Protein AF-0000000075206721 (afdb_homodimer)

pLDDT: mean 84.96, std 22.75, range [16.22, 98.69]

Radius of gyration: 34.8 Å; Cα contacts (8 Å, |Δi|>4): 1437; chains: 2; bounding box: 108×94×77 Å

Nearest PDB structures (foldseek):
  4wbq-assembly1_A  TM=6.500E-01  e=1.539E-07  Neurospora crassa
  4wbq-assembly1_B  TM=6.370E-01  e=4.940E-07  Neurospora crassa
  3mxi-assembly1_B  TM=5.222E-01  e=1.222E-03  Mus musculus
  4wbq-assembly1_A  TM=6.498E-01  e=1.287E-07  Neurospora crassa
  4wbq-assembly1_B  TM=6.369E-01  e=6.215E-07  Neurospora crassa

Sequence (866 aa):
MSDFTLVEPAGWTLSLQSIYSAYVGYFQIHGIPWWDRSWGHLFSSFGDFLSFSWPVITLTDATTGQAHIVTRPGSLNAFLKMVKTRFGETLPIPPNILHVTPFSGASRHMRHINDWTAYKKLHATLPASELAAIRTRIRAGDPTVIAPLWTARDKTYLTLSFAWSERNEKSCLEWGYAAVRCSVLDSQGQWPPVPDVNYRKGHYITAEYADQVINRINPTFPWSYAFGDSQVIAKSNISQVVEAVVSSLASPNSDTTANNLVLVIHGSADVIPRLQQMGIKLPHNMHIIDTASFERTLFASGKRGVMGGRQPGSSMTLDGLIMTLAPGLASIPRNTGNESFLGLFALQMLLEPEGVRMPTVNVKNVTAGMRHSMVMNSKNGTGMSPTDLGIPVEEFGQMKFGPGRSGSRSPGRQLDAADSRRSRRLSGFVLTRMSDFTLVEPAGWTLSLQSIYSAYVGYFQIHGIPWWDRSWGHLFSSFGDFLSFSWPVITLTDATTGQAHIVTRPGSLNAFLKMVKTRFGETLPIPPNILHVTPFSGASRHMRHINDWTAYKKLHATLPASELAAIRTRIRAGDPTVIAPLWTARDKTYLTLSFAWSERNEKSCLEWGYAAVRCSVLDSQGQWPPVPDVNYRKGHYITAEYADQVINRINPTFPWSYAFGDSQVIAKSNISQVVEAVVSSLASPNSDTTANNLVLVIHGSADVIPRLQQMGIKLPHNMHIIDTASFERTLFASGKRGVMGGRQPGSSMTLDGLIMTLAPGLASIPRNTGNESFLGLFALQMLLEPEGVRMPTVNVKNVTAGMRHSMVMNSKNGTGMSPTDLGIPVEEFGQMKFGPGRSGSRSPGRQLDAADSRRSRRLSGFVLTR

Structure (mmCIF, N/CA/C/O backbone):
data_AF-0000000075206721-model_v1
#
loop_
_entity.id
_entity.type
_entity.pdbx_description
1 polymer 'Gfd2/YDR514C-like C-terminal domain-containing protein'
#
loop_
_atom_site.group_PDB
_atom_site.id
_atom_site.type_symbol
_atom_site.label_atom_id
_atom_site.label_alt_id
_atom_site.label_comp_id
_atom_site.label_asym_id
_atom_site.label_entity_id
_atom_site.label_seq_id
_atom_site.pdbx_PDB_ins_code
_atom_site.Cartn_x
_atom_site.Cartn_y
_atom_site.Cartn_z
_atom_site.occupancy
_atom_site.B_iso_or_equiv
_atom_site.auth_seq_id
_atom_site.auth_comp_id
_atom_site.auth_asym_id
_atom_site.auth_atom_id
_atom_site.pdbx_PDB_model_num
ATOM 1 N N . MET A 1 1 ? -25.969 -15.195 22.656 1 30.48 1 MET A N 1
ATOM 2 C CA . MET A 1 1 ? -24.703 -14.617 23.094 1 30.48 1 MET A CA 1
ATOM 3 C C . MET A 1 1 ? -23.531 -15.211 22.312 1 30.48 1 MET A C 1
ATOM 5 O O . MET A 1 1 ? -23.312 -16.422 22.328 1 30.48 1 MET A O 1
ATOM 9 N N . SER A 1 2 ? -23.266 -14.891 21.156 1 44 2 SER A N 1
ATOM 10 C CA . SER A 1 2 ? -22.375 -15.562 20.219 1 44 2 SER A CA 1
ATOM 11 C C . SER A 1 2 ? -21.031 -15.898 20.859 1 44 2 SER A C 1
ATOM 13 O O . SER A 1 2 ? -20.422 -15.039 21.5 1 44 2 SER A O 1
ATOM 15 N N . ASP A 1 3 ? -20.844 -16.922 21.562 1 51.53 3 ASP A N 1
ATOM 16 C CA . ASP A 1 3 ? -19.828 -17.469 22.438 1 51.53 3 ASP A CA 1
ATOM 17 C C . ASP A 1 3 ? -18.422 -17.203 21.875 1 51.53 3 ASP A C 1
ATOM 19 O O . ASP A 1 3 ? -17.922 -17.953 21.047 1 51.53 3 ASP A O 1
ATOM 23 N N . PHE A 1 4 ? -18.109 -15.922 21.859 1 69.31 4 PHE A N 1
ATOM 24 C CA . PHE A 1 4 ? -16.766 -15.508 21.484 1 69.31 4 PHE A CA 1
ATOM 25 C C . PHE A 1 4 ? -15.758 -15.883 22.562 1 69.31 4 PHE A C 1
ATOM 27 O O . PHE A 1 4 ? -16 -15.672 23.75 1 69.31 4 PHE A O 1
ATOM 34 N N . THR A 1 5 ? -14.891 -16.922 22.359 1 87.75 5 THR A N 1
ATOM 35 C CA . THR A 1 5 ? -13.781 -17.281 23.234 1 87.75 5 THR A CA 1
ATOM 36 C C . THR A 1 5 ? -12.562 -16.406 22.953 1 87.75 5 THR A C 1
ATOM 38 O O . THR A 1 5 ? -12.148 -16.25 21.797 1 87.75 5 THR A O 1
ATOM 41 N N . LEU A 1 6 ? -12.141 -15.703 23.984 1 93.38 6 LEU A N 1
ATOM 42 C CA . LEU A 1 6 ? -10.914 -14.906 23.891 1 93.38 6 LEU A CA 1
ATOM 43 C C . LEU A 1 6 ? -9.695 -15.75 24.25 1 93.38 6 LEU A C 1
ATOM 45 O O . LEU A 1 6 ? -9.734 -16.562 25.172 1 93.38 6 LEU A O 1
ATOM 49 N N . VAL A 1 7 ? -8.664 -15.602 23.469 1 95.94 7 VAL A N 1
ATOM 50 C CA . VAL A 1 7 ? -7.441 -16.359 23.703 1 95.94 7 VAL A CA 1
ATOM 51 C C . VAL A 1 7 ? -6.234 -15.422 23.625 1 95.94 7 VAL A C 1
ATOM 53 O O . VAL A 1 7 ? -6.312 -14.344 23.031 1 95.94 7 VAL A O 1
ATOM 56 N N . GLU A 1 8 ? -5.156 -15.867 24.266 1 95.81 8 GLU A N 1
ATOM 57 C CA . GLU A 1 8 ? -3.879 -15.164 24.125 1 95.81 8 GLU A CA 1
ATOM 58 C C . GLU A 1 8 ? -3.178 -15.547 22.828 1 95.81 8 GLU A C 1
ATOM 60 O O . GLU A 1 8 ? -3.215 -16.719 22.422 1 95.81 8 GLU A O 1
ATOM 65 N N . PRO A 1 9 ? -2.557 -14.594 22.234 1 95.88 9 PRO A N 1
ATOM 66 C CA . PRO A 1 9 ? -1.936 -14.859 20.922 1 95.88 9 PRO A CA 1
ATOM 67 C C . PRO A 1 9 ? -0.731 -15.789 21.031 1 95.88 9 PRO A C 1
ATOM 69 O O . PRO A 1 9 ? -0.35 -16.422 20.031 1 95.88 9 PRO A O 1
ATOM 72 N N . ALA A 1 10 ? -0.221 -15.867 22.25 1 93.94 10 ALA A N 1
ATOM 73 C CA . ALA A 1 10 ? 0.938 -16.75 22.422 1 93.94 10 ALA A CA 1
ATOM 74 C C . ALA A 1 10 ? 0.606 -18.172 22.016 1 93.94 10 ALA A C 1
ATOM 76 O O . ALA A 1 10 ? -0.417 -18.719 22.438 1 93.94 10 ALA A O 1
ATOM 77 N N . GLY A 1 11 ? 1.423 -18.781 21.203 1 95.12 11 GLY A N 1
ATOM 78 C CA . GLY A 1 11 ? 1.234 -20.156 20.766 1 95.12 11 GLY A CA 1
ATOM 79 C C . GLY A 1 11 ? 0.545 -20.266 19.422 1 95.12 11 GLY A C 1
ATOM 80 O O . GLY A 1 11 ? 0.517 -21.344 18.828 1 95.12 11 GLY A O 1
ATOM 81 N N . TRP A 1 12 ? -0.095 -19.219 19.016 1 97.06 12 TRP A N 1
ATOM 82 C CA . TRP A 1 12 ? -0.691 -19.172 17.688 1 97.06 12 TRP A CA 1
ATOM 83 C C . TRP A 1 12 ? 0.319 -18.703 16.656 1 97.06 12 TRP A C 1
ATOM 85 O O . TRP A 1 12 ? 0.513 -17.5 16.469 1 97.06 12 TRP A O 1
ATOM 95 N N . THR A 1 13 ? 0.962 -19.641 15.906 1 95.56 13 THR A N 1
ATOM 96 C CA . THR A 1 13 ? 2.156 -19.234 15.172 1 95.56 13 THR A CA 1
ATOM 97 C C . THR A 1 13 ? 2.055 -19.641 13.703 1 95.56 13 THR A C 1
ATOM 99 O O . THR A 1 13 ? 2.863 -19.203 12.883 1 95.56 13 THR A O 1
ATOM 102 N N . LEU A 1 14 ? 1.082 -20.469 13.359 1 97.38 14 LEU A N 1
ATOM 103 C CA . LEU A 1 14 ? 1.067 -21.016 12.016 1 97.38 14 LEU A CA 1
ATOM 104 C C . LEU A 1 14 ? 0.039 -20.312 11.141 1 97.38 14 LEU A C 1
ATOM 106 O O . LEU A 1 14 ? -1.154 -20.312 11.453 1 97.38 14 LEU A O 1
ATOM 110 N N . SER A 1 15 ? 0.493 -19.703 10.055 1 97.12 15 SER A N 1
ATOM 111 C CA . SER A 1 15 ? -0.453 -19.203 9.07 1 97.12 15 SER A CA 1
ATOM 112 C C . SER A 1 15 ? -1.266 -20.328 8.445 1 97.12 15 SER A C 1
ATOM 114 O O . SER A 1 15 ? -0.701 -21.266 7.887 1 97.12 15 SER A O 1
ATOM 116 N N . LEU A 1 16 ? -2.549 -20.25 8.492 1 98.25 16 LEU A N 1
ATOM 117 C CA . LEU A 1 16 ? -3.416 -21.359 8.133 1 98.25 16 LEU A CA 1
ATOM 118 C C . LEU A 1 16 ? -3.256 -21.703 6.656 1 98.25 16 LEU A C 1
ATOM 120 O O . LEU A 1 16 ? -3.045 -22.875 6.309 1 98.25 16 LEU A O 1
ATOM 124 N N . GLN A 1 17 ? -3.381 -20.75 5.777 1 97 17 GLN A N 1
ATOM 125 C CA . GLN A 1 17 ? -3.248 -21.047 4.355 1 97 17 GLN A CA 1
ATOM 126 C C . GLN A 1 17 ? -1.852 -21.562 4.027 1 97 17 GLN A C 1
ATOM 128 O O . GLN A 1 17 ? -1.688 -22.391 3.133 1 97 17 GLN A O 1
ATOM 133 N N . SER A 1 18 ? -0.912 -21.078 4.758 1 96.81 18 SER A N 1
ATOM 134 C CA . SER A 1 18 ? 0.456 -21.531 4.523 1 96.81 18 SER A CA 1
ATOM 135 C C . SER A 1 18 ? 0.61 -23.016 4.828 1 96.81 18 SER A C 1
ATOM 137 O O . SER A 1 18 ? 1.44 -23.703 4.227 1 96.81 18 SER A O 1
ATOM 139 N N . ILE A 1 19 ? -0.126 -23.547 5.781 1 97.81 19 ILE A N 1
ATOM 140 C CA . ILE A 1 19 ? -0.115 -24.969 6.047 1 97.81 19 ILE A CA 1
ATOM 141 C C . ILE A 1 19 ? -0.552 -25.734 4.797 1 97.81 19 ILE A C 1
ATOM 143 O O . ILE A 1 19 ? 0.138 -26.656 4.348 1 97.81 19 ILE A O 1
ATOM 147 N N . TYR A 1 20 ? -1.705 -25.297 4.301 1 98.06 20 TYR A N 1
ATOM 148 C CA . TYR A 1 20 ? -2.225 -25.922 3.086 1 98.06 20 TYR A CA 1
ATOM 149 C C . TYR A 1 20 ? -1.217 -25.812 1.947 1 98.06 20 TYR A C 1
ATOM 151 O O . TYR A 1 20 ? -0.945 -26.812 1.261 1 98.06 20 TYR A O 1
ATOM 159 N N . SER A 1 21 ? -0.663 -24.641 1.771 1 97.44 21 SER A N 1
ATOM 160 C CA . SER A 1 21 ? 0.307 -24.406 0.705 1 97.44 21 SER A CA 1
ATOM 161 C C . SER A 1 21 ? 1.538 -25.297 0.873 1 97.44 21 SER A C 1
ATOM 163 O O . SER A 1 21 ? 2.049 -25.844 -0.104 1 97.44 21 SER A O 1
ATOM 165 N N . ALA A 1 22 ? 1.987 -25.406 2.072 1 96.44 22 ALA A N 1
ATOM 166 C CA . ALA A 1 22 ? 3.152 -26.25 2.357 1 96.44 22 ALA A CA 1
ATOM 167 C C . ALA A 1 22 ? 2.887 -27.703 1.99 1 96.44 22 ALA A C 1
ATOM 169 O O . ALA A 1 22 ? 3.758 -28.375 1.44 1 96.44 22 ALA A O 1
ATOM 170 N N . TYR A 1 23 ? 1.726 -28.203 2.254 1 97.62 23 TYR A N 1
ATOM 171 C CA . TYR A 1 23 ? 1.393 -29.594 1.921 1 97.62 23 TYR A CA 1
ATOM 172 C C . TYR A 1 23 ? 1.341 -29.781 0.41 1 97.62 23 TYR A C 1
ATOM 174 O O . TYR A 1 23 ? 1.891 -30.75 -0.114 1 97.62 23 TYR A O 1
ATOM 182 N N . VAL A 1 24 ? 0.692 -28.859 -0.288 1 96 24 VAL A N 1
ATOM 183 C CA . VAL A 1 24 ? 0.602 -28.984 -1.74 1 96 24 VAL A CA 1
ATOM 184 C C . VAL A 1 24 ? 2.004 -29 -2.346 1 96 24 VAL A C 1
ATOM 186 O O . VAL A 1 24 ? 2.297 -29.812 -3.227 1 96 24 VAL A O 1
ATOM 189 N N . GLY A 1 25 ? 2.842 -28.141 -1.808 1 93.44 25 GLY A N 1
ATOM 190 C CA . GLY A 1 25 ? 4.227 -28.141 -2.248 1 93.44 25 GLY A CA 1
ATOM 191 C C . GLY A 1 25 ? 4.953 -29.438 -1.919 1 93.44 25 GLY A C 1
ATOM 192 O O . GLY A 1 25 ? 5.715 -29.953 -2.738 1 93.44 25 GLY A O 1
ATOM 193 N N . TYR A 1 26 ? 4.727 -29.922 -0.743 1 94.94 26 TYR A N 1
ATOM 194 C CA . TYR A 1 26 ? 5.352 -31.156 -0.294 1 94.94 26 TYR A CA 1
ATOM 195 C C . TYR A 1 26 ? 4.949 -32.312 -1.187 1 94.94 26 TYR A C 1
ATOM 197 O O . TYR A 1 26 ? 5.793 -33.125 -1.574 1 94.94 26 TYR A O 1
ATOM 205 N N . PHE A 1 27 ? 3.674 -32.469 -1.548 1 95.38 27 PHE A N 1
ATOM 206 C CA . PHE A 1 27 ? 3.199 -33.562 -2.408 1 95.38 27 PHE A CA 1
ATOM 207 C C . PHE A 1 27 ? 3.893 -33.5 -3.764 1 95.38 27 PHE A C 1
ATOM 209 O O . PHE A 1 27 ? 4.273 -34.531 -4.309 1 95.38 27 PHE A O 1
ATOM 216 N N . GLN A 1 28 ? 4.043 -32.281 -4.215 1 90.12 28 GLN A N 1
ATOM 217 C CA . GLN A 1 28 ? 4.652 -32.094 -5.527 1 90.12 28 GLN A CA 1
ATOM 218 C C . GLN A 1 28 ? 6.125 -32.5 -5.512 1 90.12 28 GLN A C 1
ATOM 220 O O . GLN A 1 28 ? 6.578 -33.25 -6.367 1 90.12 28 GLN A O 1
ATOM 225 N N . ILE A 1 29 ? 6.844 -32.031 -4.551 1 87.81 29 ILE A N 1
ATOM 226 C CA . ILE A 1 29 ? 8.289 -32.25 -4.488 1 87.81 29 ILE A CA 1
ATOM 227 C C . ILE A 1 29 ? 8.594 -33.719 -4.301 1 87.81 29 ILE A C 1
ATOM 229 O O . ILE A 1 29 ? 9.586 -34.219 -4.828 1 87.81 29 ILE A O 1
ATOM 233 N N . HIS A 1 30 ? 7.727 -34.438 -3.68 1 92.19 30 HIS A N 1
ATOM 234 C CA . HIS A 1 30 ? 7.988 -35.844 -3.379 1 92.19 30 HIS A CA 1
ATOM 235 C C . HIS A 1 30 ? 7.215 -36.75 -4.316 1 92.19 30 HIS A C 1
ATOM 237 O O . HIS A 1 30 ? 7.188 -37.969 -4.117 1 92.19 30 HIS A O 1
ATOM 243 N N . GLY A 1 31 ? 6.598 -36.188 -5.281 1 91.75 31 GLY A N 1
ATOM 244 C CA . GLY A 1 31 ? 5.906 -36.969 -6.293 1 91.75 31 GLY A CA 1
ATOM 245 C C . GLY A 1 31 ? 4.754 -37.781 -5.734 1 91.75 31 GLY A C 1
ATOM 246 O O . GLY A 1 31 ? 4.516 -38.938 -6.172 1 91.75 31 GLY A O 1
ATOM 247 N N . ILE A 1 32 ? 4.117 -37.281 -4.668 1 94.06 32 ILE A N 1
ATOM 248 C CA . ILE A 1 32 ? 3.002 -38 -4.043 1 94.06 32 ILE A CA 1
ATOM 249 C C . ILE A 1 32 ? 1.718 -37.719 -4.824 1 94.06 32 ILE A C 1
ATOM 251 O O . ILE A 1 32 ? 1.289 -36.562 -4.945 1 94.06 32 ILE A O 1
ATOM 255 N N . PRO A 1 33 ? 1.12 -38.75 -5.379 1 94.75 33 PRO A N 1
ATOM 256 C CA . PRO A 1 33 ? -0.163 -38.562 -6.059 1 94.75 33 PRO A CA 1
ATOM 257 C C . PRO A 1 33 ? -1.332 -38.438 -5.086 1 94.75 33 PRO A C 1
ATOM 259 O O . PRO A 1 33 ? -2.189 -39.312 -5.016 1 94.75 33 PRO A O 1
ATOM 262 N N . TRP A 1 34 ? -1.429 -37.344 -4.426 1 94.81 34 TRP A N 1
ATOM 263 C CA . TRP A 1 34 ? -2.387 -37.125 -3.35 1 94.81 34 TRP A CA 1
ATOM 264 C C . TRP A 1 34 ? -3.818 -37.25 -3.859 1 94.81 34 TRP A C 1
ATOM 266 O O . TRP A 1 34 ? -4.727 -37.594 -3.102 1 94.81 34 TRP A O 1
ATOM 276 N N . TRP A 1 35 ? -4.152 -37.031 -5.176 1 93.19 35 TRP A N 1
ATOM 277 C CA . TRP A 1 35 ? -5.488 -37.094 -5.762 1 93.19 35 TRP A CA 1
ATOM 278 C C . TRP A 1 35 ? -5.996 -38.531 -5.824 1 93.19 35 TRP A C 1
ATOM 280 O O . TRP A 1 35 ? -7.191 -38.75 -6.02 1 93.19 35 TRP A O 1
ATOM 290 N N . ASP A 1 36 ? -5.109 -39.5 -5.68 1 93.62 36 ASP A N 1
ATOM 291 C CA . ASP A 1 36 ? -5.484 -40.906 -5.715 1 93.62 36 ASP A CA 1
ATOM 292 C C . ASP A 1 36 ? -5.566 -41.5 -4.305 1 93.62 36 ASP A C 1
ATOM 294 O O . ASP A 1 36 ? -5.844 -42.688 -4.133 1 93.62 36 ASP A O 1
ATOM 298 N N . ARG A 1 37 ? -5.301 -40.688 -3.314 1 95.25 37 ARG A N 1
ATOM 299 C CA . ARG A 1 37 ? -5.344 -41.156 -1.932 1 95.25 37 ARG A CA 1
ATOM 300 C C . ARG A 1 37 ? -6.73 -40.969 -1.331 1 95.25 37 ARG A C 1
ATOM 302 O O . ARG A 1 37 ? -7.48 -40.094 -1.757 1 95.25 37 ARG A O 1
ATOM 309 N N . SER A 1 38 ? -7.047 -41.75 -0.335 1 96 38 SER A N 1
ATOM 310 C CA . SER A 1 38 ? -8.352 -41.656 0.314 1 96 38 SER A CA 1
ATOM 311 C C . SER A 1 38 ? -8.539 -40.344 1.03 1 96 38 SER A C 1
ATOM 313 O O . SER A 1 38 ? -9.664 -39.875 1.215 1 96 38 SER A O 1
ATOM 315 N N . TRP A 1 39 ? -7.414 -39.719 1.465 1 96.44 39 TRP A N 1
ATOM 316 C CA . TRP A 1 39 ? -7.465 -38.438 2.16 1 96.44 39 TRP A CA 1
ATOM 317 C C . TRP A 1 39 ? -7.301 -37.281 1.18 1 96.44 39 TRP A C 1
ATOM 319 O O . TRP A 1 39 ? -7.316 -36.125 1.579 1 96.44 39 TRP A O 1
ATOM 329 N N . GLY A 1 40 ? -7.148 -37.5 -0.138 1 95.81 40 GLY A N 1
ATOM 330 C CA . GLY A 1 40 ? -6.812 -36.531 -1.15 1 95.81 40 GLY A CA 1
ATOM 331 C C . GLY A 1 40 ? -7.844 -35.406 -1.276 1 95.81 40 GLY A C 1
ATOM 332 O O . GLY A 1 40 ? -7.5 -34.281 -1.554 1 95.81 40 GLY A O 1
ATOM 333 N N . HIS A 1 41 ? -9.141 -35.75 -1.054 1 95.25 41 HIS A N 1
ATOM 334 C CA . HIS A 1 41 ? -10.227 -34.812 -1.189 1 95.25 41 HIS A CA 1
ATOM 335 C C . HIS A 1 41 ? -10.07 -33.656 -0.208 1 95.25 41 HIS A C 1
ATOM 337 O O . HIS A 1 41 ? -10.562 -32.531 -0.457 1 95.25 41 HIS A O 1
ATOM 343 N N . LEU A 1 42 ? -9.297 -33.812 0.9 1 96.56 42 LEU A N 1
ATOM 344 C CA . LEU A 1 42 ? -9.062 -32.781 1.881 1 96.56 42 LEU A CA 1
ATOM 345 C C . LEU A 1 42 ? -8.133 -31.703 1.312 1 96.56 42 LEU A C 1
ATOM 347 O O . LEU A 1 42 ? -8.055 -30.594 1.849 1 96.56 42 LEU A O 1
ATOM 351 N N . PHE A 1 43 ? -7.422 -32.062 0.208 1 96.69 43 PHE A N 1
ATOM 352 C CA . PHE A 1 43 ? -6.398 -31.172 -0.319 1 96.69 43 PHE A CA 1
ATOM 353 C C . PHE A 1 43 ? -6.734 -30.75 -1.741 1 96.69 43 PHE A C 1
ATOM 355 O O . PHE A 1 43 ? -5.891 -30.188 -2.441 1 96.69 43 PHE A O 1
ATOM 362 N N . SER A 1 44 ? -7.965 -30.969 -2.184 1 93.94 44 SER A N 1
ATOM 363 C CA . SER A 1 44 ? -8.383 -30.641 -3.543 1 93.94 44 SER A CA 1
ATOM 364 C C . SER A 1 44 ? -8.422 -29.125 -3.752 1 93.94 44 SER A C 1
ATOM 366 O O . SER A 1 44 ? -8.141 -28.641 -4.848 1 93.94 44 SER A O 1
ATOM 368 N N . SER A 1 45 ? -8.805 -28.438 -2.74 1 93.75 45 SER A N 1
ATOM 369 C CA . SER A 1 45 ? -8.797 -26.984 -2.688 1 93.75 45 SER A CA 1
ATOM 370 C C . SER A 1 45 ? -8.594 -26.484 -1.262 1 93.75 45 SER A C 1
ATOM 372 O O . SER A 1 45 ? -8.75 -27.234 -0.304 1 93.75 45 SER A O 1
ATOM 374 N N . PHE A 1 46 ? -8.133 -25.281 -1.15 1 96.31 46 PHE A N 1
ATOM 375 C CA . PHE A 1 46 ? -8.031 -24.719 0.192 1 96.31 46 PHE A CA 1
ATOM 376 C C . PHE A 1 46 ? -9.375 -24.75 0.902 1 96.31 46 PHE A C 1
ATOM 378 O O . PHE A 1 46 ? -9.438 -24.969 2.115 1 96.31 46 PHE A O 1
ATOM 385 N N . GLY A 1 47 ? -10.492 -24.484 0.199 1 95.62 47 GLY A N 1
ATOM 386 C CA . GLY A 1 47 ? -11.828 -24.609 0.767 1 95.62 47 GLY A CA 1
ATOM 387 C C . GLY A 1 47 ? -12.094 -25.969 1.374 1 95.62 47 GLY A C 1
ATOM 388 O O . GLY A 1 47 ? -12.664 -26.062 2.463 1 95.62 47 GLY A O 1
ATOM 389 N N . ASP A 1 48 ? -11.68 -27.062 0.701 1 96.88 48 ASP A N 1
ATOM 390 C CA . ASP A 1 48 ? -11.852 -28.406 1.213 1 96.88 48 ASP A CA 1
ATOM 391 C C . ASP A 1 48 ? -11 -28.641 2.459 1 96.88 48 ASP A C 1
ATOM 393 O O . ASP A 1 48 ? -11.422 -29.344 3.387 1 96.88 48 ASP A O 1
ATOM 397 N N . PHE A 1 49 ? -9.828 -28.062 2.439 1 98 49 PHE A N 1
ATOM 398 C CA . PHE A 1 49 ? -8.906 -28.172 3.568 1 98 49 PHE A CA 1
ATOM 399 C C . PHE A 1 49 ? -9.531 -27.562 4.824 1 98 49 PHE A C 1
ATOM 401 O O . PHE A 1 49 ? -9.281 -28.047 5.934 1 98 49 PHE A O 1
ATOM 408 N N . LEU A 1 50 ? -10.383 -26.562 4.66 1 98 50 LEU A N 1
ATOM 409 C CA . LEU A 1 50 ? -10.992 -25.828 5.766 1 98 50 LEU A CA 1
ATOM 410 C C . LEU A 1 50 ? -12.102 -26.656 6.418 1 98 50 LEU A C 1
ATOM 412 O O . LEU A 1 50 ? -12.562 -26.328 7.512 1 98 50 LEU A O 1
ATOM 416 N N . SER A 1 51 ? -12.547 -27.75 5.797 1 96.69 51 SER A N 1
ATOM 417 C CA . SER A 1 51 ? -13.68 -28.531 6.273 1 96.69 51 SER A CA 1
ATOM 418 C C . SER A 1 51 ? -13.391 -29.156 7.633 1 96.69 51 SER A C 1
ATOM 420 O O . SER A 1 51 ? -14.305 -29.609 8.328 1 96.69 51 SER A O 1
ATOM 422 N N . PHE A 1 52 ? -12.133 -29.203 8.062 1 97.12 52 PHE A N 1
ATOM 423 C CA . PHE A 1 52 ? -11.711 -29.719 9.359 1 97.12 52 PHE A CA 1
ATOM 424 C C . PHE A 1 52 ? -12.203 -28.812 10.484 1 97.12 52 PHE A C 1
ATOM 426 O O . PHE A 1 52 ? -12.18 -29.219 11.656 1 97.12 52 PHE A O 1
ATOM 433 N N . SER A 1 53 ? -12.68 -27.625 10.234 1 97.38 53 SER A N 1
ATOM 434 C CA . SER A 1 53 ? -13.117 -26.641 11.211 1 97.38 53 SER A CA 1
ATOM 435 C C . SER A 1 53 ? -11.961 -26.188 12.094 1 97.38 53 SER A C 1
ATOM 437 O O . SER A 1 53 ? -11.977 -26.422 13.305 1 97.38 53 SER A O 1
ATOM 439 N N . TRP A 1 54 ? -11.102 -25.375 11.508 1 98.31 54 TRP A N 1
ATOM 440 C CA . TRP A 1 54 ? -9.859 -24.953 12.133 1 98.31 54 TRP A CA 1
ATOM 441 C C . TRP A 1 54 ? -10.109 -23.844 13.156 1 98.31 54 TRP A C 1
ATOM 443 O O . TRP A 1 54 ? -10.766 -22.844 12.852 1 98.31 54 TRP A O 1
ATOM 453 N N . PRO A 1 55 ? -9.664 -23.984 14.43 1 97.94 55 PRO A N 1
ATOM 454 C CA . PRO A 1 55 ? -9.609 -22.812 15.305 1 97.94 55 PRO A CA 1
ATOM 455 C C . PRO A 1 55 ? -8.586 -21.781 14.852 1 97.94 55 PRO A C 1
ATOM 457 O O . PRO A 1 55 ? -7.441 -22.141 14.547 1 97.94 55 PRO A O 1
ATOM 460 N N . VAL A 1 56 ? -9.055 -20.531 14.734 1 98.31 56 VAL A N 1
ATOM 461 C CA . VAL A 1 56 ? -8.133 -19.531 14.195 1 98.31 56 VAL A CA 1
ATOM 462 C C . VAL A 1 56 ? -8.305 -18.219 14.945 1 98.31 56 VAL A C 1
ATOM 464 O O . VAL A 1 56 ? -9.336 -18 15.602 1 98.31 56 VAL A O 1
ATOM 467 N N . ILE A 1 57 ? -7.273 -17.406 14.961 1 97.5 57 ILE A N 1
ATOM 468 C CA . ILE A 1 57 ? -7.312 -15.992 15.344 1 97.5 57 ILE A CA 1
ATOM 469 C C . ILE A 1 57 ? -6.609 -15.156 14.273 1 97.5 57 ILE A C 1
ATOM 471 O O . ILE A 1 57 ? -5.969 -15.695 13.375 1 97.5 57 ILE A O 1
ATOM 475 N N . THR A 1 58 ? -6.855 -13.836 14.312 1 96.88 58 THR A N 1
ATOM 476 C CA . THR A 1 58 ? -6.148 -12.914 13.438 1 96.88 58 THR A CA 1
ATOM 477 C C . THR A 1 58 ? -5 -12.227 14.172 1 96.88 58 THR A C 1
ATOM 479 O O . THR A 1 58 ? -5.168 -11.781 15.312 1 96.88 58 THR A O 1
ATOM 482 N N . LEU A 1 59 ? -3.801 -12.297 13.547 1 96 59 LEU A N 1
ATOM 483 C CA . LEU A 1 59 ? -2.611 -11.688 14.125 1 96 59 LEU A CA 1
ATOM 484 C C . LEU A 1 59 ? -1.869 -10.844 13.094 1 96 59 LEU A C 1
ATOM 486 O O . LEU A 1 59 ? -1.848 -11.188 11.914 1 96 59 LEU A O 1
ATOM 490 N N . THR A 1 60 ? -1.378 -9.773 13.586 1 94.62 60 THR A N 1
ATOM 491 C CA . THR A 1 60 ? -0.425 -9.016 12.781 1 94.62 60 THR A CA 1
ATOM 492 C C . THR A 1 60 ? 1.008 -9.398 13.141 1 94.62 60 THR A C 1
ATOM 494 O O . THR A 1 60 ? 1.37 -9.438 14.312 1 94.62 60 THR A O 1
ATOM 497 N N . ASP A 1 61 ? 1.78 -9.711 12.125 1 93.62 61 ASP A N 1
ATOM 498 C CA . ASP A 1 61 ? 3.16 -10.133 12.336 1 93.62 61 ASP A CA 1
ATOM 499 C C . ASP A 1 61 ? 4.035 -8.969 12.789 1 93.62 61 ASP A C 1
ATOM 501 O O . ASP A 1 61 ? 3.969 -7.879 12.211 1 93.62 61 ASP A O 1
ATOM 505 N N . ALA A 1 62 ? 4.898 -9.211 13.711 1 89.75 62 ALA A N 1
ATOM 506 C CA . ALA A 1 62 ? 5.723 -8.172 14.312 1 89.75 62 ALA A CA 1
ATOM 507 C C . ALA A 1 62 ? 6.832 -7.727 13.367 1 89.75 62 ALA A C 1
ATOM 509 O O . ALA A 1 62 ? 7.27 -6.574 13.406 1 89.75 62 ALA A O 1
ATOM 510 N N . THR A 1 63 ? 7.238 -8.57 12.547 1 84.12 63 THR A N 1
ATOM 511 C CA . THR A 1 63 ? 8.375 -8.289 11.68 1 84.12 63 THR A CA 1
ATOM 512 C C . THR A 1 63 ? 7.922 -7.648 10.375 1 84.12 63 THR A C 1
ATOM 514 O O . THR A 1 63 ? 8.414 -6.586 9.992 1 84.12 63 THR A O 1
ATOM 517 N N . THR A 1 64 ? 6.969 -8.172 9.766 1 83.62 64 THR A N 1
ATOM 518 C CA . THR A 1 64 ? 6.594 -7.738 8.422 1 83.62 64 THR A CA 1
ATOM 519 C C . THR A 1 64 ? 5.461 -6.715 8.484 1 83.62 64 THR A C 1
ATOM 521 O O . THR A 1 64 ? 5.234 -5.977 7.52 1 83.62 64 THR A O 1
ATOM 524 N N . GLY A 1 65 ? 4.684 -6.742 9.562 1 87.56 65 GLY A N 1
ATOM 525 C CA . GLY A 1 65 ? 3.525 -5.871 9.68 1 87.56 65 GLY A CA 1
ATOM 526 C C . GLY A 1 65 ? 2.307 -6.406 8.945 1 87.56 65 GLY A C 1
ATOM 527 O O . GLY A 1 65 ? 1.254 -5.766 8.938 1 87.56 65 GLY A O 1
ATOM 528 N N . GLN A 1 66 ? 2.383 -7.598 8.375 1 91.06 66 GLN A N 1
ATOM 529 C CA . GLN A 1 66 ? 1.265 -8.211 7.664 1 91.06 66 GLN A CA 1
ATOM 530 C C . GLN A 1 66 ? 0.345 -8.953 8.625 1 91.06 66 GLN A C 1
ATOM 532 O O . GLN A 1 66 ? 0.809 -9.562 9.594 1 91.06 66 GLN A O 1
ATOM 537 N N . ALA A 1 67 ? -0.916 -8.898 8.312 1 94.81 67 ALA A N 1
ATOM 538 C CA . ALA A 1 67 ? -1.888 -9.641 9.109 1 94.81 67 ALA A CA 1
ATOM 539 C C . ALA A 1 67 ? -2.135 -11.031 8.523 1 94.81 67 ALA A C 1
ATOM 541 O O . ALA A 1 67 ? -2.129 -11.203 7.305 1 94.81 67 ALA A O 1
ATOM 542 N N . HIS A 1 68 ? -2.365 -11.969 9.414 1 96.31 68 HIS A N 1
ATOM 543 C CA . HIS A 1 68 ? -2.57 -13.359 9.023 1 96.31 68 HIS A CA 1
ATOM 544 C C . HIS A 1 68 ? -3.701 -13.992 9.828 1 96.31 68 HIS A C 1
ATOM 546 O O . HIS A 1 68 ? -3.996 -13.562 10.945 1 96.31 68 HIS A O 1
ATOM 552 N N . ILE A 1 69 ? -4.336 -14.93 9.211 1 97.88 69 ILE A N 1
ATOM 553 C CA . ILE A 1 69 ? -5.176 -15.891 9.922 1 97.88 69 ILE A CA 1
ATOM 554 C C . ILE A 1 69 ? -4.332 -17.078 10.367 1 97.88 69 ILE A C 1
ATOM 556 O O . ILE A 1 69 ? -3.801 -17.828 9.539 1 97.88 69 ILE A O 1
ATOM 560 N N . VAL A 1 70 ? -4.25 -17.219 11.695 1 98.25 70 VAL A N 1
ATOM 561 C CA . VAL A 1 70 ? -3.281 -18.188 12.203 1 98.25 70 VAL A CA 1
ATOM 562 C C . VAL A 1 70 ? -3.994 -19.25 13.039 1 98.25 70 VAL A C 1
ATOM 564 O O . VAL A 1 70 ? -5.102 -19.016 13.531 1 98.25 70 VAL A O 1
ATOM 567 N N . THR A 1 71 ? -3.395 -20.375 13.086 1 98.44 71 THR A N 1
ATOM 568 C CA . THR A 1 71 ? -3.791 -21.469 13.969 1 98.44 71 THR A CA 1
ATOM 569 C C . THR A 1 71 ? -2.6 -21.969 14.781 1 98.44 71 THR A C 1
ATOM 571 O O . THR A 1 71 ? -1.559 -21.297 14.836 1 98.44 71 THR A O 1
ATOM 574 N N . ARG A 1 72 ? -2.781 -23.016 15.586 1 97.75 72 ARG A N 1
ATOM 575 C CA . ARG A 1 72 ? -1.746 -23.516 16.5 1 97.75 72 ARG A CA 1
ATOM 576 C C . ARG A 1 72 ? -1.2 -24.859 16.016 1 97.75 72 ARG A C 1
ATOM 578 O O . ARG A 1 72 ? -1.893 -25.609 15.328 1 97.75 72 ARG A O 1
ATOM 585 N N . PRO A 1 73 ? 0.07 -25.109 16.469 1 97.88 73 PRO A N 1
ATOM 586 C CA . PRO A 1 73 ? 0.616 -26.438 16.172 1 97.88 73 PRO A CA 1
ATOM 587 C C . PRO A 1 73 ? -0.27 -27.578 16.672 1 97.88 73 PRO A C 1
ATOM 589 O O . PRO A 1 73 ? -0.383 -28.609 16.031 1 97.88 73 PRO A O 1
ATOM 592 N N . GLY A 1 74 ? -0.862 -27.297 17.812 1 97.62 74 GLY A N 1
ATOM 593 C CA . GLY A 1 74 ? -1.776 -28.297 18.344 1 97.62 74 GLY A CA 1
ATOM 594 C C . GLY A 1 74 ? -2.93 -28.609 17.406 1 97.62 74 GLY A C 1
ATOM 595 O O . GLY A 1 74 ? -3.35 -29.766 17.297 1 97.62 74 GLY A O 1
ATOM 596 N N . SER A 1 75 ? -3.465 -27.625 16.719 1 98.12 75 SER A N 1
ATOM 597 C CA . SER A 1 75 ? -4.543 -27.812 15.758 1 98.12 75 SER A CA 1
ATOM 598 C C . SER A 1 75 ? -4.066 -28.594 14.539 1 98.12 75 SER A C 1
ATOM 600 O O . SER A 1 75 ? -4.809 -29.406 13.992 1 98.12 75 SER A O 1
ATOM 602 N N . LEU A 1 76 ? -2.887 -28.297 14.07 1 98.31 76 LEU A N 1
ATOM 603 C CA . LEU A 1 76 ? -2.309 -29.062 12.977 1 98.31 76 LEU A CA 1
ATOM 604 C C . LEU A 1 76 ? -2.16 -30.531 13.359 1 98.31 76 LEU A C 1
ATOM 606 O O . LEU A 1 76 ? -2.508 -31.422 12.578 1 98.31 76 LEU A O 1
ATOM 610 N N . ASN A 1 77 ? -1.697 -30.812 14.586 1 98.12 77 ASN A N 1
ATOM 611 C CA . ASN A 1 77 ? -1.562 -32.188 15.07 1 98.12 77 ASN A CA 1
ATOM 612 C C . ASN A 1 77 ? -2.914 -32.906 15.133 1 98.12 77 ASN A C 1
ATOM 614 O O . ASN A 1 77 ? -3.014 -34.094 14.836 1 98.12 77 ASN A O 1
ATOM 618 N N . ALA A 1 78 ? -3.873 -32.125 15.57 1 98.25 78 ALA A N 1
ATOM 619 C CA . ALA A 1 78 ? -5.219 -32.688 15.617 1 98.25 78 ALA A CA 1
ATOM 620 C C . ALA A 1 78 ? -5.699 -33.062 14.219 1 98.25 78 ALA A C 1
ATOM 622 O O . ALA A 1 78 ? -6.348 -34.094 14.039 1 98.25 78 ALA A O 1
ATOM 623 N N . PHE A 1 79 ? -5.473 -32.219 13.234 1 98.31 79 PHE A N 1
ATOM 624 C CA . PHE A 1 79 ? -5.812 -32.5 11.844 1 98.31 79 PHE A CA 1
ATOM 625 C C . PHE A 1 79 ? -5.117 -33.781 11.367 1 98.31 79 PHE A C 1
ATOM 627 O O . PHE A 1 79 ? -5.75 -34.656 10.766 1 98.31 79 PHE A O 1
ATOM 634 N N . LEU A 1 80 ? -3.822 -33.938 11.664 1 98.31 80 LEU A N 1
ATOM 635 C CA . LEU A 1 80 ? -3.041 -35.094 11.242 1 98.31 80 LEU A CA 1
ATOM 636 C C . LEU A 1 80 ? -3.529 -36.344 11.93 1 98.31 80 LEU A C 1
ATOM 638 O O . LEU A 1 80 ? -3.549 -37.438 11.328 1 98.31 80 LEU A O 1
ATOM 642 N N . LYS A 1 81 ? -3.857 -36.219 13.211 1 98.12 81 LYS A N 1
ATOM 643 C CA . LYS A 1 81 ? -4.438 -37.344 13.93 1 98.12 81 LYS A CA 1
ATOM 644 C C . LYS A 1 81 ? -5.738 -37.812 13.281 1 98.12 81 LYS A C 1
ATOM 646 O O . LYS A 1 81 ? -5.996 -39.031 13.172 1 98.12 81 LYS A O 1
ATOM 651 N N . MET A 1 82 ? -6.559 -36.875 12.906 1 98 82 MET A N 1
ATOM 652 C CA . MET A 1 82 ? -7.809 -37.188 12.227 1 98 82 MET A CA 1
ATOM 653 C C . MET A 1 82 ? -7.543 -37.938 10.922 1 98 82 MET A C 1
ATOM 655 O O . MET A 1 82 ? -8.211 -38.938 10.625 1 98 82 MET A O 1
ATOM 659 N N . VAL A 1 83 ? -6.574 -37.5 10.109 1 97.75 83 VAL A N 1
ATOM 660 C CA . VAL A 1 83 ? -6.234 -38.125 8.844 1 97.75 83 VAL A CA 1
ATOM 661 C C . VAL A 1 83 ? -5.777 -39.562 9.102 1 97.75 83 VAL A C 1
ATOM 663 O O . VAL A 1 83 ? -6.211 -40.5 8.414 1 97.75 83 VAL A O 1
ATOM 666 N N . LYS A 1 84 ? -4.953 -39.781 10.125 1 97.75 84 LYS A N 1
ATOM 667 C CA . LYS A 1 84 ? -4.453 -41.094 10.477 1 97.75 84 LYS A CA 1
ATOM 668 C C . LYS A 1 84 ? -5.594 -42.031 10.906 1 97.75 84 LYS A C 1
ATOM 670 O O . LYS A 1 84 ? -5.676 -43.156 10.461 1 97.75 84 LYS A O 1
ATOM 675 N N . THR A 1 85 ? -6.406 -41.531 11.734 1 97.88 85 THR A N 1
ATOM 676 C CA . THR A 1 85 ? -7.48 -42.344 12.312 1 97.88 85 THR A CA 1
ATOM 677 C C . THR A 1 85 ? -8.516 -42.688 11.25 1 97.88 85 THR A C 1
ATOM 679 O O . THR A 1 85 ? -8.977 -43.844 11.18 1 97.88 85 THR A O 1
ATOM 682 N N . ARG A 1 86 ? -8.852 -41.781 10.367 1 97.5 86 ARG A N 1
ATOM 683 C CA . ARG A 1 86 ? -9.953 -41.969 9.43 1 97.5 86 ARG A CA 1
ATOM 684 C C . ARG A 1 86 ? -9.484 -42.656 8.156 1 97.5 86 ARG A C 1
ATOM 686 O O . ARG A 1 86 ? -10.242 -43.406 7.527 1 97.5 86 ARG A O 1
ATOM 693 N N . PHE A 1 87 ? -8.234 -42.375 7.766 1 97.12 87 PHE A N 1
ATOM 694 C CA . PHE A 1 87 ? -7.828 -42.844 6.445 1 97.12 87 PHE A CA 1
ATOM 695 C C . PHE A 1 87 ? -6.637 -43.781 6.547 1 97.12 87 PHE A C 1
ATOM 697 O O . PHE A 1 87 ? -6.195 -44.344 5.543 1 97.12 87 PHE A O 1
ATOM 704 N N . GLY A 1 88 ? -5.984 -43.938 7.691 1 96 88 GLY A N 1
ATOM 705 C CA . GLY A 1 88 ? -4.984 -44.969 7.938 1 96 88 GLY A CA 1
ATOM 706 C C . GLY A 1 88 ? -3.592 -44.562 7.488 1 96 88 GLY A C 1
ATOM 707 O O . GLY A 1 88 ? -2.68 -45.375 7.461 1 96 88 GLY A O 1
ATOM 708 N N . GLU A 1 89 ? -3.34 -43.344 6.996 1 95.56 89 GLU A N 1
ATOM 709 C CA . GLU A 1 89 ? -2.027 -42.875 6.551 1 95.56 89 GLU A CA 1
ATOM 710 C C . GLU A 1 89 ? -1.531 -41.719 7.402 1 95.56 89 GLU A C 1
ATOM 712 O O . GLU A 1 89 ? -2.318 -40.875 7.816 1 95.56 89 GLU A O 1
ATOM 717 N N . THR A 1 90 ? -0.272 -41.719 7.672 1 95.75 90 THR A N 1
ATOM 718 C CA . THR A 1 90 ? 0.377 -40.656 8.414 1 95.75 90 THR A CA 1
ATOM 719 C C . THR A 1 90 ? 1.036 -39.656 7.457 1 95.75 90 THR A C 1
ATOM 721 O O . THR A 1 90 ? 1.823 -40.062 6.594 1 95.75 90 THR A O 1
ATOM 724 N N . LEU A 1 91 ? 0.627 -38.438 7.586 1 96.81 91 LEU A N 1
ATOM 725 C CA . LEU A 1 91 ? 1.257 -37.375 6.824 1 96.81 91 LEU A CA 1
ATOM 726 C C . LEU A 1 91 ? 2.297 -36.625 7.668 1 96.81 91 LEU A C 1
ATOM 728 O O . LEU A 1 91 ? 2.051 -36.344 8.836 1 96.81 91 LEU A O 1
ATOM 732 N N . PRO A 1 92 ? 3.436 -36.406 7.148 1 96.75 92 PRO A N 1
ATOM 733 C CA . PRO A 1 92 ? 4.43 -35.625 7.879 1 96.75 92 PRO A CA 1
ATOM 734 C C . PRO A 1 92 ? 4.09 -34.125 7.914 1 96.75 92 PRO A C 1
ATOM 736 O O . PRO A 1 92 ? 3.289 -33.656 7.105 1 96.75 92 PRO A O 1
ATOM 739 N N . ILE A 1 93 ? 4.68 -33.438 8.852 1 96.31 93 ILE A N 1
ATOM 740 C CA . ILE A 1 93 ? 4.598 -31.969 8.836 1 96.31 93 ILE A CA 1
ATOM 741 C C . ILE A 1 93 ? 5.578 -31.422 7.809 1 96.31 93 ILE A C 1
ATOM 743 O O . ILE A 1 93 ? 6.793 -31.609 7.93 1 96.31 93 ILE A O 1
ATOM 747 N N . PRO A 1 94 ? 5.016 -30.828 6.766 1 94.62 94 PRO A N 1
ATOM 748 C CA . PRO A 1 94 ? 5.914 -30.312 5.734 1 94.62 94 PRO A CA 1
ATOM 749 C C . PRO A 1 94 ? 6.75 -29.125 6.227 1 94.62 94 PRO A C 1
ATOM 751 O O . PRO A 1 94 ? 6.359 -28.438 7.176 1 94.62 94 PRO A O 1
ATOM 754 N N . PRO A 1 95 ? 7.852 -29 5.492 1 87.5 95 PRO A N 1
ATOM 755 C CA . PRO A 1 95 ? 8.641 -27.797 5.801 1 87.5 95 PRO A CA 1
ATOM 756 C C . PRO A 1 95 ? 8.07 -26.531 5.156 1 87.5 95 PRO A C 1
ATOM 758 O O . PRO A 1 95 ? 7.074 -26.609 4.438 1 87.5 95 PRO A O 1
ATOM 761 N N . ASN A 1 96 ? 8.414 -25.375 5.508 1 88.38 96 ASN A N 1
ATOM 762 C CA . ASN A 1 96 ? 8.172 -24.094 4.855 1 88.38 96 ASN A CA 1
ATOM 763 C C . ASN A 1 96 ? 6.809 -23.516 5.234 1 88.38 96 ASN A C 1
ATOM 765 O O . ASN A 1 96 ? 6.121 -22.938 4.395 1 88.38 96 ASN A O 1
ATOM 769 N N . ILE A 1 97 ? 6.234 -23.984 6.316 1 94.12 97 ILE A N 1
ATOM 770 C CA . ILE A 1 97 ? 5.059 -23.312 6.859 1 94.12 97 ILE A CA 1
ATOM 771 C C . ILE A 1 97 ? 5.449 -21.938 7.391 1 94.12 97 ILE A C 1
ATOM 773 O O . ILE A 1 97 ? 6.449 -21.797 8.094 1 94.12 97 ILE A O 1
ATOM 777 N N . LEU A 1 98 ? 4.668 -20.969 6.984 1 94.62 98 LEU A N 1
ATOM 778 C CA . LEU A 1 98 ? 4.945 -19.609 7.434 1 94.62 98 LEU A CA 1
ATOM 779 C C . LEU A 1 98 ? 4.617 -19.453 8.914 1 94.62 98 LEU A C 1
ATOM 781 O O . LEU A 1 98 ? 3.504 -19.75 9.344 1 94.62 98 LEU A O 1
ATOM 785 N N . HIS A 1 99 ? 5.594 -19 9.656 1 93.94 99 HIS A N 1
ATOM 786 C CA . HIS A 1 99 ? 5.41 -18.719 11.078 1 93.94 99 HIS A CA 1
ATOM 787 C C . HIS A 1 99 ? 5.207 -17.234 11.32 1 93.94 99 HIS A C 1
ATOM 789 O O . HIS A 1 99 ? 5.871 -16.391 10.695 1 93.94 99 HIS A O 1
ATOM 795 N N . VAL A 1 100 ? 4.246 -16.938 12.172 1 94.88 100 VAL A N 1
ATOM 796 C CA . VAL A 1 100 ? 3.891 -15.547 12.445 1 94.88 100 VAL A CA 1
ATOM 797 C C . VAL A 1 100 ? 4.227 -15.203 13.898 1 94.88 100 VAL A C 1
ATOM 799 O O . VAL A 1 100 ? 3.906 -15.969 14.812 1 94.88 100 VAL A O 1
ATOM 802 N N . THR A 1 101 ? 4.906 -14.164 14.117 1 94 101 THR A N 1
ATOM 803 C CA . THR A 1 101 ? 5.191 -13.633 15.445 1 94 101 THR A CA 1
ATOM 804 C C . THR A 1 101 ? 4.223 -12.508 15.797 1 94 101 THR A C 1
ATOM 806 O O . THR A 1 101 ? 4.18 -11.484 15.117 1 94 101 THR A O 1
ATOM 809 N N . PRO A 1 102 ? 3.477 -12.695 16.859 1 94.69 102 PRO A N 1
ATOM 810 C CA . PRO A 1 102 ? 2.461 -11.688 17.188 1 94.69 102 PRO A CA 1
ATOM 811 C C . PRO A 1 102 ? 3.062 -10.328 17.516 1 94.69 102 PRO A C 1
ATOM 813 O O . PRO A 1 102 ? 3.998 -10.242 18.328 1 94.69 102 PRO A O 1
ATOM 816 N N . PHE A 1 103 ? 2.537 -9.305 17.047 1 92.25 103 PHE A N 1
ATOM 817 C CA . PHE A 1 103 ? 2.916 -7.918 17.297 1 92.25 103 PHE A CA 1
ATOM 818 C C . PHE A 1 103 ? 2.43 -7.469 18.672 1 92.25 103 PHE A C 1
ATOM 820 O O . PHE A 1 103 ? 3.086 -6.66 19.328 1 92.25 103 PHE A O 1
ATOM 827 N N . SER A 1 104 ? 1.257 -7.969 19 1 91.38 104 SER A N 1
ATOM 828 C CA . SER A 1 104 ? 0.614 -7.586 20.25 1 91.38 104 SER A CA 1
ATOM 829 C C . SER A 1 104 ? 0.217 -8.812 21.062 1 91.38 104 SER A C 1
ATOM 831 O O . SER A 1 104 ? -0.166 -9.844 20.5 1 91.38 104 SER A O 1
ATOM 833 N N . GLY A 1 105 ? 0.283 -8.641 22.422 1 91.88 105 GLY A N 1
ATOM 834 C CA . GLY A 1 105 ? -0.125 -9.711 23.312 1 91.88 105 GLY A CA 1
ATOM 835 C C . GLY A 1 105 ? -1.58 -9.617 23.719 1 91.88 105 GLY A C 1
ATOM 836 O O . GLY A 1 105 ? -2.059 -10.438 24.516 1 91.88 105 GLY A O 1
ATOM 837 N N . ALA A 1 106 ? -2.273 -8.703 23.141 1 91.56 106 ALA A N 1
ATOM 838 C CA . ALA A 1 106 ? -3.672 -8.516 23.516 1 91.56 106 ALA A CA 1
ATOM 839 C C . ALA A 1 106 ? -4.512 -9.727 23.109 1 91.56 106 ALA A C 1
ATOM 841 O O . ALA A 1 106 ? -4.273 -10.344 22.078 1 91.56 106 ALA A O 1
ATOM 842 N N . SER A 1 107 ? -5.48 -9.945 23.891 1 94.38 107 SER A N 1
ATOM 843 C CA . SER A 1 107 ? -6.355 -11.086 23.641 1 94.38 107 SER A CA 1
ATOM 844 C C . SER A 1 107 ? -7.105 -10.93 22.328 1 94.38 107 SER A C 1
ATOM 846 O O . SER A 1 107 ? -7.383 -9.812 21.891 1 94.38 107 SER A O 1
ATOM 848 N N . ARG A 1 108 ? -7.332 -12.07 21.688 1 94.62 108 ARG A N 1
ATOM 849 C CA . ARG A 1 108 ? -8.016 -12.117 20.406 1 94.62 108 ARG A CA 1
ATOM 850 C C . ARG A 1 108 ? -9.227 -13.047 20.469 1 94.62 108 ARG A C 1
ATOM 852 O O . ARG A 1 108 ? -9.266 -13.984 21.266 1 94.62 108 ARG A O 1
ATOM 859 N N . HIS A 1 109 ? -10.164 -12.781 19.594 1 93.88 109 HIS A N 1
ATOM 860 C CA . HIS A 1 109 ? -11.32 -13.664 19.453 1 93.88 109 HIS A CA 1
ATOM 861 C C . HIS A 1 109 ? -10.969 -14.906 18.641 1 93.88 109 HIS A C 1
ATOM 863 O O . HIS A 1 109 ? -10.508 -14.805 17.5 1 93.88 109 HIS A O 1
ATOM 869 N N . MET A 1 110 ? -11.203 -16 19.266 1 96.31 110 MET A N 1
ATOM 870 C CA . MET A 1 110 ? -11 -17.25 18.547 1 96.31 110 MET A CA 1
ATOM 871 C C . MET A 1 110 ? -12.273 -17.656 17.797 1 96.31 110 MET A C 1
ATOM 873 O O . MET A 1 110 ? -13.375 -17.531 18.328 1 96.31 110 MET A O 1
ATOM 877 N N . ARG A 1 111 ? -12.117 -18.094 16.578 1 95.69 111 ARG A N 1
ATOM 878 C CA . ARG A 1 111 ? -13.219 -18.562 15.742 1 95.69 111 ARG A CA 1
ATOM 879 C C . ARG A 1 111 ? -12.867 -19.906 15.094 1 95.69 111 ARG A C 1
ATOM 881 O O . ARG A 1 111 ? -11.695 -20.281 15.023 1 95.69 111 ARG A O 1
ATOM 888 N N . HIS A 1 112 ? -13.891 -20.594 14.75 1 97.12 112 HIS A N 1
ATOM 889 C CA . HIS A 1 112 ? -13.711 -21.797 13.953 1 97.12 112 HIS A CA 1
ATOM 890 C C . HIS A 1 112 ? -14.102 -21.562 12.5 1 97.12 112 HIS A C 1
ATOM 892 O O . HIS A 1 112 ? -15.211 -21.094 12.219 1 97.12 112 HIS A O 1
ATOM 898 N N . ILE A 1 113 ? -13.172 -21.812 11.625 1 97.25 113 ILE A N 1
ATOM 899 C CA . ILE A 1 113 ? -13.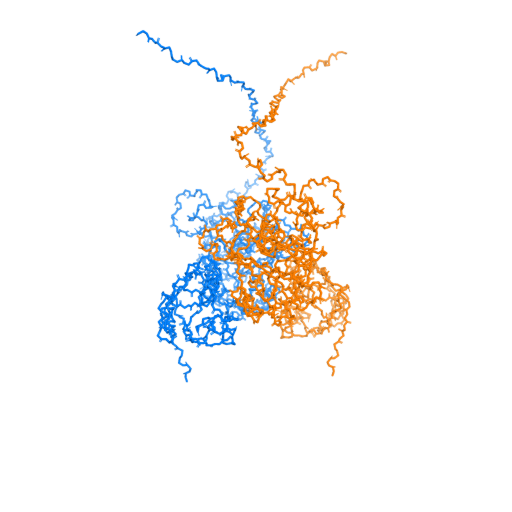422 -21.672 10.195 1 97.25 113 ILE A CA 1
ATOM 900 C C . ILE A 1 113 ? -13.578 -23.047 9.555 1 97.25 113 ILE A C 1
ATOM 902 O O . ILE A 1 113 ? -12.703 -23.906 9.688 1 97.25 113 ILE A O 1
ATOM 906 N N . ASN A 1 114 ? -14.711 -23.188 8.797 1 96.81 114 ASN A N 1
ATOM 907 C CA . ASN A 1 114 ? -14.977 -24.516 8.258 1 96.81 114 ASN A CA 1
ATOM 908 C C . ASN A 1 114 ? -15.281 -24.469 6.762 1 96.81 114 ASN A C 1
ATOM 910 O O . ASN A 1 114 ? -15.555 -25.484 6.145 1 96.81 114 ASN A O 1
ATOM 914 N N . ASP A 1 115 ? -15.234 -23.266 6.195 1 96.44 115 ASP A N 1
ATOM 915 C CA . ASP A 1 115 ? -15.477 -23.172 4.758 1 96.44 115 ASP A CA 1
ATOM 916 C C . ASP A 1 115 ? -14.852 -21.891 4.191 1 96.44 115 ASP A C 1
ATOM 918 O O . ASP A 1 115 ? -14.344 -21.062 4.938 1 96.44 115 ASP A O 1
ATOM 922 N N . TRP A 1 116 ? -14.914 -21.875 2.855 1 95.12 116 TRP A N 1
ATOM 923 C CA . TRP A 1 116 ? -14.273 -20.781 2.125 1 95.12 116 TRP A CA 1
ATOM 924 C C . TRP A 1 116 ? -14.977 -19.453 2.393 1 95.12 116 TRP A C 1
ATOM 926 O O . TRP A 1 116 ? -14.328 -18.406 2.512 1 95.12 116 TRP A O 1
ATOM 936 N N . THR A 1 117 ? -16.234 -19.422 2.523 1 95.88 117 THR A N 1
ATOM 937 C CA . THR A 1 117 ? -17.016 -18.219 2.75 1 95.88 117 THR A CA 1
ATOM 938 C C . THR A 1 117 ? -16.641 -17.562 4.082 1 95.88 117 THR A C 1
ATOM 940 O O . THR A 1 117 ? -16.422 -16.359 4.152 1 95.88 117 THR A O 1
ATOM 943 N N . ALA A 1 118 ? -16.547 -18.438 5.074 1 96.25 118 ALA A N 1
ATOM 944 C CA . ALA A 1 118 ? -16.156 -17.953 6.395 1 96.25 118 ALA A CA 1
ATOM 945 C C . ALA A 1 118 ? -14.727 -17.422 6.375 1 96.25 118 ALA A C 1
ATOM 947 O O . ALA A 1 118 ? -14.43 -16.406 7.004 1 96.25 118 ALA A O 1
ATOM 948 N N . TYR A 1 119 ? -13.852 -18.109 5.711 1 97.25 119 TYR A N 1
ATOM 949 C CA . TYR A 1 119 ? -12.469 -17.672 5.602 1 97.25 119 TYR A CA 1
ATOM 950 C C . TYR A 1 119 ? -12.375 -16.312 4.91 1 97.25 119 TYR A C 1
ATOM 952 O O . TYR A 1 119 ? -11.656 -15.43 5.371 1 97.25 119 TYR A O 1
ATOM 960 N N . LYS A 1 120 ? -13.086 -16.156 3.842 1 96.12 120 LYS A N 1
ATOM 961 C CA . LYS A 1 120 ? -13.102 -14.922 3.068 1 96.12 120 LYS A CA 1
ATOM 962 C C . LYS A 1 120 ? -13.578 -13.75 3.92 1 96.12 120 LYS A C 1
ATOM 964 O O . LYS A 1 120 ? -13.016 -12.656 3.848 1 96.12 120 LYS A O 1
ATOM 969 N N . LYS A 1 121 ? -14.602 -13.953 4.652 1 95.81 121 LYS A N 1
ATOM 970 C CA . LYS A 1 121 ? -15.133 -12.914 5.531 1 95.81 121 LYS A CA 1
ATOM 971 C C . LYS A 1 121 ? -14.094 -12.469 6.555 1 95.81 121 LYS A C 1
ATOM 973 O O . LYS A 1 121 ? -13.906 -11.273 6.781 1 95.81 121 LYS A O 1
ATOM 978 N N . LEU A 1 122 ? -13.445 -13.445 7.164 1 96.25 122 LEU A N 1
ATOM 979 C CA . LEU A 1 122 ? -12.406 -13.125 8.141 1 96.25 122 LEU A CA 1
ATOM 980 C C . LEU A 1 122 ? -11.227 -12.438 7.473 1 96.25 122 LEU A C 1
ATOM 982 O O . LEU A 1 122 ? -10.68 -11.469 8.008 1 96.25 122 LEU A O 1
ATOM 986 N N . HIS A 1 123 ? -10.844 -12.945 6.328 1 96.56 123 HIS A N 1
ATOM 987 C CA . HIS A 1 123 ? -9.734 -12.383 5.578 1 96.56 123 HIS A CA 1
ATOM 988 C C . HIS A 1 123 ? -9.984 -10.914 5.238 1 96.56 123 HIS A C 1
ATOM 990 O O . HIS A 1 123 ? -9.055 -10.109 5.227 1 96.56 123 HIS A O 1
ATOM 996 N N . ALA A 1 124 ? -11.172 -10.508 5.027 1 94.31 124 ALA A N 1
ATOM 997 C CA . ALA A 1 124 ? -11.547 -9.148 4.66 1 94.31 124 ALA A CA 1
ATOM 998 C C . ALA A 1 124 ? -11.297 -8.18 5.812 1 94.31 124 ALA A C 1
ATOM 1000 O O . ALA A 1 124 ? -11.273 -6.961 5.613 1 94.31 124 ALA A O 1
ATOM 1001 N N . THR A 1 125 ? -11.102 -8.672 6.996 1 94.25 125 THR A N 1
ATOM 1002 C CA . THR A 1 125 ? -10.875 -7.816 8.156 1 94.25 125 THR A CA 1
ATOM 1003 C C . THR A 1 125 ? -9.383 -7.543 8.344 1 94.25 125 THR A C 1
ATOM 1005 O O . THR A 1 125 ? -9 -6.703 9.156 1 94.25 125 THR A O 1
ATOM 1008 N N . LEU A 1 126 ? -8.523 -8.227 7.656 1 95.25 126 LEU A N 1
ATOM 1009 C CA . LEU A 1 126 ? -7.086 -8.195 7.891 1 95.25 126 LEU A CA 1
ATOM 1010 C C . LEU A 1 126 ? -6.527 -6.801 7.617 1 95.25 126 LEU A C 1
ATOM 1012 O O . LEU A 1 126 ? -5.703 -6.297 8.383 1 95.25 126 LEU A O 1
ATOM 1016 N N . PRO A 1 127 ? -7.008 -6.133 6.578 1 93.31 127 PRO A N 1
ATOM 1017 C CA . PRO A 1 127 ? -6.461 -4.801 6.324 1 93.31 127 PRO A CA 1
ATOM 1018 C C . PRO A 1 127 ? -6.684 -3.84 7.488 1 93.31 127 PRO A C 1
ATOM 1020 O O . PRO A 1 127 ? -5.816 -3.014 7.789 1 93.31 127 PRO A O 1
ATOM 1023 N N . ALA A 1 128 ? -7.836 -3.938 8.117 1 94.12 128 ALA A N 1
ATOM 1024 C CA . ALA A 1 128 ? -8.109 -3.092 9.281 1 94.12 128 ALA A CA 1
ATOM 1025 C C . ALA A 1 128 ? -7.125 -3.377 10.406 1 94.12 128 ALA A C 1
ATOM 1027 O O . ALA A 1 128 ? -6.66 -2.453 11.078 1 94.12 128 ALA A O 1
ATOM 1028 N N . SER A 1 129 ? -6.793 -4.637 10.609 1 93.38 129 SER A N 1
ATOM 1029 C CA . SER A 1 129 ? -5.828 -5.031 11.633 1 93.38 129 SER A CA 1
ATOM 1030 C C . SER A 1 129 ? -4.426 -4.527 11.297 1 93.38 129 SER A C 1
ATOM 1032 O O . SER A 1 129 ? -3.686 -4.102 12.188 1 93.38 129 SER A O 1
ATOM 1034 N N . GLU A 1 130 ? -4.121 -4.609 10.062 1 94.31 130 GLU A N 1
ATOM 1035 C CA . GLU A 1 130 ? -2.82 -4.109 9.617 1 94.31 130 GLU A CA 1
ATOM 1036 C C . GLU A 1 130 ? -2.705 -2.604 9.844 1 94.31 130 GLU A C 1
ATOM 1038 O O . GLU A 1 130 ? -1.671 -2.115 10.297 1 94.31 130 GLU A O 1
ATOM 1043 N N . LEU A 1 131 ? -3.736 -1.885 9.5 1 94.69 131 LEU A N 1
ATOM 1044 C CA . LEU A 1 131 ? -3.75 -0.437 9.672 1 94.69 131 LEU A CA 1
ATOM 1045 C C . LEU A 1 131 ? -3.592 -0.069 11.148 1 94.69 131 LEU A C 1
ATOM 1047 O O . LEU A 1 131 ? -2.838 0.848 11.484 1 94.69 131 LEU A O 1
ATOM 1051 N N . ALA A 1 132 ? -4.289 -0.776 12.023 1 93.81 132 ALA A N 1
ATOM 1052 C CA . ALA A 1 132 ? -4.188 -0.519 13.453 1 93.81 132 ALA A CA 1
ATOM 1053 C C . ALA A 1 132 ? -2.768 -0.749 13.953 1 93.81 132 ALA A C 1
ATOM 1055 O O . ALA A 1 132 ? -2.246 0.04 14.75 1 93.81 132 ALA A O 1
ATOM 1056 N N . ALA A 1 133 ? -2.156 -1.783 13.5 1 93.94 133 ALA A N 1
ATOM 1057 C CA . ALA A 1 133 ? -0.795 -2.109 13.914 1 93.94 133 ALA A CA 1
ATOM 1058 C C . ALA A 1 133 ? 0.195 -1.053 13.438 1 93.94 133 ALA A C 1
ATOM 1060 O O . ALA A 1 133 ? 1.078 -0.633 14.188 1 93.94 133 ALA A O 1
ATOM 1061 N N . ILE A 1 134 ? 0.023 -0.662 12.219 1 95.25 134 ILE A N 1
ATOM 1062 C CA . ILE A 1 134 ? 0.966 0.305 11.664 1 95.25 134 ILE A CA 1
ATOM 1063 C C . ILE A 1 134 ? 0.8 1.648 12.375 1 95.25 134 ILE A C 1
ATOM 1065 O O . ILE A 1 134 ? 1.776 2.373 12.578 1 95.25 134 ILE A O 1
ATOM 1069 N N . ARG A 1 135 ? -0.348 2.039 12.727 1 95.69 135 ARG A N 1
ATOM 1070 C CA . ARG A 1 135 ? -0.59 3.271 13.469 1 95.69 135 ARG A CA 1
ATOM 1071 C C . ARG A 1 135 ? 0.121 3.248 14.82 1 95.69 135 ARG A C 1
ATOM 1073 O O . ARG A 1 135 ? 0.716 4.246 15.227 1 95.69 135 ARG A O 1
ATOM 1080 N N . THR A 1 136 ? 0.046 2.119 15.445 1 94.69 136 THR A N 1
ATOM 1081 C CA . THR A 1 136 ? 0.715 1.964 16.734 1 94.69 136 THR A CA 1
ATOM 1082 C C . THR A 1 136 ? 2.227 2.102 16.578 1 94.69 136 THR A C 1
ATOM 1084 O O . THR A 1 136 ? 2.885 2.752 17.391 1 94.69 136 THR A O 1
ATOM 1087 N N . ARG A 1 137 ? 2.744 1.521 15.562 1 94.75 137 ARG A N 1
ATOM 1088 C CA . ARG A 1 137 ? 4.18 1.566 15.312 1 94.75 137 ARG A CA 1
ATOM 1089 C C . ARG A 1 137 ? 4.633 2.984 14.977 1 94.75 137 ARG A C 1
ATOM 1091 O O . ARG A 1 137 ? 5.688 3.43 15.438 1 94.75 137 ARG A O 1
ATOM 1098 N N . ILE A 1 138 ? 3.854 3.676 14.219 1 97.06 138 ILE A N 1
ATOM 1099 C CA . ILE A 1 138 ? 4.172 5.055 13.852 1 97.06 138 ILE A CA 1
ATOM 1100 C C . ILE A 1 138 ? 4.148 5.93 15.102 1 97.06 138 ILE A C 1
ATOM 1102 O O . ILE A 1 138 ? 5.066 6.723 15.328 1 97.06 138 ILE A O 1
ATOM 1106 N N . ARG A 1 139 ? 3.164 5.746 15.914 1 95.12 139 ARG A N 1
ATOM 1107 C CA . ARG A 1 139 ? 3.043 6.531 17.141 1 95.12 139 ARG A CA 1
ATOM 1108 C C . ARG A 1 139 ? 4.219 6.27 18.078 1 95.12 139 ARG A C 1
ATOM 1110 O O . ARG A 1 139 ? 4.664 7.172 18.781 1 95.12 139 ARG A O 1
ATOM 1117 N N . ALA A 1 140 ? 4.754 5.109 18 1 94.25 140 ALA A N 1
ATOM 1118 C CA . ALA A 1 140 ? 5.863 4.715 18.859 1 94.25 140 ALA A CA 1
ATOM 1119 C C . ALA A 1 140 ? 7.191 5.234 18.312 1 94.25 140 ALA A C 1
ATOM 1121 O O . ALA A 1 140 ? 8.227 5.133 18.984 1 94.25 140 ALA A O 1
ATOM 1122 N N . GLY A 1 141 ? 7.188 5.762 17.156 1 96.62 141 GLY A N 1
ATOM 1123 C CA . GLY A 1 141 ? 8.398 6.359 16.609 1 96.62 141 GLY A CA 1
ATOM 1124 C C . GLY A 1 141 ? 9.242 5.379 15.812 1 96.62 141 GLY A C 1
ATOM 1125 O O . GLY A 1 141 ? 10.453 5.551 15.695 1 96.62 141 GLY A O 1
ATOM 1126 N N . ASP A 1 142 ? 8.625 4.344 15.234 1 95.44 142 ASP A N 1
ATOM 1127 C CA . ASP A 1 142 ? 9.336 3.322 14.477 1 95.44 142 ASP A CA 1
ATOM 1128 C C . ASP A 1 142 ? 9.797 3.867 13.125 1 95.44 142 ASP A C 1
ATOM 1130 O O . ASP A 1 142 ? 8.984 4.098 12.227 1 95.44 142 ASP A O 1
ATOM 1134 N N . PRO A 1 143 ? 11.148 3.975 12.93 1 96.44 143 PRO A N 1
ATOM 1135 C CA . PRO A 1 143 ? 11.648 4.578 11.695 1 96.44 143 PRO A CA 1
ATOM 1136 C C . PRO A 1 143 ? 11.328 3.736 10.461 1 96.44 143 PRO A C 1
ATOM 1138 O O . PRO A 1 143 ? 11.188 4.277 9.359 1 96.44 143 PRO A O 1
ATOM 1141 N N . THR A 1 144 ? 11.172 2.473 10.586 1 92.44 144 THR A N 1
ATOM 1142 C CA . THR A 1 144 ? 10.984 1.574 9.453 1 92.44 144 THR A CA 1
ATOM 1143 C C . THR A 1 144 ? 9.625 1.792 8.805 1 92.44 144 THR A C 1
ATOM 1145 O O . THR A 1 144 ? 9.414 1.418 7.648 1 92.44 144 THR A O 1
ATOM 1148 N N . VAL A 1 145 ? 8.727 2.375 9.523 1 94.44 145 VAL A N 1
ATOM 1149 C CA . VAL A 1 145 ? 7.402 2.617 8.953 1 94.44 145 VAL A CA 1
ATOM 1150 C C . VAL A 1 145 ? 7.199 4.117 8.734 1 94.44 145 VAL A C 1
ATOM 1152 O O . VAL A 1 145 ? 6.426 4.523 7.867 1 94.44 145 VAL A O 1
ATOM 1155 N N . ILE A 1 146 ? 7.934 4.984 9.445 1 98 146 ILE A N 1
ATOM 1156 C CA . ILE A 1 146 ? 7.793 6.434 9.312 1 98 146 ILE A CA 1
ATOM 1157 C C . ILE A 1 146 ? 8.539 6.914 8.07 1 98 146 ILE A C 1
ATOM 1159 O O . ILE A 1 146 ? 8.023 7.73 7.305 1 98 146 ILE A O 1
ATOM 1163 N N . ALA A 1 147 ? 9.703 6.422 7.855 1 96.81 147 ALA A N 1
ATOM 1164 C CA . ALA A 1 147 ? 10.523 6.863 6.727 1 96.81 147 ALA A CA 1
ATOM 1165 C C . ALA A 1 147 ? 9.82 6.594 5.398 1 96.81 147 ALA A C 1
ATOM 1167 O O . ALA A 1 147 ? 9.711 7.484 4.555 1 96.81 147 ALA A O 1
ATOM 1168 N N . PRO A 1 148 ? 9.289 5.363 5.191 1 93.56 148 PRO A N 1
ATOM 1169 C CA . PRO A 1 148 ? 8.57 5.105 3.941 1 93.56 148 PRO A CA 1
ATOM 1170 C C . PRO A 1 148 ? 7.34 5.996 3.771 1 93.56 148 PRO A C 1
ATOM 1172 O O . PRO A 1 148 ? 6.969 6.332 2.645 1 93.56 148 PRO A O 1
ATOM 1175 N N . LEU A 1 149 ? 6.73 6.379 4.832 1 95.81 149 LEU A N 1
ATOM 1176 C CA . LEU A 1 149 ? 5.582 7.277 4.773 1 95.81 149 LEU A CA 1
ATOM 1177 C C . LEU A 1 149 ? 5.961 8.602 4.113 1 95.81 149 LEU A C 1
ATOM 1179 O O . LEU A 1 149 ? 5.215 9.117 3.275 1 95.81 149 LEU A O 1
ATOM 1183 N N . TRP A 1 150 ? 7.113 9.109 4.449 1 96.88 150 TRP A N 1
ATOM 1184 C CA . TRP A 1 150 ? 7.613 10.367 3.904 1 96.88 150 TRP A CA 1
ATOM 1185 C C . TRP A 1 150 ? 8.109 10.18 2.475 1 96.88 150 TRP A C 1
ATOM 1187 O O . TRP A 1 150 ? 7.82 11 1.6 1 96.88 150 TRP A O 1
ATOM 1197 N N . THR A 1 151 ? 8.734 9.07 2.18 1 93.88 151 THR A N 1
ATOM 1198 C CA . THR A 1 151 ? 9.344 8.844 0.873 1 93.88 151 THR A CA 1
ATOM 1199 C C . THR A 1 151 ? 8.273 8.586 -0.183 1 93.88 151 THR A C 1
ATOM 1201 O O . THR A 1 151 ? 8.492 8.836 -1.371 1 93.88 151 THR A O 1
ATOM 1204 N N . ALA A 1 152 ? 7.16 8.18 0.285 1 91.69 152 ALA A N 1
ATOM 1205 C CA . ALA A 1 152 ? 6.07 7.926 -0.655 1 91.69 152 ALA A CA 1
ATOM 1206 C C . ALA A 1 152 ? 5.547 9.227 -1.249 1 91.69 152 ALA A C 1
ATOM 1208 O O . ALA A 1 152 ? 4.984 9.234 -2.346 1 91.69 152 ALA A O 1
ATOM 1209 N N . ARG A 1 153 ? 5.582 10.359 -0.511 1 93.94 153 ARG A N 1
ATOM 1210 C CA . ARG A 1 153 ? 5.273 11.719 -0.943 1 93.94 153 ARG A CA 1
ATOM 1211 C C . ARG A 1 153 ? 3.797 11.852 -1.3 1 93.94 153 ARG A C 1
ATOM 1213 O O . ARG A 1 153 ? 3.434 12.648 -2.17 1 93.94 153 ARG A O 1
ATOM 1220 N N . ASP A 1 154 ? 2.939 11.094 -0.68 1 92.81 154 ASP A N 1
ATOM 1221 C CA . ASP A 1 154 ? 1.529 11.125 -1.054 1 92.81 154 ASP A CA 1
ATOM 1222 C C . ASP A 1 154 ? 0.661 11.594 0.113 1 92.81 154 ASP A C 1
ATOM 1224 O O . ASP A 1 154 ? -0.567 11.617 0.008 1 92.81 154 ASP A O 1
ATOM 1228 N N . LYS A 1 155 ? 1.279 11.922 1.238 1 97.31 155 LYS A N 1
ATOM 1229 C CA . LYS A 1 155 ? 0.545 12.336 2.432 1 97.31 155 LYS A CA 1
ATOM 1230 C C . LYS A 1 155 ? 0.655 13.844 2.648 1 97.31 155 LYS A C 1
ATOM 1232 O O . LYS A 1 155 ? 1.44 14.516 1.979 1 97.31 155 LYS A O 1
ATOM 1237 N N . THR A 1 156 ? -0.194 14.328 3.477 1 97.94 156 THR A N 1
ATOM 1238 C CA . THR A 1 156 ? -0.136 15.688 4 1 97.94 156 THR A CA 1
ATOM 1239 C C . THR A 1 156 ? 0.189 15.68 5.492 1 97.94 156 THR A C 1
ATOM 1241 O O . THR A 1 156 ? -0.453 14.969 6.27 1 97.94 156 THR A O 1
ATOM 1244 N N . TYR A 1 157 ? 1.167 16.438 5.848 1 98.69 157 TYR A N 1
ATOM 1245 C CA . TYR A 1 157 ? 1.582 16.5 7.246 1 98.69 157 TYR A CA 1
ATOM 1246 C C . TYR A 1 157 ? 1.131 17.797 7.891 1 98.69 157 TYR A C 1
ATOM 1248 O O . TYR A 1 157 ? 1.323 18.891 7.324 1 98.69 157 TYR A O 1
ATOM 1256 N N . LEU A 1 158 ? 0.518 17.672 9.07 1 98.19 158 LEU A N 1
ATOM 1257 C CA . LEU A 1 158 ? -0.054 18.812 9.766 1 98.19 158 LEU A CA 1
ATOM 1258 C C . LEU A 1 158 ? 0.445 18.875 11.203 1 98.19 158 LEU A C 1
ATOM 1260 O O . LEU A 1 158 ? 0.457 17.859 11.906 1 98.19 158 LEU A O 1
ATOM 1264 N N . THR A 1 159 ? 0.926 19.984 11.625 1 97.38 159 THR A N 1
ATOM 1265 C CA . THR A 1 159 ? 1.211 20.281 13.023 1 97.38 159 THR A CA 1
ATOM 1266 C C . THR A 1 159 ? 0.238 21.328 13.555 1 97.38 159 THR A C 1
ATOM 1268 O O . THR A 1 159 ? -0.105 22.281 12.852 1 97.38 159 THR A O 1
ATOM 1271 N N . LEU A 1 160 ? -0.207 21.109 14.758 1 96.12 160 LEU A N 1
ATOM 1272 C CA . LEU A 1 160 ? -1.064 22.047 15.484 1 96.12 160 LEU A CA 1
ATOM 1273 C C . LEU A 1 160 ? -0.502 22.344 16.875 1 96.12 160 LEU A C 1
ATOM 1275 O O . LEU A 1 160 ? 0.043 21.438 17.531 1 96.12 160 LEU A O 1
ATOM 1279 N N . SER A 1 161 ? -0.628 23.562 17.281 1 94.94 161 SER A N 1
ATOM 1280 C CA . SER A 1 161 ? -0.248 23.953 18.625 1 94.94 161 SER A CA 1
ATOM 1281 C C . SER A 1 161 ? -1.229 24.969 19.203 1 94.94 161 SER A C 1
ATOM 1283 O O . SER A 1 161 ? -1.722 25.844 18.484 1 94.94 161 SER A O 1
ATOM 1285 N N . PHE A 1 162 ? -1.509 24.812 20.516 1 94.69 162 PHE A N 1
ATOM 1286 C CA . PHE A 1 162 ? -2.422 25.703 21.219 1 94.69 162 PHE A CA 1
ATOM 1287 C C . PHE A 1 162 ? -1.8 26.188 22.531 1 94.69 162 PHE A C 1
ATOM 1289 O O . PHE A 1 162 ? -1.063 25.453 23.188 1 94.69 162 PHE A O 1
ATOM 1296 N N . ALA A 1 163 ? -2.031 27.375 22.828 1 94.25 163 ALA A N 1
ATOM 1297 C CA . ALA A 1 163 ? -1.732 27.906 24.156 1 94.25 163 ALA A CA 1
ATOM 1298 C C . ALA A 1 163 ? -3.014 28.203 24.922 1 94.25 163 ALA A C 1
ATOM 1300 O O . ALA A 1 163 ? -3.889 28.922 24.438 1 94.25 163 ALA A O 1
ATOM 1301 N N . TRP A 1 164 ? -3.064 27.641 26.125 1 93.44 164 TRP A N 1
ATOM 1302 C CA . TRP A 1 164 ? -4.25 27.781 26.953 1 93.44 164 TRP A CA 1
ATOM 1303 C C . TRP A 1 164 ? -3.93 28.562 28.219 1 93.44 164 TRP A C 1
ATOM 1305 O O . TRP A 1 164 ? -2.811 28.5 28.734 1 93.44 164 TRP A O 1
ATOM 1315 N N . SER A 1 165 ? -4.914 29.281 28.688 1 93.62 165 SER A N 1
ATOM 1316 C CA . SER A 1 165 ? -4.75 30.047 29.906 1 93.62 165 SER A CA 1
ATOM 1317 C C . SER A 1 165 ? -4.504 29.141 31.109 1 93.62 165 SER A C 1
ATOM 1319 O O . SER A 1 165 ? -5.172 28.109 31.266 1 93.62 165 SER A O 1
ATOM 1321 N N . GLU A 1 166 ? -3.584 29.531 31.906 1 91.81 166 GLU A N 1
ATOM 1322 C CA . GLU A 1 166 ? -3.285 28.766 33.125 1 91.81 166 GLU A CA 1
ATOM 1323 C C . GLU A 1 166 ? -4.367 28.969 34.156 1 91.81 166 GLU A C 1
ATOM 1325 O O . GLU A 1 166 ? -4.602 28.094 35 1 91.81 166 GLU A O 1
ATOM 1330 N N . ARG A 1 167 ? -5 30.062 34.094 1 91.19 167 ARG A N 1
ATOM 1331 C CA . ARG A 1 167 ? -6.039 30.406 35.062 1 91.19 167 ARG A CA 1
ATOM 1332 C C . ARG A 1 167 ? -7.375 29.781 34.656 1 91.19 167 ARG A C 1
ATOM 1334 O O . ARG A 1 167 ? -8.102 29.281 35.531 1 91.19 167 ARG A O 1
ATOM 1341 N N . ASN A 1 168 ? -7.711 29.844 33.406 1 90.81 168 ASN A N 1
ATOM 1342 C CA . ASN A 1 168 ? -8.914 29.25 32.844 1 90.81 168 ASN A CA 1
ATOM 1343 C C . ASN A 1 168 ? -8.586 28.312 31.672 1 90.81 168 ASN A C 1
ATOM 1345 O O . ASN A 1 168 ? -8.484 28.75 30.531 1 90.81 168 ASN A O 1
ATOM 1349 N N . GLU A 1 169 ? -8.641 27.078 31.969 1 85.94 169 GLU A N 1
ATOM 1350 C CA . GLU A 1 169 ? -8.164 26.062 31.031 1 85.94 169 GLU A CA 1
ATOM 1351 C C . GLU A 1 169 ? -9.047 26 29.797 1 85.94 169 GLU A C 1
ATOM 1353 O O . GLU A 1 169 ? -8.656 25.422 28.781 1 85.94 169 GLU A O 1
ATOM 1358 N N . LYS A 1 170 ? -10.141 26.594 29.719 1 88.25 170 LYS A N 1
ATOM 1359 C CA . LYS A 1 170 ? -11.047 26.562 28.578 1 88.25 170 LYS A CA 1
ATOM 1360 C C . LYS A 1 170 ? -10.766 27.719 27.625 1 88.25 170 LYS A C 1
ATOM 1362 O O . LYS A 1 170 ? -11.273 27.75 26.5 1 88.25 170 LYS A O 1
ATOM 1367 N N . SER A 1 171 ? -9.906 28.688 28.078 1 92.69 171 SER A N 1
ATOM 1368 C CA . SER A 1 171 ? -9.602 29.859 27.266 1 92.69 171 SER A CA 1
ATOM 1369 C C . SER A 1 171 ? -8.367 29.625 26.406 1 92.69 171 SER A C 1
ATOM 1371 O O . SER A 1 171 ? -7.242 29.594 26.906 1 92.69 171 SER A O 1
ATOM 1373 N N . CYS A 1 172 ? -8.609 29.469 25.125 1 94.56 172 CYS A N 1
ATOM 1374 C CA . CYS A 1 172 ? -7.508 29.375 24.172 1 94.56 172 CYS A CA 1
ATOM 1375 C C . CYS A 1 172 ? -6.93 30.75 23.875 1 94.56 172 CYS A C 1
ATOM 1377 O O . CYS A 1 172 ? -7.621 31.609 23.328 1 94.56 172 CYS A O 1
ATOM 1379 N N . LEU A 1 173 ? -5.656 31 24.156 1 96.12 173 LEU A N 1
ATOM 1380 C CA . LEU A 1 173 ? -5.023 32.312 24 1 96.12 173 LEU A CA 1
ATOM 1381 C C . LEU A 1 173 ? -4.523 32.5 22.578 1 96.12 173 LEU A C 1
ATOM 1383 O O . LEU A 1 173 ? -4.578 33.625 22.047 1 96.12 173 LEU A O 1
ATOM 1387 N N . GLU A 1 174 ? -3.994 31.562 22.031 1 96.31 174 GLU A N 1
ATOM 1388 C CA . GLU A 1 174 ? -3.498 31.578 20.656 1 96.31 174 GLU A CA 1
ATOM 1389 C C . GLU A 1 174 ? -3.357 30.172 20.094 1 96.31 174 GLU A C 1
ATOM 1391 O O . GLU A 1 174 ? -3.316 29.203 20.859 1 96.31 174 GLU A O 1
ATOM 1396 N N . TRP A 1 175 ? -3.398 30 18.844 1 96.06 175 TRP A N 1
ATOM 1397 C CA . TRP A 1 175 ? -3.115 28.734 18.203 1 96.06 175 TRP A CA 1
ATOM 1398 C C . TRP A 1 175 ? -2.439 28.938 16.844 1 96.06 175 TRP A C 1
ATOM 1400 O O . TRP A 1 175 ? -2.471 30.031 16.297 1 96.06 175 TRP A O 1
ATOM 1410 N N . GLY A 1 176 ? -1.688 27.953 16.422 1 96.5 176 GLY A N 1
ATOM 1411 C CA . GLY A 1 176 ? -0.995 27.969 15.141 1 96.5 176 GLY A CA 1
ATOM 1412 C C . GLY A 1 176 ? -0.924 26.594 14.492 1 96.5 176 GLY A C 1
ATOM 1413 O O . GLY A 1 176 ? -1.227 25.578 15.125 1 96.5 176 GLY A O 1
ATOM 1414 N N . TYR A 1 177 ? -0.705 26.641 13.195 1 97.31 177 TYR A N 1
ATOM 1415 C CA . TYR A 1 177 ? -0.542 25.375 12.484 1 97.31 177 TYR A CA 1
ATOM 1416 C C . TYR A 1 177 ? 0.439 25.516 11.328 1 97.31 177 TYR A C 1
ATOM 1418 O O . TYR A 1 177 ? 0.75 26.641 10.906 1 97.31 177 TYR A O 1
ATOM 1426 N N . ALA A 1 178 ? 0.988 24.469 10.914 1 98.19 178 ALA A N 1
ATOM 1427 C CA . ALA A 1 178 ? 1.777 24.328 9.695 1 98.19 178 ALA A CA 1
ATOM 1428 C C . ALA A 1 178 ? 1.48 23 9 1 98.19 178 ALA A C 1
ATOM 1430 O O . ALA A 1 178 ? 1.225 22 9.656 1 98.19 178 ALA A O 1
ATOM 1431 N N . ALA A 1 179 ? 1.431 23.062 7.668 1 98.38 179 ALA A N 1
ATOM 1432 C CA . ALA A 1 179 ? 1.128 21.844 6.91 1 98.38 179 ALA A CA 1
ATOM 1433 C C . ALA A 1 179 ? 1.923 21.797 5.609 1 98.38 179 ALA A C 1
ATOM 1435 O O . ALA A 1 179 ? 2.314 22.844 5.078 1 98.38 179 ALA A O 1
ATOM 1436 N N . VAL A 1 180 ? 2.209 20.672 5.168 1 98 180 VAL A N 1
ATOM 1437 C CA . VAL A 1 180 ? 2.848 20.484 3.871 1 98 180 VAL A CA 1
ATOM 1438 C C . VAL A 1 180 ? 2.111 19.391 3.086 1 98 180 VAL A C 1
ATOM 1440 O O . VAL A 1 180 ? 1.95 18.266 3.568 1 98 180 VAL A O 1
ATOM 1443 N N . ARG A 1 181 ? 1.583 19.719 1.924 1 96.5 181 ARG A N 1
ATOM 1444 C CA . ARG A 1 181 ? 0.872 18.797 1.03 1 96.5 181 ARG A CA 1
ATOM 1445 C C . ARG A 1 181 ? 1.83 18.141 0.046 1 96.5 181 ARG A C 1
ATOM 1447 O O . ARG A 1 181 ? 1.988 18.609 -1.084 1 96.5 181 ARG A O 1
ATOM 1454 N N . CYS A 1 182 ? 2.305 17.031 0.366 1 95.31 182 CYS A N 1
ATOM 1455 C CA . CYS A 1 182 ? 3.406 16.391 -0.351 1 95.31 182 CYS A CA 1
ATOM 1456 C C . CYS A 1 182 ? 2.961 15.922 -1.73 1 95.31 182 CYS A C 1
ATOM 1458 O O . CYS A 1 182 ? 3.73 15.984 -2.691 1 95.31 182 CYS A O 1
ATOM 1460 N N . SER A 1 183 ? 1.74 15.453 -1.832 1 90.25 183 SER A N 1
ATOM 1461 C CA . SER A 1 183 ? 1.262 14.969 -3.121 1 90.25 183 SER A CA 1
ATOM 1462 C C . SER A 1 183 ? 1.236 16.078 -4.16 1 90.25 183 SER A C 1
ATOM 1464 O O . SER A 1 183 ? 1.595 15.867 -5.32 1 90.25 183 SER A O 1
ATOM 1466 N N . VAL A 1 184 ? 0.79 17.219 -3.727 1 90.88 184 VAL A N 1
ATOM 1467 C CA . VAL A 1 184 ? 0.728 18.375 -4.613 1 90.88 184 VAL A CA 1
ATOM 1468 C C . VAL A 1 184 ? 2.139 18.781 -5.035 1 90.88 184 VAL A C 1
ATOM 1470 O O . VAL A 1 184 ? 2.393 19.031 -6.215 1 90.88 184 VAL A O 1
ATOM 1473 N N . LEU A 1 185 ? 3.041 18.812 -4.094 1 92.88 185 LEU A N 1
ATOM 1474 C CA . LEU A 1 185 ? 4.422 19.188 -4.371 1 92.88 185 LEU A CA 1
ATOM 1475 C C . LEU A 1 185 ? 5.07 18.219 -5.348 1 92.88 185 LEU A C 1
ATOM 1477 O O . LEU A 1 185 ? 5.73 18.641 -6.301 1 92.88 185 LEU A O 1
ATOM 1481 N N . ASP A 1 186 ? 4.844 17 -5.09 1 88.69 186 ASP A N 1
ATOM 1482 C CA . ASP A 1 186 ? 5.434 15.969 -5.941 1 88.69 186 ASP A CA 1
ATOM 1483 C C . ASP A 1 186 ? 4.895 16.062 -7.367 1 88.69 186 ASP A C 1
ATOM 1485 O O . ASP A 1 186 ? 5.652 15.93 -8.336 1 88.69 186 ASP A O 1
ATOM 1489 N N . SER A 1 187 ? 3.59 16.312 -7.48 1 84.06 187 SER A N 1
ATOM 1490 C CA . SER A 1 187 ? 2.959 16.391 -8.797 1 84.06 187 SER A CA 1
ATOM 1491 C C . SER A 1 187 ? 3.488 17.594 -9.586 1 84.06 187 SER A C 1
ATOM 1493 O O . SER A 1 187 ? 3.473 17.578 -10.812 1 84.06 187 SER A O 1
ATOM 1495 N N . GLN A 1 188 ? 3.98 18.578 -8.922 1 86.88 188 GLN A N 1
ATOM 1496 C CA . GLN A 1 188 ? 4.477 19.797 -9.562 1 86.88 188 GLN A CA 1
ATOM 1497 C C . GLN A 1 188 ? 5.988 19.734 -9.734 1 86.88 188 GLN A C 1
ATOM 1499 O O . GLN A 1 188 ? 6.602 20.719 -10.18 1 86.88 188 GLN A O 1
ATOM 1504 N N . GLY A 1 189 ? 6.594 18.672 -9.32 1 86.94 189 GLY A N 1
ATOM 1505 C CA . GLY A 1 189 ? 8.039 18.531 -9.438 1 86.94 189 GLY A CA 1
ATOM 1506 C C . GLY A 1 189 ? 8.805 19.406 -8.477 1 86.94 189 GLY A C 1
ATOM 1507 O O . GLY A 1 189 ? 9.945 19.797 -8.75 1 86.94 189 GLY A O 1
ATOM 1508 N N . GLN A 1 190 ? 8.18 19.797 -7.414 1 90.25 190 GLN A N 1
ATOM 1509 C CA . GLN A 1 190 ? 8.797 20.656 -6.41 1 90.25 190 GLN A CA 1
ATOM 1510 C C . GLN A 1 190 ? 9.203 19.844 -5.172 1 90.25 190 GLN A C 1
ATOM 1512 O O . GLN A 1 190 ? 8.445 19.766 -4.203 1 90.25 190 GLN A O 1
ATOM 1517 N N . TRP A 1 191 ? 10.273 19.109 -5.281 1 92.44 191 TRP A N 1
ATOM 1518 C CA . TRP A 1 191 ? 10.781 18.312 -4.164 1 92.44 191 TRP A CA 1
ATOM 1519 C C . TRP A 1 191 ? 12.273 18.547 -3.975 1 92.44 191 TRP A C 1
ATOM 1521 O O . TRP A 1 191 ? 13.016 18.672 -4.949 1 92.44 191 TRP A O 1
ATOM 1531 N N . PRO A 1 192 ? 12.703 18.531 -2.691 1 95 192 PRO A N 1
ATOM 1532 C CA . PRO A 1 192 ? 12.008 18.469 -1.402 1 95 192 PRO A CA 1
ATOM 1533 C C . PRO A 1 192 ? 11.297 19.766 -1.038 1 95 192 PRO A C 1
ATOM 1535 O O . PRO A 1 192 ? 11.555 20.797 -1.65 1 95 192 PRO A O 1
ATOM 1538 N N . PRO A 1 193 ? 10.375 19.719 -0.005 1 96.88 193 PRO A N 1
ATOM 1539 C CA . PRO A 1 193 ? 9.664 20.938 0.396 1 96.88 193 PRO A CA 1
ATOM 1540 C C . PRO A 1 193 ? 10.602 22.031 0.881 1 96.88 193 PRO A C 1
ATOM 1542 O O . PRO A 1 193 ? 11.547 21.766 1.626 1 96.88 193 PRO A O 1
ATOM 1545 N N . VAL A 1 194 ? 10.344 23.203 0.385 1 97 194 VAL A N 1
ATOM 1546 C CA . VAL A 1 194 ? 10.977 24.422 0.889 1 97 194 VAL A CA 1
ATOM 1547 C C . VAL A 1 194 ? 10.07 25.094 1.914 1 97 194 VAL A C 1
ATOM 1549 O O . VAL A 1 194 ? 9.008 25.609 1.563 1 97 194 VAL A O 1
ATOM 1552 N N . PRO A 1 195 ? 10.477 25.141 3.188 1 96.75 195 PRO A N 1
ATOM 1553 C CA . PRO A 1 195 ? 9.586 25.578 4.266 1 96.75 195 PRO A CA 1
ATOM 1554 C C . PRO A 1 195 ? 8.953 26.938 4.008 1 96.75 195 PRO A C 1
ATOM 1556 O O . PRO A 1 195 ? 7.746 27.109 4.168 1 96.75 195 PRO A O 1
ATOM 1559 N N . ASP A 1 196 ? 9.688 27.906 3.482 1 95.19 196 ASP A N 1
ATOM 1560 C CA . ASP A 1 196 ? 9.203 29.266 3.293 1 95.19 196 ASP A CA 1
ATOM 1561 C C . ASP A 1 196 ? 8.133 29.328 2.201 1 95.19 196 ASP A C 1
ATOM 1563 O O . ASP A 1 196 ? 7.211 30.141 2.271 1 95.19 196 ASP A O 1
ATOM 1567 N N . VAL A 1 197 ? 8.242 28.391 1.303 1 93.31 197 VAL A N 1
ATOM 1568 C CA . VAL A 1 197 ? 7.422 28.5 0.102 1 93.31 197 VAL A CA 1
ATOM 1569 C C . VAL A 1 197 ? 6.324 27.438 0.132 1 93.31 197 VAL A C 1
ATOM 1571 O O . VAL A 1 197 ? 5.191 27.688 -0.281 1 93.31 197 VAL A O 1
ATOM 1574 N N . ASN A 1 198 ? 6.66 26.312 0.689 1 95.25 198 ASN A N 1
ATOM 1575 C CA . ASN A 1 198 ? 5.781 25.172 0.477 1 95.25 198 ASN A CA 1
ATOM 1576 C C . ASN A 1 198 ? 4.945 24.875 1.716 1 95.25 198 ASN A C 1
ATOM 1578 O O . ASN A 1 198 ? 3.943 24.156 1.636 1 95.25 198 ASN A O 1
ATOM 1582 N N . TYR A 1 199 ? 5.348 25.375 2.912 1 96.94 199 TYR A N 1
ATOM 1583 C CA . TYR A 1 199 ? 4.531 25.156 4.102 1 96.94 199 TYR A CA 1
ATOM 1584 C C . TYR A 1 199 ? 3.32 26.094 4.105 1 96.94 199 TYR A C 1
ATOM 1586 O O . TYR A 1 199 ? 3.453 27.297 3.91 1 96.94 199 TYR A O 1
ATOM 1594 N N . ARG A 1 200 ? 2.172 25.453 4.234 1 96.31 200 ARG A N 1
ATOM 1595 C CA . ARG A 1 200 ? 1.018 26.234 4.668 1 96.31 200 ARG A CA 1
ATOM 1596 C C . ARG A 1 200 ? 1.089 26.531 6.16 1 96.31 200 ARG A C 1
ATOM 1598 O O . ARG A 1 200 ? 1.295 25.625 6.973 1 96.31 200 ARG A O 1
ATOM 1605 N N . LYS A 1 201 ? 0.997 27.797 6.477 1 96.12 201 LYS A N 1
ATOM 1606 C CA . LYS A 1 201 ? 1.205 28.156 7.879 1 96.12 201 LYS A CA 1
ATOM 1607 C C . LYS A 1 201 ? 0.253 29.266 8.312 1 96.12 201 LYS A C 1
ATOM 1609 O O . LYS A 1 201 ? -0.16 30.094 7.5 1 96.12 201 LYS A O 1
ATOM 1614 N N . GLY A 1 202 ? -0.098 29.188 9.594 1 95.75 202 GLY A N 1
ATOM 1615 C CA . GLY A 1 202 ? -0.976 30.188 10.188 1 95.75 202 GLY A CA 1
ATOM 1616 C C . GLY A 1 202 ? -0.775 30.344 11.688 1 95.75 202 GLY A C 1
ATOM 1617 O O . GLY A 1 202 ? -0.404 29.391 12.367 1 95.75 202 GLY A O 1
ATOM 1618 N N . HIS A 1 203 ? -0.949 31.531 12.172 1 97 203 HIS A N 1
ATOM 1619 C CA . HIS A 1 203 ? -0.88 31.859 13.586 1 97 203 HIS A CA 1
ATOM 1620 C C . HIS A 1 203 ? -1.996 32.812 13.984 1 97 203 HIS A C 1
ATOM 1622 O O . HIS A 1 203 ? -2.16 33.875 13.375 1 97 203 HIS A O 1
ATOM 1628 N N . TYR A 1 204 ? -2.758 32.469 15.023 1 97.44 204 TYR A N 1
ATOM 1629 C CA . TYR A 1 204 ? -3.941 33.219 15.43 1 97.44 204 TYR A CA 1
ATOM 1630 C C . TYR A 1 204 ? -3.881 33.562 16.906 1 97.44 204 TYR A C 1
ATOM 1632 O O . TYR A 1 204 ? -3.561 32.719 17.75 1 97.44 204 TYR A O 1
ATOM 1640 N N . ILE A 1 205 ? -4.137 34.844 17.172 1 97.19 205 ILE A N 1
ATOM 1641 C CA . ILE A 1 205 ? -4.223 35.344 18.531 1 97.19 205 ILE A CA 1
ATOM 1642 C C . ILE A 1 205 ? -5.68 35.625 18.891 1 97.19 205 ILE A C 1
ATOM 1644 O O . ILE A 1 205 ? -6.379 36.312 18.125 1 97.19 205 ILE A O 1
ATOM 1648 N N . THR A 1 206 ? -6.137 35.094 20 1 97.5 206 THR A N 1
ATOM 1649 C CA . THR A 1 206 ? -7.531 35.281 20.391 1 97.5 206 THR A CA 1
ATOM 1650 C C . THR A 1 206 ? -7.797 36.719 20.812 1 97.5 206 THR A C 1
ATOM 1652 O O . THR A 1 206 ? -7.176 37.219 21.766 1 97.5 206 THR A O 1
ATOM 1655 N N . ALA A 1 207 ? -8.773 37.312 20.219 1 96.75 207 ALA A N 1
ATOM 1656 C CA . ALA A 1 207 ? -9.055 38.75 20.375 1 96.75 207 ALA A CA 1
ATOM 1657 C C . ALA A 1 207 ? -9.398 39.094 21.812 1 96.75 207 ALA A C 1
ATOM 1659 O O . ALA A 1 207 ? -8.906 40.094 22.359 1 96.75 207 ALA A O 1
ATOM 1660 N N . GLU A 1 208 ? -10.109 38.312 22.484 1 95.88 208 GLU A N 1
ATOM 1661 C CA . GLU A 1 208 ? -10.656 38.562 23.812 1 95.88 208 GLU A CA 1
ATOM 1662 C C . GLU A 1 208 ? -9.562 38.531 24.875 1 95.88 208 GLU A C 1
ATOM 1664 O O . GLU A 1 208 ? -9.734 39.094 25.953 1 95.88 208 GLU A O 1
ATOM 1669 N N . TYR A 1 209 ? -8.477 37.906 24.5 1 94.38 209 TYR A N 1
ATOM 1670 C CA . TYR A 1 209 ? -7.461 37.719 25.531 1 94.38 209 TYR A CA 1
ATOM 1671 C C . TYR A 1 209 ? -6.148 38.375 25.156 1 94.38 209 TYR A C 1
ATOM 1673 O O . TYR A 1 209 ? -5.211 38.438 25.953 1 94.38 209 TYR A O 1
ATOM 1681 N N . ALA A 1 210 ? -6.098 38.969 24 1 92.69 210 ALA A N 1
ATOM 1682 C CA . ALA A 1 210 ? -4.867 39.562 23.484 1 92.69 210 ALA A CA 1
ATOM 1683 C C . ALA A 1 210 ? -4.34 40.625 24.422 1 92.69 210 ALA A C 1
ATOM 1685 O O . ALA A 1 210 ? -5.062 41.562 24.781 1 92.69 210 ALA A O 1
ATOM 1686 N N . ASP A 1 211 ? -3.123 40.438 24.875 1 88.94 211 ASP A N 1
ATOM 1687 C CA . ASP A 1 211 ? -2.393 41.375 25.719 1 88.94 211 ASP A CA 1
ATOM 1688 C C . ASP A 1 211 ? -3.018 41.5 27.094 1 88.94 211 ASP A C 1
ATOM 1690 O O . ASP A 1 211 ? -2.725 42.438 27.844 1 88.94 211 ASP A O 1
ATOM 1694 N N . GLN A 1 212 ? -3.896 40.688 27.453 1 87.88 212 GLN A N 1
ATOM 1695 C CA . GLN A 1 212 ? -4.57 40.75 28.75 1 87.88 212 GLN A CA 1
ATOM 1696 C C . GLN A 1 212 ? -4.211 39.531 29.609 1 87.88 212 GLN A C 1
ATOM 1698 O O . GLN A 1 212 ? -4.082 39.656 30.828 1 87.88 212 GLN A O 1
ATOM 1703 N N . VAL A 1 213 ? -4.156 38.469 28.922 1 86.38 213 VAL A N 1
ATOM 1704 C CA . VAL A 1 213 ? -3.881 37.25 29.641 1 86.38 213 VAL A CA 1
ATOM 1705 C C . VAL A 1 213 ? -2.471 36.75 29.312 1 86.38 213 VAL A C 1
ATOM 1707 O O . VAL A 1 213 ? -2.152 36.5 28.156 1 86.38 213 VAL A O 1
ATOM 1710 N N . ILE A 1 214 ? -1.629 36.656 30.297 1 85 214 ILE A N 1
ATOM 1711 C CA . ILE A 1 214 ? -0.257 36.188 30.141 1 85 214 ILE A CA 1
ATOM 1712 C C . ILE A 1 214 ? -0 35 31.094 1 85 214 ILE A C 1
ATOM 1714 O O . ILE A 1 214 ? -0.202 35.125 32.312 1 85 214 ILE A O 1
ATOM 1718 N N . ASN A 1 215 ? 0.381 33.938 30.516 1 89.19 215 ASN A N 1
ATOM 1719 C CA . ASN A 1 215 ? 0.746 32.781 31.344 1 89.19 215 ASN A CA 1
ATOM 1720 C C . ASN A 1 215 ? 2.039 33.031 32.094 1 89.19 215 ASN A C 1
ATOM 1722 O O . ASN A 1 215 ? 2.973 33.656 31.578 1 89.19 215 ASN A O 1
ATOM 1726 N N . ARG A 1 216 ? 2.156 32.531 33.344 1 86.75 216 ARG A N 1
ATOM 1727 C CA . ARG A 1 216 ? 3.309 32.812 34.188 1 86.75 216 ARG A CA 1
ATOM 1728 C C . ARG A 1 216 ? 4.301 31.656 34.156 1 86.75 216 ARG A C 1
ATOM 1730 O O . ARG A 1 216 ? 5.516 31.875 34.156 1 86.75 216 ARG A O 1
ATOM 1737 N N . ILE A 1 217 ? 3.807 30.484 34.156 1 87.62 217 ILE A N 1
ATOM 1738 C CA . ILE A 1 217 ? 4.652 29.297 34.188 1 87.62 217 ILE A CA 1
ATOM 1739 C C . ILE A 1 217 ? 5.238 29.016 32.812 1 87.62 217 ILE A C 1
ATOM 1741 O O . ILE A 1 217 ? 6.441 28.781 32.688 1 87.62 217 ILE A O 1
ATOM 1745 N N . ASN A 1 218 ? 4.41 29.047 31.828 1 87 218 ASN A N 1
ATOM 1746 C CA . ASN A 1 218 ? 4.824 28.828 30.453 1 87 218 ASN A CA 1
ATOM 1747 C C . ASN A 1 218 ? 4.426 30 29.562 1 87 218 ASN A C 1
ATOM 1749 O O . ASN A 1 218 ? 3.543 29.859 28.703 1 87 218 ASN A O 1
ATOM 1753 N N . PRO A 1 219 ? 5.141 31.031 29.688 1 88.19 219 PRO A N 1
ATOM 1754 C CA . PRO A 1 219 ? 4.77 32.188 28.891 1 88.19 219 PRO A CA 1
ATOM 1755 C C . PRO A 1 219 ? 5.008 32 27.406 1 88.19 219 PRO A C 1
ATOM 1757 O O . PRO A 1 219 ? 5.93 31.281 27 1 88.19 219 PRO A O 1
ATOM 1760 N N . THR A 1 220 ? 4.109 32.562 26.641 1 90.12 220 THR A N 1
ATOM 1761 C CA . THR A 1 220 ? 4.289 32.656 25.188 1 90.12 220 THR A CA 1
ATOM 1762 C C . THR A 1 220 ? 4.387 34.125 24.75 1 90.12 220 THR A C 1
ATOM 1764 O O . THR A 1 220 ? 4.051 35.031 25.5 1 90.12 220 THR A O 1
ATOM 1767 N N . PHE A 1 221 ? 4.961 34.281 23.594 1 92.38 221 PHE A N 1
ATOM 1768 C CA . PHE A 1 221 ? 5.113 35.625 22.984 1 92.38 221 PHE A CA 1
ATOM 1769 C C . PHE A 1 221 ? 4.309 35.719 21.688 1 92.38 221 PHE A C 1
ATOM 1771 O O . PHE A 1 221 ? 4.875 35.656 20.594 1 92.38 221 PHE A O 1
ATOM 1778 N N . PRO A 1 222 ? 3.002 35.938 21.781 1 94.06 222 PRO A N 1
ATOM 1779 C CA . PRO A 1 222 ? 2.074 35.75 20.656 1 94.06 222 PRO A CA 1
ATOM 1780 C C . PRO A 1 222 ? 2.42 36.656 19.469 1 94.06 222 PRO A C 1
ATOM 1782 O O . PRO A 1 222 ? 2.24 36.219 18.312 1 94.06 222 PRO A O 1
ATOM 1785 N N . TRP A 1 223 ? 3.014 37.781 19.656 1 94.75 223 TRP A N 1
ATOM 1786 C CA . TRP A 1 223 ? 3.203 38.75 18.578 1 94.75 223 TRP A CA 1
ATOM 1787 C C . TRP A 1 223 ? 4.559 38.562 17.906 1 94.75 223 TRP A C 1
ATOM 1789 O O . TRP A 1 223 ? 4.895 39.281 16.953 1 94.75 223 TRP A O 1
ATOM 1799 N N . SER A 1 224 ? 5.324 37.625 18.391 1 94.75 224 SER A N 1
ATOM 1800 C CA . SER A 1 224 ? 6.652 37.344 17.844 1 94.75 224 SER A CA 1
ATOM 1801 C C . SER A 1 224 ? 6.641 36.156 16.906 1 94.75 224 SER A C 1
ATOM 1803 O O . SER A 1 224 ? 7.449 35.219 17.062 1 94.75 224 SER A O 1
ATOM 1805 N N . TYR A 1 225 ? 5.719 36.219 15.953 1 96.19 225 TYR A N 1
ATOM 1806 C CA . TYR A 1 225 ? 5.664 35.125 14.961 1 96.19 225 TYR A CA 1
ATOM 1807 C C . TYR A 1 225 ? 6.754 35.312 13.914 1 96.19 225 TYR A C 1
ATOM 1809 O O . TYR A 1 225 ? 6.684 36.219 13.086 1 96.19 225 TYR A O 1
ATOM 1817 N N . ALA A 1 226 ? 7.672 34.438 13.852 1 96.38 226 ALA A N 1
ATOM 1818 C CA . ALA A 1 226 ? 8.922 34.562 13.102 1 96.38 226 ALA A CA 1
ATOM 1819 C C . ALA A 1 226 ? 8.727 34.219 11.633 1 96.38 226 ALA A C 1
ATOM 1821 O O . ALA A 1 226 ? 9.539 34.562 10.781 1 96.38 226 ALA A O 1
ATOM 1822 N N . PHE A 1 227 ? 7.664 33.5 11.273 1 95.81 227 PHE A N 1
ATOM 1823 C CA . PHE A 1 227 ? 7.633 32.906 9.953 1 95.81 227 PHE A CA 1
ATOM 1824 C C . PHE A 1 227 ? 6.438 33.406 9.156 1 95.81 227 PHE A C 1
ATOM 1826 O O . PHE A 1 227 ? 6.129 32.875 8.086 1 95.81 227 PHE A O 1
ATOM 1833 N N . GLY A 1 228 ? 5.77 34.312 9.672 1 93.12 228 GLY A N 1
ATOM 1834 C CA . GLY A 1 228 ? 4.617 34.906 9.008 1 93.12 228 GLY A CA 1
ATOM 1835 C C . GLY A 1 228 ? 3.971 36.031 9.812 1 93.12 228 GLY A C 1
ATOM 1836 O O . GLY A 1 228 ? 4.629 36.656 10.633 1 93.12 228 GLY A O 1
ATOM 1837 N N . ASP A 1 229 ? 2.688 36.281 9.484 1 93.56 229 ASP A N 1
ATOM 1838 C CA . ASP A 1 229 ? 1.948 37.312 10.195 1 93.56 229 ASP A CA 1
ATOM 1839 C C . ASP A 1 229 ? 0.849 36.688 11.062 1 93.56 229 ASP A C 1
ATOM 1841 O O . ASP A 1 229 ? 0.155 35.781 10.641 1 93.56 229 ASP A O 1
ATOM 1845 N N . SER A 1 230 ? 0.806 37.219 12.289 1 94.94 230 SER A N 1
ATOM 1846 C CA . SER A 1 230 ? -0.255 36.75 13.188 1 94.94 230 SER A CA 1
ATOM 1847 C C . SER A 1 230 ? -1.595 37.375 12.812 1 94.94 230 SER A C 1
ATOM 1849 O O . SER A 1 230 ? -1.644 38.5 12.312 1 94.94 230 SER A O 1
ATOM 1851 N N . GLN A 1 231 ? -2.604 36.625 12.992 1 95.56 231 GLN A N 1
ATOM 1852 C CA . GLN A 1 231 ? -3.965 37.094 12.797 1 95.56 231 GLN A CA 1
ATOM 1853 C C . GLN A 1 231 ? -4.746 37.094 14.109 1 95.56 231 GLN A C 1
ATOM 1855 O O . GLN A 1 231 ? -4.539 36.219 14.953 1 95.56 231 GLN A O 1
ATOM 1860 N N . VAL A 1 232 ? -5.574 38.094 14.242 1 96.06 232 VAL A N 1
ATOM 1861 C CA . VAL A 1 232 ? -6.438 38.156 15.414 1 96.06 232 VAL A CA 1
ATOM 1862 C C . VAL A 1 232 ? -7.797 37.531 15.094 1 96.06 232 VAL A C 1
ATOM 1864 O O . VAL A 1 232 ? -8.391 37.844 14.047 1 96.06 232 VAL A O 1
ATOM 1867 N N . ILE A 1 233 ? -8.297 36.719 15.992 1 96.69 233 ILE A N 1
ATOM 1868 C CA . ILE A 1 233 ? -9.531 36 15.742 1 96.69 233 ILE A CA 1
ATOM 1869 C C . ILE A 1 233 ? -10.398 36 17 1 96.69 233 ILE A C 1
ATOM 1871 O O . ILE A 1 233 ? -9.883 35.906 18.109 1 96.69 233 ILE A O 1
ATOM 1875 N N . ALA A 1 234 ? -11.719 36.062 16.766 1 96.69 234 ALA A N 1
ATOM 1876 C CA . ALA A 1 234 ? -12.633 35.938 17.891 1 96.69 234 ALA A CA 1
ATOM 1877 C C . ALA A 1 234 ? -12.656 34.5 18.406 1 96.69 234 ALA A C 1
ATOM 1879 O O . ALA A 1 234 ? -12.562 33.562 17.641 1 96.69 234 ALA A O 1
ATOM 1880 N N . LYS A 1 235 ? -12.828 34.344 19.719 1 95.38 235 LYS A N 1
ATOM 1881 C CA . LYS A 1 235 ? -12.859 33.031 20.344 1 95.38 235 LYS A CA 1
ATOM 1882 C C . LYS A 1 235 ? -13.945 32.156 19.719 1 95.38 235 LYS A C 1
ATOM 1884 O O . LYS A 1 235 ? -13.766 30.953 19.578 1 95.38 235 LYS A O 1
ATOM 1889 N N . SER A 1 236 ? -15.023 32.719 19.281 1 94.38 236 SER A N 1
ATOM 1890 C CA . SER A 1 236 ? -16.172 32 18.75 1 94.38 236 SER A CA 1
ATOM 1891 C C . SER A 1 236 ? -15.852 31.391 17.391 1 94.38 236 SER A C 1
ATOM 1893 O O . SER A 1 236 ? -16.531 30.469 16.938 1 94.38 236 SER A O 1
ATOM 1895 N N . ASN A 1 237 ? -14.789 31.859 16.719 1 95.19 237 ASN A N 1
ATOM 1896 C CA . ASN A 1 237 ? -14.484 31.422 15.359 1 95.19 237 ASN A CA 1
ATOM 1897 C C . ASN A 1 237 ? -13.352 30.391 15.336 1 95.19 237 ASN A C 1
ATOM 1899 O O . ASN A 1 237 ? -13.086 29.781 14.305 1 95.19 237 ASN A O 1
ATOM 1903 N N . ILE A 1 238 ? -12.711 30.141 16.469 1 95.44 238 ILE A N 1
ATOM 1904 C CA . ILE A 1 238 ? -11.508 29.328 16.516 1 95.44 238 ILE A CA 1
ATOM 1905 C C . ILE A 1 238 ? -11.828 27.906 16.047 1 95.44 238 ILE A C 1
ATOM 1907 O O . ILE A 1 238 ? -11.164 27.375 15.156 1 95.44 238 ILE A O 1
ATOM 1911 N N . SER A 1 239 ? -12.867 27.297 16.594 1 94.25 239 SER A N 1
ATOM 1912 C CA . SER A 1 239 ? -13.211 25.922 16.266 1 94.25 239 SER A CA 1
ATOM 1913 C C . SER A 1 239 ? -13.531 25.781 14.773 1 94.25 239 SER A C 1
ATOM 1915 O O . SER A 1 239 ? -13.141 24.797 14.141 1 94.25 239 SER A O 1
ATOM 1917 N N . GLN A 1 240 ? -14.172 26.75 14.258 1 93.5 240 GLN A N 1
ATOM 1918 C CA . GLN A 1 240 ? -14.555 26.734 12.844 1 93.5 240 GLN A CA 1
ATOM 1919 C C . GLN A 1 240 ? -13.32 26.781 11.945 1 93.5 240 GLN A C 1
ATOM 1921 O O . GLN A 1 240 ? -13.242 26.062 10.945 1 93.5 240 GLN A O 1
ATOM 1926 N N . VAL A 1 241 ? -12.383 27.578 12.25 1 95.25 241 VAL A N 1
ATOM 1927 C CA . VAL A 1 241 ? -11.18 27.75 11.438 1 95.25 241 VAL A CA 1
ATOM 1928 C C . VAL A 1 241 ? -10.32 26.484 11.523 1 95.25 241 VAL A C 1
ATOM 1930 O O . VAL A 1 241 ? -9.805 26.016 10.508 1 95.25 241 VAL A O 1
ATOM 1933 N N . VAL A 1 242 ? -10.203 25.969 12.727 1 95.56 242 VAL A N 1
ATOM 1934 C CA . VAL A 1 242 ? -9.438 24.734 12.898 1 95.56 242 VAL A CA 1
ATOM 1935 C C . VAL A 1 242 ? -10.086 23.609 12.102 1 95.56 242 VAL A C 1
ATOM 1937 O O . VAL A 1 242 ? -9.398 22.844 11.422 1 95.56 242 VAL A O 1
ATOM 1940 N N . GLU A 1 243 ? -11.359 23.5 12.148 1 93.62 243 GLU A N 1
ATOM 1941 C CA . GLU A 1 243 ? -12.102 22.484 11.406 1 93.62 243 GLU A CA 1
ATOM 1942 C C . GLU A 1 243 ? -11.883 22.641 9.898 1 93.62 243 GLU A C 1
ATOM 1944 O O . GLU A 1 243 ? -11.719 21.656 9.188 1 93.62 243 GLU A O 1
ATOM 1949 N N . ALA A 1 244 ? -11.898 23.875 9.445 1 94.88 244 ALA A N 1
ATOM 1950 C CA . ALA A 1 244 ? -11.656 24.125 8.023 1 94.88 244 ALA A CA 1
ATOM 1951 C C . ALA A 1 244 ? -10.266 23.672 7.609 1 94.88 244 ALA A C 1
ATOM 1953 O O . ALA A 1 244 ? -10.094 23.062 6.547 1 94.88 244 ALA A O 1
ATOM 1954 N N . VAL A 1 245 ? -9.312 23.891 8.438 1 95.81 245 VAL A N 1
ATOM 1955 C CA . VAL A 1 245 ? -7.941 23.484 8.148 1 95.81 245 VAL A CA 1
ATOM 1956 C C . VAL A 1 245 ? -7.855 21.969 8.078 1 95.81 245 VAL A C 1
ATOM 1958 O O . VAL A 1 245 ? -7.352 21.406 7.098 1 95.81 245 VAL A O 1
ATOM 1961 N N . VAL A 1 246 ? -8.406 21.266 9.023 1 95.38 246 VAL A N 1
ATOM 1962 C CA . VAL A 1 246 ? -8.32 19.812 9.102 1 95.38 246 VAL A CA 1
ATOM 1963 C C . VAL A 1 246 ? -9.094 19.188 7.945 1 95.38 246 VAL A C 1
ATOM 1965 O O . VAL A 1 246 ? -8.578 18.297 7.258 1 95.38 246 VAL A O 1
ATOM 1968 N N . SER A 1 247 ? -10.289 19.672 7.672 1 93.69 247 SER A N 1
ATOM 1969 C CA . SER A 1 247 ? -11.141 19.109 6.637 1 93.69 247 SER A CA 1
ATOM 1970 C C . SER A 1 247 ? -10.555 19.344 5.246 1 93.69 247 SER A C 1
ATOM 1972 O O . SER A 1 247 ? -10.812 18.562 4.32 1 93.69 247 SER A O 1
ATOM 1974 N N . SER A 1 248 ? -9.789 20.391 5.137 1 96 248 SER A N 1
ATOM 1975 C CA . SER A 1 248 ? -9.164 20.688 3.852 1 96 248 SER A CA 1
ATOM 1976 C C . SER A 1 248 ? -8.039 19.719 3.547 1 96 248 SER A C 1
ATOM 1978 O O . SER A 1 248 ? -7.605 19.594 2.396 1 96 248 SER A O 1
ATOM 1980 N N . LEU A 1 249 ? -7.617 18.984 4.539 1 97.06 249 LEU A N 1
ATOM 1981 C CA . LEU A 1 249 ? -6.418 18.172 4.367 1 97.06 249 LEU A CA 1
ATOM 1982 C C . LEU A 1 249 ? -6.734 16.688 4.527 1 97.06 249 LEU A C 1
ATOM 1984 O O . LEU A 1 249 ? -6.043 15.844 3.969 1 97.06 249 LEU A O 1
ATOM 1988 N N . ALA A 1 250 ? -7.781 16.391 5.203 1 96.62 250 ALA A N 1
ATOM 1989 C CA . ALA A 1 250 ? -8.102 15.016 5.574 1 96.62 250 ALA A CA 1
ATOM 1990 C C . ALA A 1 250 ? -8.953 14.336 4.504 1 96.62 250 ALA A C 1
ATOM 1992 O O . ALA A 1 250 ? -9.836 14.969 3.92 1 96.62 250 ALA A O 1
ATOM 1993 N N . SER A 1 251 ? -8.688 13.094 4.23 1 96 251 SER A N 1
ATOM 1994 C CA . SER A 1 251 ? -9.578 12.266 3.434 1 96 251 SER A CA 1
ATOM 1995 C C . SER A 1 251 ? -10.664 11.633 4.301 1 96 251 SER A C 1
ATOM 1997 O O . SER A 1 251 ? -10.617 11.719 5.527 1 96 251 SER A O 1
ATOM 1999 N N . PRO A 1 252 ? -11.68 11.109 3.656 1 94.81 252 PRO A N 1
ATOM 2000 C CA . PRO A 1 252 ? -12.727 10.453 4.445 1 94.81 252 PRO A CA 1
ATOM 2001 C C . PRO A 1 252 ? -12.18 9.297 5.289 1 94.81 252 PRO A C 1
ATOM 2003 O O . PRO A 1 252 ? -11.188 8.672 4.922 1 94.81 252 PRO A O 1
ATOM 2006 N N . ASN A 1 253 ? -12.922 9.031 6.379 1 93.75 253 ASN A N 1
ATOM 2007 C CA . ASN A 1 253 ? -12.57 7.902 7.238 1 93.75 253 ASN A CA 1
ATOM 2008 C C . ASN A 1 253 ? -12.672 6.574 6.492 1 93.75 253 ASN A C 1
ATOM 2010 O O . ASN A 1 253 ? -13.461 6.441 5.555 1 93.75 253 ASN A O 1
ATOM 2014 N N . SER A 1 254 ? -11.789 5.699 6.914 1 92.81 254 SER A N 1
ATOM 2015 C CA . SER A 1 254 ? -11.773 4.34 6.387 1 92.81 254 SER A CA 1
ATOM 2016 C C . SER A 1 254 ? -11.227 3.355 7.418 1 92.81 254 SER A C 1
ATOM 2018 O O . SER A 1 254 ? -10.344 3.705 8.211 1 92.81 254 SER A O 1
ATOM 2020 N N . ASP A 1 255 ? -11.766 2.176 7.406 1 90.62 255 ASP A N 1
ATOM 2021 C CA . ASP A 1 255 ? -11.273 1.16 8.336 1 90.62 255 ASP A CA 1
ATOM 2022 C C . ASP A 1 255 ? -10.062 0.43 7.762 1 90.62 255 ASP A C 1
ATOM 2024 O O . ASP A 1 255 ? -9.328 -0.231 8.5 1 90.62 255 ASP A O 1
ATOM 2028 N N . THR A 1 256 ? -9.875 0.589 6.504 1 89.69 256 THR A N 1
ATOM 2029 C CA . THR A 1 256 ? -8.875 -0.273 5.879 1 89.69 256 THR A CA 1
ATOM 2030 C C . THR A 1 256 ? -7.781 0.558 5.211 1 89.69 256 THR A C 1
ATOM 2032 O O . THR A 1 256 ? -6.719 0.037 4.875 1 89.69 256 THR A O 1
ATOM 2035 N N . THR A 1 257 ? -8.07 1.801 5.047 1 91.69 257 THR A N 1
ATOM 2036 C CA . THR A 1 257 ? -7.109 2.658 4.363 1 91.69 257 THR A CA 1
ATOM 2037 C C . THR A 1 257 ? -6.699 3.828 5.25 1 91.69 257 THR A C 1
ATOM 2039 O O . THR A 1 257 ? -7.543 4.426 5.926 1 91.69 257 THR A O 1
ATOM 2042 N N . ALA A 1 258 ? -5.441 4.078 5.234 1 95.06 258 ALA A N 1
ATOM 2043 C CA . ALA A 1 258 ? -4.93 5.203 6.016 1 95.06 258 ALA A CA 1
ATOM 2044 C C . ALA A 1 258 ? -5.426 6.531 5.453 1 95.06 258 ALA A C 1
ATOM 2046 O O . ALA A 1 258 ? -5.598 6.672 4.238 1 95.06 258 ALA A O 1
ATOM 2047 N N . ASN A 1 259 ? -5.629 7.477 6.328 1 97.06 259 ASN A N 1
ATOM 2048 C CA . ASN A 1 259 ? -5.988 8.828 5.91 1 97.06 259 ASN A CA 1
ATOM 2049 C C . ASN A 1 259 ? -4.836 9.516 5.184 1 97.06 259 ASN A C 1
ATOM 2051 O O . ASN A 1 259 ? -3.67 9.211 5.438 1 97.06 259 ASN A O 1
ATOM 2055 N N . ASN A 1 260 ? -5.176 10.453 4.32 1 95.94 260 ASN A N 1
ATOM 2056 C CA . ASN A 1 260 ? -4.156 11.25 3.65 1 95.94 260 ASN A CA 1
ATOM 2057 C C . ASN A 1 260 ? -3.443 12.188 4.625 1 95.94 260 ASN A C 1
ATOM 2059 O O . ASN A 1 260 ? -2.307 12.594 4.379 1 95.94 260 ASN A O 1
ATOM 2063 N N . LEU A 1 261 ? -4.07 12.469 5.645 1 97.81 261 LEU A N 1
ATOM 2064 C CA . LEU A 1 261 ? -3.555 13.398 6.641 1 97.81 261 LEU A CA 1
ATOM 2065 C C . LEU A 1 261 ? -2.76 12.664 7.715 1 97.81 261 LEU A C 1
ATOM 2067 O O . LEU A 1 261 ? -3.195 11.625 8.219 1 97.81 261 LEU A O 1
ATOM 2071 N N . VAL A 1 262 ? -1.602 13.164 7.988 1 98.31 262 VAL A N 1
ATOM 2072 C CA . VAL A 1 262 ? -0.76 12.711 9.094 1 98.31 262 VAL A CA 1
ATOM 2073 C C . VAL A 1 262 ? -0.583 13.836 10.109 1 98.31 262 VAL A C 1
ATOM 2075 O O . VAL A 1 262 ? -0.153 14.938 9.75 1 98.31 262 VAL A O 1
ATOM 2078 N N . LEU A 1 263 ? -0.941 13.594 11.336 1 97.38 263 LEU A N 1
ATOM 2079 C CA . LEU A 1 263 ? -0.734 14.57 12.398 1 97.38 263 LEU A CA 1
ATOM 2080 C C . LEU A 1 263 ? 0.652 14.414 13.023 1 97.38 263 LEU A C 1
ATOM 2082 O O . LEU A 1 263 ? 1.069 13.305 13.352 1 97.38 263 LEU A O 1
ATOM 2086 N N . VAL A 1 264 ? 1.329 15.492 13.117 1 97.81 264 VAL A N 1
ATOM 2087 C CA . VAL A 1 264 ? 2.66 15.516 13.719 1 97.81 264 VAL A CA 1
ATOM 2088 C C . VAL A 1 264 ? 2.604 16.219 15.07 1 97.81 264 VAL A C 1
ATOM 2090 O O . VAL A 1 264 ? 2.139 17.359 15.164 1 97.81 264 VAL A O 1
ATOM 2093 N N . ILE A 1 265 ? 3.049 15.523 16.078 1 96.25 265 ILE A N 1
ATOM 2094 C CA . ILE A 1 265 ? 3.104 16.109 17.422 1 96.25 265 ILE A CA 1
ATOM 2095 C C . ILE A 1 265 ? 4.512 15.953 17.984 1 96.25 265 ILE A C 1
ATOM 2097 O O . ILE A 1 265 ? 5.348 15.25 17.406 1 96.25 265 ILE A O 1
ATOM 2101 N N . HIS A 1 266 ? 4.809 16.656 19.031 1 94.62 266 HIS A N 1
ATOM 2102 C CA . HIS A 1 266 ? 6.074 16.516 19.734 1 94.62 266 HIS A CA 1
ATOM 2103 C C . HIS A 1 266 ? 5.848 16.328 21.234 1 94.62 266 HIS A C 1
ATOM 2105 O O . HIS A 1 266 ? 5.66 17.312 21.969 1 94.62 266 HIS A O 1
ATOM 2111 N N . GLY A 1 267 ? 6.055 15.008 21.781 1 81.31 267 GLY A N 1
ATOM 2112 C CA . GLY A 1 267 ? 5.992 14.672 23.203 1 81.31 267 GLY A CA 1
ATOM 2113 C C . GLY A 1 267 ? 4.578 14.664 23.75 1 81.31 267 GLY A C 1
ATOM 2114 O O . GLY A 1 267 ? 4.18 13.727 24.438 1 81.31 267 GLY A O 1
ATOM 2115 N N . SER A 1 268 ? 3.953 15.945 23.812 1 66 268 SER A N 1
ATOM 2116 C CA . SER A 1 268 ? 2.689 16.062 24.516 1 66 268 SER A CA 1
ATOM 2117 C C . SER A 1 268 ? 1.501 15.867 23.594 1 66 268 SER A C 1
ATOM 2119 O O . SER A 1 268 ? 1.419 16.5 22.531 1 66 268 SER A O 1
ATOM 2121 N N . ALA A 1 269 ? 0.746 14.734 23.875 1 63.34 269 ALA A N 1
ATOM 2122 C CA . ALA A 1 269 ? -0.449 14.422 23.094 1 63.34 269 ALA A CA 1
ATOM 2123 C C . ALA A 1 269 ? -1.642 15.25 23.562 1 63.34 269 ALA A C 1
ATOM 2125 O O . ALA A 1 269 ? -2.795 14.875 23.344 1 63.34 269 ALA A O 1
ATOM 2126 N N . ASP A 1 270 ? -1.331 16.469 24.156 1 78.44 270 ASP A N 1
ATOM 2127 C CA . ASP A 1 270 ? -2.455 17.25 24.656 1 78.44 270 ASP A CA 1
ATOM 2128 C C . ASP A 1 270 ? -3.271 17.844 23.516 1 78.44 270 ASP A C 1
ATOM 2130 O O . ASP A 1 270 ? -4.418 18.25 23.703 1 78.44 270 ASP A O 1
ATOM 2134 N N . VAL A 1 271 ? -2.648 17.766 22.438 1 82.5 271 VAL A N 1
ATOM 2135 C CA . VAL A 1 271 ? -3.297 18.359 21.266 1 82.5 271 VAL A CA 1
ATOM 2136 C C . VAL A 1 271 ? -4.582 17.594 20.938 1 82.5 271 VAL A C 1
ATOM 2138 O O . VAL A 1 271 ? -5.617 18.203 20.672 1 82.5 271 VAL A O 1
ATOM 2141 N N . ILE A 1 272 ? -4.613 16.375 21.078 1 87.06 272 ILE A N 1
ATOM 2142 C CA . ILE A 1 272 ? -5.727 15.539 20.625 1 87.06 272 ILE A CA 1
ATOM 2143 C C . ILE A 1 272 ? -6.922 15.719 21.562 1 87.06 272 ILE A C 1
ATOM 2145 O O . ILE A 1 272 ? -8.023 16.062 21.109 1 87.06 272 ILE A O 1
ATOM 2149 N N . PRO A 1 273 ? -6.742 15.664 22.828 1 86.25 273 PRO A N 1
ATOM 2150 C CA . PRO A 1 273 ? -7.883 15.906 23.703 1 86.25 273 PRO A CA 1
ATOM 2151 C C . PRO A 1 273 ? -8.445 17.312 23.594 1 86.25 273 PRO A C 1
ATOM 2153 O O . PRO A 1 273 ? -9.656 17.516 23.703 1 86.25 273 PRO A O 1
ATOM 2156 N N . ARG A 1 274 ? -7.594 18.266 23.406 1 86.44 274 ARG A N 1
ATOM 2157 C CA . ARG A 1 274 ? -8.039 19.656 23.281 1 86.44 274 ARG A CA 1
ATOM 2158 C C . ARG A 1 274 ? -8.883 19.844 22.016 1 86.44 274 ARG A C 1
ATOM 2160 O O . ARG A 1 274 ? -9.883 20.562 22.047 1 86.44 274 ARG A O 1
ATOM 2167 N N . LEU A 1 275 ? -8.43 19.188 20.984 1 88.81 275 LEU A N 1
ATOM 2168 C CA . LEU A 1 275 ? -9.211 19.234 19.75 1 88.81 275 LEU A CA 1
ATOM 2169 C C . LEU A 1 275 ? -10.586 18.625 19.953 1 88.81 275 LEU A C 1
ATOM 2171 O O . LEU A 1 275 ? -11.586 19.156 19.469 1 88.81 275 LEU A O 1
ATOM 2175 N N . GLN A 1 276 ? -10.641 17.594 20.688 1 88.31 276 GLN A N 1
ATOM 2176 C CA . GLN A 1 276 ? -11.914 16.953 21 1 88.31 276 GLN A CA 1
ATOM 2177 C C . GLN A 1 276 ? -12.805 17.859 21.844 1 88.31 276 GLN A C 1
ATOM 2179 O O . GLN A 1 276 ? -14.008 17.938 21.609 1 88.31 276 GLN A O 1
ATOM 2184 N N . GLN A 1 277 ? -12.242 18.547 22.734 1 87.44 277 GLN A N 1
ATOM 2185 C CA . GLN A 1 277 ? -12.977 19.484 23.578 1 87.44 277 GLN A CA 1
ATOM 2186 C C . GLN A 1 277 ? -13.555 20.625 22.766 1 87.44 277 GLN A C 1
ATOM 2188 O O . GLN A 1 277 ? -14.609 21.172 23.094 1 87.44 277 GLN A O 1
ATOM 2193 N N . MET A 1 278 ? -12.812 20.938 21.719 1 88.44 278 MET A N 1
ATOM 2194 C CA . MET A 1 278 ? -13.273 22 20.828 1 88.44 278 MET A CA 1
ATOM 2195 C C . MET A 1 278 ? -14.336 21.484 19.859 1 88.44 278 MET A C 1
ATOM 2197 O O . MET A 1 278 ? -14.867 22.25 19.047 1 88.44 278 MET A O 1
ATOM 2201 N N . GLY A 1 279 ? -14.562 20.172 19.953 1 88.25 279 GLY A N 1
ATOM 2202 C CA . GLY A 1 279 ? -15.562 19.562 19.078 1 88.25 279 GLY A CA 1
ATOM 2203 C C . GLY A 1 279 ? -15.016 19.188 17.719 1 88.25 279 GLY A C 1
ATOM 2204 O O . GLY A 1 279 ? -15.781 18.938 16.781 1 88.25 279 GLY A O 1
ATOM 2205 N N . ILE A 1 280 ? -13.734 19.266 17.609 1 89.19 280 ILE A N 1
ATOM 2206 C CA . ILE A 1 280 ? -13.109 18.891 16.344 1 89.19 280 ILE A CA 1
ATOM 2207 C C . ILE A 1 280 ? -12.82 17.391 16.312 1 89.19 280 ILE A C 1
ATOM 2209 O O . ILE A 1 280 ? -12.086 16.891 17.172 1 89.19 280 ILE A O 1
ATOM 2213 N N . LYS A 1 281 ? -13.438 16.766 15.344 1 85.62 281 LYS A N 1
ATOM 2214 C CA . LYS A 1 281 ? -13.242 15.32 15.227 1 85.62 281 LYS A CA 1
ATOM 2215 C C . LYS A 1 281 ? -12.133 14.992 14.234 1 85.62 281 LYS A C 1
ATOM 2217 O O . LYS A 1 281 ? -12.242 15.305 13.047 1 85.62 281 LYS A O 1
ATOM 2222 N N . LEU A 1 282 ? -11.133 14.398 14.758 1 91.94 282 LEU A N 1
ATOM 2223 C CA . LEU A 1 282 ? -10.047 13.93 13.906 1 91.94 282 LEU A CA 1
ATOM 2224 C C . LEU A 1 282 ? -10.367 12.555 13.32 1 91.94 282 LEU A C 1
ATOM 2226 O O . LEU A 1 282 ? -11.008 11.727 13.977 1 91.94 282 LEU A O 1
ATOM 2230 N N . PRO A 1 283 ? -9.922 12.32 12.039 1 93.75 283 PRO A N 1
ATOM 2231 C CA . PRO A 1 283 ? -10.141 10.984 11.477 1 93.75 283 PRO A CA 1
ATOM 2232 C C . PRO A 1 283 ? -9.5 9.875 12.312 1 93.75 283 PRO A C 1
ATOM 2234 O O . PRO A 1 283 ? -8.375 10.031 12.789 1 93.75 283 PRO A O 1
ATOM 2237 N N . HIS A 1 284 ? -10.203 8.773 12.477 1 93.31 284 HIS A N 1
ATOM 2238 C CA . HIS A 1 284 ? -9.703 7.691 13.312 1 93.31 284 HIS A CA 1
ATOM 2239 C C . HIS A 1 284 ? -8.602 6.91 12.609 1 93.31 284 HIS A C 1
ATOM 2241 O O . HIS A 1 284 ? -7.848 6.172 13.25 1 93.31 284 HIS A O 1
ATOM 2247 N N . ASN A 1 285 ? -8.57 6.988 11.258 1 95.56 285 ASN A N 1
ATOM 2248 C CA . ASN A 1 285 ? -7.574 6.258 10.477 1 95.56 285 ASN A CA 1
ATOM 2249 C C . ASN A 1 285 ? -6.363 7.129 10.148 1 95.56 285 ASN A C 1
ATOM 2251 O O . ASN A 1 285 ? -5.621 6.836 9.211 1 95.56 285 ASN A O 1
ATOM 2255 N N . MET A 1 286 ? -6.207 8.219 10.922 1 96.5 286 MET A N 1
ATOM 2256 C CA . MET A 1 286 ? -5.082 9.125 10.727 1 96.5 286 MET A CA 1
ATOM 2257 C C . MET A 1 286 ? -3.842 8.617 11.453 1 96.5 286 MET A C 1
ATOM 2259 O O . MET A 1 286 ? -3.938 8.117 12.578 1 96.5 286 MET A O 1
ATOM 2263 N N . HIS A 1 287 ? -2.686 8.68 10.758 1 97.69 287 HIS A N 1
ATOM 2264 C CA . HIS A 1 287 ? -1.421 8.414 11.438 1 97.69 287 HIS A CA 1
ATOM 2265 C C . HIS A 1 287 ? -1 9.609 12.289 1 97.69 287 HIS A C 1
ATOM 2267 O O . HIS A 1 287 ? -1.259 10.758 11.93 1 97.69 287 HIS A O 1
ATOM 2273 N N . ILE A 1 288 ? -0.398 9.32 13.445 1 97.06 288 ILE A N 1
ATOM 2274 C CA . ILE A 1 288 ? 0.157 10.344 14.32 1 97.06 288 ILE A CA 1
ATOM 2275 C C . ILE A 1 288 ? 1.646 10.086 14.539 1 97.06 288 ILE A C 1
ATOM 2277 O O . ILE A 1 288 ? 2.025 9.062 15.117 1 97.06 288 ILE A O 1
ATOM 2281 N N . ILE A 1 289 ? 2.441 10.961 14.062 1 97.88 289 ILE A N 1
ATOM 2282 C CA . ILE A 1 289 ? 3.877 10.875 14.305 1 97.88 289 ILE A CA 1
ATOM 2283 C C . ILE A 1 289 ? 4.254 11.75 15.5 1 97.88 289 ILE A C 1
ATOM 2285 O O . ILE A 1 289 ? 4 12.953 15.5 1 97.88 289 ILE A O 1
ATOM 2289 N N . ASP A 1 290 ? 4.789 11.188 16.484 1 96.94 290 ASP A N 1
ATOM 2290 C CA . ASP A 1 290 ? 5.398 11.914 17.594 1 96.94 290 ASP A CA 1
ATOM 2291 C C . ASP A 1 290 ? 6.898 12.102 17.359 1 96.94 290 ASP A C 1
ATOM 2293 O O . ASP A 1 290 ? 7.684 11.164 17.547 1 96.94 290 ASP A O 1
ATOM 2297 N N . THR A 1 291 ? 7.293 13.289 17.078 1 97.12 291 THR A N 1
ATOM 2298 C CA . THR A 1 291 ? 8.68 13.547 16.703 1 97.12 291 THR A CA 1
ATOM 2299 C C . THR A 1 291 ? 9.609 13.312 17.891 1 97.12 291 THR A C 1
ATOM 2301 O O . THR A 1 291 ? 10.789 13 17.703 1 97.12 291 THR A O 1
ATOM 2304 N N . ALA A 1 292 ? 9.117 13.477 19.125 1 96.25 292 ALA A N 1
ATOM 2305 C CA . ALA A 1 292 ? 9.945 13.172 20.297 1 96.25 292 ALA A CA 1
ATOM 2306 C C . ALA A 1 292 ? 10.281 11.68 20.344 1 96.25 292 ALA A C 1
ATOM 2308 O O . ALA A 1 292 ? 11.445 11.312 20.531 1 96.25 292 ALA A O 1
ATOM 2309 N N . SER A 1 293 ? 9.297 10.836 20.172 1 96 293 SER A N 1
ATOM 2310 C CA . SER A 1 293 ? 9.508 9.398 20.172 1 96 293 SER A CA 1
ATOM 2311 C C . SER A 1 293 ? 10.359 8.969 18.969 1 96 293 SER A C 1
ATOM 2313 O O . SER A 1 293 ? 11.234 8.109 19.109 1 96 293 SER A O 1
ATOM 2315 N N . PHE A 1 294 ? 10.039 9.539 17.875 1 97.75 294 PHE A N 1
ATOM 2316 C CA . PHE A 1 294 ? 10.766 9.227 16.656 1 97.75 294 PHE A CA 1
ATOM 2317 C C . PHE A 1 294 ? 12.242 9.555 16.797 1 97.75 294 PHE A C 1
ATOM 2319 O O . PHE A 1 294 ? 13.102 8.711 16.531 1 97.75 294 PHE A O 1
ATOM 2326 N N . GLU A 1 295 ? 12.531 10.727 17.281 1 97.56 295 GLU A N 1
ATOM 2327 C CA . GLU A 1 295 ? 13.906 11.164 17.484 1 97.56 295 GLU A CA 1
ATOM 2328 C C . GLU A 1 295 ? 14.617 10.297 18.516 1 97.56 295 GLU A C 1
ATOM 2330 O O . GLU A 1 295 ? 15.797 9.969 18.359 1 97.56 295 GLU A O 1
ATOM 2335 N N . ARG A 1 296 ? 14 9.977 19.547 1 95.94 296 ARG A N 1
ATOM 2336 C CA . ARG A 1 296 ? 14.562 9.109 20.562 1 95.94 296 ARG A CA 1
ATOM 2337 C C . ARG A 1 296 ? 14.984 7.766 19.984 1 95.94 296 ARG A C 1
ATOM 2339 O O . ARG A 1 296 ? 16.047 7.242 20.297 1 95.94 296 ARG A O 1
ATOM 2346 N N . THR A 1 297 ? 14.094 7.219 19.141 1 96.44 297 THR A N 1
ATOM 2347 C CA . THR A 1 297 ? 14.398 5.945 18.5 1 96.44 297 THR A CA 1
ATOM 2348 C C . THR A 1 297 ? 15.594 6.086 17.562 1 96.44 297 THR A C 1
ATOM 2350 O O . THR A 1 297 ? 16.453 5.211 17.516 1 96.44 297 THR A O 1
ATOM 2353 N N . LEU A 1 298 ? 15.609 7.16 16.828 1 96.69 298 LEU A N 1
ATOM 2354 C CA . LEU A 1 298 ? 16.75 7.426 15.953 1 96.69 298 LEU A CA 1
ATOM 2355 C C . LEU A 1 298 ? 18.047 7.52 16.766 1 96.69 298 LEU A C 1
ATOM 2357 O O . LEU A 1 298 ? 19.078 6.969 16.359 1 96.69 298 LEU A O 1
ATOM 2361 N N . PHE A 1 299 ? 17.984 8.219 17.891 1 95.94 299 PHE A N 1
ATOM 2362 C CA . PHE A 1 299 ? 19.141 8.359 18.766 1 95.94 299 PHE A CA 1
ATOM 2363 C C . PHE A 1 299 ? 19.609 7.004 19.281 1 95.94 299 PHE A C 1
ATOM 2365 O O . PHE A 1 299 ? 20.797 6.695 19.25 1 95.94 299 PHE A O 1
ATOM 2372 N N . ALA A 1 300 ? 18.703 6.25 19.719 1 94.5 300 ALA A N 1
ATOM 2373 C CA . ALA A 1 300 ? 19.016 4.93 20.266 1 94.5 300 ALA A CA 1
ATOM 2374 C C . ALA A 1 300 ? 19.656 4.035 19.203 1 94.5 300 ALA A C 1
ATOM 2376 O O . ALA A 1 300 ? 20.5 3.193 19.516 1 94.5 300 ALA A O 1
ATOM 2377 N N . SER A 1 301 ? 19.297 4.234 17.969 1 93.19 301 SER A N 1
ATOM 2378 C CA . SER A 1 301 ? 19.797 3.398 16.875 1 93.19 301 SER A CA 1
ATOM 2379 C C . SER A 1 301 ? 21.062 3.986 16.266 1 93.19 301 SER A C 1
ATOM 2381 O O . SER A 1 301 ? 21.578 3.469 15.281 1 93.19 301 SER A O 1
ATOM 2383 N N . GLY A 1 302 ? 21.516 5.148 16.75 1 92.88 302 GLY A N 1
ATOM 2384 C CA . GLY A 1 302 ? 22.766 5.738 16.312 1 92.88 302 GLY A CA 1
ATOM 2385 C C . GLY A 1 302 ? 22.609 6.637 15.094 1 92.88 302 GLY A C 1
ATOM 2386 O O . GLY A 1 302 ? 23.594 7.133 14.547 1 92.88 302 GLY A O 1
ATOM 2387 N N . LYS A 1 303 ? 21.438 6.91 14.711 1 93.25 303 LYS A N 1
ATOM 2388 C CA . LYS A 1 303 ? 21.203 7.645 13.477 1 93.25 303 LYS A CA 1
ATOM 2389 C C . LYS A 1 303 ? 21.281 9.156 13.703 1 93.25 303 LYS A C 1
ATOM 2391 O O . LYS A 1 303 ? 21.188 9.938 12.758 1 93.25 303 LYS A O 1
ATOM 2396 N N . ARG A 1 304 ? 21.422 9.625 14.969 1 93.81 304 ARG A N 1
ATOM 2397 C CA . ARG A 1 304 ? 21.562 11.039 15.305 1 93.81 304 ARG A CA 1
ATOM 2398 C C . ARG A 1 304 ? 23.031 11.406 15.539 1 93.81 304 ARG A C 1
ATOM 2400 O O . ARG A 1 304 ? 23.344 12.555 15.859 1 93.81 304 ARG A O 1
ATOM 2407 N N . GLY A 1 305 ? 23.875 10.445 15.25 1 88.81 305 GLY A N 1
ATOM 2408 C CA . GLY A 1 305 ? 25.281 10.68 15.555 1 88.81 305 GLY A CA 1
ATOM 2409 C C . GLY A 1 305 ? 25.562 10.711 17.047 1 88.81 305 GLY A C 1
ATOM 2410 O O . GLY A 1 305 ? 24.719 10.312 17.859 1 88.81 305 GLY A O 1
ATOM 2411 N N . VAL A 1 306 ? 26.797 11.117 17.328 1 86.5 306 VAL A N 1
ATOM 2412 C CA . VAL A 1 306 ? 27.234 11.164 18.734 1 86.5 306 VAL A CA 1
ATOM 2413 C C . VAL A 1 306 ? 26.766 12.461 19.375 1 86.5 306 VAL A C 1
ATOM 2415 O O . VAL A 1 306 ? 27 13.547 18.844 1 86.5 306 VAL A O 1
ATOM 2418 N N . MET A 1 307 ? 25.922 12.312 20.375 1 87.88 307 MET A N 1
ATOM 2419 C CA . MET A 1 307 ? 25.453 13.469 21.141 1 87.88 307 MET A CA 1
ATOM 2420 C C . MET A 1 307 ? 25.984 13.43 22.562 1 87.88 307 MET A C 1
ATOM 2422 O O . MET A 1 307 ? 25.359 12.812 23.438 1 87.88 307 MET A O 1
ATOM 2426 N N . GLY A 1 308 ? 27.109 14.055 22.766 1 79.88 308 GLY A N 1
ATOM 2427 C CA . GLY A 1 308 ? 27.797 14.008 24.047 1 79.88 308 GLY A CA 1
ATOM 2428 C C . GLY A 1 308 ? 26.891 14.359 25.203 1 79.88 308 GLY A C 1
ATOM 2429 O O . GLY A 1 308 ? 26.125 15.336 25.141 1 79.88 308 GLY A O 1
ATOM 2430 N N . GLY A 1 309 ? 26.891 13.547 26.25 1 84.75 309 GLY A N 1
ATOM 2431 C CA . GLY A 1 309 ? 26.234 13.852 27.516 1 84.75 309 GLY A CA 1
ATOM 2432 C C . GLY A 1 309 ? 24.766 13.477 27.531 1 84.75 309 GLY A C 1
ATOM 2433 O O . GLY A 1 309 ? 24.125 13.523 28.578 1 84.75 309 GLY A O 1
ATOM 2434 N N . ARG A 1 310 ? 24.234 13.055 26.359 1 90.62 310 ARG A N 1
ATOM 2435 C CA . ARG A 1 310 ? 22.812 12.742 26.328 1 90.62 310 ARG A CA 1
ATOM 2436 C C . ARG A 1 310 ? 22.562 11.32 26.812 1 90.62 310 ARG A C 1
ATOM 2438 O O . ARG A 1 310 ? 23.219 10.375 26.375 1 90.62 310 ARG A O 1
ATOM 2445 N N . GLN A 1 311 ? 21.609 11.148 27.828 1 91.44 311 GLN A N 1
ATOM 2446 C CA . GLN A 1 311 ? 21.266 9.852 28.391 1 91.44 311 GLN A CA 1
ATOM 2447 C C . GLN A 1 311 ? 20.453 9.016 27.422 1 91.44 311 GLN A C 1
ATOM 2449 O O . GLN A 1 311 ? 19.547 9.539 26.766 1 91.44 311 GLN A O 1
ATOM 2454 N N . PRO A 1 312 ? 20.812 7.738 27.422 1 87.94 312 PRO A N 1
ATOM 2455 C CA . PRO A 1 312 ? 20 6.859 26.578 1 87.94 312 PRO A CA 1
ATOM 2456 C C . PRO A 1 312 ? 18.531 6.855 26.969 1 87.94 312 PRO A C 1
ATOM 2458 O O . PRO A 1 312 ? 18.219 6.863 28.172 1 87.94 312 PRO A O 1
ATOM 2461 N N . GLY A 1 313 ? 17.703 6.965 26 1 88 313 GLY A N 1
ATOM 2462 C CA . GLY A 1 313 ? 16.266 6.883 26.266 1 88 313 GLY A CA 1
ATOM 2463 C C . GLY A 1 313 ? 15.656 8.227 26.609 1 88 313 GLY A C 1
ATOM 2464 O O . GLY A 1 313 ? 14.438 8.328 26.781 1 88 313 GLY A O 1
ATOM 2465 N N . SER A 1 314 ? 16.469 9.273 26.656 1 90.69 314 SER A N 1
ATOM 2466 C CA . SER A 1 314 ? 15.961 10.594 26.984 1 90.69 314 SER A CA 1
ATOM 2467 C C . SER A 1 314 ? 15.234 11.234 25.812 1 90.69 314 SER A C 1
ATOM 2469 O O . SER A 1 314 ? 15.492 10.883 24.656 1 90.69 314 SER A O 1
ATOM 2471 N N . SER A 1 315 ? 14.25 12.062 26.188 1 91.44 315 SER A N 1
ATOM 2472 C CA . SER A 1 315 ? 13.539 12.828 25.172 1 91.44 315 SER A CA 1
ATOM 2473 C C . SER A 1 315 ? 13.992 14.289 25.156 1 91.44 315 SER A C 1
ATOM 2475 O O . SER A 1 315 ? 14.398 14.828 26.188 1 91.44 315 SER A O 1
ATOM 2477 N N . MET A 1 316 ? 13.922 14.836 24 1 92.25 316 MET A N 1
ATOM 2478 C CA . MET A 1 316 ? 14.266 16.25 23.844 1 92.25 316 MET A CA 1
ATOM 2479 C C . MET A 1 316 ? 13.008 17.094 23.688 1 92.25 316 MET A C 1
ATOM 2481 O O . MET A 1 316 ? 12.008 16.641 23.141 1 92.25 316 MET A O 1
ATOM 2485 N N . THR A 1 317 ? 13.148 18.328 24.234 1 92 317 THR A N 1
ATOM 2486 C CA . THR A 1 317 ? 12.125 19.312 23.906 1 92 317 THR A CA 1
ATOM 2487 C C . THR A 1 317 ? 12.234 19.75 22.453 1 92 317 THR A C 1
ATOM 2489 O O . THR A 1 317 ? 13.234 19.453 21.781 1 92 317 THR A O 1
ATOM 2492 N N . LEU A 1 318 ? 11.18 20.328 21.969 1 93.88 318 LEU A N 1
ATOM 2493 C CA . LEU A 1 318 ? 11.227 20.797 20.578 1 93.88 318 LEU A CA 1
ATOM 2494 C C . LEU A 1 318 ? 12.375 21.781 20.391 1 93.88 318 LEU A C 1
ATOM 2496 O O . LEU A 1 318 ? 13.102 21.703 19.391 1 93.88 318 LEU A O 1
ATOM 2500 N N . ASP A 1 319 ? 12.555 22.688 21.359 1 92.56 319 ASP A N 1
ATOM 2501 C CA . ASP A 1 319 ? 13.641 23.656 21.281 1 92.56 319 ASP A CA 1
ATOM 2502 C C . ASP A 1 319 ? 15 22.953 21.25 1 92.56 319 ASP A C 1
ATOM 2504 O O . ASP A 1 319 ? 15.883 23.328 20.469 1 92.56 319 ASP A O 1
ATOM 2508 N N . GLY A 1 320 ? 15.102 22.031 22.141 1 92.5 320 GLY A N 1
ATOM 2509 C CA . GLY A 1 320 ? 16.328 21.25 22.156 1 92.5 320 GLY A CA 1
ATOM 2510 C C . GLY A 1 320 ? 16.594 20.547 20.844 1 92.5 320 GLY A C 1
ATOM 2511 O O . GLY A 1 320 ? 17.734 20.516 20.359 1 92.5 320 GLY A O 1
ATOM 2512 N N . LEU A 1 321 ? 15.555 20.016 20.297 1 95.12 321 LEU A N 1
ATOM 2513 C CA . LEU A 1 321 ? 15.672 19.312 19.016 1 95.12 321 LEU A CA 1
ATOM 2514 C C . LEU A 1 321 ? 16.094 20.266 17.906 1 95.12 321 LEU A C 1
ATOM 2516 O O . LEU A 1 321 ? 17 19.969 17.141 1 95.12 321 LEU A O 1
ATOM 2520 N N . ILE A 1 322 ? 15.508 21.406 17.828 1 95.81 322 ILE A N 1
ATOM 2521 C CA . ILE A 1 322 ? 15.812 22.406 16.797 1 95.81 322 ILE A CA 1
ATOM 2522 C C . ILE A 1 322 ? 17.266 22.859 16.938 1 95.81 322 ILE A C 1
ATOM 2524 O O . ILE A 1 322 ? 17.953 23.047 15.945 1 95.81 322 ILE A O 1
ATOM 2528 N N . MET A 1 323 ? 17.734 22.984 18.156 1 94.12 323 MET A N 1
ATOM 2529 C CA . MET A 1 323 ? 19.125 23.391 18.391 1 94.12 323 MET A CA 1
ATOM 2530 C C . MET A 1 323 ? 20.094 22.391 17.781 1 94.12 323 MET A C 1
ATOM 2532 O O . MET A 1 323 ? 21.156 22.781 17.297 1 94.12 323 MET A O 1
ATOM 2536 N N . THR A 1 324 ? 19.719 21.156 17.844 1 93.69 324 THR A N 1
ATOM 2537 C CA . THR A 1 324 ? 20.609 20.125 17.312 1 93.69 324 THR A CA 1
ATOM 2538 C C . THR A 1 324 ? 20.5 20.047 15.789 1 93.69 324 THR A C 1
ATOM 2540 O O . THR A 1 324 ? 21.484 19.734 15.109 1 93.69 324 THR A O 1
ATOM 2543 N N . LEU A 1 325 ? 19.359 20.359 15.219 1 94.31 325 LEU A N 1
ATOM 2544 C CA . LEU A 1 325 ? 19.109 20.188 13.789 1 94.31 325 LEU A CA 1
ATOM 2545 C C . LEU A 1 325 ? 19.469 21.453 13.016 1 94.31 325 LEU A C 1
ATOM 2547 O O . LEU A 1 325 ? 19.953 21.375 11.891 1 94.31 325 LEU A O 1
ATOM 2551 N N . ALA A 1 326 ? 19.156 22.516 13.609 1 93.31 326 ALA A N 1
ATOM 2552 C CA . ALA A 1 326 ? 19.328 23.828 12.992 1 93.31 326 ALA A CA 1
ATOM 2553 C C . ALA A 1 326 ? 19.641 24.906 14.039 1 93.31 326 ALA A C 1
ATOM 2555 O O . ALA A 1 326 ? 18.781 25.734 14.367 1 93.31 326 ALA A O 1
ATOM 2556 N N . PRO A 1 327 ? 20.875 24.984 14.453 1 89.62 327 PRO A N 1
ATOM 2557 C CA . PRO A 1 327 ? 21.25 25.875 15.547 1 89.62 327 PRO A CA 1
ATOM 2558 C C . PRO A 1 327 ? 20.906 27.344 15.25 1 89.62 327 PRO A C 1
ATOM 2560 O O . PRO A 1 327 ? 20.625 28.109 16.172 1 89.62 327 PRO A O 1
ATOM 2563 N N . GLY A 1 328 ? 20.812 27.734 14.078 1 87.44 328 GLY A N 1
ATOM 2564 C CA . GLY A 1 328 ? 20.484 29.109 13.703 1 87.44 328 GLY A CA 1
ATOM 2565 C C . GLY A 1 328 ? 19.047 29.484 14.023 1 87.44 328 GLY A C 1
ATOM 2566 O O . GLY A 1 328 ? 18.688 30.656 14.016 1 87.44 328 GLY A O 1
ATOM 2567 N N . LEU A 1 329 ? 18.234 28.516 14.359 1 89.19 329 LEU A N 1
ATOM 2568 C CA . LEU A 1 329 ? 16.828 28.734 14.656 1 89.19 329 LEU A CA 1
ATOM 2569 C C . LEU A 1 329 ? 16.547 28.531 16.141 1 89.19 329 LEU A C 1
ATOM 2571 O O . LEU A 1 329 ? 15.383 28.5 16.562 1 89.19 329 LEU A O 1
ATOM 2575 N N . ALA A 1 330 ? 17.453 28.391 17 1 77.88 330 ALA A N 1
ATOM 2576 C CA . ALA A 1 330 ? 17.297 28 18.406 1 77.88 330 ALA A CA 1
ATOM 2577 C C . ALA A 1 330 ? 16.766 29.172 19.234 1 77.88 330 ALA A C 1
ATOM 2579 O O . ALA A 1 330 ? 16.156 28.953 20.297 1 77.88 330 ALA A O 1
ATOM 2580 N N . SER A 1 331 ? 16.766 30.359 18.797 1 81.94 331 SER A N 1
ATOM 2581 C CA . SER A 1 331 ? 16.391 31.484 19.656 1 81.94 331 SER A CA 1
ATOM 2582 C C . SER A 1 331 ? 15.078 32.125 19.203 1 81.94 331 SER A C 1
ATOM 2584 O O . SER A 1 331 ? 14.867 33.312 19.375 1 81.94 331 SER A O 1
ATOM 2586 N N . ILE A 1 332 ? 14.25 31.234 18.719 1 89.12 332 ILE A N 1
ATOM 2587 C CA . ILE A 1 332 ? 12.961 31.734 18.266 1 89.12 332 ILE A CA 1
ATOM 2588 C C . ILE A 1 332 ? 11.984 31.766 19.438 1 89.12 332 ILE A C 1
ATOM 2590 O O . ILE A 1 332 ? 11.844 30.781 20.172 1 89.12 332 ILE A O 1
ATOM 2594 N N . PRO A 1 333 ? 11.383 32.938 19.656 1 91 333 PRO A N 1
ATOM 2595 C CA . PRO A 1 333 ? 10.461 33.031 20.781 1 91 333 PRO A CA 1
ATOM 2596 C C . PRO A 1 333 ? 9.32 32.031 20.703 1 91 333 PRO A C 1
ATOM 2598 O O . PRO A 1 333 ? 8.828 31.734 19.625 1 91 333 PRO A O 1
ATOM 2601 N N . ARG A 1 334 ? 8.883 31.688 21.906 1 92.25 334 ARG A N 1
ATOM 2602 C CA . ARG A 1 334 ? 7.828 30.688 21.969 1 92.25 334 ARG A CA 1
ATOM 2603 C C . ARG A 1 334 ? 6.469 31.297 21.641 1 92.25 334 ARG A C 1
ATOM 2605 O O . ARG A 1 334 ? 6.035 32.25 22.297 1 92.25 334 ARG A O 1
ATOM 2612 N N . ASN A 1 335 ? 5.848 30.844 20.719 1 94.44 335 ASN A N 1
ATOM 2613 C CA . ASN A 1 335 ? 4.43 31 20.422 1 94.44 335 ASN A CA 1
ATOM 2614 C C . ASN A 1 335 ? 3.912 29.844 19.562 1 94.44 335 ASN A C 1
ATOM 2616 O O . ASN A 1 335 ? 4.691 29 19.109 1 94.44 335 ASN A O 1
ATOM 2620 N N . THR A 1 336 ? 2.645 29.703 19.422 1 96.19 336 THR A N 1
ATOM 2621 C CA . THR A 1 336 ? 2.057 28.5 18.859 1 96.19 336 THR A CA 1
ATOM 2622 C C . THR A 1 336 ? 2.312 28.438 17.344 1 96.19 336 THR A C 1
ATOM 2624 O O . THR A 1 336 ? 2.393 27.359 16.766 1 96.19 336 THR A O 1
ATOM 2627 N N . GLY A 1 337 ? 2.422 29.562 16.688 1 96.94 337 GLY A N 1
ATOM 2628 C CA . GLY A 1 337 ? 2.799 29.578 15.281 1 96.94 337 GLY A CA 1
ATOM 2629 C C . GLY A 1 337 ? 4.207 29.078 15.039 1 96.94 337 GLY A C 1
ATOM 2630 O O . GLY A 1 337 ? 4.426 28.234 14.172 1 96.94 337 GLY A O 1
ATOM 2631 N N . ASN A 1 338 ? 5.148 29.625 15.82 1 97.44 338 ASN A N 1
ATOM 2632 C CA . ASN A 1 338 ? 6.543 29.203 15.703 1 97.44 338 ASN A CA 1
ATOM 2633 C C . ASN A 1 338 ? 6.707 27.719 16.031 1 97.44 338 ASN A C 1
ATOM 2635 O O . ASN A 1 338 ? 7.438 27.016 15.352 1 97.44 338 ASN A O 1
ATOM 2639 N N . GLU A 1 339 ? 6.035 27.297 17.047 1 95.88 339 GLU A N 1
ATOM 2640 C CA . GLU A 1 339 ? 6.113 25.891 17.469 1 95.88 339 GLU A CA 1
ATOM 2641 C C . GLU A 1 339 ? 5.617 24.953 16.375 1 95.88 339 GLU A C 1
ATOM 2643 O O . GLU A 1 339 ? 6.238 23.938 16.094 1 95.88 339 GLU A O 1
ATOM 2648 N N . SER A 1 340 ? 4.469 25.297 15.797 1 97.12 340 SER A N 1
ATOM 2649 C CA . SER A 1 340 ? 3.908 24.469 14.734 1 97.12 340 SER A CA 1
ATOM 2650 C C . SER A 1 340 ? 4.828 24.422 13.516 1 97.12 340 SER A C 1
ATOM 2652 O O . SER A 1 340 ? 5.074 23.359 12.953 1 97.12 340 SER A O 1
ATOM 2654 N N . PHE A 1 341 ? 5.332 25.562 13.148 1 97.94 341 PHE A N 1
ATOM 2655 C CA . PHE A 1 341 ? 6.242 25.656 12.008 1 97.94 341 PHE A CA 1
ATOM 2656 C C . PHE A 1 341 ? 7.504 24.844 12.266 1 97.94 341 PHE A C 1
ATOM 2658 O O . PHE A 1 341 ? 7.902 24.016 11.43 1 97.94 341 PHE A O 1
ATOM 2665 N N . LEU A 1 342 ? 8.109 25.047 13.383 1 97.44 342 LEU A N 1
ATOM 2666 C CA . LEU A 1 342 ? 9.367 24.375 13.727 1 97.44 342 LEU A CA 1
ATOM 2667 C C . LEU A 1 342 ? 9.148 22.875 13.938 1 97.44 342 LEU A C 1
ATOM 2669 O O . LEU A 1 342 ? 10.031 22.078 13.656 1 97.44 342 LEU A O 1
ATOM 2673 N N . GLY A 1 343 ? 7.984 22.531 14.461 1 96.94 343 GLY A N 1
ATOM 2674 C CA . GLY A 1 343 ? 7.66 21.109 14.586 1 96.94 343 GLY A CA 1
ATOM 2675 C C . GLY A 1 343 ? 7.66 20.391 13.25 1 96.94 343 GLY A C 1
ATOM 2676 O O . GLY A 1 343 ? 8.227 19.297 13.133 1 96.94 343 GLY A O 1
ATOM 2677 N N . LEU A 1 344 ? 7.004 21 12.266 1 98.31 344 LEU A N 1
ATOM 2678 C CA . LEU A 1 344 ? 6.984 20.422 10.922 1 98.31 344 LEU A CA 1
ATOM 2679 C C . LEU A 1 344 ? 8.391 20.391 10.328 1 98.31 344 LEU A C 1
ATOM 2681 O O . LEU A 1 344 ? 8.781 19.391 9.711 1 98.31 344 LEU A O 1
ATOM 2685 N N . PHE A 1 345 ? 9.102 21.438 10.555 1 98.06 345 PHE A N 1
ATOM 2686 C CA . PHE A 1 345 ? 10.469 21.547 10.07 1 98.06 345 PHE A CA 1
ATOM 2687 C C . PHE A 1 345 ? 11.352 20.469 10.688 1 98.06 345 PHE A C 1
ATOM 2689 O O . PHE A 1 345 ? 12.172 19.859 10 1 98.06 345 PHE A O 1
ATOM 2696 N N . ALA A 1 346 ? 11.195 20.25 11.953 1 97.38 346 ALA A N 1
ATOM 2697 C CA . ALA A 1 346 ? 11.961 19.219 12.641 1 97.38 346 ALA A CA 1
ATOM 2698 C C . ALA A 1 346 ? 11.727 17.859 12.016 1 97.38 346 ALA A C 1
ATOM 2700 O O . ALA A 1 346 ? 12.672 17.078 11.82 1 97.38 346 ALA A O 1
ATOM 2701 N N . LEU A 1 347 ? 10.484 17.547 11.727 1 98.38 347 LEU A N 1
ATOM 2702 C CA . LEU A 1 347 ? 10.188 16.266 11.078 1 98.38 347 LEU A CA 1
ATOM 2703 C C . LEU A 1 347 ? 10.93 16.141 9.758 1 98.38 347 LEU A C 1
ATOM 2705 O O . LEU A 1 347 ? 11.547 15.117 9.484 1 98.38 347 LEU A O 1
ATOM 2709 N N . GLN A 1 348 ? 10.773 17.172 8.922 1 98.19 348 GLN A N 1
ATOM 2710 C CA . GLN A 1 348 ? 11.438 17.156 7.629 1 98.19 348 GLN A CA 1
ATOM 2711 C C . GLN A 1 348 ? 12.945 16.953 7.785 1 98.19 348 GLN A C 1
ATOM 2713 O O . GLN A 1 348 ? 13.555 16.156 7.059 1 98.19 348 GLN A O 1
ATOM 2718 N N . MET A 1 349 ? 13.555 17.594 8.766 1 97.5 349 MET A N 1
ATOM 2719 C CA . MET A 1 349 ? 14.992 17.531 9 1 97.5 349 MET A CA 1
ATOM 2720 C C . MET A 1 349 ? 15.398 16.141 9.477 1 97.5 349 MET A C 1
ATOM 2722 O O . MET A 1 349 ? 16.484 15.648 9.148 1 97.5 349 MET A O 1
ATOM 2726 N N . LEU A 1 350 ? 14.547 15.547 10.25 1 97.69 350 LEU A N 1
ATOM 2727 C CA . LEU A 1 350 ? 14.836 14.203 10.734 1 97.69 350 LEU A CA 1
ATOM 2728 C C . LEU A 1 350 ? 14.766 13.188 9.602 1 97.69 350 LEU A C 1
ATOM 2730 O O . LEU A 1 350 ? 15.484 12.18 9.617 1 97.69 350 LEU A O 1
ATOM 2734 N N . LEU A 1 351 ? 13.945 13.445 8.633 1 97.62 351 LEU A N 1
ATOM 2735 C CA . LEU A 1 351 ? 13.664 12.453 7.602 1 97.62 351 LEU A CA 1
ATOM 2736 C C . LEU A 1 351 ? 14.5 12.711 6.352 1 97.62 351 LEU A C 1
ATOM 2738 O O . LEU A 1 351 ? 14.961 11.766 5.707 1 97.62 351 LEU A O 1
ATOM 2742 N N . GLU A 1 352 ? 14.594 13.953 6.016 1 96.31 352 GLU A N 1
ATOM 2743 C CA . GLU A 1 352 ? 15.289 14.336 4.789 1 96.31 352 GLU A CA 1
ATOM 2744 C C . GLU A 1 352 ? 16.016 15.664 4.957 1 96.31 352 GLU A C 1
ATOM 2746 O O . GLU A 1 352 ? 15.617 16.672 4.383 1 96.31 352 GLU A O 1
ATOM 2751 N N . PRO A 1 353 ? 17.203 15.586 5.633 1 93.62 353 PRO A N 1
ATOM 2752 C CA . PRO A 1 353 ? 17.938 16.828 5.898 1 93.62 353 PRO A CA 1
ATOM 2753 C C . PRO A 1 353 ? 18.672 17.344 4.668 1 93.62 353 PRO A C 1
ATOM 2755 O O . PRO A 1 353 ? 18.938 18.547 4.562 1 93.62 353 PRO A O 1
ATOM 2758 N N . GLU A 1 354 ? 18.906 16.453 3.752 1 91.19 354 GLU A N 1
ATOM 2759 C CA . GLU A 1 354 ? 19.688 16.859 2.586 1 91.19 354 GLU A CA 1
ATOM 2760 C C . GLU A 1 354 ? 18.875 17.719 1.64 1 91.19 354 GLU A C 1
ATOM 2762 O O . GLU A 1 354 ? 17.75 17.359 1.272 1 91.19 354 GLU A O 1
ATOM 2767 N N . GLY A 1 355 ? 19.359 18.828 1.341 1 88.31 355 GLY A N 1
ATOM 2768 C CA . GLY A 1 355 ? 18.75 19.688 0.339 1 88.31 355 GLY A CA 1
ATOM 2769 C C . GLY A 1 355 ? 17.688 20.609 0.914 1 88.31 355 GLY A C 1
ATOM 2770 O O . GLY A 1 355 ? 17.062 21.375 0.181 1 88.31 355 GLY A O 1
ATOM 2771 N N . VAL A 1 356 ? 17.469 20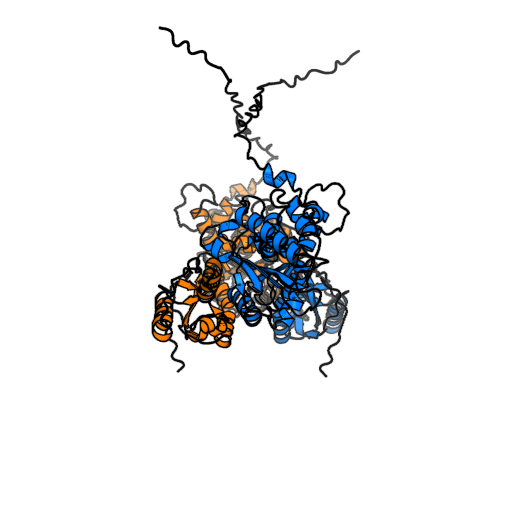.562 2.191 1 91.06 356 VAL A N 1
ATOM 2772 C CA . VAL A 1 356 ? 16.453 21.422 2.803 1 91.06 356 VAL A CA 1
ATOM 2773 C C . VAL A 1 356 ? 16.969 22.844 2.924 1 91.06 356 VAL A C 1
ATOM 2775 O O . VAL A 1 356 ? 18.094 23.062 3.396 1 91.06 356 VAL A O 1
ATOM 2778 N N . ARG A 1 357 ? 16.188 23.734 2.439 1 92.62 357 ARG A N 1
ATOM 2779 C CA . ARG A 1 357 ? 16.516 25.141 2.607 1 92.62 357 ARG A CA 1
ATOM 2780 C C . ARG A 1 357 ? 16.094 25.641 3.986 1 92.62 357 ARG A C 1
ATOM 2782 O O . ARG A 1 357 ? 14.961 25.406 4.418 1 92.62 357 ARG A O 1
ATOM 2789 N N . MET A 1 358 ? 17.016 26.344 4.621 1 94.44 358 MET A N 1
ATOM 2790 C CA . MET A 1 358 ? 16.719 26.891 5.938 1 94.44 358 MET A CA 1
ATOM 2791 C C . MET A 1 358 ? 15.641 27.969 5.84 1 94.44 358 MET A C 1
ATOM 2793 O O . MET A 1 358 ? 15.664 28.797 4.922 1 94.44 358 MET A O 1
ATOM 2797 N N . PRO A 1 359 ? 14.664 27.891 6.762 1 95.69 359 PRO A N 1
ATOM 2798 C CA . PRO A 1 359 ? 13.625 28.922 6.746 1 95.69 359 PRO A CA 1
ATOM 2799 C C . PRO A 1 359 ? 14.172 30.312 7.098 1 95.69 359 PRO A C 1
ATOM 2801 O O . PRO A 1 359 ? 15.117 30.422 7.879 1 95.69 359 PRO A O 1
ATOM 2804 N N . THR A 1 360 ? 13.531 31.281 6.547 1 94.5 360 THR A N 1
ATOM 2805 C CA . THR A 1 360 ? 13.906 32.656 6.816 1 94.5 360 THR A CA 1
ATOM 2806 C C . THR A 1 360 ? 13.148 33.188 8.031 1 94.5 360 THR A C 1
ATOM 2808 O O . THR A 1 360 ? 11.922 33.094 8.102 1 94.5 360 THR A O 1
ATOM 2811 N N . VAL A 1 361 ? 13.922 33.719 8.914 1 94.56 361 VAL A N 1
ATOM 2812 C CA . VAL A 1 361 ? 13.32 34.312 10.109 1 94.56 361 VAL A CA 1
ATOM 2813 C C . VAL A 1 361 ? 13 35.781 9.852 1 94.56 361 VAL A C 1
ATOM 2815 O O . VAL A 1 361 ? 13.859 36.531 9.406 1 94.56 361 VAL A O 1
ATOM 2818 N N . ASN A 1 362 ? 11.789 36.125 10.055 1 93.31 362 ASN A N 1
ATOM 2819 C CA . ASN A 1 362 ? 11.406 37.531 10 1 93.31 362 ASN A CA 1
ATOM 2820 C C . ASN A 1 362 ? 11.812 38.281 11.266 1 93.31 362 ASN A C 1
ATOM 2822 O O . ASN A 1 362 ? 11.031 38.406 12.203 1 93.31 362 ASN A O 1
ATOM 2826 N N . VAL A 1 363 ? 12.914 38.844 11.242 1 89.94 363 VAL A N 1
ATOM 2827 C CA . VAL A 1 363 ? 13.516 39.469 12.414 1 89.94 363 VAL A CA 1
ATOM 2828 C C . VAL A 1 363 ? 12.68 40.688 12.844 1 89.94 363 VAL A C 1
ATOM 2830 O O . VAL A 1 363 ? 12.562 40.969 14.031 1 89.94 363 VAL A O 1
ATOM 2833 N N . LYS A 1 364 ? 12.156 41.312 11.867 1 89.69 364 LYS A N 1
ATOM 2834 C CA . LYS A 1 364 ? 11.328 42.5 12.172 1 89.69 364 LYS A CA 1
ATOM 2835 C C . LYS A 1 364 ? 10.117 42.094 13.016 1 89.69 364 LYS A C 1
ATOM 2837 O O . LYS A 1 364 ?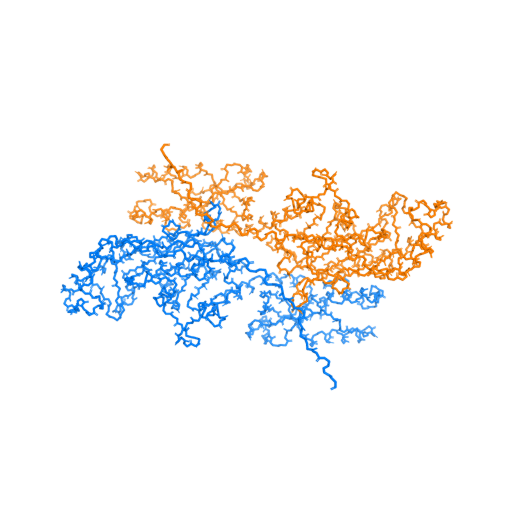 9.82 42.75 14.023 1 89.69 364 LYS A O 1
ATOM 2842 N N . ASN A 1 365 ? 9.469 41.062 12.617 1 88.44 365 ASN A N 1
ATOM 2843 C CA . ASN A 1 365 ? 8.32 40.562 13.375 1 88.44 365 ASN A CA 1
ATOM 2844 C C . ASN A 1 365 ? 8.719 40.125 14.781 1 88.44 365 ASN A C 1
ATOM 2846 O O . ASN A 1 365 ? 8.008 40.438 15.75 1 88.44 365 ASN A O 1
ATOM 2850 N N . VAL A 1 366 ? 9.805 39.469 14.859 1 90.31 366 VAL A N 1
ATOM 2851 C CA . VAL A 1 366 ? 10.266 38.969 16.141 1 90.31 366 VAL A CA 1
ATOM 2852 C C . VAL A 1 366 ? 10.586 40.125 17.078 1 90.31 366 VAL A C 1
ATOM 2854 O O . VAL A 1 366 ? 10.125 40.156 18.219 1 90.31 366 VAL A O 1
ATOM 2857 N N . THR A 1 367 ? 11.281 41.062 16.578 1 87.56 367 THR A N 1
ATOM 2858 C CA . THR A 1 367 ? 11.711 42.188 17.375 1 87.56 367 THR A CA 1
ATOM 2859 C C . THR A 1 367 ? 10.508 43.031 17.781 1 87.56 367 THR A C 1
ATOM 2861 O O . THR A 1 367 ? 10.398 43.469 18.938 1 87.56 367 THR A O 1
ATOM 2864 N N . ALA A 1 368 ? 9.719 43.312 16.859 1 86.69 368 ALA A N 1
ATOM 2865 C CA . ALA A 1 368 ? 8.523 44.094 17.141 1 86.69 368 ALA A CA 1
ATOM 2866 C C . ALA A 1 368 ? 7.645 43.406 18.172 1 86.69 368 ALA A C 1
ATOM 2868 O O . ALA A 1 368 ? 7.098 44.062 19.078 1 86.69 368 ALA A O 1
ATOM 2869 N N . GLY A 1 369 ? 7.516 42.156 18.047 1 86.25 369 GLY A N 1
ATOM 2870 C CA . GLY A 1 369 ? 6.723 41.406 19 1 86.25 369 GLY A CA 1
ATOM 2871 C C . GLY A 1 369 ? 7.305 41.406 20.391 1 86.25 369 GLY A C 1
ATOM 2872 O O . GLY A 1 369 ? 6.57 41.5 21.375 1 86.25 369 GLY A O 1
ATOM 2873 N N . MET A 1 370 ? 8.516 41.281 20.438 1 86.12 370 MET A N 1
ATOM 2874 C CA . MET A 1 370 ? 9.188 41.281 21.734 1 86.12 370 MET A CA 1
ATOM 2875 C C . MET A 1 370 ? 9.039 42.625 22.406 1 86.12 370 MET A C 1
ATOM 2877 O O . MET A 1 370 ? 8.797 42.719 23.625 1 86.12 370 MET A O 1
ATOM 2881 N N . ARG A 1 371 ? 9.195 43.625 21.641 1 84.12 371 ARG A N 1
ATOM 2882 C CA . ARG A 1 371 ? 9 44.969 22.188 1 84.12 371 ARG A CA 1
ATOM 2883 C C . ARG A 1 371 ? 7.578 45.156 22.703 1 84.12 371 ARG A C 1
ATOM 2885 O O . ARG A 1 371 ? 7.371 45.719 23.781 1 84.12 371 ARG A O 1
ATOM 2892 N N . HIS A 1 372 ? 6.742 44.688 21.891 1 86.5 372 HIS A N 1
ATOM 2893 C CA . HIS A 1 372 ? 5.336 44.75 22.281 1 86.5 372 HIS A CA 1
ATOM 2894 C C . HIS A 1 372 ? 5.098 44.031 23.594 1 86.5 372 HIS A C 1
ATOM 2896 O O . HIS A 1 372 ? 4.406 44.531 24.484 1 86.5 372 HIS A O 1
ATOM 2902 N N . SER A 1 373 ? 5.629 42.875 23.688 1 81.5 373 SER A N 1
ATOM 2903 C CA . SER A 1 373 ? 5.465 42.062 24.891 1 81.5 373 SER A CA 1
ATOM 2904 C C . SER A 1 373 ? 6.074 42.75 26.109 1 81.5 373 SER A C 1
ATOM 2906 O O . SER A 1 373 ? 5.516 42.688 27.203 1 81.5 373 SER A O 1
ATOM 2908 N N . MET A 1 374 ? 7.109 43.375 25.922 1 78.12 374 MET A N 1
ATOM 2909 C CA . MET A 1 374 ? 7.777 44.094 27 1 78.12 374 MET A CA 1
ATOM 2910 C C . MET A 1 374 ? 6.926 45.281 27.5 1 78.12 374 MET A C 1
ATOM 2912 O O . MET A 1 374 ? 6.797 45.469 28.703 1 78.12 374 MET A O 1
ATOM 2916 N N . VAL A 1 375 ? 6.418 45.938 26.625 1 79.12 375 VAL A N 1
ATOM 2917 C CA . VAL A 1 375 ? 5.578 47.094 26.953 1 79.12 375 VAL A CA 1
ATOM 2918 C C . VAL A 1 375 ? 4.34 46.625 27.719 1 79.12 375 VAL A C 1
ATOM 2920 O O . VAL A 1 375 ? 3.969 47.219 28.734 1 79.12 375 VAL A O 1
ATOM 2923 N N . MET A 1 376 ? 3.799 45.594 27.234 1 78.88 376 MET A N 1
ATOM 2924 C CA . MET A 1 376 ? 2.566 45.094 27.844 1 78.88 376 MET A CA 1
ATOM 2925 C C . MET A 1 376 ? 2.834 44.531 29.234 1 78.88 376 MET A C 1
ATOM 2927 O O . MET A 1 376 ? 2.004 44.656 30.125 1 78.88 376 MET A O 1
ATOM 2931 N N . ASN A 1 377 ? 3.922 43.812 29.344 1 74.62 377 ASN A N 1
ATOM 2932 C CA . ASN A 1 377 ? 4.305 43.312 30.656 1 74.62 377 ASN A CA 1
ATOM 2933 C C . ASN A 1 377 ? 4.531 44.438 31.656 1 74.62 377 ASN A C 1
ATOM 2935 O O . ASN A 1 377 ? 4.211 44.281 32.844 1 74.62 377 ASN A O 1
ATOM 2939 N N . SER A 1 378 ? 5.125 45.438 31.219 1 70.5 378 SER A N 1
ATOM 2940 C CA . SER A 1 378 ? 5.355 46.625 32.094 1 70.5 378 SER A CA 1
ATOM 2941 C C . SER A 1 378 ? 4.039 47.25 32.5 1 70.5 378 SER A C 1
ATOM 2943 O O . SER A 1 378 ? 3.895 47.656 33.656 1 70.5 378 SER A O 1
ATOM 2945 N N . LYS A 1 379 ? 3.141 47.312 31.719 1 72.81 379 LYS A N 1
ATOM 2946 C CA . LYS A 1 379 ? 1.842 47.906 32 1 72.81 379 LYS A CA 1
ATOM 2947 C C . LYS A 1 379 ? 1.045 47.062 32.969 1 72.81 379 LYS A C 1
ATOM 2949 O O . LYS A 1 379 ? 0.327 47.562 33.844 1 72.81 379 LYS A O 1
ATOM 2954 N N . ASN A 1 380 ? 1.103 45.75 32.781 1 66.69 380 ASN A N 1
ATOM 2955 C CA . ASN A 1 380 ? 0.303 44.844 33.625 1 66.69 380 ASN A CA 1
ATOM 2956 C C . ASN A 1 380 ? 0.985 44.531 34.938 1 66.69 380 ASN A C 1
ATOM 2958 O O . ASN A 1 380 ? 0.465 43.781 35.75 1 66.69 380 ASN A O 1
ATOM 2962 N N . GLY A 1 381 ? 2.047 45.312 35.344 1 55.59 381 GLY A N 1
ATOM 2963 C CA . GLY A 1 381 ? 2.674 45.281 36.656 1 55.59 381 GLY A CA 1
ATOM 2964 C C . GLY A 1 381 ? 3.486 44 36.875 1 55.59 381 GLY A C 1
ATOM 2965 O O . GLY A 1 381 ? 3.814 43.688 38.031 1 55.59 381 GLY A O 1
ATOM 2966 N N . THR A 1 382 ? 3.471 43.125 35.938 1 54 382 THR A N 1
ATOM 2967 C CA . THR A 1 382 ? 4.203 41.906 36.25 1 54 382 THR A CA 1
ATOM 2968 C C . THR A 1 382 ? 5.711 42.156 36.219 1 54 382 THR A C 1
ATOM 2970 O O . THR A 1 382 ? 6.496 41.312 36.625 1 54 382 THR A O 1
ATOM 2973 N N . GLY A 1 383 ? 6.324 43.094 36.844 1 47.22 383 GLY A N 1
ATOM 2974 C CA . GLY A 1 383 ? 7.688 43.531 37.125 1 47.22 383 GLY A CA 1
ATOM 2975 C C . GLY A 1 383 ? 8.734 42.719 36.406 1 47.22 383 GLY A C 1
ATOM 2976 O O . GLY A 1 383 ? 9.875 42.625 36.844 1 47.22 383 GLY A O 1
ATOM 2977 N N . MET A 1 384 ? 8.477 41.875 35.5 1 47.25 384 MET A N 1
ATOM 2978 C CA . MET A 1 384 ? 9.578 41.094 34.969 1 47.25 384 MET A CA 1
ATOM 2979 C C . MET A 1 384 ? 10.477 41.938 34.062 1 47.25 384 MET A C 1
ATOM 2981 O O . MET A 1 384 ? 10 42.656 33.188 1 47.25 384 MET A O 1
ATOM 2985 N N . SER A 1 385 ? 11.703 42.281 34.5 1 45.19 385 SER A N 1
ATOM 2986 C CA . SER A 1 385 ? 12.734 43.031 33.812 1 45.19 385 SER A CA 1
ATOM 2987 C C . SER A 1 385 ? 13.18 42.281 32.562 1 45.19 385 SER A C 1
ATOM 2989 O O . SER A 1 385 ? 13.023 41.062 32.438 1 45.19 385 SER A O 1
ATOM 2991 N N . PRO A 1 386 ? 13.531 42.938 31.438 1 45.66 386 PRO A N 1
ATOM 2992 C CA . PRO A 1 386 ? 14.109 42.312 30.25 1 45.66 386 PRO A CA 1
ATOM 2993 C C . PRO A 1 386 ? 15.117 41.219 30.578 1 45.66 386 PRO A C 1
ATOM 2995 O O . PRO A 1 386 ? 15.219 40.219 29.859 1 45.66 386 PRO A O 1
ATOM 2998 N N . THR A 1 387 ? 15.844 41.531 31.578 1 45.16 387 THR A N 1
ATOM 2999 C CA . THR A 1 387 ? 16.844 40.562 32.031 1 45.16 387 THR A CA 1
ATOM 3000 C C . THR A 1 387 ? 16.188 39.25 32.469 1 45.16 387 THR A C 1
ATOM 3002 O O . THR A 1 387 ? 16.766 38.188 32.312 1 45.16 387 THR A O 1
ATOM 3005 N N . ASP A 1 388 ? 15.141 39.375 33 1 45.66 388 ASP A N 1
ATOM 3006 C CA . ASP A 1 388 ? 14.477 38.219 33.562 1 45.66 388 ASP A CA 1
ATOM 3007 C C . ASP A 1 388 ? 13.984 37.25 32.5 1 45.66 388 ASP A C 1
ATOM 3009 O O . ASP A 1 388 ? 13.781 36.062 32.75 1 45.66 388 ASP A O 1
ATOM 3013 N N . LEU A 1 389 ? 13.633 37.844 31.453 1 45.09 389 LEU A N 1
ATOM 3014 C CA . LEU A 1 389 ? 13.102 37.031 30.359 1 45.09 389 LEU A CA 1
ATOM 3015 C C . LEU A 1 389 ? 14.234 36.375 29.562 1 45.09 389 LEU A C 1
ATOM 3017 O O . LEU A 1 389 ? 13.992 35.812 28.5 1 45.09 389 LEU A O 1
ATOM 3021 N N . GLY A 1 390 ? 15.586 36.438 30.125 1 42.56 390 GLY A N 1
ATOM 3022 C CA . GLY A 1 390 ? 16.781 35.812 29.578 1 42.56 390 GLY A CA 1
ATOM 3023 C C . GLY A 1 390 ? 17.234 36.406 28.266 1 42.56 390 GLY A C 1
ATOM 3024 O O . GLY A 1 390 ? 17.984 35.781 27.516 1 42.56 390 GLY A O 1
ATOM 3025 N N . ILE A 1 391 ? 16.641 37.625 27.828 1 40.69 391 ILE A N 1
ATOM 3026 C CA . ILE A 1 391 ? 17.125 38.25 26.609 1 40.69 391 ILE A CA 1
ATOM 3027 C C . ILE A 1 391 ? 18.312 39.156 26.922 1 40.69 391 ILE A C 1
ATOM 3029 O O . ILE A 1 391 ? 18.203 40.062 27.75 1 40.69 391 ILE A O 1
ATOM 3033 N N . PRO A 1 392 ? 19.531 38.969 26.672 1 35.69 392 PRO A N 1
ATOM 3034 C CA . PRO A 1 392 ? 20.625 39.938 26.891 1 35.69 392 PRO A CA 1
ATOM 3035 C C . PRO A 1 392 ? 20.344 41.281 26.25 1 35.69 392 PRO A C 1
ATOM 3037 O O . PRO A 1 392 ? 20.062 41.375 25.047 1 35.69 392 PRO A O 1
ATOM 3040 N N . VAL A 1 393 ? 20 42.406 26.844 1 37.12 393 VAL A N 1
ATOM 3041 C CA . VAL A 1 393 ? 19.766 43.781 26.422 1 37.12 393 VAL A CA 1
ATOM 3042 C C . VAL A 1 393 ? 20.922 44.219 25.531 1 37.12 393 VAL A C 1
ATOM 3044 O O . VAL A 1 393 ? 20.719 45 24.578 1 37.12 393 VAL A O 1
ATOM 3047 N N . GLU A 1 394 ? 22.219 44.125 25.969 1 35.91 394 GLU A N 1
ATOM 3048 C CA . GLU A 1 394 ? 23.375 44.656 25.234 1 35.91 394 GLU A CA 1
ATOM 3049 C C . GLU A 1 394 ? 23.375 44.125 23.797 1 35.91 394 GLU A C 1
ATOM 3051 O O . GLU A 1 394 ? 23.859 44.812 22.891 1 35.91 394 GLU A O 1
ATOM 3056 N N . GLU A 1 395 ? 23.016 42.906 23.562 1 34.75 395 GLU A N 1
ATOM 3057 C CA . GLU A 1 395 ? 23.188 42.344 22.234 1 34.75 395 GLU A CA 1
ATOM 3058 C C . GLU A 1 395 ? 22.125 42.812 21.266 1 34.75 395 GLU A C 1
ATOM 3060 O O . GLU A 1 395 ? 22.25 42.656 20.062 1 34.75 395 GLU A O 1
ATOM 3065 N N . PHE A 1 396 ? 21.047 43.406 21.703 1 34.28 396 PHE A N 1
ATOM 3066 C CA . PHE A 1 396 ? 20.125 43.938 20.703 1 34.28 396 PHE A CA 1
ATOM 3067 C C . PHE A 1 396 ? 20.625 45.25 20.125 1 34.28 396 PHE A C 1
ATOM 3069 O O . PHE A 1 396 ? 20.281 45.625 19 1 34.28 396 PHE A O 1
ATOM 3076 N N . GLY A 1 397 ? 21.172 46.25 20.891 1 32.56 397 GLY A N 1
ATOM 3077 C CA . GLY A 1 397 ? 21.688 47.5 20.312 1 32.56 397 GLY A CA 1
ATOM 3078 C C . GLY A 1 397 ? 22.844 47.281 19.344 1 32.56 397 GLY A C 1
ATOM 3079 O O . GLY A 1 397 ? 23.016 48.031 18.391 1 32.56 397 GLY A O 1
ATOM 3080 N N . GLN A 1 398 ? 23.938 46.625 19.781 1 29.78 398 GLN A N 1
ATOM 3081 C CA . GLN A 1 398 ? 25.156 46.406 19 1 29.78 398 GLN A CA 1
ATOM 3082 C C . GLN A 1 398 ? 24.922 45.375 17.891 1 29.78 398 GLN A C 1
ATOM 3084 O O . GLN A 1 398 ? 25.875 44.781 17.391 1 29.78 398 GLN A O 1
ATOM 3089 N N . MET A 1 399 ? 23.734 44.875 17.703 1 29.75 399 MET A N 1
ATOM 3090 C CA . MET A 1 399 ? 23.719 44.125 16.453 1 29.75 399 MET A CA 1
ATOM 3091 C C . MET A 1 399 ? 24.156 45 15.281 1 29.75 399 MET A C 1
ATOM 3093 O O . MET A 1 399 ? 23.328 45.594 14.594 1 29.75 399 MET A O 1
ATOM 3097 N N . LYS A 1 400 ? 25.016 46 15.523 1 28.47 400 LYS A N 1
ATOM 3098 C CA . LYS A 1 400 ? 25.688 46.5 14.32 1 28.47 400 LYS A CA 1
ATOM 3099 C C . LYS A 1 400 ? 26.266 45.344 13.508 1 28.47 400 LYS A C 1
ATOM 3101 O O . LYS A 1 400 ? 27.062 44.562 14.023 1 28.47 400 LYS A O 1
ATOM 3106 N N . PHE A 1 401 ? 25.656 44.938 12.492 1 26.75 401 PHE A N 1
ATOM 3107 C CA . PHE A 1 401 ? 26.266 44.125 11.469 1 26.75 401 PHE A CA 1
ATOM 3108 C C . PHE A 1 401 ? 27.641 44.656 11.094 1 26.75 401 PHE A C 1
ATOM 3110 O O . PHE A 1 401 ? 27.766 45.75 10.539 1 26.75 401 PHE A O 1
ATOM 3117 N N . GLY A 1 402 ? 28.656 44.688 11.992 1 26.03 402 GLY A N 1
ATOM 3118 C CA . GLY A 1 402 ? 29.984 45.125 11.586 1 26.03 402 GLY A CA 1
ATOM 3119 C C . GLY A 1 402 ? 30.281 44.844 10.125 1 26.03 402 GLY A C 1
ATOM 3120 O O . GLY A 1 402 ? 29.578 44.094 9.469 1 26.03 402 GLY A O 1
ATOM 3121 N N . PRO A 1 403 ? 31.062 45.844 9.516 1 25.41 403 PRO A N 1
ATOM 3122 C CA . PRO A 1 403 ? 31.406 45.688 8.102 1 25.41 403 PRO A CA 1
ATOM 3123 C C . PRO A 1 403 ? 31.719 44.219 7.719 1 25.41 403 PRO A C 1
ATOM 3125 O O . PRO A 1 403 ? 31.953 43.406 8.594 1 25.41 403 PRO A O 1
ATOM 3128 N N . GLY A 1 404 ? 31.469 44 6.492 1 21.88 404 GLY A N 1
ATOM 3129 C CA . GLY A 1 404 ? 31.734 42.781 5.742 1 21.88 404 GLY A CA 1
ATOM 3130 C C . GLY A 1 404 ? 33.094 42.188 6.035 1 21.88 404 GLY A C 1
ATOM 3131 O O . GLY A 1 404 ? 34.125 42.75 5.676 1 21.88 404 GLY A O 1
ATOM 3132 N N . ARG A 1 405 ? 33.344 41.906 7.281 1 24.02 405 ARG A N 1
ATOM 3133 C CA . ARG A 1 405 ? 34.656 41.281 7.406 1 24.02 405 ARG A CA 1
ATOM 3134 C C . ARG A 1 405 ? 34.938 40.344 6.219 1 24.02 405 ARG A C 1
ATOM 3136 O O . ARG A 1 405 ? 34.062 39.594 5.801 1 24.02 405 ARG A O 1
ATOM 3143 N N . SER A 1 406 ? 35.844 40.875 5.391 1 21.36 406 SER A N 1
ATOM 3144 C CA . SER A 1 406 ? 36.406 40.188 4.223 1 21.36 406 SER A CA 1
ATOM 3145 C C . SER A 1 406 ? 36.625 38.688 4.492 1 21.36 406 SER A C 1
ATOM 3147 O O . SER A 1 406 ? 36.906 38.312 5.625 1 21.36 406 SER A O 1
ATOM 3149 N N . GLY A 1 407 ? 35.781 37.938 3.865 1 19.77 407 GLY A N 1
ATOM 3150 C CA . GLY A 1 407 ? 35.812 36.5 3.754 1 19.77 407 GLY A CA 1
ATOM 3151 C C . GLY A 1 407 ? 37.219 35.906 3.789 1 19.77 407 GLY A C 1
ATOM 3152 O O . GLY A 1 407 ? 38.062 36.25 2.965 1 19.77 407 GLY A O 1
ATOM 3153 N N . SER A 1 408 ? 37.688 35.906 5.07 1 19.56 408 SER A N 1
ATOM 3154 C CA . SER A 1 408 ? 38.969 35.219 5.117 1 19.56 408 SER A CA 1
ATOM 3155 C C . SER A 1 408 ? 38.969 34 4.215 1 19.56 408 SER A C 1
ATOM 3157 O O . SER A 1 408 ? 38.031 33.188 4.25 1 19.56 408 SER A O 1
ATOM 3159 N N . ARG A 1 409 ? 39.562 34.25 3.086 1 21.28 409 ARG A N 1
ATOM 3160 C CA . ARG A 1 409 ? 39.906 33.281 2.053 1 21.28 409 ARG A CA 1
ATOM 3161 C C . ARG A 1 409 ? 40.5 32 2.666 1 21.28 409 ARG A C 1
ATOM 3163 O O . ARG A 1 409 ? 41.562 32.062 3.281 1 21.28 409 ARG A O 1
ATOM 3170 N N . SER A 1 410 ? 39.625 31.391 3.463 1 19.06 410 SER A N 1
ATOM 3171 C CA . SER A 1 410 ? 40.188 30.156 3.994 1 19.06 410 SER A CA 1
ATOM 3172 C C . SER A 1 410 ? 41.031 29.438 2.941 1 19.06 410 SER A C 1
ATOM 3174 O O . SER A 1 410 ? 40.594 29.328 1.785 1 19.06 410 SER A O 1
ATOM 3176 N N . PRO A 1 411 ? 42.312 29.5 3.117 1 20.53 411 PRO A N 1
ATOM 3177 C CA . PRO A 1 411 ? 43.312 28.953 2.182 1 20.53 411 PRO A CA 1
ATOM 3178 C C . PRO A 1 411 ? 42.906 27.562 1.659 1 20.53 411 PRO A C 1
ATOM 3180 O O . PRO A 1 411 ? 42.156 26.844 2.312 1 20.53 411 PRO A O 1
ATOM 3183 N N . GLY A 1 412 ? 42.656 27.5 0.356 1 18.59 412 GLY A N 1
ATOM 3184 C CA . GLY A 1 412 ? 42.531 26.359 -0.545 1 18.59 412 GLY A CA 1
ATOM 3185 C C . GLY A 1 412 ? 43.469 25.219 -0.225 1 18.59 412 GLY A C 1
ATOM 3186 O O . GLY A 1 412 ? 44.688 25.406 -0.167 1 18.59 412 GLY A O 1
ATOM 3187 N N . ARG A 1 413 ? 43.062 24.453 0.879 1 20.2 413 ARG A N 1
ATOM 3188 C CA . ARG A 1 413 ? 43.969 23.359 1.147 1 20.2 413 ARG A CA 1
ATOM 3189 C C . ARG A 1 413 ? 44.469 22.734 -0.151 1 20.2 413 ARG A C 1
ATOM 3191 O O . ARG A 1 413 ? 43.688 22.391 -1.029 1 20.2 413 ARG A O 1
ATOM 3198 N N . GLN A 1 414 ? 45.656 23.094 -0.477 1 18.42 414 GLN A N 1
ATOM 3199 C CA . GLN A 1 414 ? 46.438 22.5 -1.556 1 18.42 414 GLN A CA 1
ATOM 3200 C C . GLN A 1 414 ? 46.406 20.969 -1.462 1 18.42 414 GLN A C 1
ATOM 3202 O O . GLN A 1 414 ? 46.938 20.391 -0.508 1 18.42 414 GLN A O 1
ATOM 3207 N N . LEU A 1 415 ? 45.156 20.406 -1.598 1 19.08 415 LEU A N 1
ATOM 3208 C CA . LEU A 1 415 ? 45.281 18.969 -1.717 1 19.08 415 LEU A CA 1
ATOM 3209 C C . LEU A 1 415 ? 46.406 18.578 -2.674 1 19.08 415 LEU A C 1
ATOM 3211 O O . LEU A 1 415 ? 46.375 18.953 -3.85 1 19.08 415 LEU A O 1
ATOM 3215 N N . ASP A 1 416 ? 47.594 18.625 -2.104 1 17.23 416 ASP A N 1
ATOM 3216 C CA . ASP A 1 416 ? 48.781 18.094 -2.775 1 17.23 416 ASP A CA 1
ATOM 3217 C C . ASP A 1 416 ? 48.469 16.75 -3.441 1 17.23 416 ASP A C 1
ATOM 3219 O O . ASP A 1 416 ? 47.812 15.898 -2.854 1 17.23 416 ASP A O 1
ATOM 3223 N N . ALA A 1 417 ? 48.438 16.812 -4.793 1 19.38 417 ALA A N 1
ATOM 3224 C CA . ALA A 1 417 ? 48.469 15.734 -5.781 1 19.38 417 ALA A CA 1
ATOM 3225 C C . ALA A 1 417 ? 49.625 14.789 -5.508 1 19.38 417 ALA A C 1
ATOM 3227 O O . ALA A 1 417 ? 50 13.969 -6.359 1 19.38 417 ALA A O 1
ATOM 3228 N N . ALA A 1 418 ? 50.219 14.672 -4.273 1 17.56 418 ALA A N 1
ATOM 3229 C CA . ALA A 1 418 ? 51.438 13.883 -4.484 1 17.56 418 ALA A CA 1
ATOM 3230 C C . ALA A 1 418 ? 51.156 12.656 -5.344 1 17.56 418 ALA A C 1
ATOM 3232 O O . ALA A 1 418 ? 50.094 12.031 -5.211 1 17.56 418 ALA A O 1
ATOM 3233 N N . ASP A 1 419 ? 51.812 12.5 -6.543 1 17.36 419 ASP A N 1
ATOM 3234 C CA . ASP A 1 419 ? 52.188 11.539 -7.578 1 17.36 419 ASP A CA 1
ATOM 3235 C C . ASP A 1 419 ? 52.812 10.281 -6.973 1 17.36 419 ASP A C 1
ATOM 3237 O O . ASP A 1 419 ? 53.062 9.305 -7.68 1 17.36 419 ASP A O 1
ATOM 3241 N N . SER A 1 420 ? 53.156 10.266 -5.582 1 16.47 420 SER A N 1
ATOM 3242 C CA . SER A 1 420 ? 54.312 9.359 -5.465 1 16.47 420 SER A CA 1
ATOM 3243 C C . SER A 1 420 ? 53.906 7.934 -5.832 1 16.47 420 SER A C 1
ATOM 3245 O O . SER A 1 420 ? 52.812 7.477 -5.488 1 16.47 420 SER A O 1
ATOM 3247 N N . ARG A 1 421 ? 54.625 7.289 -6.918 1 19.72 421 ARG A N 1
ATOM 3248 C CA . ARG A 1 421 ? 55 6 -7.488 1 19.72 421 ARG A CA 1
ATOM 3249 C C . ARG A 1 421 ? 55.438 5.023 -6.402 1 19.72 421 ARG A C 1
ATOM 3251 O O . ARG A 1 421 ? 55.812 3.893 -6.695 1 19.72 421 ARG A O 1
ATOM 3258 N N . ARG A 1 422 ? 55.562 5.176 -5.047 1 18.88 422 ARG A N 1
ATOM 3259 C CA . ARG A 1 422 ? 56.469 4.168 -4.52 1 18.88 422 ARG A CA 1
ATOM 3260 C C . ARG A 1 422 ? 56.094 2.773 -5.016 1 18.88 422 ARG A C 1
ATOM 3262 O O . ARG A 1 422 ? 54.906 2.449 -5.141 1 18.88 422 ARG A O 1
ATOM 3269 N N . SER A 1 423 ? 57.188 2.123 -5.648 1 17.08 423 SER A N 1
ATOM 3270 C CA . SER A 1 423 ? 57.844 0.859 -5.957 1 17.08 423 SER A CA 1
ATOM 3271 C C . SER A 1 423 ? 57.844 -0.077 -4.754 1 17.08 423 SER A C 1
ATOM 3273 O O . SER A 1 423 ? 58.406 0.25 -3.705 1 17.08 423 SER A O 1
ATOM 3275 N N . ARG A 1 424 ? 56.75 -0.483 -4.211 1 18.91 424 ARG A N 1
ATOM 3276 C CA . ARG A 1 424 ? 56.969 -1.463 -3.154 1 18.91 424 ARG A CA 1
ATOM 3277 C C . ARG A 1 424 ? 57.938 -2.553 -3.613 1 18.91 424 ARG A C 1
ATOM 3279 O O . ARG A 1 424 ? 57.594 -3.35 -4.492 1 18.91 424 ARG A O 1
ATOM 3286 N N . ARG A 1 425 ? 59.406 -2.305 -3.711 1 16.56 425 ARG A N 1
ATOM 3287 C CA . ARG A 1 425 ? 60.562 -3.213 -3.732 1 16.56 425 ARG A CA 1
ATOM 3288 C C . ARG A 1 425 ? 60.375 -4.344 -2.725 1 16.56 425 ARG A C 1
ATOM 3290 O O . ARG A 1 425 ? 59.719 -4.16 -1.686 1 16.56 425 ARG A O 1
ATOM 3297 N N . LEU A 1 426 ? 60.75 -5.523 -3.189 1 18.81 426 LEU A N 1
ATOM 3298 C CA . LEU A 1 426 ? 60.969 -6.953 -3.023 1 18.81 426 LEU A CA 1
ATOM 3299 C C . LEU A 1 426 ? 62 -7.203 -1.901 1 18.81 426 LEU A C 1
ATOM 3301 O O . LEU A 1 426 ? 62.406 -8.344 -1.675 1 18.81 426 LEU A O 1
ATOM 3305 N N . SER A 1 427 ? 62.5 -6.195 -0.962 1 16.22 427 SER A N 1
ATOM 3306 C CA . SER A 1 427 ? 63.875 -6.402 -0.467 1 16.22 427 SER A CA 1
ATOM 3307 C C . SER A 1 427 ? 63.938 -7.652 0.401 1 16.22 427 SER A C 1
ATOM 3309 O O . SER A 1 427 ? 65 -8.297 0.462 1 16.22 427 SER A O 1
ATOM 3311 N N . GLY A 1 428 ? 63.188 -8.031 1.416 1 17.14 428 GLY A N 1
ATOM 3312 C CA . GLY A 1 428 ? 64 -8.242 2.6 1 17.14 428 GLY A CA 1
ATOM 3313 C C . GLY A 1 428 ? 64.875 -9.492 2.521 1 17.14 428 GLY A C 1
ATOM 3314 O O . GLY A 1 428 ? 66.062 -9.414 2.344 1 17.14 428 GLY A O 1
ATOM 3315 N N . PHE A 1 429 ? 64.625 -10.539 3.518 1 19.95 429 PHE A N 1
ATOM 3316 C CA . PHE A 1 429 ? 65.625 -11 4.523 1 19.95 429 PHE A CA 1
ATOM 3317 C C . PHE A 1 429 ? 66.438 -12.141 3.98 1 19.95 429 PHE A C 1
ATOM 3319 O O . PHE A 1 429 ? 65.938 -13.016 3.27 1 19.95 429 PHE A O 1
ATOM 3326 N N . VAL A 1 430 ? 67.812 -11.969 3.938 1 19.44 430 VAL A N 1
ATOM 3327 C CA . VAL A 1 430 ? 69 -12.773 3.73 1 19.44 430 VAL A CA 1
ATOM 3328 C C . VAL A 1 430 ? 68.938 -14.016 4.625 1 19.44 430 VAL A C 1
ATOM 3330 O O . VAL A 1 430 ? 68.5 -13.938 5.777 1 19.44 430 VAL A O 1
ATOM 3333 N N . LEU A 1 431 ? 69.062 -15.211 4.047 1 19.64 431 LEU A N 1
ATOM 3334 C CA . LEU A 1 431 ? 69.562 -16.562 4.246 1 19.64 431 LEU A CA 1
ATOM 3335 C C . LEU A 1 431 ? 70.875 -16.562 5.047 1 19.64 431 LEU A C 1
ATOM 3337 O O . LEU A 1 431 ? 71.938 -16.125 4.543 1 19.64 431 LEU A O 1
ATOM 3341 N N . THR A 1 432 ? 71 -15.742 6.141 1 19.56 432 THR A N 1
ATOM 3342 C CA . THR A 1 432 ? 72.312 -16.047 6.738 1 19.56 432 THR A CA 1
ATOM 3343 C C . THR A 1 432 ? 72.562 -17.562 6.805 1 19.56 432 THR A C 1
ATOM 3345 O O . THR A 1 432 ? 71.562 -18.328 6.93 1 19.56 432 THR A O 1
ATOM 3348 N N . ARG A 1 433 ? 73.938 -18.016 6.906 1 19.91 433 ARG A N 1
ATOM 3349 C CA . ARG A 1 433 ? 74.75 -19.141 7.203 1 19.91 433 ARG A CA 1
ATOM 3350 C C . ARG A 1 433 ? 74.375 -19.812 8.508 1 19.91 433 ARG A C 1
ATOM 3352 O O . ARG A 1 433 ? 74.125 -19.141 9.508 1 19.91 433 ARG A O 1
ATOM 3359 N N . MET B 1 1 ? -34.562 5.133 -14.094 1 30.88 1 MET B N 1
ATOM 3360 C CA . MET B 1 1 ? -33.375 4.941 -14.898 1 30.88 1 MET B CA 1
ATOM 3361 C C . MET B 1 1 ? -32.281 5.906 -14.469 1 30.88 1 MET B C 1
ATOM 3363 O O . MET B 1 1 ? -32.469 7.125 -14.508 1 30.88 1 MET B O 1
ATOM 3367 N N . SER B 1 2 ? -31.641 5.762 -13.43 1 44.12 2 SER B N 1
ATOM 3368 C CA . SER B 1 2 ? -30.781 6.738 -12.758 1 44.12 2 SER B CA 1
ATOM 3369 C C . SER B 1 2 ? -29.844 7.426 -13.75 1 44.12 2 SER B C 1
ATOM 3371 O O . SER B 1 2 ? -29.203 6.766 -14.57 1 44.12 2 SER B O 1
ATOM 3373 N N . ASP B 1 3 ? -30.188 8.406 -14.43 1 51.5 3 ASP B N 1
ATOM 3374 C CA . ASP B 1 3 ? -29.672 9.211 -15.531 1 51.5 3 ASP B CA 1
ATOM 3375 C C . ASP B 1 3 ? -28.156 9.391 -15.406 1 51.5 3 ASP B C 1
ATOM 3377 O O . ASP B 1 3 ? -27.688 10.289 -14.703 1 51.5 3 ASP B O 1
ATOM 3381 N N . PHE B 1 4 ? -27.5 8.266 -15.539 1 69.81 4 PHE B N 1
ATOM 3382 C CA . PHE B 1 4 ? -26.047 8.273 -15.562 1 69.81 4 PHE B CA 1
ATOM 3383 C C . PHE B 1 4 ? -25.531 8.906 -16.844 1 69.81 4 PHE B C 1
ATOM 3385 O O . PHE B 1 4 ? -26.016 8.602 -17.938 1 69.81 4 PHE B O 1
ATOM 3392 N N . THR B 1 5 ? -24.984 10.164 -16.844 1 87.88 5 THR B N 1
ATOM 3393 C CA . THR B 1 5 ? -24.328 10.836 -17.969 1 87.88 5 THR B CA 1
ATOM 3394 C C . THR B 1 5 ? -22.875 10.406 -18.062 1 87.88 5 THR B C 1
ATOM 3396 O O . THR B 1 5 ? -22.141 10.438 -17.078 1 87.88 5 THR B O 1
ATOM 3399 N N . LEU B 1 6 ? -22.547 9.828 -19.219 1 93.44 6 LEU B N 1
ATOM 3400 C CA . LEU B 1 6 ? -21.156 9.477 -19.5 1 93.44 6 LEU B CA 1
ATOM 3401 C C . LEU B 1 6 ? -20.422 10.648 -20.125 1 93.44 6 LEU B C 1
ATOM 3403 O O . LEU B 1 6 ? -20.969 11.352 -20.969 1 93.44 6 LEU B O 1
ATOM 3407 N N . VAL B 1 7 ? -19.234 10.875 -19.641 1 96 7 VAL B N 1
ATOM 3408 C CA . VAL B 1 7 ? -18.438 11.969 -20.172 1 96 7 VAL B CA 1
ATOM 3409 C C . VAL B 1 7 ? -17.016 11.484 -20.469 1 96 7 VAL B C 1
ATOM 3411 O O . VAL B 1 7 ? -16.578 10.469 -19.922 1 96 7 VAL B O 1
ATOM 3414 N N . GLU B 1 8 ? -16.344 12.211 -21.359 1 95.88 8 GLU B N 1
ATOM 3415 C CA . GLU B 1 8 ? -14.93 11.969 -21.594 1 95.88 8 GLU B CA 1
ATOM 3416 C C . GLU B 1 8 ? -14.062 12.617 -20.516 1 95.88 8 GLU B C 1
ATOM 3418 O O . GLU B 1 8 ? -14.359 13.719 -20.062 1 95.88 8 GLU B O 1
ATOM 3423 N N . PRO B 1 9 ? -13.031 11.938 -20.141 1 95.94 9 PRO B N 1
ATOM 3424 C CA . PRO B 1 9 ? -12.203 12.438 -19.047 1 95.94 9 PRO B CA 1
ATOM 3425 C C . PRO B 1 9 ? -11.43 13.703 -19.422 1 95.94 9 PRO B C 1
ATOM 3427 O O . PRO B 1 9 ? -11.016 14.461 -18.547 1 95.94 9 PRO B O 1
ATOM 3430 N N . ALA B 1 10 ? -11.312 13.898 -20.734 1 94.06 10 ALA B N 1
ATOM 3431 C CA . ALA B 1 10 ? -10.586 15.086 -21.172 1 94.06 10 ALA B CA 1
ATOM 3432 C C . ALA B 1 10 ? -11.242 16.359 -20.625 1 94.06 10 ALA B C 1
ATOM 3434 O O . ALA B 1 10 ? -12.461 16.531 -20.734 1 94.06 10 ALA B O 1
ATOM 3435 N N . GLY B 1 11 ? -10.469 17.219 -20.031 1 95.31 11 GLY B N 1
ATOM 3436 C CA . GLY B 1 11 ? -10.969 18.484 -19.5 1 95.31 11 GLY B CA 1
ATOM 3437 C C . GLY B 1 11 ? -11.273 18.438 -18.016 1 95.31 11 GLY B C 1
ATOM 3438 O O . GLY B 1 11 ? -11.477 19.469 -17.391 1 95.31 11 GLY B O 1
ATOM 3439 N N . TRP B 1 12 ? -11.414 17.234 -17.516 1 97.19 12 TRP B N 1
ATOM 3440 C CA . TRP B 1 12 ? -11.586 17.078 -16.078 1 97.19 12 TRP B CA 1
ATOM 3441 C C . TRP B 1 12 ? -10.234 17 -15.367 1 97.19 12 TRP B C 1
ATOM 3443 O O . TRP B 1 12 ? -9.625 15.922 -15.305 1 97.19 12 TRP B O 1
ATOM 3453 N N . THR B 1 13 ? -9.758 18.125 -14.766 1 95.62 13 THR B N 1
ATOM 3454 C CA . THR B 1 13 ? -8.344 18.141 -14.398 1 95.62 13 THR B CA 1
ATOM 3455 C C . THR B 1 13 ? -8.172 18.562 -12.938 1 95.62 13 THR B C 1
ATOM 3457 O O . THR B 1 13 ? -7.078 18.438 -12.383 1 95.62 13 THR B O 1
ATOM 3460 N N . LEU B 1 14 ? -9.219 19.047 -12.32 1 97.44 14 LEU B N 1
ATOM 3461 C CA . LEU B 1 14 ? -9.047 19.625 -10.992 1 97.44 14 LEU B CA 1
ATOM 3462 C C . LEU B 1 14 ? -9.516 18.656 -9.914 1 97.44 14 LEU B C 1
ATOM 3464 O O . LEU B 1 14 ? -10.688 18.266 -9.891 1 97.44 14 LEU B O 1
ATOM 3468 N N . SER B 1 15 ? -8.633 18.281 -9.008 1 97.19 15 SER B N 1
ATOM 3469 C CA . SER B 1 15 ? -9.062 17.547 -7.828 1 97.19 15 SER B CA 1
ATOM 3470 C C . SER B 1 15 ? -10 18.391 -6.961 1 97.19 15 SER B C 1
ATOM 3472 O O . SER B 1 15 ? -9.633 19.484 -6.531 1 97.19 15 SER B O 1
ATOM 3474 N N . LEU B 1 16 ? -11.141 17.891 -6.664 1 98.25 16 LEU B N 1
ATOM 3475 C CA . LEU B 1 16 ? -12.188 18.688 -6.027 1 98.25 16 LEU B CA 1
ATOM 3476 C C . LEU B 1 16 ? -11.758 19.141 -4.633 1 98.25 16 LEU B C 1
ATOM 3478 O O . LEU B 1 16 ? -11.844 20.328 -4.305 1 98.25 16 LEU B O 1
ATOM 3482 N N . GLN B 1 17 ? -11.328 18.234 -3.787 1 97 17 GLN B N 1
ATOM 3483 C CA . GLN B 1 17 ? -10.922 18.609 -2.441 1 97 17 GLN B CA 1
ATOM 3484 C C . GLN B 1 17 ? -9.734 19.562 -2.48 1 97 17 GLN B C 1
ATOM 3486 O O . GLN B 1 17 ? -9.609 20.453 -1.624 1 97 17 GLN B O 1
ATOM 3491 N N . SER B 1 18 ? -8.914 19.375 -3.467 1 96.81 18 SER B N 1
ATOM 3492 C CA . SER B 1 18 ? -7.754 20.25 -3.588 1 96.81 18 SER B CA 1
ATOM 3493 C C . SER B 1 18 ? -8.172 21.688 -3.861 1 96.81 18 SER B C 1
ATOM 3495 O O . SER B 1 18 ? -7.477 22.625 -3.471 1 96.81 18 SER B O 1
ATOM 3497 N N . ILE B 1 19 ? -9.266 21.922 -4.555 1 97.81 19 ILE B N 1
ATOM 3498 C CA . ILE B 1 19 ? -9.789 23.266 -4.75 1 97.81 19 ILE B CA 1
ATOM 3499 C C . ILE B 1 19 ? -10.094 23.906 -3.396 1 97.81 19 ILE B C 1
ATOM 3501 O O . ILE B 1 19 ? -9.641 25.016 -3.109 1 97.81 19 ILE B O 1
ATOM 3505 N N . TYR B 1 20 ? -10.867 23.141 -2.617 1 98.06 20 TYR B N 1
ATOM 3506 C CA . TYR B 1 20 ? -11.211 23.609 -1.281 1 98.06 20 TYR B CA 1
ATOM 3507 C C . TYR B 1 20 ? -9.953 23.891 -0.46 1 98.06 20 TYR B C 1
ATOM 3509 O O . TYR B 1 20 ? -9.844 24.938 0.176 1 98.06 20 TYR B O 1
ATOM 3517 N N . SER B 1 21 ? -9.031 22.969 -0.496 1 97.38 21 SER B N 1
ATOM 3518 C CA . SER B 1 21 ? -7.793 23.109 0.259 1 97.38 21 SER B CA 1
ATOM 3519 C C . SER B 1 21 ? -7.004 24.328 -0.191 1 97.38 21 SER B C 1
ATOM 3521 O O . SER B 1 21 ? -6.445 25.047 0.636 1 97.38 21 SER B O 1
ATOM 3523 N N . ALA B 1 22 ? -6.965 24.531 -1.463 1 96.44 22 ALA B N 1
ATOM 3524 C CA . ALA B 1 22 ? -6.25 25.688 -2.01 1 96.44 22 ALA B CA 1
ATOM 3525 C C . ALA B 1 22 ? -6.863 27 -1.516 1 96.44 22 ALA B C 1
ATOM 3527 O O . ALA B 1 22 ? -6.141 27.938 -1.189 1 96.44 22 ALA B O 1
ATOM 3528 N N . TYR B 1 23 ? -8.148 27.078 -1.438 1 97.62 23 TYR B N 1
ATOM 3529 C CA . TYR B 1 23 ? -8.805 28.297 -0.962 1 97.62 23 TYR B CA 1
ATOM 3530 C C . TYR B 1 23 ? -8.508 28.531 0.513 1 97.62 23 TYR B C 1
ATOM 3532 O O . TYR B 1 23 ? -8.18 29.656 0.915 1 97.62 23 TYR B O 1
ATOM 3540 N N . VAL B 1 24 ? -8.609 27.484 1.319 1 95.94 24 VAL B N 1
ATOM 3541 C CA . VAL B 1 24 ? -8.336 27.625 2.746 1 95.94 24 VAL B CA 1
ATOM 3542 C C . VAL B 1 24 ? -6.906 28.109 2.951 1 95.94 24 VAL B C 1
ATOM 3544 O O . VAL B 1 24 ? -6.66 29.016 3.758 1 95.94 24 VAL B O 1
ATOM 3547 N N . GLY B 1 25 ? -6.02 27.547 2.164 1 93.38 25 GLY B N 1
ATOM 3548 C CA . GLY B 1 25 ? -4.645 28.016 2.215 1 93.38 25 GLY B CA 1
ATOM 3549 C C . GLY B 1 25 ? -4.488 29.453 1.765 1 93.38 25 GLY B C 1
ATOM 3550 O O . GLY B 1 25 ? -3.738 30.219 2.373 1 93.38 25 GLY B O 1
ATOM 3551 N N . TYR B 1 26 ? -5.164 29.797 0.726 1 94.88 26 TYR B N 1
ATOM 3552 C CA . TYR B 1 26 ? -5.117 31.141 0.186 1 94.88 26 TYR B CA 1
ATOM 3553 C C . TYR B 1 26 ? -5.613 32.156 1.211 1 94.88 26 TYR B C 1
ATOM 3555 O O . TYR B 1 26 ? -5.004 33.219 1.393 1 94.88 26 TYR B O 1
ATOM 3563 N N . PHE B 1 27 ? -6.723 31.891 1.904 1 95.31 27 PHE B N 1
ATOM 3564 C CA . PHE B 1 27 ? -7.262 32.812 2.912 1 95.31 27 PHE B CA 1
ATOM 3565 C C . PHE B 1 27 ? -6.254 33.031 4.031 1 95.31 27 PHE B C 1
ATOM 3567 O O . PHE B 1 27 ? -6.09 34.156 4.504 1 95.31 27 PHE B O 1
ATOM 3574 N N . GLN B 1 28 ? -5.609 31.938 4.367 1 90 28 GLN B N 1
ATOM 3575 C CA . GLN B 1 28 ? -4.645 32 5.457 1 90 28 GLN B CA 1
ATOM 3576 C C . GLN B 1 28 ? -3.436 32.875 5.066 1 90 28 GLN B C 1
ATOM 3578 O O . GLN B 1 28 ? -3.033 33.75 5.809 1 90 28 GLN B O 1
ATOM 3583 N N . ILE B 1 29 ? -2.9 32.594 3.93 1 87.44 29 ILE B N 1
ATOM 3584 C CA . ILE B 1 29 ? -1.67 33.25 3.486 1 87.44 29 ILE B CA 1
ATOM 3585 C C . ILE B 1 29 ? -1.912 34.75 3.303 1 87.44 29 ILE B C 1
ATOM 3587 O O . ILE B 1 29 ? -1.026 35.562 3.572 1 87.44 29 ILE B O 1
ATOM 3591 N N . HIS B 1 30 ? -3.09 35.125 2.967 1 92 30 HIS B N 1
ATOM 3592 C CA . HIS B 1 30 ? -3.373 36.531 2.68 1 92 30 HIS B CA 1
ATOM 3593 C C . HIS B 1 30 ? -4.113 37.188 3.838 1 92 30 HIS B C 1
ATOM 3595 O O . HIS B 1 30 ? -4.582 38.344 3.715 1 92 30 HIS B O 1
ATOM 3601 N N . GLY B 1 31 ? -4.258 36.5 4.902 1 91.56 31 GLY B N 1
ATOM 3602 C CA . GLY B 1 31 ? -4.863 37.062 6.102 1 91.56 31 GLY B CA 1
ATOM 3603 C C . GLY B 1 31 ? -6.316 37.469 5.91 1 91.56 31 GLY B C 1
ATOM 3604 O O . GLY B 1 31 ? -6.77 38.469 6.449 1 91.56 31 GLY B O 1
ATOM 3605 N N . ILE B 1 32 ? -7.02 36.719 5.031 1 93.94 32 ILE B N 1
ATOM 3606 C CA . ILE B 1 32 ? -8.422 37.031 4.766 1 93.94 32 ILE B CA 1
ATOM 3607 C C . ILE B 1 32 ? -9.297 36.375 5.844 1 93.94 32 ILE B C 1
ATOM 3609 O O . ILE B 1 32 ? -9.289 35.156 6.023 1 93.94 32 ILE B O 1
ATOM 3613 N N . PRO B 1 33 ? -10.023 37.188 6.594 1 94.62 33 PRO B N 1
ATOM 3614 C CA . PRO B 1 33 ? -10.945 36.625 7.582 1 94.62 33 PRO B CA 1
ATOM 3615 C C . PRO B 1 33 ? -12.227 36.094 6.953 1 94.62 33 PRO B C 1
ATOM 3617 O O . PRO B 1 33 ? -13.305 36.656 7.16 1 94.62 33 PRO B O 1
ATOM 3620 N N . TRP B 1 34 ? -12.133 35 6.289 1 94.75 34 TRP B N 1
ATOM 3621 C CA . TRP B 1 34 ? -13.211 34.438 5.5 1 94.75 34 TRP B CA 1
ATOM 3622 C C . TRP B 1 34 ? -14.414 34.125 6.379 1 94.75 34 TRP B C 1
ATOM 3624 O O . TRP B 1 34 ? -15.555 34.125 5.91 1 94.75 34 TRP B O 1
ATOM 3634 N N . TRP B 1 35 ? -14.297 33.875 7.715 1 92.94 35 TRP B N 1
ATOM 3635 C CA . TRP B 1 35 ? -15.375 33.5 8.633 1 92.94 35 TRP B CA 1
ATOM 3636 C C . TRP B 1 35 ? -16.281 34.688 8.906 1 92.94 35 TRP B C 1
ATOM 3638 O O . TRP B 1 35 ? -17.391 34.531 9.414 1 92.94 35 TRP B O 1
ATOM 3648 N N . ASP B 1 36 ? -15.82 35.906 8.586 1 93.44 36 ASP B N 1
ATOM 3649 C CA . ASP B 1 36 ? -16.609 37.125 8.797 1 93.44 36 ASP B CA 1
ATOM 3650 C C . ASP B 1 36 ? -17.25 37.562 7.492 1 93.44 36 ASP B C 1
ATOM 3652 O O . ASP B 1 36 ? -17.938 38.594 7.461 1 93.44 36 ASP B O 1
ATOM 3656 N N . ARG B 1 37 ? -17.031 36.875 6.426 1 95.19 37 ARG B N 1
ATOM 3657 C CA . ARG B 1 37 ? -17.594 37.25 5.129 1 95.19 37 ARG B CA 1
ATOM 3658 C C . ARG B 1 37 ? -18.953 36.594 4.914 1 95.19 37 ARG B C 1
ATOM 3660 O O . ARG B 1 37 ? -19.234 35.531 5.48 1 95.19 37 ARG B O 1
ATOM 3667 N N . SER B 1 38 ? -19.766 37.188 4.078 1 95.94 38 SER B N 1
ATOM 3668 C CA . SER B 1 38 ? -21.094 36.656 3.801 1 95.94 38 SER B CA 1
ATOM 3669 C C . SER B 1 38 ? -21.031 35.312 3.1 1 95.94 38 SER B C 1
ATOM 3671 O O . SER B 1 38 ? -21.953 34.5 3.203 1 95.94 38 SER B O 1
ATOM 3673 N N . TRP B 1 39 ? -19.922 35.062 2.352 1 96.44 39 TRP B N 1
ATOM 3674 C CA . TRP B 1 39 ? -19.75 33.812 1.636 1 96.44 39 TRP B CA 1
ATOM 3675 C C . TRP B 1 39 ? -18.969 32.812 2.479 1 96.44 39 TRP B C 1
ATOM 3677 O O . TRP B 1 39 ? -18.719 31.688 2.045 1 96.44 39 TRP B O 1
ATOM 3687 N N . GLY B 1 40 ? -18.547 33.125 3.703 1 95.69 40 GLY B N 1
ATOM 3688 C CA . GLY B 1 40 ? -17.656 32.344 4.539 1 95.69 40 GLY B CA 1
ATOM 3689 C C . GLY B 1 40 ? -18.203 30.969 4.883 1 95.69 40 GLY B C 1
ATOM 3690 O O . GLY B 1 40 ? -17.453 30 4.996 1 95.69 40 GLY B O 1
ATOM 3691 N N . HIS B 1 41 ? -19.547 30.875 5.031 1 95.19 41 HIS B N 1
ATOM 3692 C CA . HIS B 1 41 ? -20.188 29.625 5.406 1 95.19 41 HIS B CA 1
ATOM 3693 C C . HIS B 1 41 ? -19.938 28.531 4.363 1 95.19 41 HIS B C 1
ATOM 3695 O O . HIS B 1 41 ? -19.969 27.344 4.676 1 95.19 41 HIS B O 1
ATOM 3701 N N . LEU B 1 42 ? -19.609 28.906 3.102 1 96.56 42 LEU B N 1
ATOM 3702 C CA . LEU B 1 42 ? -19.312 27.953 2.041 1 96.56 42 LEU B CA 1
ATOM 3703 C C . LEU B 1 42 ? -17.969 27.266 2.289 1 96.56 42 LEU B C 1
ATOM 3705 O O . LEU B 1 42 ? -17.688 26.219 1.697 1 96.56 42 LEU B O 1
ATOM 3709 N N . PHE B 1 43 ? -17.156 27.875 3.172 1 96.62 43 PHE B N 1
ATOM 3710 C CA . PHE B 1 43 ? -15.797 27.375 3.355 1 96.62 43 PHE B CA 1
ATOM 3711 C C . PHE B 1 43 ? -15.586 26.922 4.793 1 96.62 43 PHE B C 1
ATOM 3713 O O . PHE B 1 43 ? -14.445 26.672 5.207 1 96.62 43 PHE B O 1
ATOM 3720 N N . SER B 1 44 ? -16.641 26.766 5.566 1 93.81 44 SER B N 1
ATOM 3721 C CA . SER B 1 44 ? -16.547 26.375 6.973 1 93.81 44 SER B CA 1
ATOM 3722 C C . SER B 1 44 ? -16.047 24.953 7.113 1 93.81 44 SER B C 1
ATOM 3724 O O . SER B 1 44 ? -15.328 24.625 8.07 1 93.81 44 SER B O 1
ATOM 3726 N N . SER B 1 45 ? -16.453 24.109 6.211 1 93.69 45 SER B N 1
ATOM 3727 C CA . SER B 1 45 ? -15.984 22.734 6.09 1 93.69 45 SER B CA 1
ATOM 3728 C C . SER B 1 45 ? -16.031 22.266 4.637 1 93.69 45 SER B C 1
ATOM 3730 O O . SER B 1 45 ? -16.672 22.891 3.795 1 93.69 45 SER B O 1
ATOM 3732 N N . PHE B 1 46 ? -15.258 21.266 4.355 1 96.19 46 PHE B N 1
ATOM 3733 C CA . PHE B 1 46 ? -15.344 20.719 3.01 1 96.19 46 PHE B CA 1
ATOM 3734 C C . PHE B 1 46 ? -16.766 20.281 2.689 1 96.19 46 PHE B C 1
ATOM 3736 O O . PHE B 1 46 ? -17.219 20.406 1.549 1 96.19 46 PHE B O 1
ATOM 3743 N N . GLY B 1 47 ? -17.516 19.719 3.656 1 95.5 47 GLY B N 1
ATOM 3744 C CA . GLY B 1 47 ? -18.906 19.391 3.473 1 95.5 47 GLY B CA 1
ATOM 3745 C C . GLY B 1 47 ? -19.75 20.562 3.025 1 95.5 47 GLY B C 1
ATOM 3746 O O . GLY B 1 47 ? -20.594 20.438 2.137 1 95.5 47 GLY B O 1
ATOM 3747 N N . ASP B 1 48 ? -19.547 21.75 3.605 1 96.88 48 ASP B N 1
ATOM 3748 C CA . ASP B 1 48 ? -20.266 22.953 3.225 1 96.88 48 ASP B CA 1
ATOM 3749 C C . ASP B 1 48 ? -19.906 23.391 1.808 1 96.88 48 ASP B C 1
ATOM 3751 O O . ASP B 1 48 ? -20.766 23.875 1.063 1 96.88 48 ASP B O 1
ATOM 3755 N N . PHE B 1 49 ? -18.641 23.219 1.479 1 98 49 PHE B N 1
ATOM 3756 C CA . PHE B 1 49 ? -18.156 23.562 0.152 1 98 49 PHE B CA 1
ATOM 3757 C C . PHE B 1 49 ? -18.859 22.75 -0.918 1 98 49 PHE B C 1
ATOM 3759 O O . PHE B 1 49 ? -19.078 23.234 -2.031 1 98 49 PHE B O 1
ATOM 3766 N N . LEU B 1 50 ? -19.266 21.531 -0.579 1 98.06 50 LEU B N 1
ATOM 3767 C CA . LEU B 1 50 ? -19.875 20.594 -1.515 1 98.06 50 LEU B CA 1
ATOM 3768 C C . LEU B 1 50 ? -21.328 20.984 -1.804 1 98.06 50 LEU B C 1
ATOM 3770 O O . LEU B 1 50 ? -21.938 20.469 -2.748 1 98.06 50 LEU B O 1
ATOM 3774 N N . SER B 1 51 ? -21.906 21.906 -1.04 1 96.56 51 SER B N 1
ATOM 3775 C CA . SER B 1 51 ? -23.328 22.25 -1.16 1 96.56 51 SER B CA 1
ATOM 3776 C C . SER B 1 51 ? -23.625 22.875 -2.518 1 96.56 51 SER B C 1
ATOM 3778 O O . SER B 1 51 ? -24.781 22.984 -2.916 1 96.56 51 SER B O 1
ATOM 3780 N N . PHE B 1 52 ? -22.609 23.312 -3.26 1 97.06 52 PHE B N 1
ATOM 3781 C CA . PHE B 1 52 ? -22.734 23.875 -4.598 1 97.06 52 PHE B CA 1
ATOM 3782 C C . PHE B 1 52 ? -23.203 22.812 -5.594 1 97.06 52 PHE B C 1
ATOM 3784 O O . PHE B 1 52 ? -23.625 23.141 -6.703 1 97.06 52 PHE B O 1
ATOM 3791 N N . SER B 1 53 ? -23.172 21.531 -5.266 1 97.25 53 SER B N 1
ATOM 3792 C CA . SER B 1 53 ? -23.516 20.422 -6.133 1 97.25 53 SER B CA 1
ATOM 3793 C C . SER B 1 53 ? -22.562 20.328 -7.316 1 97.25 53 SER B C 1
ATOM 3795 O O . SER B 1 53 ? -22.969 20.484 -8.469 1 97.25 53 SER B O 1
ATOM 3797 N N . TRP B 1 54 ? -21.375 19.859 -7.016 1 98.31 54 TRP B N 1
ATOM 3798 C CA . TRP B 1 54 ? -20.266 19.828 -7.977 1 98.31 54 TRP B CA 1
ATOM 3799 C C . TRP B 1 54 ? -20.422 18.656 -8.938 1 98.31 54 TRP B C 1
ATOM 3801 O O . TRP B 1 54 ? -20.609 17.516 -8.516 1 98.31 54 TRP B O 1
ATOM 3811 N N . PRO B 1 55 ? -20.406 18.875 -10.289 1 97.94 55 PRO B N 1
ATOM 3812 C CA . PRO B 1 55 ? -20.219 17.75 -11.203 1 97.94 55 PRO B CA 1
ATOM 3813 C C . PRO B 1 55 ? -18.828 17.125 -11.086 1 97.94 55 PRO B C 1
ATOM 3815 O O . PRO B 1 55 ? -17.828 17.844 -11.094 1 97.94 55 PRO B O 1
ATOM 3818 N N . VAL B 1 56 ? -18.812 15.797 -10.898 1 98.31 56 VAL B N 1
ATOM 3819 C CA . VAL B 1 56 ? -17.516 15.172 -10.68 1 98.31 56 VAL B CA 1
ATOM 3820 C C . VAL B 1 56 ? -17.453 13.836 -11.414 1 98.31 56 VAL B C 1
ATOM 3822 O O . VAL B 1 56 ? -18.484 13.266 -11.773 1 98.31 56 VAL B O 1
ATOM 3825 N N . ILE B 1 57 ? -16.25 13.398 -11.75 1 97.5 57 ILE B N 1
ATOM 3826 C CA . ILE B 1 57 ? -15.945 12.039 -12.172 1 97.5 57 ILE B CA 1
ATOM 3827 C C . ILE B 1 57 ? -14.75 11.516 -11.383 1 97.5 57 ILE B C 1
ATOM 3829 O O . ILE B 1 57 ? -14.094 12.273 -10.664 1 97.5 57 ILE B O 1
ATOM 3833 N N . THR B 1 58 ? -14.562 10.188 -11.414 1 96.94 58 THR B N 1
ATOM 3834 C CA . THR B 1 58 ? -13.391 9.578 -10.797 1 96.94 58 THR B CA 1
ATOM 3835 C C . THR B 1 58 ? -12.328 9.266 -11.852 1 96.94 58 THR B C 1
ATOM 3837 O O . THR B 1 58 ? -12.641 8.734 -12.922 1 96.94 58 THR B O 1
ATOM 3840 N N . LEU B 1 59 ? -11.086 9.758 -11.57 1 96.12 59 LEU B N 1
ATOM 3841 C CA . LEU B 1 59 ? -9.969 9.547 -12.484 1 96.12 59 LEU B CA 1
ATOM 3842 C C . LEU B 1 59 ? -8.75 9.023 -11.734 1 96.12 59 LEU B C 1
ATOM 3844 O O . LEU B 1 59 ? -8.508 9.414 -10.586 1 96.12 59 LEU B O 1
ATOM 3848 N N . THR B 1 60 ? -8.094 8.141 -12.383 1 94.75 60 THR B N 1
ATOM 3849 C CA . THR B 1 60 ? -6.77 7.758 -11.898 1 94.75 60 THR B CA 1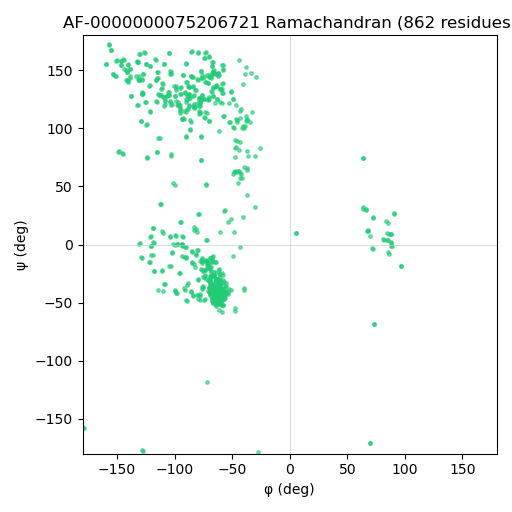
ATOM 3850 C C . THR B 1 60 ? -5.688 8.562 -12.609 1 94.75 60 THR B C 1
ATOM 3852 O O . THR B 1 60 ? -5.688 8.664 -13.844 1 94.75 60 THR B O 1
ATOM 3855 N N . ASP B 1 61 ? -4.805 9.156 -11.828 1 93.69 61 ASP B N 1
ATOM 3856 C CA . ASP B 1 61 ? -3.744 9.992 -12.383 1 93.69 61 ASP B CA 1
ATOM 3857 C C . ASP B 1 61 ? -2.697 9.141 -13.102 1 93.69 61 ASP B C 1
ATOM 3859 O O . ASP B 1 61 ? -2.258 8.117 -12.586 1 93.69 61 ASP B O 1
ATOM 3863 N N . ALA B 1 62 ? -2.242 9.617 -14.219 1 90.06 62 ALA B N 1
ATOM 3864 C CA . ALA B 1 62 ? -1.325 8.859 -15.07 1 90.06 62 ALA B CA 1
ATOM 3865 C C . ALA B 1 62 ? 0.082 8.844 -14.477 1 90.06 62 ALA B C 1
ATOM 3867 O O . ALA B 1 62 ? 0.835 7.887 -14.688 1 90.06 62 ALA B O 1
ATOM 3868 N N . THR B 1 63 ? 0.407 9.805 -13.766 1 84.31 63 THR B N 1
ATOM 3869 C CA . THR B 1 63 ? 1.767 9.945 -13.258 1 84.31 63 THR B CA 1
ATOM 3870 C C . THR B 1 63 ? 1.912 9.242 -11.906 1 84.31 63 THR B C 1
ATOM 3872 O O . THR B 1 63 ? 2.807 8.414 -11.727 1 84.31 63 THR B O 1
ATOM 3875 N N . THR B 1 64 ? 1.046 9.461 -11.023 1 83.94 64 THR B N 1
ATOM 3876 C CA . THR B 1 64 ? 1.205 8.992 -9.656 1 83.94 64 THR B CA 1
ATOM 3877 C C . THR B 1 64 ? 0.494 7.66 -9.453 1 83.94 64 THR B C 1
ATOM 3879 O O . THR B 1 64 ? 0.784 6.934 -8.5 1 83.94 64 THR B O 1
ATOM 3882 N N . GLY B 1 65 ? -0.522 7.383 -10.281 1 87.88 65 GLY B N 1
ATOM 3883 C CA . GLY B 1 65 ? -1.321 6.18 -10.117 1 87.88 65 GLY B CA 1
ATOM 3884 C C . GLY B 1 65 ? -2.404 6.32 -9.062 1 87.88 65 GLY B C 1
ATOM 3885 O O . GLY B 1 65 ? -3.146 5.375 -8.797 1 87.88 65 GLY B O 1
ATOM 3886 N N . GLN B 1 66 ? -2.566 7.508 -8.477 1 91.19 66 GLN B N 1
ATOM 3887 C CA . GLN B 1 66 ? -3.59 7.754 -7.469 1 91.19 66 GLN B CA 1
ATOM 3888 C C . GLN B 1 66 ? -4.922 8.125 -8.109 1 91.19 66 GLN B C 1
ATOM 3890 O O . GLN B 1 66 ? -4.953 8.805 -9.141 1 91.19 66 GLN B O 1
ATOM 3895 N N . ALA B 1 67 ? -5.973 7.684 -7.48 1 94.94 67 ALA B N 1
ATOM 3896 C CA . ALA B 1 67 ? -7.309 8.039 -7.957 1 94.94 67 ALA B CA 1
ATOM 3897 C C . ALA B 1 67 ? -7.82 9.297 -7.262 1 94.94 67 ALA B C 1
ATOM 3899 O O . ALA B 1 67 ? -7.547 9.516 -6.078 1 94.94 67 ALA B O 1
ATOM 3900 N N . HI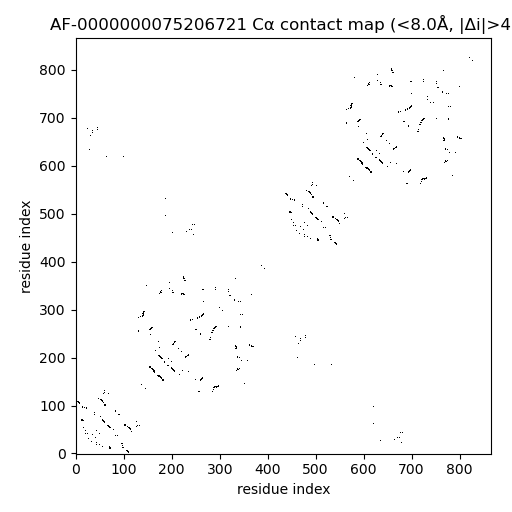S B 1 68 ? -8.57 10.07 -8.008 1 96.38 68 HIS B N 1
ATOM 3901 C CA . HIS B 1 68 ? -9.094 11.336 -7.508 1 96.38 68 HIS B CA 1
ATOM 3902 C C . HIS B 1 68 ? -10.539 11.547 -7.945 1 96.38 68 HIS B C 1
ATOM 3904 O O . HIS B 1 68 ? -10.969 11 -8.961 1 96.38 68 HIS B O 1
ATOM 3910 N N . ILE B 1 69 ? -11.25 12.266 -7.145 1 97.88 69 ILE B N 1
ATOM 3911 C CA . ILE B 1 69 ? -12.508 12.875 -7.555 1 97.88 69 ILE B CA 1
ATOM 3912 C C . ILE B 1 69 ? -12.242 14.258 -8.148 1 97.88 69 ILE B C 1
ATOM 3914 O O . ILE B 1 69 ? -11.773 15.156 -7.457 1 97.88 69 ILE B O 1
ATOM 3918 N N . VAL B 1 70 ? -12.57 14.359 -9.438 1 98.25 70 VAL B N 1
ATOM 3919 C CA . VAL B 1 70 ? -12.141 15.562 -10.141 1 98.25 70 VAL B CA 1
ATOM 3920 C C . VAL B 1 70 ? -13.352 16.297 -10.711 1 98.25 70 VAL B C 1
ATOM 3922 O O . VAL B 1 70 ? -14.422 15.695 -10.891 1 98.25 70 VAL B O 1
ATOM 3925 N N . THR B 1 71 ? -13.188 17.547 -10.859 1 98.44 71 THR B N 1
ATOM 3926 C CA . THR B 1 71 ? -14.141 18.422 -11.547 1 98.44 71 THR B CA 1
ATOM 3927 C C . THR B 1 71 ? -13.438 19.234 -12.625 1 98.44 71 THR B C 1
ATOM 3929 O O . THR B 1 71 ? -12.289 18.953 -12.977 1 98.44 71 THR B O 1
ATOM 3932 N N . ARG B 1 72 ? -14.156 20.125 -13.312 1 97.75 72 ARG B N 1
ATOM 3933 C CA . ARG B 1 72 ? -13.617 20.891 -14.438 1 97.75 72 ARG B CA 1
ATOM 3934 C C . ARG B 1 72 ? -13.43 22.359 -14.055 1 97.75 72 ARG B C 1
ATOM 3936 O O . ARG B 1 72 ? -14.117 22.859 -13.172 1 97.75 72 ARG B O 1
ATOM 3943 N N . PRO B 1 73 ? -12.477 23 -14.82 1 97.94 73 PRO B N 1
ATOM 3944 C CA . PRO B 1 73 ? -12.328 24.438 -14.609 1 97.94 73 PRO B CA 1
ATOM 3945 C C . PRO B 1 73 ? -13.633 25.203 -14.805 1 97.94 73 PRO B C 1
ATOM 3947 O O . PRO B 1 73 ? -13.898 26.188 -14.094 1 97.94 73 PRO B O 1
ATOM 3950 N N . GLY B 1 74 ? -14.383 24.719 -15.742 1 97.69 74 GLY B N 1
ATOM 3951 C CA . GLY B 1 74 ? -15.68 25.344 -15.961 1 97.69 74 GLY B CA 1
ATOM 3952 C C . GLY B 1 74 ? -16.578 25.312 -14.734 1 97.69 74 GLY B C 1
ATOM 3953 O O . GLY B 1 74 ? -17.297 26.266 -14.461 1 97.69 74 GLY B O 1
ATOM 3954 N N . SER B 1 75 ? -16.547 24.219 -13.977 1 98.12 75 SER B N 1
ATOM 3955 C CA . SER B 1 75 ? -17.328 24.094 -12.75 1 98.12 75 SER B CA 1
ATOM 3956 C C . SER B 1 75 ? -16.828 25.047 -11.672 1 98.12 75 SER B C 1
ATOM 3958 O O . SER B 1 75 ? -17.609 25.609 -10.914 1 98.12 75 SER B O 1
ATOM 3960 N N . LEU B 1 76 ? -15.539 25.172 -11.562 1 98.38 76 LEU B N 1
ATOM 3961 C CA . LEU B 1 76 ? -14.961 26.125 -10.625 1 98.38 76 LEU B CA 1
ATOM 3962 C C . LEU B 1 76 ? -15.406 27.547 -10.961 1 98.38 76 LEU B C 1
ATOM 3964 O O . LEU B 1 76 ? -15.789 28.312 -10.07 1 98.38 76 LEU B O 1
ATOM 3968 N N . ASN B 1 77 ? -15.406 27.906 -12.242 1 98.19 77 ASN B N 1
ATOM 3969 C CA . ASN B 1 77 ? -15.852 29.234 -12.68 1 98.19 77 ASN B CA 1
ATOM 3970 C C . ASN B 1 77 ? -17.328 29.453 -12.344 1 98.19 77 ASN B C 1
ATOM 3972 O O . ASN B 1 77 ? -17.703 30.562 -11.969 1 98.19 77 ASN B O 1
ATOM 3976 N N . ALA B 1 78 ? -18.078 28.422 -12.539 1 98.31 78 ALA B N 1
ATOM 3977 C CA . ALA B 1 78 ? -19.484 28.516 -12.195 1 98.31 78 ALA B CA 1
ATOM 3978 C C . ALA B 1 78 ? -19.672 28.781 -10.703 1 98.31 78 ALA B C 1
ATOM 3980 O O . ALA B 1 78 ? -20.547 29.562 -10.305 1 98.31 78 ALA B O 1
ATOM 3981 N N . PHE B 1 79 ? -18.938 28.109 -9.867 1 98.38 79 PHE B N 1
ATOM 3982 C CA . PHE B 1 79 ? -18.969 28.328 -8.422 1 98.38 79 PHE B CA 1
ATOM 3983 C C . PHE B 1 79 ? -18.625 29.781 -8.094 1 98.38 79 PHE B C 1
ATOM 3985 O O . PHE B 1 79 ? -19.312 30.422 -7.301 1 98.38 79 PHE B O 1
ATOM 3992 N N . LEU B 1 80 ? -17.547 30.281 -8.719 1 98.31 80 LEU B N 1
ATOM 3993 C CA . LEU B 1 80 ? -17.094 31.641 -8.469 1 98.31 80 LEU B CA 1
ATOM 3994 C C . LEU B 1 80 ? -18.125 32.656 -8.945 1 98.31 80 LEU B C 1
ATOM 3996 O O . LEU B 1 80 ? -18.328 33.688 -8.312 1 98.31 80 LEU B O 1
ATOM 4000 N N . LYS B 1 81 ? -18.719 32.375 -10.086 1 98.12 81 LYS B N 1
ATOM 4001 C CA . LYS B 1 81 ? -19.797 33.25 -10.57 1 98.12 81 LYS B CA 1
ATOM 4002 C C . LYS B 1 81 ? -20.953 33.281 -9.578 1 98.12 81 LYS B C 1
ATOM 4004 O O . LYS B 1 81 ? -21.547 34.344 -9.352 1 98.12 81 LYS B O 1
ATOM 4009 N N . MET B 1 82 ? -21.312 32.156 -9.055 1 98 82 MET B N 1
ATOM 4010 C CA . MET B 1 82 ? -22.359 32.062 -8.047 1 98 82 MET B CA 1
ATOM 4011 C C . MET B 1 82 ? -22.016 32.906 -6.832 1 98 82 MET B C 1
ATOM 4013 O O . MET B 1 82 ? -22.859 33.656 -6.316 1 98 82 MET B O 1
ATOM 4017 N N . VAL B 1 83 ? -20.781 32.844 -6.312 1 97.75 83 VAL B N 1
ATOM 4018 C CA . VAL B 1 83 ? -20.328 33.594 -5.156 1 97.75 83 VAL B CA 1
ATOM 4019 C C . VAL B 1 83 ? -20.453 35.094 -5.461 1 97.75 83 VAL B C 1
ATOM 4021 O O . VAL B 1 83 ? -20.953 35.875 -4.641 1 97.75 83 VAL B O 1
ATOM 4024 N N . LYS B 1 84 ? -20.047 35.5 -6.652 1 97.75 84 LYS B N 1
ATOM 4025 C CA . LYS B 1 84 ? -20.109 36.906 -7.059 1 97.75 84 LYS B CA 1
ATOM 4026 C C . LYS B 1 84 ? -21.562 37.375 -7.125 1 97.75 84 LYS B C 1
ATOM 4028 O O . LYS B 1 84 ? -21.891 38.469 -6.625 1 97.75 84 LYS B O 1
ATOM 4033 N N . THR B 1 85 ? -22.375 36.625 -7.723 1 97.88 85 THR B N 1
ATOM 4034 C CA . THR B 1 85 ? -23.75 37.031 -7.949 1 97.88 85 THR B CA 1
ATOM 4035 C C . THR B 1 85 ? -24.531 37.062 -6.633 1 97.88 85 THR B C 1
ATOM 4037 O O . THR B 1 85 ? -25.297 38 -6.391 1 97.88 85 THR B O 1
ATOM 4040 N N . ARG B 1 86 ? -24.281 36.156 -5.746 1 97.44 86 ARG B N 1
ATOM 4041 C CA . ARG B 1 86 ? -25.094 36 -4.539 1 97.44 86 ARG B CA 1
ATOM 4042 C C . ARG B 1 86 ? -24.547 36.875 -3.41 1 97.44 86 ARG B C 1
ATOM 4044 O O . ARG B 1 86 ? -25.297 37.344 -2.562 1 97.44 86 ARG B O 1
ATOM 4051 N N . PHE B 1 87 ? -23.219 37 -3.381 1 97.19 87 PHE B N 1
ATOM 4052 C CA . PHE B 1 87 ? -22.641 37.625 -2.199 1 97.19 87 PHE B CA 1
ATOM 4053 C C . PHE B 1 87 ? -21.891 38.906 -2.574 1 97.19 87 PHE B C 1
ATOM 4055 O O . PHE B 1 87 ? -21.391 39.625 -1.702 1 97.19 87 PHE B O 1
ATOM 4062 N N . GLY B 1 88 ? -21.672 39.219 -3.842 1 96 88 GLY B N 1
ATOM 4063 C CA . GLY B 1 88 ? -21.156 40.5 -4.305 1 96 88 GLY B CA 1
ATOM 4064 C C . GLY B 1 88 ? -19.641 40.594 -4.266 1 96 88 GLY B C 1
ATOM 4065 O O . GLY B 1 88 ? -19.078 41.688 -4.449 1 96 88 GLY B O 1
ATOM 4066 N N . GLU B 1 89 ? -18.891 39.562 -3.918 1 95.5 89 GLU B N 1
ATOM 4067 C CA . GLU B 1 89 ? -17.438 39.562 -3.865 1 95.5 89 GLU B CA 1
ATOM 4068 C C . GLU B 1 89 ? -16.828 38.594 -4.871 1 95.5 89 GLU B C 1
ATOM 4070 O O . GLU B 1 89 ? -17.375 37.5 -5.09 1 95.5 89 GLU B O 1
ATOM 4075 N N . THR B 1 90 ? -15.766 38.969 -5.461 1 95.75 90 THR B N 1
ATOM 4076 C CA . THR B 1 90 ? -15.031 38.125 -6.398 1 95.75 90 THR B CA 1
ATOM 4077 C C . THR B 1 90 ? -13.859 37.469 -5.703 1 95.75 90 THR B C 1
ATOM 4079 O O . THR B 1 90 ? -13.031 38.125 -5.066 1 95.75 90 THR B O 1
ATOM 4082 N N . LEU B 1 91 ? -13.867 36.156 -5.781 1 96.88 91 LEU B N 1
ATOM 4083 C CA . LEU B 1 91 ? -12.75 35.406 -5.27 1 96.88 91 LEU B CA 1
ATOM 4084 C C . LEU B 1 91 ? -11.797 35 -6.395 1 96.88 91 LEU B C 1
ATOM 4086 O O . LEU B 1 91 ? -12.242 34.594 -7.473 1 96.88 91 LEU B O 1
ATOM 4090 N N . PRO B 1 92 ? -10.547 35.156 -6.211 1 96.75 92 PRO B N 1
ATOM 4091 C CA . PRO B 1 92 ? -9.586 34.719 -7.215 1 96.75 92 PRO B CA 1
ATOM 4092 C C . PRO B 1 92 ? -9.43 33.188 -7.227 1 96.75 92 PRO B C 1
ATOM 4094 O O . PRO B 1 92 ? -9.797 32.531 -6.258 1 96.75 92 PRO B O 1
ATOM 4097 N N . ILE B 1 93 ? -8.906 32.656 -8.328 1 96.38 93 ILE B N 1
ATOM 4098 C CA . ILE B 1 93 ? -8.516 31.266 -8.359 1 96.38 93 ILE B CA 1
ATOM 4099 C C . ILE B 1 93 ? -7.164 31.094 -7.668 1 96.38 93 ILE B C 1
ATOM 4101 O O . ILE B 1 93 ? -6.156 31.656 -8.109 1 96.38 93 ILE B O 1
ATOM 4105 N N . PRO B 1 94 ? -7.203 30.422 -6.539 1 94.62 94 PRO B N 1
ATOM 4106 C CA . PRO B 1 94 ? -5.938 30.25 -5.816 1 94.62 94 PRO B CA 1
ATOM 4107 C C . PRO B 1 94 ? -4.938 29.375 -6.57 1 94.62 94 PRO B C 1
ATOM 4109 O O . PRO B 1 94 ? -5.332 28.562 -7.41 1 94.62 94 PRO B O 1
ATOM 4112 N N . PRO B 1 95 ? -3.695 29.641 -6.164 1 87.5 95 PRO B N 1
ATOM 4113 C CA . PRO B 1 95 ? -2.684 28.734 -6.727 1 87.5 95 PRO B CA 1
ATOM 4114 C C . PRO B 1 95 ? -2.625 27.391 -6.016 1 87.5 95 PRO B C 1
ATOM 4116 O O . PRO B 1 95 ? -3.367 27.156 -5.055 1 87.5 95 PRO B O 1
ATOM 4119 N N . ASN B 1 96 ? -2.021 26.391 -6.504 1 88.25 96 ASN B N 1
ATOM 4120 C CA . ASN B 1 96 ? -1.655 25.125 -5.871 1 88.25 96 ASN B CA 1
ATOM 4121 C C . ASN B 1 96 ? -2.812 24.141 -5.891 1 88.25 96 ASN B C 1
ATOM 4123 O O . ASN B 1 96 ? -3.02 23.391 -4.926 1 88.25 96 ASN B O 1
ATOM 4127 N N . ILE B 1 97 ? -3.77 24.344 -6.762 1 94.31 97 ILE B N 1
ATOM 4128 C CA . ILE B 1 97 ? -4.77 23.312 -6.992 1 94.31 97 ILE B CA 1
ATOM 4129 C C . ILE B 1 97 ? -4.117 22.109 -7.676 1 94.31 97 ILE B C 1
ATOM 4131 O O . ILE B 1 97 ? -3.359 22.266 -8.633 1 94.31 97 ILE B O 1
ATOM 4135 N N . LEU B 1 98 ? -4.418 20.953 -7.129 1 94.69 98 LEU B N 1
ATOM 4136 C CA . LEU B 1 98 ? -3.852 19.734 -7.699 1 94.69 98 LEU B CA 1
ATOM 4137 C C . LEU B 1 98 ? -4.496 19.422 -9.047 1 94.69 98 LEU B C 1
ATOM 4139 O O . LEU B 1 98 ? -5.723 19.344 -9.148 1 94.69 98 LEU B O 1
ATOM 4143 N N . HIS B 1 99 ? -3.648 19.297 -10.047 1 94.06 99 HIS B N 1
ATOM 4144 C CA . HIS B 1 99 ? -4.105 18.906 -11.375 1 94.06 99 HIS B CA 1
ATOM 4145 C C . HIS B 1 99 ? -3.875 17.406 -11.617 1 94.06 99 HIS B C 1
ATOM 4147 O O . HIS B 1 99 ? -2.834 16.875 -11.242 1 94.06 99 HIS B O 1
ATOM 4153 N N . VAL B 1 100 ? -4.887 16.781 -12.188 1 94.88 100 VAL B N 1
ATOM 4154 C CA . VAL B 1 100 ? -4.84 15.344 -12.43 1 94.88 100 VAL B CA 1
ATOM 4155 C C . VAL B 1 100 ? -4.82 15.07 -13.93 1 94.88 100 VAL B C 1
ATOM 4157 O O . VAL B 1 100 ? -5.609 15.641 -14.68 1 94.88 100 VAL B O 1
ATOM 4160 N N . THR B 1 101 ? -3.918 14.305 -14.367 1 94.06 101 THR B N 1
ATOM 4161 C CA . THR B 1 101 ? -3.85 13.836 -15.75 1 94.06 101 THR B CA 1
ATOM 4162 C C . THR B 1 101 ? -4.465 12.445 -15.883 1 94.06 101 THR B C 1
ATOM 4164 O O . THR B 1 101 ? -3.99 11.492 -15.266 1 94.06 101 THR B O 1
ATOM 4167 N N . PRO B 1 102 ? -5.488 12.32 -16.703 1 94.81 102 PRO B N 1
ATOM 4168 C CA . PRO B 1 102 ? -6.176 11.031 -16.781 1 94.81 102 PRO B CA 1
ATOM 4169 C C . PRO B 1 102 ? -5.285 9.922 -17.344 1 94.81 102 PRO B C 1
ATOM 4171 O O . PRO B 1 102 ? -4.621 10.109 -18.359 1 94.81 102 PRO B O 1
ATOM 4174 N N . PHE B 1 103 ? -5.312 8.812 -16.75 1 92.56 103 PHE B N 1
ATOM 4175 C CA . PHE B 1 103 ? -4.59 7.617 -17.172 1 92.56 103 PHE B CA 1
ATOM 4176 C C . PHE B 1 103 ? -5.258 6.973 -18.375 1 92.56 103 PHE B C 1
ATOM 4178 O O . PHE B 1 103 ? -4.586 6.391 -19.234 1 92.56 103 PHE B O 1
ATOM 4185 N N . SER B 1 104 ? -6.566 7.051 -18.375 1 91.44 104 SER B N 1
ATOM 4186 C CA . SER B 1 104 ? -7.367 6.43 -19.422 1 91.44 104 SER B CA 1
ATOM 4187 C C . SER B 1 104 ? -8.336 7.43 -20.047 1 91.44 104 SER B C 1
ATOM 4189 O O . SER B 1 104 ? -8.852 8.312 -19.359 1 91.44 104 SER B O 1
ATOM 4191 N N . GLY B 1 105 ? -8.586 7.23 -21.359 1 92 105 GLY B N 1
ATOM 4192 C CA . GLY B 1 105 ? -9.539 8.078 -22.047 1 92 105 GLY B CA 1
ATOM 4193 C C . GLY B 1 105 ? -10.945 7.504 -22.078 1 92 105 GLY B C 1
ATOM 4194 O O . GLY B 1 105 ? -11.852 8.094 -22.656 1 92 105 GLY B O 1
ATOM 4195 N N . ALA B 1 106 ? -11.133 6.43 -21.375 1 91.81 106 ALA B N 1
ATOM 4196 C CA . ALA B 1 106 ? -12.445 5.785 -21.375 1 91.81 106 ALA B CA 1
ATOM 4197 C C . ALA B 1 106 ? -13.492 6.676 -20.703 1 91.81 106 ALA B C 1
ATOM 4199 O O . ALA B 1 106 ? -13.195 7.371 -19.734 1 91.81 106 ALA B O 1
ATOM 4200 N N . SER B 1 107 ? -14.641 6.547 -21.188 1 94.5 107 SER B N 1
ATOM 4201 C CA . SER B 1 107 ? -15.734 7.352 -20.656 1 94.5 107 SER B CA 1
ATOM 4202 C C . SER B 1 107 ? -16 7.02 -19.203 1 94.5 107 SER B C 1
ATOM 4204 O O . SER B 1 107 ? -15.781 5.887 -18.766 1 94.5 107 SER B O 1
ATOM 4206 N N . ARG B 1 108 ? -16.406 8.039 -18.469 1 94.62 108 ARG B N 1
ATOM 4207 C CA . ARG B 1 108 ? -16.703 7.918 -17.047 1 94.62 108 ARG B CA 1
ATOM 4208 C C . ARG B 1 108 ? -18.109 8.398 -16.734 1 94.62 108 ARG B C 1
ATOM 4210 O O . ARG B 1 108 ? -18.656 9.242 -17.453 1 94.62 108 ARG B O 1
ATOM 4217 N N . HIS B 1 109 ? -18.656 7.891 -15.656 1 94.06 109 HIS B N 1
ATOM 4218 C CA . HIS B 1 109 ? -19.953 8.352 -15.164 1 94.06 109 HIS B CA 1
ATOM 4219 C C . HIS B 1 109 ? -19.812 9.68 -14.422 1 94.06 109 HIS B C 1
ATOM 4221 O O . HIS B 1 109 ? -19.047 9.773 -13.453 1 94.06 109 HIS B O 1
ATOM 4227 N N . MET B 1 110 ? -20.531 10.617 -14.914 1 96.38 110 MET B N 1
ATOM 4228 C CA . MET B 1 110 ? -20.562 11.898 -14.211 1 96.38 110 MET B CA 1
ATOM 4229 C C . MET B 1 110 ? -21.641 11.906 -13.133 1 96.38 110 MET B C 1
ATOM 4231 O O . MET B 1 110 ? -22.75 11.414 -13.359 1 96.38 110 MET B O 1
ATOM 4235 N N . ARG B 1 111 ? -21.312 12.414 -11.969 1 95.62 111 ARG B N 1
ATOM 4236 C CA . ARG B 1 111 ? -22.25 12.547 -10.852 1 95.62 111 ARG B CA 1
ATOM 4237 C C . ARG B 1 111 ? -22.188 13.945 -10.25 1 95.62 111 ARG B C 1
ATOM 4239 O O . ARG B 1 111 ? -21.203 14.672 -10.461 1 95.62 111 ARG B O 1
ATOM 4246 N N . HIS B 1 112 ? -23.234 14.281 -9.625 1 97.06 112 HIS B N 1
ATOM 4247 C CA . HIS B 1 112 ? -23.25 15.516 -8.852 1 97.06 112 HIS B CA 1
ATOM 4248 C C . HIS B 1 112 ? -23.141 15.234 -7.359 1 97.06 112 HIS B C 1
ATOM 4250 O O . HIS B 1 112 ? -23.922 14.461 -6.809 1 97.06 112 HIS B O 1
ATOM 4256 N N . ILE B 1 113 ? -22.141 15.805 -6.754 1 97.25 113 ILE B N 1
ATOM 4257 C CA . ILE B 1 113 ? -21.938 15.656 -5.316 1 97.25 113 ILE B CA 1
ATOM 4258 C C . ILE B 1 113 ? -22.344 16.938 -4.594 1 97.25 113 ILE B C 1
ATOM 4260 O O . ILE B 1 113 ? -21.875 18.016 -4.918 1 97.25 113 ILE B O 1
ATOM 4264 N N . ASN B 1 114 ? -23.203 16.75 -3.559 1 96.75 114 ASN B N 1
ATOM 4265 C CA . ASN B 1 114 ? -23.734 17.938 -2.91 1 96.75 114 ASN B CA 1
ATOM 4266 C C . ASN B 1 114 ? -23.594 17.859 -1.393 1 96.75 114 ASN B C 1
ATOM 4268 O O . ASN B 1 114 ? -24 18.781 -0.679 1 96.75 114 ASN B O 1
ATOM 4272 N N . ASP B 1 115 ? -23.016 16.766 -0.915 1 96.38 115 ASP B N 1
ATOM 4273 C CA . ASP B 1 115 ? -22.812 16.656 0.526 1 96.38 115 ASP B CA 1
ATOM 4274 C C . ASP B 1 115 ? -21.688 15.68 0.848 1 96.38 115 ASP B C 1
ATOM 4276 O O . ASP B 1 115 ? -21.156 15.016 -0.048 1 96.38 115 ASP B O 1
ATOM 4280 N N . TRP B 1 116 ? -21.375 15.688 2.146 1 95.06 116 TRP B N 1
ATOM 4281 C CA . TRP B 1 116 ? -20.25 14.898 2.627 1 95.06 116 TRP B CA 1
ATOM 4282 C C . TRP B 1 116 ? -20.531 13.406 2.496 1 95.06 116 TRP B C 1
ATOM 4284 O O . TRP B 1 116 ? -19.641 12.625 2.162 1 95.06 116 TRP B O 1
ATOM 4294 N N . THR B 1 117 ? -21.703 12.969 2.701 1 95.94 117 THR B N 1
ATOM 4295 C CA . THR B 1 117 ? -22.078 11.562 2.635 1 95.94 117 THR B CA 1
ATOM 4296 C C . THR B 1 117 ? -21.891 11.016 1.222 1 95.94 117 THR B C 1
ATOM 4298 O O . THR B 1 117 ? -21.312 9.945 1.038 1 95.94 117 THR B O 1
ATOM 4301 N N . ALA B 1 118 ? -22.359 11.828 0.281 1 96.19 118 ALA B N 1
ATOM 4302 C CA . ALA B 1 118 ? -22.188 11.43 -1.116 1 96.19 118 ALA B CA 1
ATOM 4303 C C . ALA B 1 118 ? -20.719 11.398 -1.503 1 96.19 118 ALA B C 1
ATOM 4305 O O . ALA B 1 118 ? -20.281 10.5 -2.234 1 96.19 118 ALA B O 1
ATOM 4306 N N . TYR B 1 119 ? -19.969 12.359 -1.076 1 97.25 119 TYR B N 1
ATOM 4307 C CA . TYR B 1 119 ? -18.547 12.398 -1.359 1 97.25 119 TYR B CA 1
ATOM 4308 C C . TYR B 1 119 ? -17.844 11.18 -0.781 1 97.25 119 TYR B C 1
ATOM 4310 O O . TYR B 1 119 ? -17.016 10.555 -1.454 1 97.25 119 TYR B O 1
ATOM 4318 N N . LYS B 1 120 ? -18.141 10.844 0.445 1 96.06 120 LYS B N 1
ATOM 4319 C CA . LYS B 1 120 ? -17.547 9.703 1.134 1 96.06 120 LYS B CA 1
ATOM 4320 C C . LYS B 1 120 ? -17.828 8.398 0.39 1 96.06 120 LYS B C 1
ATOM 4322 O O . LYS B 1 120 ? -16.953 7.547 0.259 1 96.06 120 LYS B O 1
ATOM 4327 N N . LYS B 1 121 ? -19.016 8.234 -0.026 1 95.81 121 LYS B N 1
ATOM 4328 C CA . LYS B 1 121 ? -19.406 7.039 -0.774 1 95.81 121 LYS B CA 1
ATOM 4329 C C . LYS B 1 121 ? -18.594 6.91 -2.059 1 95.81 121 LYS B C 1
ATOM 4331 O O . LYS B 1 121 ? -18.094 5.828 -2.381 1 95.81 121 LYS B O 1
ATOM 4336 N N . LEU B 1 122 ? -18.484 8.016 -2.781 1 96.25 122 LEU B N 1
ATOM 4337 C CA . LEU B 1 122 ? -17.703 8 -4.012 1 96.25 122 LEU B CA 1
ATOM 4338 C C . LEU B 1 122 ? -16.219 7.758 -3.719 1 96.25 122 LEU B C 1
ATOM 4340 O O . LEU B 1 122 ? -15.562 7.004 -4.43 1 96.25 122 LEU B O 1
ATOM 4344 N N . HIS B 1 123 ? -15.742 8.406 -2.699 1 96.56 123 HIS B N 1
ATOM 4345 C CA . HIS B 1 123 ? -14.344 8.266 -2.301 1 96.56 123 HIS B CA 1
ATOM 4346 C C . HIS B 1 123 ? -14.008 6.812 -1.974 1 96.56 123 HIS B C 1
ATOM 4348 O O . HIS B 1 123 ? -12.898 6.348 -2.244 1 96.56 123 HIS B O 1
ATOM 4354 N N . ALA B 1 124 ? -14.891 6.062 -1.467 1 94.38 124 ALA B N 1
ATOM 4355 C CA . ALA B 1 124 ? -14.695 4.668 -1.073 1 94.38 124 ALA B CA 1
ATOM 4356 C C . ALA B 1 124 ? -14.469 3.781 -2.293 1 94.38 124 ALA B C 1
ATOM 4358 O O . ALA B 1 124 ? -14 2.646 -2.162 1 94.38 124 ALA B O 1
ATOM 4359 N N . THR B 1 125 ? -14.773 4.254 -3.459 1 94.25 125 THR B N 1
ATOM 4360 C CA . THR B 1 125 ? -14.602 3.467 -4.676 1 94.25 125 THR B CA 1
ATOM 4361 C C . THR B 1 125 ? -13.219 3.678 -5.27 1 94.25 125 THR B C 1
ATOM 4363 O O . THR B 1 125 ? -12.812 2.971 -6.195 1 94.25 125 THR B O 1
ATOM 4366 N N . LEU B 1 126 ? -12.477 4.633 -4.812 1 95.31 126 LEU B N 1
ATOM 4367 C CA . LEU B 1 126 ? -11.227 5.047 -5.43 1 95.31 126 LEU B CA 1
ATOM 4368 C C . LEU B 1 126 ? -10.195 3.924 -5.383 1 95.31 126 LEU B C 1
ATOM 4370 O O . LEU B 1 126 ? -9.492 3.678 -6.367 1 95.31 126 LEU B O 1
ATOM 4374 N N . PRO B 1 127 ? -10.125 3.184 -4.285 1 93.44 127 PRO B N 1
ATOM 4375 C CA . PRO B 1 127 ? -9.133 2.109 -4.246 1 93.44 127 PRO B CA 1
ATOM 4376 C C . PRO B 1 127 ? -9.336 1.076 -5.352 1 93.44 127 PRO B C 1
ATOM 4378 O O . PRO B 1 127 ? -8.367 0.561 -5.91 1 93.44 127 PRO B O 1
ATOM 4381 N N . ALA B 1 128 ? -10.586 0.77 -5.645 1 94.19 128 ALA B N 1
ATOM 4382 C CA . ALA B 1 128 ? -10.875 -0.171 -6.723 1 94.19 128 ALA B CA 1
ATOM 4383 C C . ALA B 1 128 ? -10.375 0.362 -8.062 1 94.19 128 ALA B C 1
ATOM 4385 O O . ALA B 1 128 ? -9.836 -0.393 -8.875 1 94.19 128 ALA B O 1
ATOM 4386 N N . SER B 1 129 ? -10.531 1.659 -8.289 1 93.56 129 SER B N 1
ATOM 4387 C CA . SER B 1 129 ? -10.062 2.297 -9.516 1 93.56 129 SER B CA 1
ATOM 4388 C C . SER B 1 129 ? -8.539 2.283 -9.594 1 93.56 129 SER B C 1
ATOM 4390 O O . SER B 1 129 ? -7.969 2.074 -10.664 1 93.56 129 SER B O 1
ATOM 4392 N N . GLU B 1 130 ? -7.945 2.516 -8.492 1 94.5 130 GLU B N 1
ATOM 4393 C CA . GLU B 1 130 ? -6.484 2.479 -8.438 1 94.5 130 GLU B CA 1
ATOM 4394 C C . GLU B 1 130 ? -5.957 1.082 -8.75 1 94.5 130 GLU B C 1
ATOM 4396 O O . GLU B 1 130 ? -4.984 0.933 -9.492 1 94.5 130 GLU B O 1
ATOM 4401 N N . LEU B 1 131 ? -6.566 0.084 -8.18 1 94.81 131 LEU B N 1
ATOM 4402 C CA . LEU B 1 131 ? -6.16 -1.298 -8.414 1 94.81 131 LEU B CA 1
ATOM 4403 C C . LEU B 1 131 ? -6.297 -1.66 -9.891 1 94.81 131 LEU B C 1
ATOM 4405 O O . LEU B 1 131 ? -5.41 -2.299 -10.461 1 94.81 131 LEU B O 1
ATOM 4409 N N . ALA B 1 132 ? -7.398 -1.257 -10.508 1 94 132 ALA B N 1
ATOM 4410 C CA . ALA B 1 132 ? -7.617 -1.533 -11.922 1 94 132 ALA B CA 1
ATOM 4411 C C . ALA B 1 132 ? -6.539 -0.879 -12.781 1 94 132 ALA B C 1
ATOM 4413 O O . ALA B 1 132 ? -6.027 -1.493 -13.719 1 94 132 ALA B O 1
ATOM 4414 N N . ALA B 1 133 ? -6.199 0.317 -12.461 1 94.12 133 ALA B N 1
ATOM 4415 C CA . ALA B 1 133 ? -5.184 1.044 -13.219 1 94.12 133 ALA B CA 1
ATOM 4416 C C . ALA B 1 133 ? -3.814 0.385 -13.07 1 94.12 133 ALA B C 1
ATOM 4418 O O . ALA B 1 133 ? -3.084 0.235 -14.055 1 94.12 133 ALA B O 1
ATOM 4419 N N . ILE B 1 134 ? -3.502 0.019 -11.875 1 95.38 134 ILE B N 1
ATOM 4420 C CA . ILE B 1 134 ? -2.188 -0.567 -11.641 1 95.38 134 ILE B CA 1
ATOM 4421 C C . ILE B 1 134 ? -2.096 -1.924 -12.336 1 95.38 134 ILE B C 1
ATOM 4423 O O . ILE B 1 134 ? -1.032 -2.305 -12.828 1 95.38 134 ILE B O 1
ATOM 4427 N N . ARG B 1 135 ? -3.111 -2.682 -12.383 1 95.81 135 ARG B N 1
ATOM 4428 C CA . ARG B 1 135 ? -3.135 -3.961 -13.086 1 95.81 135 ARG B CA 1
ATOM 4429 C C . ARG B 1 135 ? -2.859 -3.771 -14.578 1 95.81 135 ARG B C 1
ATOM 4431 O O . ARG B 1 135 ? -2.105 -4.539 -15.172 1 95.81 135 ARG B O 1
ATOM 4438 N N . THR B 1 136 ? -3.465 -2.752 -15.102 1 94.81 136 THR B N 1
ATOM 4439 C CA . THR B 1 136 ? -3.254 -2.451 -16.516 1 94.81 136 THR B CA 1
ATOM 4440 C C . THR B 1 136 ? -1.797 -2.084 -16.781 1 94.81 136 THR B C 1
ATOM 4442 O O . THR B 1 136 ? -1.21 -2.525 -17.766 1 94.81 136 THR B O 1
ATOM 4445 N N . ARG B 1 137 ? -1.241 -1.325 -15.93 1 94.94 137 ARG B N 1
ATOM 4446 C CA . ARG B 1 137 ? 0.145 -0.892 -16.078 1 94.94 137 ARG B CA 1
ATOM 4447 C C . ARG B 1 137 ? 1.104 -2.07 -15.938 1 94.94 137 ARG B C 1
ATOM 4449 O O . ARG B 1 137 ? 2.076 -2.174 -16.688 1 94.94 137 ARG B O 1
ATOM 4456 N N . ILE B 1 138 ? 0.837 -2.932 -15.023 1 97.19 138 ILE B N 1
ATOM 4457 C CA . ILE B 1 138 ? 1.667 -4.117 -14.828 1 97.19 138 ILE B CA 1
ATOM 4458 C C . ILE B 1 138 ? 1.593 -5.012 -16.062 1 97.19 138 ILE B C 1
ATOM 4460 O O . ILE B 1 138 ? 2.621 -5.473 -16.562 1 97.19 138 ILE B O 1
ATOM 4464 N N . ARG B 1 139 ? 0.417 -5.199 -16.562 1 95.25 139 ARG B N 1
ATOM 4465 C CA . ARG B 1 139 ? 0.228 -6.035 -17.75 1 95.25 139 ARG B CA 1
ATOM 4466 C C . ARG B 1 139 ? 0.956 -5.453 -18.953 1 95.25 139 ARG B C 1
ATOM 4468 O O . ARG B 1 139 ? 1.468 -6.195 -19.797 1 95.25 139 ARG B O 1
ATOM 4475 N N . ALA B 1 140 ? 1.081 -4.18 -18.969 1 94.31 140 ALA B N 1
ATOM 4476 C CA . ALA B 1 140 ? 1.727 -3.486 -20.094 1 94.31 140 ALA B CA 1
ATOM 4477 C C . ALA B 1 140 ? 3.246 -3.525 -19.953 1 94.31 140 ALA B C 1
ATOM 4479 O O . ALA B 1 140 ? 3.967 -3.127 -20.875 1 94.31 140 ALA B O 1
ATOM 4480 N N . GLY B 1 141 ? 3.729 -3.969 -18.844 1 96.62 141 GLY B N 1
ATOM 4481 C CA . GLY B 1 141 ? 5.164 -4.121 -18.672 1 96.62 141 GLY B CA 1
ATOM 4482 C C . GLY B 1 141 ? 5.832 -2.885 -18.094 1 96.62 141 GLY B C 1
ATOM 4483 O O . GLY B 1 141 ? 7.023 -2.654 -18.312 1 96.62 141 GLY B O 1
ATOM 4484 N N . ASP B 1 142 ? 5.086 -2.057 -17.328 1 95.5 142 ASP B N 1
ATOM 4485 C CA . ASP B 1 142 ? 5.609 -0.827 -16.75 1 95.5 142 ASP B CA 1
ATOM 4486 C C . ASP B 1 142 ? 6.574 -1.13 -15.609 1 95.5 142 ASP B C 1
ATOM 4488 O O . ASP B 1 142 ? 6.152 -1.581 -14.539 1 95.5 142 ASP B O 1
ATOM 4492 N N . PRO B 1 143 ? 7.883 -0.799 -15.797 1 96.38 143 PRO B N 1
ATOM 4493 C CA . PRO B 1 143 ? 8.867 -1.149 -14.766 1 96.38 143 PRO B CA 1
ATOM 4494 C C . PRO B 1 143 ? 8.641 -0.401 -13.453 1 96.38 143 PRO B C 1
ATOM 4496 O O . PRO B 1 143 ? 8.992 -0.907 -12.383 1 96.38 143 PRO B O 1
ATOM 4499 N N . THR B 1 144 ? 8.047 0.739 -13.461 1 92.5 144 THR B N 1
ATOM 4500 C CA . THR B 1 144 ? 7.898 1.58 -12.281 1 92.5 144 THR B CA 1
ATOM 4501 C C . THR B 1 144 ? 6.906 0.962 -11.297 1 92.5 144 THR B C 1
ATOM 4503 O O . THR B 1 144 ? 6.91 1.299 -10.109 1 92.5 144 THR B O 1
ATOM 4506 N N . VAL B 1 145 ? 6.094 0.085 -11.781 1 94.56 145 VAL B N 1
ATOM 4507 C CA . VAL B 1 145 ? 5.125 -0.545 -10.891 1 94.56 145 VAL B CA 1
ATOM 4508 C C . VAL B 1 145 ? 5.484 -2.018 -10.695 1 94.56 145 VAL B C 1
ATOM 4510 O O . VAL B 1 145 ? 5.145 -2.615 -9.672 1 94.56 145 VAL B O 1
ATOM 4513 N N . ILE B 1 146 ? 6.238 -2.619 -11.602 1 98 146 ILE B N 1
ATOM 4514 C CA . ILE B 1 146 ? 6.613 -4.023 -11.5 1 98 146 ILE B CA 1
ATOM 4515 C C . ILE B 1 146 ? 7.781 -4.18 -10.531 1 98 146 ILE B C 1
ATOM 4517 O O . ILE B 1 146 ? 7.785 -5.082 -9.688 1 98 146 ILE B O 1
ATOM 4521 N N . ALA B 1 147 ? 8.734 -3.344 -10.617 1 96.81 147 ALA B N 1
ATOM 4522 C CA . ALA B 1 147 ? 9.922 -3.443 -9.773 1 96.81 147 ALA B CA 1
ATOM 4523 C C . ALA B 1 147 ? 9.555 -3.355 -8.297 1 96.81 147 ALA B C 1
ATOM 4525 O O . ALA B 1 147 ? 9.969 -4.195 -7.492 1 96.81 147 ALA B O 1
ATOM 4526 N N . PRO B 1 148 ? 8.727 -2.354 -7.895 1 93.62 148 PRO B N 1
ATOM 4527 C CA . PRO B 1 148 ? 8.328 -2.285 -6.484 1 93.62 148 PRO B CA 1
ATOM 4528 C C . PRO B 1 148 ? 7.543 -3.516 -6.035 1 93.62 148 PRO B C 1
ATOM 4530 O O . PRO B 1 148 ? 7.613 -3.904 -4.863 1 93.62 148 PRO B O 1
ATOM 4533 N N . LEU B 1 149 ? 6.832 -4.117 -6.918 1 95.88 149 LEU B N 1
ATOM 4534 C CA . LEU B 1 149 ? 6.094 -5.336 -6.598 1 95.88 149 LEU B CA 1
ATOM 4535 C C . LEU B 1 149 ? 7.035 -6.434 -6.121 1 95.88 149 LEU B C 1
ATOM 4537 O O . LEU B 1 149 ? 6.746 -7.129 -5.145 1 95.88 149 LEU B O 1
ATOM 4541 N N . TRP B 1 150 ? 8.156 -6.551 -6.773 1 96.94 150 TRP B N 1
ATOM 4542 C CA . TRP B 1 150 ? 9.164 -7.555 -6.438 1 96.94 150 TRP B CA 1
ATOM 4543 C C . TRP B 1 150 ? 9.938 -7.152 -5.188 1 96.94 150 TRP B C 1
ATOM 4545 O O . TRP B 1 150 ? 10.164 -7.977 -4.301 1 96.94 150 TRP B O 1
ATOM 4555 N N . THR B 1 151 ? 10.227 -5.891 -5.023 1 93.94 151 THR B N 1
ATOM 4556 C CA . THR B 1 151 ? 11.062 -5.422 -3.922 1 93.94 151 THR B CA 1
ATOM 4557 C C . THR B 1 151 ? 10.289 -5.473 -2.605 1 93.94 151 THR B C 1
ATOM 4559 O O . THR B 1 151 ? 10.891 -5.582 -1.533 1 93.94 151 THR B O 1
ATOM 4562 N N . ALA B 1 152 ? 9.023 -5.461 -2.727 1 91.75 152 ALA B N 1
ATOM 4563 C CA . ALA B 1 152 ? 8.211 -5.527 -1.516 1 91.75 152 ALA B CA 1
ATOM 4564 C C . ALA B 1 152 ? 8.32 -6.902 -0.858 1 91.75 152 ALA B C 1
ATOM 4566 O O . ALA B 1 152 ? 8.109 -7.035 0.349 1 91.75 152 ALA B O 1
ATOM 4567 N N . ARG B 1 153 ? 8.516 -7.988 -1.626 1 94 153 ARG B N 1
ATOM 4568 C CA . ARG B 1 153 ? 8.797 -9.352 -1.184 1 94 153 ARG B CA 1
ATOM 4569 C C . ARG B 1 153 ? 7.594 -9.938 -0.446 1 94 153 ARG B C 1
ATOM 4571 O O . ARG B 1 153 ? 7.758 -10.758 0.461 1 94 153 ARG B O 1
ATOM 4578 N N . ASP B 1 154 ? 6.41 -9.539 -0.78 1 92.88 154 ASP B N 1
ATOM 4579 C CA . ASP B 1 154 ? 5.242 -10.008 -0.039 1 92.88 154 ASP B CA 1
ATOM 4580 C C . ASP B 1 154 ? 4.289 -10.773 -0.946 1 92.88 154 ASP B C 1
ATOM 4582 O O . ASP B 1 154 ? 3.211 -11.195 -0.514 1 92.88 154 ASP B O 1
ATOM 4586 N N . LYS B 1 155 ? 4.66 -10.938 -2.215 1 97.31 155 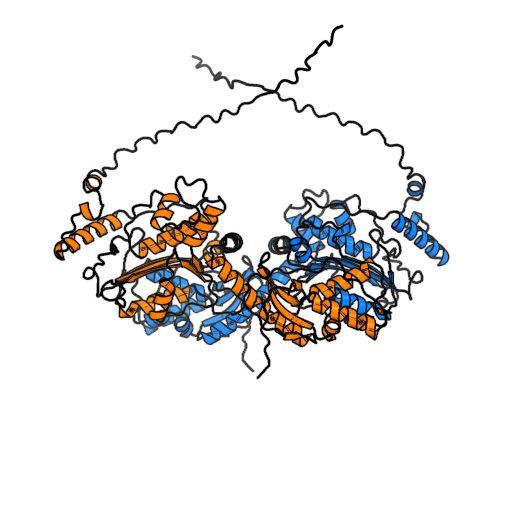LYS B N 1
ATOM 4587 C CA . LYS B 1 155 ? 3.807 -11.625 -3.182 1 97.31 155 LYS B CA 1
ATOM 4588 C C . LYS B 1 155 ? 4.336 -13.023 -3.484 1 97.31 155 LYS B C 1
ATOM 4590 O O . LYS B 1 155 ? 5.445 -13.375 -3.074 1 97.31 155 LYS B O 1
ATOM 4595 N N . THR B 1 156 ? 3.494 -13.789 -4.074 1 98 156 THR B N 1
ATOM 4596 C CA . THR B 1 156 ? 3.848 -15.086 -4.652 1 98 156 THR B CA 1
ATOM 4597 C C . THR B 1 156 ? 3.736 -15.047 -6.176 1 98 156 THR B C 1
ATOM 4599 O O . THR B 1 156 ? 2.711 -14.625 -6.719 1 98 156 THR B O 1
ATOM 4602 N N . TYR B 1 157 ? 4.781 -15.461 -6.816 1 98.69 157 TYR B N 1
ATOM 4603 C CA . TYR B 1 157 ? 4.805 -15.453 -8.273 1 98.69 157 TYR B CA 1
ATOM 4604 C C . TYR B 1 157 ? 4.645 -16.859 -8.828 1 98.69 157 TYR B C 1
ATOM 4606 O O . TYR B 1 157 ? 5.32 -17.797 -8.383 1 98.69 157 TYR B O 1
ATOM 4614 N N . LEU B 1 158 ? 3.725 -16.984 -9.789 1 98.25 158 LEU B N 1
ATOM 4615 C CA . LEU B 1 158 ? 3.389 -18.281 -10.352 1 98.25 158 LEU B CA 1
ATOM 4616 C C . LEU B 1 158 ? 3.471 -18.25 -11.875 1 98.25 158 LEU B C 1
ATOM 4618 O O . LEU B 1 158 ? 2.959 -17.328 -12.508 1 98.25 158 LEU B O 1
ATOM 4622 N N . THR B 1 159 ? 4.164 -19.172 -12.453 1 97.38 159 THR B N 1
ATOM 4623 C CA . THR B 1 159 ? 4.145 -19.438 -13.883 1 97.38 159 THR B CA 1
ATOM 4624 C C . THR B 1 159 ? 3.457 -20.766 -14.18 1 97.38 159 THR B C 1
ATOM 4626 O O . THR B 1 159 ? 3.646 -21.734 -13.453 1 97.38 159 THR B O 1
ATOM 4629 N N . LEU B 1 160 ? 2.65 -20.75 -15.211 1 96.12 160 LEU B N 1
ATOM 4630 C CA . LEU B 1 160 ? 1.98 -21.953 -15.711 1 96.12 160 LEU B CA 1
ATOM 4631 C C . LEU B 1 160 ? 2.215 -22.109 -17.219 1 96.12 160 LEU B C 1
ATOM 4633 O O . LEU B 1 160 ? 2.252 -21.125 -17.953 1 96.12 160 LEU B O 1
ATOM 4637 N N . SER B 1 161 ? 2.381 -23.328 -17.625 1 95 161 SER B N 1
ATOM 4638 C CA . SER B 1 161 ? 2.492 -23.641 -19.047 1 95 161 SER B CA 1
ATOM 4639 C C . SER B 1 161 ? 1.777 -24.953 -19.375 1 95 161 SER B C 1
ATOM 4641 O O . SER B 1 161 ? 1.804 -25.891 -18.594 1 95 161 SER B O 1
ATOM 4643 N N . PHE B 1 162 ? 1.116 -24.953 -20.547 1 94.69 162 PHE B N 1
ATOM 4644 C CA . PHE B 1 162 ? 0.383 -26.125 -21.016 1 94.69 162 PHE B CA 1
ATOM 4645 C C . PHE B 1 162 ? 0.756 -26.438 -22.469 1 94.69 162 PHE B C 1
ATOM 4647 O O . PHE B 1 162 ? 1.018 -25.531 -23.25 1 94.69 162 PHE B O 1
ATOM 4654 N N . ALA B 1 163 ? 0.854 -27.672 -22.734 1 94.19 163 ALA B N 1
ATOM 4655 C CA . ALA B 1 163 ? 0.941 -28.141 -24.125 1 94.19 163 ALA B CA 1
ATOM 4656 C C . ALA B 1 163 ? -0.337 -28.859 -24.531 1 94.19 163 ALA B C 1
ATOM 4658 O O . ALA B 1 163 ? -0.768 -29.812 -23.859 1 94.19 163 ALA B O 1
ATOM 4659 N N . TRP B 1 164 ? -0.884 -28.391 -25.641 1 93.44 164 TRP B N 1
ATOM 4660 C CA . TRP B 1 164 ? -2.141 -28.953 -26.141 1 93.44 164 TRP B CA 1
ATOM 4661 C C . TRP B 1 164 ? -1.935 -29.656 -27.484 1 93.44 164 TRP B C 1
ATOM 4663 O O . TRP B 1 164 ? -1.078 -29.266 -28.266 1 93.44 164 TRP B O 1
ATOM 4673 N N . SER B 1 165 ? -2.717 -30.672 -27.688 1 93.56 165 SER B N 1
ATOM 4674 C CA . SER B 1 165 ? -2.646 -31.406 -28.938 1 93.56 165 SER B CA 1
ATOM 4675 C C . SER B 1 165 ? -3.043 -30.516 -30.125 1 93.56 165 SER B C 1
ATOM 4677 O O . SER B 1 165 ? -4.02 -29.781 -30.047 1 93.56 165 SER B O 1
ATOM 4679 N N . GLU B 1 166 ? -2.295 -30.641 -31.141 1 91.81 166 GLU B N 1
ATOM 4680 C CA . GLU B 1 166 ? -2.598 -29.891 -32.375 1 91.81 166 GLU B CA 1
ATOM 4681 C C . GLU B 1 166 ? -3.797 -30.484 -33.094 1 91.81 166 GLU B C 1
ATOM 4683 O O . GLU B 1 166 ? -4.512 -29.781 -33.812 1 91.81 166 GLU B O 1
ATOM 4688 N N . ARG B 1 167 ? -4.008 -31.703 -32.875 1 91.19 167 ARG B N 1
ATOM 4689 C CA . ARG B 1 167 ? -5.098 -32.406 -33.531 1 91.19 167 ARG B CA 1
ATOM 4690 C C . ARG B 1 167 ? -6.41 -32.219 -32.781 1 91.19 167 ARG B C 1
ATOM 4692 O O . ARG B 1 167 ? -7.461 -32.031 -33.406 1 91.19 167 ARG B O 1
ATOM 4699 N N . ASN B 1 168 ? -6.34 -32.344 -31.469 1 90.62 168 ASN B N 1
ATOM 4700 C CA . ASN B 1 168 ? -7.477 -32.125 -30.578 1 90.62 168 ASN B CA 1
ATOM 4701 C C . ASN B 1 168 ? -7.172 -31.078 -29.516 1 90.62 168 ASN B C 1
ATOM 4703 O O . ASN B 1 168 ? -6.629 -31.406 -28.453 1 90.62 168 ASN B O 1
ATOM 4707 N N . GLU B 1 169 ? -7.703 -29.969 -29.75 1 85.88 169 GLU B N 1
ATOM 4708 C CA . GLU B 1 169 ? -7.352 -28.797 -28.938 1 85.88 169 GLU B CA 1
ATOM 4709 C C . GLU B 1 169 ? -7.836 -28.953 -27.5 1 85.88 169 GLU B C 1
ATOM 4711 O O . GLU B 1 169 ? -7.402 -28.219 -26.609 1 85.88 169 GLU B O 1
ATOM 4716 N N . LYS B 1 170 ? -8.609 -29.891 -27.156 1 88.19 170 LYS B N 1
ATOM 4717 C CA . LYS B 1 170 ? -9.125 -30.094 -25.812 1 88.19 170 LYS B CA 1
ATOM 4718 C C . LYS B 1 170 ? -8.234 -31.047 -25.031 1 88.19 170 LYS B C 1
ATOM 4720 O O . LYS B 1 170 ? -8.398 -31.188 -23.812 1 88.19 170 LYS B O 1
ATOM 4725 N N . SER B 1 171 ? -7.277 -31.688 -25.734 1 92.69 171 SER B N 1
ATOM 4726 C CA . SER B 1 171 ? -6.402 -32.656 -25.078 1 92.69 171 SER B CA 1
ATOM 4727 C C . SER B 1 171 ? -5.125 -32 -24.578 1 92.69 171 SER B C 1
ATOM 4729 O O . SER B 1 171 ? -4.258 -31.625 -25.375 1 92.69 171 SER B O 1
ATOM 4731 N N . CYS B 1 172 ? -5.043 -31.875 -23.266 1 94.56 172 CYS B N 1
ATOM 4732 C CA . CYS B 1 172 ? -3.82 -31.375 -22.641 1 94.56 172 CYS B CA 1
ATOM 4733 C C . CYS B 1 172 ? -2.766 -32.469 -22.562 1 94.56 172 CYS B C 1
ATOM 4735 O O . CYS B 1 172 ? -2.965 -33.5 -21.891 1 94.56 172 CYS B O 1
ATOM 4737 N N . LEU B 1 173 ? -1.609 -32.312 -23.188 1 96.12 173 LEU B N 1
ATOM 4738 C CA . LEU B 1 173 ? -0.575 -33.344 -23.281 1 96.12 173 LEU B CA 1
ATOM 4739 C C . LEU B 1 173 ? 0.33 -33.312 -22.062 1 96.12 173 LEU B C 1
ATOM 4741 O O . LEU B 1 173 ? 0.776 -34.344 -21.578 1 96.12 173 LEU B O 1
ATOM 4745 N N . GLU B 1 174 ? 0.647 -32.219 -21.625 1 96.31 174 GLU B N 1
ATOM 4746 C CA . GLU B 1 174 ? 1.47 -32 -20.438 1 96.31 174 GLU B CA 1
ATOM 4747 C C . GLU B 1 174 ? 1.288 -30.594 -19.875 1 96.31 174 GLU B C 1
ATOM 4749 O O . GLU B 1 174 ? 0.804 -29.703 -20.578 1 96.31 174 GLU B O 1
ATOM 4754 N N . TRP B 1 175 ? 1.534 -30.391 -18.656 1 96.06 175 TRP B N 1
ATOM 4755 C CA . TRP B 1 175 ? 1.551 -29.062 -18.062 1 96.06 175 TRP B CA 1
ATOM 4756 C C . TRP B 1 175 ? 2.596 -28.969 -16.953 1 96.06 175 TRP B C 1
ATOM 4758 O O . TRP B 1 175 ? 3.072 -30 -16.469 1 96.06 175 TRP B O 1
ATOM 4768 N N . GLY B 1 176 ? 3.084 -27.781 -16.703 1 96.62 176 GLY B N 1
ATOM 4769 C CA . GLY B 1 176 ? 4.062 -27.5 -15.664 1 96.62 176 GLY B CA 1
ATOM 4770 C C . GLY B 1 176 ? 3.854 -26.156 -14.992 1 96.62 176 GLY B C 1
ATOM 4771 O O . GLY B 1 176 ? 3.076 -25.328 -15.477 1 96.62 176 GLY B O 1
ATOM 4772 N N . TYR B 1 177 ? 4.406 -26.062 -13.805 1 97.38 177 TYR B N 1
ATOM 4773 C CA . TYR B 1 177 ? 4.336 -24.781 -13.109 1 97.38 177 TYR B CA 1
ATOM 4774 C C . TYR B 1 177 ? 5.586 -24.547 -12.273 1 97.38 177 TYR B C 1
ATOM 4776 O O . TYR B 1 177 ? 6.34 -25.484 -11.992 1 97.38 177 TYR B O 1
ATOM 4784 N N . ALA B 1 178 ? 5.859 -23.359 -11.984 1 98.25 178 ALA B N 1
ATOM 4785 C CA . ALA B 1 178 ? 6.859 -22.922 -11.023 1 98.25 178 ALA B CA 1
ATOM 4786 C C . ALA B 1 178 ? 6.352 -21.719 -10.211 1 98.25 178 ALA B C 1
ATOM 4788 O O . ALA B 1 178 ? 5.617 -20.875 -10.734 1 98.25 178 ALA B O 1
ATOM 4789 N N . ALA B 1 179 ? 6.668 -21.734 -8.914 1 98.38 179 ALA B N 1
ATOM 4790 C CA . ALA B 1 179 ? 6.203 -20.641 -8.047 1 98.38 179 ALA B CA 1
ATOM 4791 C C . ALA B 1 179 ? 7.262 -20.281 -7.012 1 98.38 179 ALA B C 1
ATOM 4793 O O . ALA B 1 179 ? 8.094 -21.109 -6.645 1 98.38 179 ALA B O 1
ATOM 4794 N N . VAL B 1 180 ? 7.277 -19.094 -6.621 1 98.06 180 VAL B N 1
ATOM 4795 C CA . VAL B 1 180 ? 8.148 -18.641 -5.539 1 98.06 180 VAL B CA 1
ATOM 4796 C C . VAL B 1 180 ? 7.34 -17.812 -4.539 1 98.06 180 VAL B C 1
ATOM 4798 O O . VAL B 1 180 ? 6.699 -16.828 -4.91 1 98.06 180 VAL B O 1
ATOM 4801 N N . ARG B 1 181 ? 7.27 -18.234 -3.285 1 96.44 181 ARG B N 1
ATOM 4802 C CA . ARG B 1 181 ? 6.57 -17.562 -2.197 1 96.44 181 ARG B CA 1
ATOM 4803 C C . ARG B 1 181 ? 7.488 -16.578 -1.481 1 96.44 181 ARG B C 1
ATOM 4805 O O . ARG B 1 181 ? 8.078 -16.906 -0.452 1 96.44 181 ARG B O 1
ATOM 4812 N N . CYS B 1 182 ? 7.477 -15.383 -1.888 1 95.31 182 CYS B N 1
ATOM 4813 C CA . CYS B 1 182 ? 8.461 -14.398 -1.467 1 95.31 182 CYS B CA 1
ATOM 4814 C C . CYS B 1 182 ? 8.273 -14.023 -0.002 1 95.31 182 CYS B C 1
ATOM 4816 O O . CYS B 1 182 ? 9.25 -13.789 0.716 1 95.31 182 CYS B O 1
ATOM 4818 N N . SER B 1 183 ? 7.035 -13.977 0.444 1 90.12 183 SER B N 1
ATOM 4819 C CA . SER B 1 183 ? 6.789 -13.602 1.833 1 90.12 183 SER B CA 1
ATOM 4820 C C . SER B 1 183 ? 7.402 -14.617 2.793 1 90.12 183 SER B C 1
ATOM 4822 O O . SER B 1 183 ? 7.965 -14.242 3.822 1 90.12 183 SER B O 1
ATOM 4824 N N . VAL B 1 184 ? 7.246 -15.844 2.453 1 90.94 184 VAL B N 1
ATOM 4825 C CA . VAL B 1 184 ? 7.801 -16.906 3.273 1 90.94 184 VAL B CA 1
ATOM 4826 C C . VAL B 1 184 ? 9.32 -16.828 3.283 1 90.94 184 VAL B C 1
ATOM 4828 O O . VAL B 1 184 ? 9.953 -16.922 4.34 1 90.94 184 VAL B O 1
ATOM 4831 N N . LEU B 1 185 ? 9.898 -16.609 2.133 1 92.94 185 LEU B N 1
ATOM 4832 C CA . LEU B 1 185 ? 11.352 -16.516 2.016 1 92.94 185 LEU B CA 1
ATOM 4833 C C . LEU B 1 185 ? 11.883 -15.344 2.826 1 92.94 185 LEU B C 1
ATOM 4835 O O . LEU B 1 185 ? 12.875 -15.477 3.555 1 92.94 185 LEU B O 1
ATOM 4839 N N . ASP B 1 186 ? 11.211 -14.273 2.699 1 88.62 186 ASP B N 1
ATOM 4840 C CA . ASP B 1 186 ? 11.633 -13.07 3.404 1 88.62 186 ASP B CA 1
ATOM 4841 C C . ASP B 1 186 ? 11.555 -13.258 4.918 1 88.62 186 ASP B C 1
ATOM 4843 O O . ASP B 1 186 ? 12.453 -12.844 5.648 1 88.62 186 ASP B O 1
ATOM 4847 N N . SER B 1 187 ? 10.477 -13.898 5.359 1 83.94 187 SER B N 1
ATOM 4848 C CA . SER B 1 187 ? 10.281 -14.125 6.789 1 83.94 187 SER B CA 1
ATOM 4849 C C . SER B 1 187 ? 11.359 -15.039 7.363 1 83.94 187 SER B C 1
ATOM 4851 O O . SER B 1 187 ? 11.664 -14.977 8.555 1 83.94 187 SER B O 1
ATOM 4853 N N . GLN B 1 188 ? 11.961 -15.844 6.547 1 86.88 188 GLN B N 1
ATOM 4854 C CA . GLN B 1 188 ? 12.969 -16.797 6.984 1 86.88 188 GLN B CA 1
ATOM 4855 C C . GLN B 1 188 ? 14.375 -16.25 6.746 1 86.88 188 GLN B C 1
ATOM 4857 O O . GLN B 1 188 ? 15.367 -16.969 6.957 1 86.88 188 GLN B O 1
ATOM 4862 N N . GLY B 1 189 ? 14.477 -15.078 6.227 1 86.94 189 GLY B N 1
ATOM 4863 C CA . GLY B 1 189 ? 15.773 -14.469 5.953 1 86.94 189 GLY B CA 1
ATOM 4864 C C . GLY B 1 189 ? 16.5 -15.102 4.777 1 86.94 189 GLY B C 1
ATOM 4865 O O . GLY B 1 189 ? 17.719 -15.078 4.715 1 86.94 189 GLY B O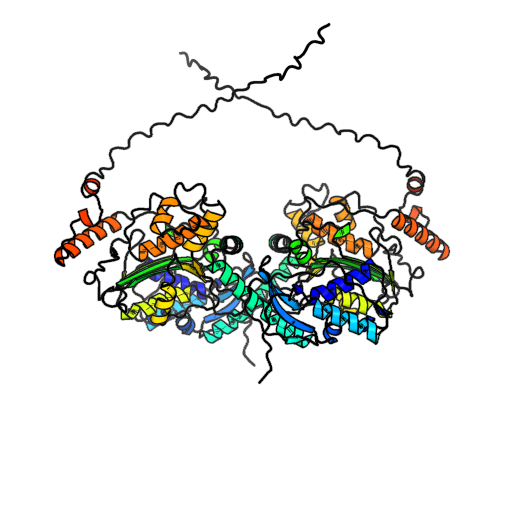 1
ATOM 4866 N N . GLN B 1 190 ? 15.758 -15.719 3.912 1 90.25 190 GLN B N 1
ATOM 4867 C CA . GLN B 1 190 ? 16.312 -16.375 2.738 1 90.25 190 GLN B CA 1
ATOM 4868 C C . GLN B 1 190 ? 16.094 -15.539 1.48 1 90.25 190 GLN B C 1
ATOM 4870 O O . GLN B 1 190 ? 15.102 -15.734 0.772 1 90.25 190 GLN B O 1
ATOM 4875 N N . TRP B 1 191 ? 16.906 -14.5 1.314 1 92.44 191 TRP B N 1
ATOM 4876 C CA . TRP B 1 191 ? 16.812 -13.648 0.135 1 92.44 191 TRP B CA 1
ATOM 4877 C C . TRP B 1 191 ? 18.188 -13.391 -0.466 1 92.44 191 TRP B C 1
ATOM 4879 O O . TRP B 1 191 ? 19.172 -13.227 0.263 1 92.44 191 TRP B O 1
ATOM 4889 N N . PRO B 1 192 ? 18.219 -13.305 -1.831 1 95.06 192 PRO B N 1
ATOM 4890 C CA . PRO B 1 192 ? 17.219 -13.516 -2.879 1 95.06 192 PRO B CA 1
ATOM 4891 C C . PRO B 1 192 ? 16.891 -14.992 -3.094 1 95.06 192 PRO B C 1
ATOM 4893 O O . PRO B 1 192 ? 17.625 -15.867 -2.621 1 95.06 192 PRO B O 1
ATOM 4896 N N . PRO B 1 193 ? 15.766 -15.297 -3.811 1 96.94 193 PRO B N 1
ATOM 4897 C CA . PRO B 1 193 ? 15.406 -16.688 -4.055 1 96.94 193 PRO B CA 1
ATOM 4898 C C . PRO B 1 193 ? 16.484 -17.453 -4.824 1 96.94 193 PRO B C 1
ATOM 4900 O O . PRO B 1 193 ? 17.047 -16.938 -5.785 1 96.94 193 PRO B O 1
ATOM 4903 N N . VAL B 1 194 ? 16.766 -18.625 -4.332 1 97 194 VAL B N 1
ATOM 4904 C CA . VAL B 1 194 ? 17.594 -19.594 -5.039 1 97 194 VAL B CA 1
ATOM 4905 C C . VAL B 1 194 ? 16.703 -20.562 -5.809 1 97 194 VAL B C 1
ATOM 4907 O O . VAL B 1 194 ? 16 -21.375 -5.207 1 97 194 VAL B O 1
ATOM 4910 N N . PRO B 1 195 ? 16.766 -20.547 -7.152 1 96.81 195 PRO B N 1
ATOM 4911 C CA . PRO B 1 195 ? 15.797 -21.297 -7.969 1 96.81 195 PRO B CA 1
ATOM 4912 C C . PRO B 1 195 ? 15.734 -22.781 -7.613 1 96.81 195 PRO B C 1
ATOM 4914 O O . PRO B 1 195 ? 14.648 -23.328 -7.449 1 96.81 195 PRO B O 1
ATOM 4917 N N . ASP B 1 196 ? 16.859 -23.438 -7.348 1 95.19 196 ASP B N 1
ATOM 4918 C CA . ASP B 1 196 ? 16.906 -24.875 -7.098 1 95.19 196 ASP B CA 1
ATOM 4919 C C . ASP B 1 196 ? 16.25 -25.219 -5.766 1 95.19 196 ASP B C 1
ATOM 4921 O O . ASP B 1 196 ? 15.633 -26.281 -5.629 1 95.19 196 ASP B O 1
ATOM 4925 N N . VAL B 1 197 ? 16.297 -24.266 -4.879 1 93.31 197 VAL B N 1
ATOM 4926 C CA . VAL B 1 197 ? 15.906 -24.578 -3.51 1 93.31 197 VAL B CA 1
ATOM 4927 C C . VAL B 1 197 ? 14.562 -23.922 -3.191 1 93.31 197 VAL B C 1
ATOM 4929 O O . VAL B 1 197 ? 13.727 -24.5 -2.492 1 93.31 197 VAL B O 1
ATOM 4932 N N . ASN B 1 198 ? 14.352 -22.766 -3.764 1 95.25 198 ASN B N 1
ATOM 4933 C CA . ASN B 1 198 ? 13.25 -21.953 -3.273 1 95.25 198 ASN B CA 1
ATOM 4934 C C . ASN B 1 198 ? 12.055 -22.016 -4.223 1 95.25 198 ASN B C 1
ATOM 4936 O O . ASN B 1 198 ? 10.938 -21.656 -3.842 1 95.25 198 ASN B O 1
ATOM 4940 N N . TYR B 1 199 ? 12.258 -22.438 -5.5 1 97 199 TYR B N 1
ATOM 4941 C CA . TYR B 1 199 ? 11.125 -22.547 -6.414 1 97 199 TYR B CA 1
ATOM 4942 C C . TYR B 1 199 ? 10.32 -23.812 -6.129 1 97 199 TYR B C 1
ATOM 4944 O O . TYR B 1 199 ? 10.883 -24.906 -6.023 1 97 199 TYR B O 1
ATOM 4952 N N . ARG B 1 200 ? 9.039 -23.578 -5.918 1 96.38 200 ARG B N 1
ATOM 4953 C CA . ARG B 1 200 ? 8.125 -24.719 -6.055 1 96.38 200 ARG B CA 1
ATOM 4954 C C . ARG B 1 200 ? 7.887 -25.047 -7.523 1 96.38 200 ARG B C 1
ATOM 4956 O O . ARG B 1 200 ? 7.547 -24.172 -8.32 1 96.38 200 ARG B O 1
ATOM 4963 N N . LYS B 1 201 ? 8.141 -26.297 -7.859 1 96.38 201 LYS B N 1
ATOM 4964 C CA . LYS B 1 201 ? 8.07 -26.625 -9.281 1 96.38 201 LYS B CA 1
ATOM 4965 C C . LYS B 1 201 ? 7.445 -28 -9.492 1 96.38 201 LYS B C 1
ATOM 4967 O O . LYS B 1 201 ? 7.566 -28.875 -8.633 1 96.38 201 LYS B O 1
ATOM 4972 N N . GLY B 1 202 ? 6.762 -28.109 -10.617 1 96 202 GLY B N 1
ATOM 4973 C CA . GLY B 1 202 ? 6.125 -29.359 -10.992 1 96 202 GLY B CA 1
ATOM 4974 C C . GLY B 1 202 ? 5.949 -29.516 -12.492 1 96 202 GLY B C 1
ATOM 4975 O O . GLY B 1 202 ? 5.797 -28.531 -13.211 1 96 202 GLY B O 1
ATOM 4976 N N . HIS B 1 203 ? 6.043 -30.719 -12.953 1 97.19 203 HIS B N 1
ATOM 4977 C CA . HIS B 1 203 ? 5.832 -31.078 -14.352 1 97.19 203 HIS B CA 1
ATOM 4978 C C . HIS B 1 203 ? 5.023 -32.375 -14.477 1 97.19 203 HIS B C 1
ATOM 4980 O O . HIS B 1 203 ? 5.383 -33.406 -13.883 1 97.19 203 HIS B O 1
ATOM 4986 N N . TYR B 1 204 ? 3.941 -32.344 -15.258 1 97.56 204 TYR B N 1
ATOM 4987 C CA . TYR B 1 204 ? 3.004 -33.438 -15.359 1 97.56 204 TYR B CA 1
ATOM 4988 C C . TYR B 1 204 ? 2.777 -33.844 -16.812 1 97.56 204 TYR B C 1
ATOM 4990 O O . TYR B 1 204 ? 2.559 -32.969 -17.672 1 97.56 204 TYR B O 1
ATOM 4998 N N . ILE B 1 205 ? 2.893 -35.125 -17.047 1 97.25 205 ILE B N 1
ATOM 4999 C CA . ILE B 1 205 ? 2.607 -35.688 -18.359 1 97.25 205 ILE B CA 1
ATOM 5000 C C . ILE B 1 205 ? 1.285 -36.469 -18.312 1 97.25 205 ILE B C 1
ATOM 5002 O O . ILE B 1 205 ? 1.071 -37.281 -17.422 1 97.25 205 ILE B O 1
ATOM 5006 N N . THR B 1 206 ? 0.392 -36.156 -19.234 1 97.5 206 THR B N 1
ATOM 5007 C CA . THR B 1 206 ? -0.923 -36.781 -19.25 1 97.5 206 THR B CA 1
ATOM 5008 C C . THR B 1 206 ? -0.815 -38.25 -19.656 1 97.5 206 THR B C 1
ATOM 5010 O O . THR B 1 206 ? -0.353 -38.562 -20.75 1 97.5 206 THR B O 1
ATOM 5013 N N . ALA B 1 207 ? -1.333 -39.125 -18.828 1 96.81 207 ALA B N 1
ATOM 5014 C CA . ALA B 1 207 ? -1.171 -40.562 -18.969 1 96.81 207 ALA B CA 1
ATOM 5015 C C . ALA B 1 207 ? -1.762 -41.062 -20.281 1 96.81 207 ALA B C 1
ATOM 5017 O O . ALA B 1 207 ? -1.14 -41.875 -20.969 1 96.81 207 ALA B O 1
ATOM 5018 N N . GLU B 1 208 ? -2.848 -40.594 -20.688 1 95.88 208 GLU B N 1
ATOM 5019 C CA . GLU B 1 208 ? -3.617 -41.062 -21.828 1 95.88 208 GLU B CA 1
ATOM 5020 C C . GLU B 1 208 ? -2.928 -40.75 -23.141 1 95.88 208 GLU B C 1
ATOM 5022 O O . GLU B 1 208 ? -3.203 -41.375 -24.172 1 95.88 208 GLU B O 1
ATOM 5027 N N . TYR B 1 209 ? -2.027 -39.781 -23.062 1 94.38 209 TYR B N 1
ATOM 5028 C CA . TYR B 1 209 ? -1.454 -39.312 -24.312 1 94.38 209 TYR B CA 1
ATOM 5029 C C . TYR B 1 209 ? 0.057 -39.5 -24.328 1 94.38 209 TYR B C 1
ATOM 5031 O O . TYR B 1 209 ? 0.708 -39.281 -25.359 1 94.38 209 TYR B O 1
ATOM 5039 N N . ALA B 1 210 ? 0.609 -40 -23.266 1 92.62 210 ALA B N 1
ATOM 5040 C CA . ALA B 1 210 ? 2.057 -40.125 -23.125 1 92.62 210 ALA B CA 1
ATOM 5041 C C . ALA B 1 210 ? 2.631 -41.031 -24.219 1 92.62 210 ALA B C 1
ATOM 5043 O O . ALA B 1 210 ? 2.176 -42.156 -24.406 1 92.62 210 ALA B O 1
ATOM 5044 N N . ASP B 1 211 ? 3.551 -40.469 -24.969 1 88.88 211 ASP B N 1
ATOM 5045 C CA . ASP B 1 211 ? 4.297 -41.188 -26.016 1 88.88 211 ASP B CA 1
ATOM 5046 C C . ASP B 1 211 ? 3.389 -41.531 -27.188 1 88.88 211 ASP B C 1
ATOM 5048 O O . ASP B 1 211 ? 3.752 -42.375 -28.016 1 88.88 211 ASP B O 1
ATOM 5052 N N . GLN B 1 212 ? 2.234 -41.094 -27.234 1 87.69 212 GLN B N 1
ATOM 5053 C CA . GLN B 1 212 ? 1.295 -41.406 -28.297 1 87.69 212 GLN B CA 1
ATOM 5054 C C . GLN B 1 212 ? 1.002 -40.219 -29.188 1 87.69 212 GLN B C 1
ATOM 5056 O O . GLN B 1 212 ? 0.844 -40.344 -30.406 1 87.69 212 GLN B O 1
ATOM 5061 N N . VAL B 1 213 ? 0.888 -39.125 -28.484 1 85.88 213 VAL B N 1
ATOM 5062 C CA . VAL B 1 213 ? 0.545 -37.906 -29.219 1 85.88 213 VAL B CA 1
ATOM 5063 C C . VAL B 1 213 ? 1.754 -37 -29.266 1 85.88 213 VAL B C 1
ATOM 5065 O O . VAL B 1 213 ? 2.271 -36.562 -28.219 1 85.88 213 VAL B O 1
ATOM 5068 N N . ILE B 1 214 ? 2.23 -36.656 -30.438 1 84.56 214 ILE B N 1
ATOM 5069 C CA . ILE B 1 214 ? 3.361 -35.75 -30.641 1 84.56 214 ILE B CA 1
ATOM 5070 C C . ILE B 1 214 ? 2.957 -34.625 -31.578 1 84.56 214 ILE B C 1
ATOM 5072 O O . ILE B 1 214 ? 2.488 -34.875 -32.688 1 84.56 214 ILE B O 1
ATOM 5076 N N . ASN B 1 215 ? 3.105 -33.438 -31.062 1 89.06 215 ASN B N 1
ATOM 5077 C CA . ASN B 1 215 ? 2.836 -32.281 -31.906 1 89.06 215 ASN B CA 1
ATOM 5078 C C . ASN B 1 215 ? 3.885 -32.156 -33 1 89.06 215 ASN B C 1
ATOM 5080 O O . ASN B 1 215 ? 5.07 -32.375 -32.781 1 89.06 215 ASN B O 1
ATOM 5084 N N . ARG B 1 216 ? 3.5 -31.703 -34.188 1 86.62 216 ARG B N 1
ATOM 5085 C CA . ARG B 1 216 ? 4.406 -31.625 -35.344 1 86.62 216 ARG B CA 1
ATOM 5086 C C . ARG B 1 216 ? 4.938 -30.219 -35.531 1 86.62 216 ARG B C 1
ATOM 5088 O O . ARG B 1 216 ? 6.105 -30.031 -35.875 1 86.62 216 ARG B O 1
ATOM 5095 N N . ILE B 1 217 ? 4.117 -29.281 -35.344 1 87.5 217 ILE B N 1
ATOM 5096 C CA . ILE B 1 217 ? 4.484 -27.891 -35.594 1 87.5 217 ILE B CA 1
ATOM 5097 C C . ILE B 1 217 ? 5.297 -27.359 -34.406 1 87.5 217 ILE B C 1
ATOM 5099 O O . ILE B 1 217 ? 6.348 -26.75 -34.594 1 87.5 217 ILE B O 1
ATOM 5103 N N . ASN B 1 218 ? 4.824 -27.609 -33.219 1 86.88 218 ASN B N 1
ATOM 5104 C CA . ASN B 1 218 ? 5.5 -27.203 -32 1 86.88 218 ASN B CA 1
ATOM 5105 C C . ASN B 1 218 ? 5.762 -28.391 -31.078 1 86.88 218 ASN B C 1
ATOM 5107 O O . ASN B 1 218 ? 5.145 -28.5 -30.016 1 86.88 218 ASN B O 1
ATOM 5111 N N . PRO B 1 219 ? 6.699 -29.141 -31.453 1 88.12 219 PRO B N 1
ATOM 5112 C CA . PRO B 1 219 ? 6.961 -30.328 -30.641 1 88.12 219 PRO B CA 1
ATOM 5113 C C . PRO B 1 219 ? 7.523 -29.984 -29.25 1 88.12 219 PRO B C 1
ATOM 5115 O O . PRO B 1 219 ? 8.234 -28.984 -29.094 1 88.12 219 PRO B O 1
ATOM 5118 N N . THR B 1 220 ? 7.09 -30.781 -28.297 1 90 220 THR B N 1
ATOM 5119 C CA . THR B 1 220 ? 7.672 -30.719 -26.969 1 90 220 THR B CA 1
ATOM 5120 C C . THR B 1 220 ? 8.344 -32.031 -26.609 1 90 220 THR B C 1
ATOM 5122 O O . THR B 1 220 ? 8.125 -33.062 -27.281 1 90 220 THR B O 1
ATOM 5125 N N . PHE B 1 221 ? 9.242 -31.984 -25.656 1 92.38 221 PHE B N 1
ATOM 5126 C CA . PHE B 1 221 ? 9.969 -33.156 -25.172 1 92.38 221 PHE B CA 1
ATOM 5127 C C . PHE B 1 221 ? 9.609 -33.438 -23.719 1 92.38 221 PHE B C 1
ATOM 5129 O O . PHE B 1 221 ? 10.398 -33.156 -22.812 1 92.38 221 PHE B O 1
ATOM 5136 N N . PRO B 1 222 ? 8.477 -34.062 -23.469 1 94.25 222 PRO B N 1
ATOM 5137 C CA . PRO B 1 222 ? 7.879 -34.156 -22.125 1 94.25 222 PRO B CA 1
ATOM 5138 C C . PRO B 1 222 ? 8.797 -34.812 -21.109 1 94.25 222 PRO B C 1
ATOM 5140 O O . PRO B 1 222 ? 8.812 -34.438 -19.938 1 94.25 222 PRO B O 1
ATOM 5143 N N . TRP B 1 223 ? 9.656 -35.719 -21.5 1 94.88 223 TRP B N 1
ATOM 5144 C CA . TRP B 1 223 ? 10.422 -36.531 -20.547 1 94.88 223 TRP B CA 1
ATOM 5145 C C . TRP B 1 223 ? 11.773 -35.875 -20.266 1 94.88 223 TRP B C 1
ATOM 5147 O O . TRP B 1 223 ? 12.562 -36.375 -19.469 1 94.88 223 TRP B O 1
ATOM 5157 N N . SER B 1 224 ? 12.047 -34.75 -20.891 1 94.88 224 SER B N 1
ATOM 5158 C CA . SER B 1 224 ? 13.312 -34.062 -20.719 1 94.88 224 SER B CA 1
ATOM 5159 C C . SER B 1 224 ? 13.164 -32.875 -19.766 1 94.88 224 SER B C 1
ATOM 5161 O O . SER B 1 224 ? 13.555 -31.75 -20.094 1 94.88 224 SER B O 1
ATOM 5163 N N . TYR B 1 225 ? 12.609 -33.188 -18.594 1 96.31 225 TYR B N 1
ATOM 5164 C CA . TYR B 1 225 ? 12.477 -32.156 -17.578 1 96.31 225 TYR B CA 1
ATOM 5165 C C . TYR B 1 225 ? 13.805 -31.906 -16.875 1 96.31 225 TYR B C 1
ATOM 5167 O O . TYR B 1 225 ? 14.258 -32.75 -16.094 1 96.31 225 TYR B O 1
ATOM 5175 N N . ALA B 1 226 ? 14.375 -30.75 -17.047 1 96.56 226 ALA B N 1
ATOM 5176 C CA . ALA B 1 226 ? 15.75 -30.453 -16.656 1 96.56 226 ALA B CA 1
ATOM 5177 C C . ALA B 1 226 ? 15.852 -30.094 -15.18 1 96.56 226 ALA B C 1
ATOM 5179 O O . ALA B 1 226 ? 16.938 -30.141 -14.594 1 96.56 226 ALA B O 1
ATOM 5180 N N . PHE B 1 227 ? 14.75 -29.766 -14.531 1 96.06 227 PHE B N 1
ATOM 5181 C CA . PHE B 1 227 ? 14.875 -29.125 -13.227 1 96.06 227 PHE B CA 1
ATOM 5182 C C . PHE B 1 227 ? 14.164 -29.953 -12.156 1 96.06 227 PHE B C 1
ATOM 5184 O O . PHE B 1 227 ? 14 -29.484 -11.023 1 96.06 227 PHE B O 1
ATOM 5191 N N . GLY B 1 228 ? 13.727 -31.062 -12.516 1 93.38 228 GLY B N 1
ATOM 5192 C CA . GLY B 1 228 ? 13.047 -31.969 -11.586 1 93.38 228 GLY B CA 1
ATOM 5193 C C . GLY B 1 228 ? 12.602 -33.25 -12.227 1 93.38 228 GLY B C 1
ATOM 5194 O O . GLY B 1 228 ? 13.188 -33.688 -13.219 1 93.38 228 GLY B O 1
ATOM 5195 N N . ASP B 1 229 ? 11.617 -33.875 -11.578 1 93.81 229 ASP B N 1
ATOM 5196 C CA . ASP B 1 229 ? 11.086 -35.125 -12.102 1 93.81 229 ASP B CA 1
ATOM 5197 C C . ASP B 1 229 ? 9.656 -34.969 -12.609 1 93.81 229 ASP B C 1
ATOM 5199 O O . ASP B 1 229 ? 8.844 -34.281 -11.969 1 93.81 229 ASP B O 1
ATOM 5203 N N . SER B 1 230 ? 9.453 -35.531 -13.805 1 95.06 230 SER B N 1
ATOM 5204 C CA . SER B 1 230 ? 8.102 -35.5 -14.359 1 95.06 230 SER B CA 1
ATOM 5205 C C . SER B 1 230 ? 7.195 -36.5 -13.656 1 95.06 230 SER B C 1
ATOM 5207 O O . SER B 1 230 ? 7.648 -37.562 -13.211 1 95.06 230 SER B O 1
ATOM 5209 N N . GLN B 1 231 ? 5.973 -36.094 -13.516 1 95.69 231 GLN B N 1
ATOM 5210 C CA . GLN B 1 231 ? 4.949 -36.969 -12.977 1 95.69 231 GLN B CA 1
ATOM 5211 C C . GLN B 1 231 ? 3.887 -37.281 -14.031 1 95.69 231 GLN B C 1
ATOM 5213 O O . GLN B 1 231 ? 3.566 -36.438 -14.867 1 95.69 231 GLN B O 1
ATOM 5218 N N . VAL B 1 232 ? 3.418 -38.5 -13.969 1 96.06 232 VAL B N 1
ATOM 5219 C CA . VAL B 1 232 ? 2.342 -38.906 -14.867 1 96.06 232 VAL B CA 1
ATOM 5220 C C . VAL B 1 232 ? 0.995 -38.75 -14.164 1 96.06 232 VAL B C 1
ATOM 5222 O O . VAL B 1 232 ? 0.836 -39.188 -13.016 1 96.06 232 VAL B O 1
ATOM 5225 N N . ILE B 1 233 ? 0.045 -38.188 -14.852 1 96.75 233 ILE B N 1
ATOM 5226 C CA . ILE B 1 233 ? -1.244 -37.875 -14.242 1 96.75 233 ILE B CA 1
ATOM 5227 C C . ILE B 1 233 ? -2.369 -38.219 -15.219 1 96.75 233 ILE B C 1
ATOM 5229 O O . ILE B 1 233 ? -2.227 -38.031 -16.438 1 96.75 233 ILE B O 1
ATOM 5233 N N . ALA B 1 234 ? -3.484 -38.719 -14.648 1 96.75 234 ALA B N 1
ATOM 5234 C CA . ALA B 1 234 ? -4.66 -38.938 -15.484 1 96.75 234 ALA B CA 1
ATOM 5235 C C . ALA B 1 234 ? -5.285 -37.625 -15.922 1 96.75 234 ALA B C 1
ATOM 5237 O O . ALA B 1 234 ? -5.293 -36.656 -15.164 1 96.75 234 ALA B O 1
ATOM 5238 N N . LYS B 1 235 ? -5.84 -37.594 -17.125 1 95.44 235 LYS B N 1
ATOM 5239 C CA . LYS B 1 235 ? -6.469 -36.406 -17.672 1 95.44 235 LYS B CA 1
ATOM 5240 C C . LYS B 1 235 ? -7.562 -35.875 -16.75 1 95.44 235 LYS B C 1
ATOM 5242 O O . LYS B 1 235 ? -7.762 -34.656 -16.609 1 95.44 235 LYS B O 1
ATOM 5247 N N . SER B 1 236 ? -8.242 -36.75 -16.062 1 94.44 236 SER B N 1
ATOM 5248 C CA . SER B 1 236 ? -9.375 -36.406 -15.219 1 94.44 236 SER B CA 1
ATOM 5249 C C . SER B 1 236 ? -8.922 -35.656 -13.969 1 94.44 236 SER B C 1
ATOM 5251 O O . SER B 1 236 ? -9.719 -35 -13.312 1 94.44 236 SER B O 1
ATOM 5253 N N . ASN B 1 237 ? -7.625 -35.719 -13.617 1 95.31 237 ASN B N 1
ATOM 5254 C CA . ASN B 1 237 ? -7.125 -35.125 -12.375 1 95.31 237 ASN B CA 1
ATOM 5255 C C . ASN B 1 237 ? -6.43 -33.812 -12.617 1 95.31 237 ASN B C 1
ATOM 5257 O O . ASN B 1 237 ? -6.102 -33.094 -11.672 1 95.31 237 ASN B O 1
ATOM 5261 N N . ILE B 1 238 ? -6.23 -33.406 -13.859 1 95.5 238 ILE B N 1
ATOM 5262 C CA . ILE B 1 238 ? -5.418 -32.25 -14.203 1 95.5 238 ILE B CA 1
ATOM 5263 C C . ILE B 1 238 ? -6.039 -31 -13.602 1 95.5 238 ILE B C 1
ATOM 5265 O O . ILE B 1 238 ? -5.367 -30.234 -12.898 1 95.5 238 ILE B O 1
ATOM 5269 N N . SER B 1 239 ? -7.32 -30.781 -13.828 1 94.31 239 SER B N 1
ATOM 5270 C CA . SER B 1 239 ? -7.992 -29.578 -13.352 1 94.31 239 SER B CA 1
ATOM 5271 C C . SER B 1 239 ? -7.926 -29.469 -11.836 1 94.31 239 SER B C 1
ATOM 5273 O O . SER B 1 239 ? -7.715 -28.391 -11.289 1 94.31 239 SER B O 1
ATOM 5275 N N . GLN B 1 240 ? -8.062 -30.594 -11.203 1 93.69 240 GLN B N 1
ATOM 5276 C CA . GLN B 1 240 ? -8.039 -30.625 -9.75 1 93.69 240 GLN B CA 1
ATOM 5277 C C . GLN B 1 240 ? -6.66 -30.234 -9.219 1 93.69 240 GLN B C 1
ATOM 5279 O O . GLN B 1 240 ? -6.555 -29.484 -8.242 1 93.69 240 GLN B O 1
ATOM 5284 N N . VAL B 1 241 ? -5.629 -30.703 -9.797 1 95.31 241 VAL B N 1
ATOM 5285 C CA . VAL B 1 241 ? -4.266 -30.422 -9.344 1 95.31 241 VAL B CA 1
ATOM 5286 C C . VAL B 1 241 ? -3.916 -28.969 -9.602 1 95.31 241 VAL B C 1
ATOM 5288 O O . VAL B 1 241 ? -3.332 -28.297 -8.742 1 95.31 241 VAL B O 1
ATOM 5291 N N . VAL B 1 242 ? -4.297 -28.484 -10.773 1 95.62 242 VAL B N 1
ATOM 5292 C CA . VAL B 1 242 ? -4.039 -27.078 -11.086 1 95.62 242 VAL B CA 1
ATOM 5293 C C . VAL B 1 242 ? -4.777 -26.188 -10.102 1 95.62 242 VAL B C 1
ATOM 5295 O O . VAL B 1 242 ? -4.215 -25.219 -9.594 1 95.62 242 VAL B O 1
ATOM 5298 N N . GLU B 1 243 ? -5.988 -26.5 -9.805 1 93.81 243 GLU B N 1
ATOM 5299 C CA . GLU B 1 243 ? -6.785 -25.75 -8.844 1 93.81 243 GLU B CA 1
ATOM 5300 C C . GLU B 1 243 ? -6.133 -25.75 -7.461 1 93.81 243 GLU B C 1
ATOM 5302 O O . GLU B 1 243 ? -6.113 -24.719 -6.777 1 93.81 243 GLU B O 1
ATOM 5307 N N . ALA B 1 244 ? -5.633 -26.891 -7.074 1 95 244 ALA B N 1
ATOM 5308 C CA . ALA B 1 244 ? -4.957 -27 -5.785 1 95 244 ALA B CA 1
ATOM 5309 C C . ALA B 1 244 ? -3.729 -26.094 -5.738 1 95 244 ALA B C 1
ATOM 5311 O O . ALA B 1 244 ? -3.482 -25.422 -4.734 1 95 244 ALA B O 1
ATOM 5312 N N . VAL B 1 245 ? -3.004 -26.031 -6.793 1 95.94 245 VAL B N 1
ATOM 5313 C CA . VAL B 1 245 ? -1.811 -25.203 -6.859 1 95.94 245 VAL B CA 1
ATOM 5314 C C . VAL B 1 245 ? -2.203 -23.734 -6.75 1 95.94 245 VAL B C 1
ATOM 5316 O O . VAL B 1 245 ? -1.665 -23 -5.918 1 95.94 245 VAL B O 1
ATOM 5319 N N . VAL B 1 246 ? -3.188 -23.281 -7.488 1 95.44 246 VAL B N 1
ATOM 5320 C CA . VAL B 1 246 ? -3.6 -21.891 -7.531 1 95.44 246 VAL B CA 1
ATOM 5321 C C . VAL B 1 246 ? -4.191 -21.484 -6.184 1 95.44 246 VAL B C 1
ATOM 5323 O O . VAL B 1 246 ? -3.828 -20.438 -5.625 1 95.44 246 VAL B O 1
ATOM 5326 N N . SER B 1 247 ? -5.043 -22.328 -5.617 1 93.69 247 SER B N 1
ATOM 5327 C CA . SER B 1 247 ? -5.719 -22 -4.363 1 93.69 247 SER B CA 1
ATOM 5328 C C . SER B 1 247 ? -4.734 -21.969 -3.199 1 93.69 247 SER B C 1
ATOM 5330 O O . SER B 1 247 ? -4.965 -21.281 -2.207 1 93.69 247 SER B O 1
ATOM 5332 N N . SER B 1 248 ? -3.674 -22.719 -3.346 1 96 248 SER B N 1
ATOM 5333 C CA . SER B 1 248 ? -2.666 -22.734 -2.291 1 96 248 SER B CA 1
ATOM 5334 C C . SER B 1 248 ? -1.874 -21.438 -2.26 1 96 248 SER B C 1
ATOM 5336 O O . SER B 1 248 ? -1.213 -21.125 -1.265 1 96 248 SER B O 1
ATOM 5338 N N . LEU B 1 249 ? -1.997 -20.656 -3.299 1 97.06 249 LEU B N 1
ATOM 5339 C CA . LEU B 1 249 ? -1.129 -19.5 -3.424 1 97.06 249 LEU B CA 1
ATOM 5340 C C . LEU B 1 249 ? -1.944 -18.203 -3.426 1 97.06 249 LEU B C 1
ATOM 5342 O O . LEU B 1 249 ? -1.444 -17.141 -3.037 1 97.06 249 LEU B O 1
ATOM 5346 N N . ALA B 1 250 ? -3.178 -18.281 -3.771 1 96.69 250 ALA B N 1
ATOM 5347 C CA . ALA B 1 250 ? -4.016 -17.109 -3.98 1 96.69 250 ALA B CA 1
ATOM 5348 C C . ALA B 1 250 ? -4.719 -16.703 -2.691 1 96.69 250 ALA B C 1
ATOM 5350 O O . ALA B 1 250 ? -5.16 -17.547 -1.918 1 96.69 250 ALA B O 1
ATOM 5351 N N . SER B 1 251 ? -4.801 -15.43 -2.43 1 96.06 251 SER B N 1
ATOM 5352 C CA . SER B 1 251 ? -5.664 -14.898 -1.383 1 96.06 251 SER B CA 1
ATOM 5353 C C . SER B 1 251 ? -7.09 -14.695 -1.891 1 96.06 251 SER B C 1
ATOM 5355 O O . SER B 1 251 ? -7.348 -14.812 -3.09 1 96.06 251 SER B O 1
ATOM 5357 N N . PRO B 1 252 ? -8.008 -14.492 -0.973 1 94.81 252 PRO B N 1
ATOM 5358 C CA . PRO B 1 252 ? -9.375 -14.234 -1.414 1 94.81 252 PRO B CA 1
ATOM 5359 C C . PRO B 1 252 ? -9.484 -13.016 -2.324 1 94.81 252 PRO B C 1
ATOM 5361 O O . PRO B 1 252 ? -8.68 -12.086 -2.221 1 94.81 252 PRO B O 1
ATOM 5364 N N . ASN B 1 253 ? -10.539 -13.047 -3.16 1 93.81 253 ASN B N 1
ATOM 5365 C CA . ASN B 1 253 ? -10.82 -11.914 -4.035 1 93.81 253 ASN B CA 1
ATOM 5366 C C . ASN B 1 253 ? -11.133 -10.648 -3.238 1 93.81 253 ASN B C 1
ATOM 5368 O O . ASN B 1 253 ? -11.633 -10.734 -2.113 1 93.81 253 ASN B O 1
ATOM 5372 N N . SER B 1 254 ? -10.742 -9.562 -3.846 1 92.88 254 SER B N 1
ATOM 5373 C CA . SER B 1 254 ? -11.023 -8.242 -3.289 1 92.88 254 SER B CA 1
ATOM 5374 C C . SER B 1 254 ? -11.125 -7.188 -4.387 1 92.88 254 SER B C 1
ATOM 5376 O O . SER B 1 254 ? -10.43 -7.273 -5.402 1 92.88 254 SER B O 1
ATOM 5378 N N . ASP B 1 255 ? -11.992 -6.246 -4.176 1 90.69 255 ASP B N 1
ATOM 5379 C CA . ASP B 1 255 ? -12.125 -5.176 -5.16 1 90.69 255 ASP B CA 1
ATOM 5380 C C . ASP B 1 255 ? -11.102 -4.066 -4.914 1 90.69 255 ASP B C 1
ATOM 5382 O O . ASP B 1 255 ? -10.844 -3.244 -5.793 1 90.69 255 ASP B O 1
ATOM 5386 N N . THR B 1 256 ? -10.539 -4.086 -3.76 1 89.81 256 THR B N 1
ATOM 5387 C CA . THR B 1 256 ? -9.742 -2.922 -3.393 1 89.81 256 THR B CA 1
ATOM 5388 C C . THR B 1 256 ? -8.305 -3.328 -3.086 1 89.81 256 THR B C 1
ATOM 5390 O O . THR B 1 256 ? -7.41 -2.479 -3.037 1 89.81 256 THR B O 1
ATOM 5393 N N . THR B 1 257 ? -8.125 -4.582 -2.896 1 91.81 257 THR B N 1
ATOM 5394 C CA . THR B 1 257 ? -6.793 -5.051 -2.539 1 91.81 257 THR B CA 1
ATOM 5395 C C . THR B 1 257 ? -6.285 -6.066 -3.561 1 91.81 257 THR B C 1
ATOM 5397 O O . THR B 1 257 ? -7.039 -6.934 -4.008 1 91.81 257 THR B O 1
ATOM 5400 N N . ALA B 1 258 ? -5.055 -5.906 -3.887 1 95.06 258 ALA B N 1
ATOM 5401 C CA . ALA B 1 258 ? -4.441 -6.844 -4.824 1 95.06 258 ALA B CA 1
ATOM 5402 C C . ALA B 1 258 ? -4.309 -8.234 -4.203 1 95.06 258 ALA B C 1
ATOM 5404 O O . ALA B 1 258 ? -4.09 -8.359 -2.996 1 95.06 258 ALA B O 1
ATOM 5405 N N . ASN B 1 259 ? -4.426 -9.227 -5.051 1 97.12 259 ASN B N 1
ATOM 5406 C CA . ASN B 1 259 ? -4.199 -10.602 -4.613 1 97.12 259 ASN B CA 1
ATOM 5407 C C . ASN B 1 259 ? -2.736 -10.844 -4.254 1 97.12 259 ASN B C 1
ATOM 5409 O O . ASN B 1 259 ? -1.844 -10.195 -4.801 1 97.12 259 ASN B O 1
ATOM 5413 N N . ASN B 1 260 ? -2.51 -11.805 -3.367 1 96 260 ASN B N 1
ATOM 5414 C CA . ASN B 1 260 ? -1.145 -12.195 -3.033 1 96 260 ASN B CA 1
ATOM 5415 C C . ASN B 1 260 ? -0.458 -12.891 -4.207 1 96 260 ASN B C 1
ATOM 5417 O O . ASN B 1 260 ? 0.771 -12.898 -4.297 1 96 260 ASN B O 1
ATOM 5421 N N . LEU B 1 261 ? -1.208 -13.406 -5.035 1 97.88 261 LEU B N 1
ATOM 5422 C CA . LEU B 1 261 ? -0.708 -14.164 -6.172 1 97.88 261 LEU B CA 1
ATOM 5423 C C . LEU B 1 261 ? -0.51 -13.266 -7.387 1 97.88 261 LEU B C 1
ATOM 5425 O O . LEU B 1 261 ? -1.373 -12.445 -7.699 1 97.88 261 LEU B O 1
ATOM 5429 N N . VAL B 1 262 ? 0.633 -13.375 -7.977 1 98.38 262 VAL B N 1
ATOM 5430 C CA . VAL B 1 262 ? 0.953 -12.727 -9.242 1 98.38 262 VAL B CA 1
ATOM 5431 C C . VAL B 1 262 ? 1.208 -13.781 -10.32 1 98.38 262 VAL B C 1
ATOM 5433 O O . VAL B 1 262 ? 2.055 -14.664 -10.141 1 98.38 262 VAL B O 1
ATOM 5436 N N . LEU B 1 263 ? 0.469 -13.727 -11.398 1 97.38 263 LEU B N 1
ATOM 5437 C CA . LEU B 1 263 ? 0.688 -14.633 -12.523 1 97.38 263 LEU B CA 1
ATOM 5438 C C . LEU B 1 263 ? 1.729 -14.07 -13.484 1 97.38 263 LEU B C 1
ATOM 5440 O O . LEU B 1 263 ? 1.66 -12.898 -13.859 1 97.38 263 LEU B O 1
ATOM 5444 N N . VAL B 1 264 ? 2.67 -14.875 -13.805 1 97.81 264 VAL B N 1
ATOM 5445 C CA . VAL B 1 264 ? 3.725 -14.5 -14.742 1 97.81 264 VAL B CA 1
ATOM 5446 C C . VAL B 1 264 ? 3.539 -15.25 -16.062 1 97.81 264 VAL B C 1
ATOM 5448 O O . VAL B 1 264 ? 3.463 -16.484 -16.078 1 97.81 264 VAL B O 1
ATOM 5451 N N . ILE B 1 265 ? 3.434 -14.492 -17.125 1 96.25 265 ILE B N 1
ATOM 5452 C CA . ILE B 1 265 ? 3.311 -15.086 -18.453 1 96.25 265 ILE B CA 1
ATOM 5453 C C . ILE B 1 265 ? 4.391 -14.523 -19.375 1 96.25 265 ILE B C 1
ATOM 5455 O O . ILE B 1 265 ? 5.078 -13.562 -19.016 1 96.25 265 ILE B O 1
ATOM 5459 N N . HIS B 1 266 ? 4.617 -15.141 -20.484 1 94.62 266 HIS B N 1
ATOM 5460 C CA . HIS B 1 266 ? 5.523 -14.633 -21.5 1 94.62 266 HIS B CA 1
ATOM 5461 C C . HIS B 1 266 ? 4.855 -14.617 -22.875 1 94.62 266 HIS B C 1
ATOM 5463 O O . HIS B 1 266 ? 4.801 -15.641 -23.562 1 94.62 266 HIS B O 1
ATOM 5469 N N . GLY B 1 267 ? 4.477 -13.328 -23.375 1 81.38 267 GLY B N 1
ATOM 5470 C CA . GLY B 1 267 ? 3.924 -13.109 -24.703 1 81.38 267 GLY B CA 1
ATOM 5471 C C . GLY B 1 267 ? 2.49 -13.594 -24.844 1 81.38 267 GLY B C 1
ATOM 5472 O O . GLY B 1 267 ? 1.627 -12.859 -25.328 1 81.38 267 GLY B O 1
ATOM 5473 N N . SER B 1 268 ? 2.332 -15.008 -24.797 1 65.88 268 SER B N 1
ATOM 5474 C CA . SER B 1 268 ? 1.039 -15.578 -25.172 1 65.88 268 SER B CA 1
ATOM 5475 C C . SER B 1 268 ? 0.121 -15.695 -23.953 1 65.88 268 SER B C 1
ATOM 5477 O O . SER B 1 268 ? 0.509 -16.25 -22.922 1 65.88 268 SER B O 1
ATOM 5479 N N . ALA B 1 269 ? -1.005 -14.875 -24 1 63.34 269 ALA B N 1
ATOM 5480 C CA . ALA B 1 269 ? -2.012 -14.898 -22.938 1 63.34 269 ALA B CA 1
ATOM 5481 C C . ALA B 1 269 ? -2.938 -16.109 -23.094 1 63.34 269 ALA B C 1
ATOM 5483 O O . ALA B 1 269 ? -4.055 -16.109 -22.562 1 63.34 269 ALA B O 1
ATOM 5484 N N . ASP B 1 270 ? -2.395 -17.219 -23.766 1 78.5 270 ASP B N 1
ATOM 5485 C CA . ASP B 1 270 ? -3.287 -18.359 -23.969 1 78.5 270 ASP B CA 1
ATOM 5486 C C . ASP B 1 270 ? -3.531 -19.094 -22.672 1 78.5 270 ASP B C 1
ATOM 5488 O O . ASP B 1 270 ? -4.492 -19.859 -22.547 1 78.5 270 ASP B O 1
ATOM 5492 N N . VAL B 1 271 ? -2.717 -18.766 -21.781 1 82.75 271 VAL B N 1
ATOM 5493 C CA . VAL B 1 271 ? -2.801 -19.469 -20.516 1 82.75 271 VAL B CA 1
ATOM 5494 C C . VAL B 1 271 ? -4.125 -19.156 -19.828 1 82.75 271 VAL B C 1
ATOM 5496 O O . VAL B 1 271 ? -4.801 -20.047 -19.312 1 82.75 271 VAL B O 1
ATOM 5499 N N . ILE B 1 272 ? -4.578 -18 -19.891 1 87.12 272 ILE B N 1
ATOM 5500 C CA . ILE B 1 272 ? -5.734 -17.562 -19.125 1 87.12 272 ILE B CA 1
ATOM 5501 C C . ILE B 1 272 ? -7.012 -18.156 -19.703 1 87.12 272 ILE B C 1
ATOM 5503 O O . ILE B 1 272 ? -7.781 -18.812 -19 1 87.12 272 ILE B O 1
ATOM 5507 N N . PRO B 1 273 ? -7.207 -18.109 -20.984 1 86.44 273 PRO B N 1
ATOM 5508 C CA . PRO B 1 273 ? -8.398 -18.75 -21.531 1 86.44 273 PRO B CA 1
ATOM 5509 C C . PRO B 1 273 ? -8.414 -20.266 -21.328 1 86.44 273 PRO B C 1
ATOM 5511 O O . PRO B 1 273 ? -9.484 -20.844 -21.109 1 86.44 273 PRO B O 1
ATOM 5514 N N . ARG B 1 274 ? -7.293 -20.875 -21.406 1 86.88 274 ARG B N 1
ATOM 5515 C CA . ARG B 1 274 ? -7.219 -22.328 -21.219 1 86.88 274 ARG B CA 1
ATOM 5516 C C . ARG B 1 274 ? -7.582 -22.719 -19.797 1 86.88 274 ARG B C 1
ATOM 5518 O O . ARG B 1 274 ? -8.266 -23.719 -19.578 1 86.88 274 ARG B O 1
ATOM 5525 N N . LEU B 1 275 ? -7.102 -21.906 -18.891 1 89.06 275 LEU B N 1
ATOM 5526 C CA . LEU B 1 275 ? -7.465 -22.141 -17.5 1 89.06 275 LEU B CA 1
ATOM 5527 C C . LEU B 1 275 ? -8.969 -22.016 -17.297 1 89.06 275 LEU B C 1
ATOM 5529 O O . LEU B 1 275 ? -9.578 -22.828 -16.594 1 89.06 275 LEU B O 1
ATOM 5533 N N . GLN B 1 276 ? -9.539 -21.094 -17.953 1 88.31 276 GLN B N 1
ATOM 5534 C CA . GLN B 1 276 ? -10.984 -20.906 -17.891 1 88.31 276 GLN B CA 1
ATOM 5535 C C . GLN B 1 276 ? -11.727 -22.094 -18.484 1 88.31 276 GLN B C 1
ATOM 5537 O O . GLN B 1 276 ? -12.734 -22.547 -17.938 1 88.31 276 GLN B O 1
ATOM 5542 N N . GLN B 1 277 ? -11.234 -22.609 -19.547 1 87.5 277 GLN B N 1
ATOM 5543 C CA . GLN B 1 277 ? -11.828 -23.766 -20.203 1 87.5 277 GLN B CA 1
ATOM 5544 C C . GLN B 1 277 ? -11.758 -25 -19.297 1 87.5 277 GLN B C 1
ATOM 5546 O O . GLN B 1 277 ? -12.633 -25.859 -19.359 1 87.5 277 GLN B O 1
ATOM 5551 N N . MET B 1 278 ? -10.711 -25 -18.5 1 88.81 278 MET B N 1
ATOM 5552 C CA . MET B 1 278 ? -10.539 -26.109 -17.562 1 88.81 278 MET B CA 1
ATOM 5553 C C . MET B 1 278 ? -11.414 -25.922 -16.328 1 88.81 278 MET B C 1
ATOM 5555 O O . MET B 1 278 ? -11.43 -26.766 -15.438 1 88.81 278 MET B O 1
ATOM 5559 N N . GLY B 1 279 ? -12.07 -24.75 -16.297 1 88.38 279 GLY B N 1
ATOM 5560 C CA . GLY B 1 279 ? -12.938 -24.469 -15.156 1 88.38 279 GLY B CA 1
ATOM 5561 C C . GLY B 1 279 ? -12.195 -23.859 -13.977 1 88.38 279 GLY B C 1
ATOM 5562 O O . GLY B 1 279 ? -12.719 -23.828 -12.859 1 88.38 279 GLY B O 1
ATOM 5563 N N . ILE B 1 280 ? -10.984 -23.516 -14.227 1 89.44 280 ILE B N 1
ATOM 5564 C CA . ILE B 1 280 ? -10.195 -22.906 -13.164 1 89.44 280 ILE B CA 1
ATOM 5565 C C . ILE B 1 280 ? -10.414 -21.391 -13.156 1 89.44 280 ILE B C 1
ATOM 5567 O O . ILE B 1 280 ? -10.141 -20.719 -14.148 1 89.44 280 ILE B O 1
ATOM 5571 N N . LYS B 1 281 ? -10.914 -20.938 -12.023 1 85.88 281 LYS B N 1
ATOM 5572 C CA . LYS B 1 281 ? -11.172 -19.516 -11.906 1 85.88 281 LYS B CA 1
ATOM 5573 C C . LYS B 1 281 ? -10 -18.797 -11.234 1 85.88 281 LYS B C 1
ATOM 5575 O O . LYS B 1 281 ? -9.68 -19.062 -10.078 1 85.88 281 LYS B O 1
ATOM 5580 N N . LEU B 1 282 ? -9.438 -17.938 -11.977 1 92.12 282 LEU B N 1
ATOM 5581 C CA . LEU B 1 282 ? -8.375 -17.094 -11.43 1 92.12 282 LEU B CA 1
ATOM 5582 C C . LEU B 1 282 ? -8.953 -15.883 -10.727 1 92.12 282 LEU B C 1
ATOM 5584 O O . LEU B 1 282 ? -9.969 -15.336 -11.148 1 92.12 282 LEU B O 1
ATOM 5588 N N . PRO B 1 283 ? -8.289 -15.438 -9.602 1 93.88 283 PRO B N 1
ATOM 5589 C CA . PRO B 1 283 ? -8.766 -14.227 -8.938 1 93.88 283 PRO B CA 1
ATOM 5590 C C . PRO B 1 283 ? -8.766 -13.008 -9.867 1 93.88 283 PRO B C 1
ATOM 5592 O O . PRO B 1 283 ? -7.812 -12.805 -10.625 1 93.88 283 PRO B O 1
ATOM 5595 N N . HIS B 1 284 ? -9.805 -12.211 -9.789 1 93.38 284 HIS B N 1
ATOM 5596 C CA . HIS B 1 284 ? -9.922 -11.062 -10.688 1 93.38 284 HIS B CA 1
ATOM 5597 C C . HIS B 1 284 ? -8.984 -9.938 -10.266 1 93.38 284 HIS B C 1
ATOM 5599 O O . HIS B 1 284 ? -8.695 -9.031 -11.047 1 93.38 284 HIS B O 1
ATOM 5605 N N . ASN B 1 285 ? -8.578 -9.93 -8.969 1 95.69 285 ASN B N 1
ATOM 5606 C CA . ASN B 1 285 ? -7.703 -8.883 -8.445 1 95.69 285 ASN B CA 1
ATOM 5607 C C . ASN B 1 285 ? -6.238 -9.305 -8.492 1 95.69 285 ASN B C 1
ATOM 5609 O O . ASN B 1 285 ? -5.402 -8.742 -7.781 1 95.69 285 ASN B O 1
ATOM 5613 N N . MET B 1 286 ? -5.941 -10.32 -9.336 1 96.56 286 MET B N 1
ATOM 5614 C CA . MET B 1 286 ? -4.574 -10.805 -9.492 1 96.56 286 MET B CA 1
ATOM 5615 C C . MET B 1 286 ? -3.811 -9.953 -10.508 1 96.56 286 MET B C 1
ATOM 5617 O O . MET B 1 286 ? -4.363 -9.562 -11.539 1 96.56 286 MET B O 1
ATOM 5621 N N . HIS B 1 287 ? -2.547 -9.617 -10.148 1 97.75 287 HIS B N 1
ATOM 5622 C CA . HIS B 1 287 ? -1.669 -8.992 -11.133 1 97.75 287 HIS B CA 1
ATOM 5623 C C . HIS B 1 287 ? -1.13 -10.023 -12.117 1 97.75 287 HIS B C 1
ATOM 5625 O O . HIS B 1 287 ? -0.893 -11.18 -11.75 1 97.75 287 HIS B O 1
ATOM 5631 N N . ILE B 1 288 ? -0.993 -9.609 -13.383 1 97.06 288 ILE B N 1
ATOM 5632 C CA . ILE B 1 288 ? -0.391 -10.445 -14.422 1 97.06 288 ILE B CA 1
ATOM 5633 C C . ILE B 1 288 ? 0.816 -9.727 -15.023 1 97.06 288 ILE B C 1
ATOM 5635 O O . ILE B 1 288 ? 0.676 -8.664 -15.625 1 97.06 288 ILE B O 1
ATOM 5639 N N . ILE B 1 289 ? 1.95 -10.281 -14.82 1 97.94 289 ILE B N 1
ATOM 5640 C CA . ILE B 1 289 ? 3.16 -9.75 -15.438 1 97.94 289 ILE B CA 1
ATOM 5641 C C . ILE B 1 289 ? 3.461 -10.516 -16.719 1 97.94 289 ILE B C 1
ATOM 5643 O O . ILE B 1 289 ? 3.615 -11.734 -16.703 1 97.94 289 ILE B O 1
ATOM 5647 N N . ASP B 1 290 ? 3.492 -9.844 -17.797 1 96.94 290 ASP B N 1
ATOM 5648 C CA . ASP B 1 290 ? 3.984 -10.391 -19.047 1 96.94 290 ASP B CA 1
ATOM 5649 C C . ASP B 1 290 ? 5.465 -10.07 -19.25 1 96.94 290 ASP B C 1
ATOM 5651 O O . ASP B 1 290 ? 5.824 -8.945 -19.594 1 96.94 290 ASP B O 1
ATOM 5655 N N . THR B 1 291 ? 6.297 -11.07 -19.125 1 97.12 291 THR B N 1
ATOM 5656 C CA . THR B 1 291 ? 7.738 -10.836 -19.156 1 97.12 291 THR B CA 1
ATOM 5657 C C . THR B 1 291 ? 8.18 -10.375 -20.531 1 97.12 291 THR B C 1
ATOM 5659 O O . THR B 1 291 ? 9.203 -9.688 -20.672 1 97.12 291 THR B O 1
ATOM 5662 N N . ALA B 1 292 ? 7.453 -10.742 -21.609 1 96.31 292 ALA B N 1
ATOM 5663 C CA . ALA B 1 292 ? 7.789 -10.234 -22.938 1 96.31 292 ALA B CA 1
ATOM 5664 C C . ALA B 1 292 ? 7.598 -8.727 -23.016 1 96.31 292 ALA B C 1
ATOM 5666 O O . ALA B 1 292 ? 8.477 -8.008 -23.484 1 96.31 292 ALA B O 1
ATOM 5667 N N . SER B 1 293 ? 6.477 -8.25 -22.531 1 96 293 SER B N 1
ATOM 5668 C CA . SER B 1 293 ? 6.199 -6.812 -22.531 1 96 293 SER B CA 1
ATOM 5669 C C . SER B 1 293 ? 7.152 -6.074 -21.594 1 96 293 SER B C 1
ATOM 5671 O O . SER B 1 293 ? 7.637 -4.992 -21.922 1 96 293 SER B O 1
ATOM 5673 N N . PHE B 1 294 ? 7.336 -6.664 -20.484 1 97.75 294 PHE B N 1
ATOM 5674 C CA . PHE B 1 294 ? 8.227 -6.074 -19.484 1 97.75 294 PHE B CA 1
ATOM 5675 C C . PHE B 1 294 ? 9.633 -5.914 -20.047 1 97.75 294 PHE B C 1
ATOM 5677 O O . PHE B 1 294 ? 10.211 -4.828 -19.984 1 97.75 294 PHE B O 1
ATOM 5684 N N . GLU B 1 295 ? 10.148 -6.934 -20.641 1 97.56 295 GLU B N 1
ATOM 5685 C CA . GLU B 1 295 ? 11.484 -6.91 -21.219 1 97.56 295 GLU B CA 1
ATOM 5686 C C . GLU B 1 295 ? 11.562 -5.91 -22.375 1 97.56 295 GLU B C 1
ATOM 5688 O O . GLU B 1 295 ? 12.57 -5.211 -22.531 1 97.56 295 GLU B O 1
ATOM 5693 N N . ARG B 1 296 ? 10.617 -5.875 -23.172 1 96 296 ARG B N 1
ATOM 5694 C CA . ARG B 1 296 ? 10.57 -4.918 -24.281 1 96 296 ARG B CA 1
ATOM 5695 C C . ARG B 1 296 ? 10.672 -3.486 -23.766 1 96 296 ARG B C 1
ATOM 5697 O O . ARG B 1 296 ? 11.391 -2.664 -24.344 1 96 296 ARG B O 1
ATOM 5704 N N . THR B 1 297 ? 9.914 -3.213 -22.688 1 96.38 297 THR B N 1
ATOM 5705 C CA . THR B 1 297 ? 9.953 -1.88 -22.109 1 96.38 297 THR B CA 1
ATOM 5706 C C . THR B 1 297 ? 11.336 -1.581 -21.531 1 96.38 297 THR B C 1
ATOM 5708 O O . THR B 1 297 ? 11.852 -0.472 -21.688 1 96.38 297 THR B O 1
ATOM 5711 N N . LEU B 1 298 ? 11.898 -2.561 -20.875 1 96.69 298 LEU B N 1
ATOM 5712 C CA . LEU B 1 298 ? 13.258 -2.396 -20.359 1 96.69 298 LEU B CA 1
ATOM 5713 C C . LEU B 1 298 ? 14.234 -2.107 -21.5 1 96.69 298 LEU B C 1
ATOM 5715 O O . LEU B 1 298 ? 15.094 -1.232 -21.359 1 96.69 298 LEU B O 1
ATOM 5719 N N . PHE B 1 299 ? 14.109 -2.836 -22.594 1 96 299 PHE B N 1
ATOM 5720 C CA . PHE B 1 299 ? 14.969 -2.643 -23.75 1 96 299 PHE B CA 1
ATOM 5721 C C . PHE B 1 299 ? 14.805 -1.238 -24.328 1 96 299 PHE B C 1
ATOM 5723 O O . PHE B 1 299 ? 15.797 -0.557 -24.594 1 96 299 PHE B O 1
ATOM 5730 N N . ALA B 1 300 ? 13.625 -0.839 -24.453 1 94.5 300 ALA B N 1
ATOM 5731 C CA . ALA B 1 300 ? 13.328 0.482 -25 1 94.5 300 ALA B CA 1
ATOM 5732 C C . ALA B 1 300 ? 13.906 1.585 -24.125 1 94.5 300 ALA B C 1
ATOM 5734 O O . ALA B 1 300 ? 14.312 2.639 -24.625 1 94.5 300 ALA B O 1
ATOM 5735 N N . SER B 1 301 ? 13.969 1.35 -22.844 1 93.25 301 SER B N 1
ATOM 5736 C CA . SER B 1 301 ? 14.453 2.354 -21.891 1 93.25 301 SER B CA 1
ATOM 5737 C C . SER B 1 301 ? 15.953 2.24 -21.688 1 93.25 301 SER B C 1
ATOM 5739 O O . SER B 1 301 ? 16.531 2.943 -20.844 1 93.25 301 SER B O 1
ATOM 5741 N N . GLY B 1 302 ? 16.609 1.258 -22.328 1 92.88 302 GLY B N 1
ATOM 5742 C CA . GLY B 1 302 ? 18.047 1.125 -22.266 1 92.88 302 GLY B CA 1
ATOM 5743 C C . GLY B 1 302 ? 18.531 0.287 -21.094 1 92.88 302 GLY B C 1
ATOM 5744 O O . GLY B 1 302 ? 19.734 0.164 -20.859 1 92.88 302 GLY B O 1
ATOM 5745 N N . LYS B 1 303 ? 17.672 -0.329 -20.422 1 93.31 303 LYS B N 1
ATOM 5746 C CA . LYS B 1 303 ? 18.016 -1.04 -19.203 1 93.31 303 LYS B CA 1
ATOM 5747 C C . LYS B 1 303 ? 18.516 -2.451 -19.5 1 93.31 303 LYS B C 1
ATOM 5749 O O . LYS B 1 303 ? 18.938 -3.178 -18.609 1 93.31 303 LYS B O 1
ATOM 5754 N N . ARG B 1 304 ? 18.453 -2.912 -20.781 1 93.88 304 ARG B N 1
ATOM 5755 C CA . ARG B 1 304 ? 18.953 -4.219 -21.188 1 93.88 304 ARG B CA 1
ATOM 5756 C C . ARG B 1 304 ? 20.328 -4.105 -21.828 1 93.88 304 ARG B C 1
ATOM 5758 O O . ARG B 1 304 ? 20.891 -5.102 -22.281 1 93.88 304 ARG B O 1
ATOM 5765 N N . GLY B 1 305 ? 20.875 -2.906 -21.75 1 88.94 305 GLY B N 1
ATOM 5766 C CA . GLY B 1 305 ? 22.141 -2.686 -22.438 1 88.94 305 GLY B CA 1
ATOM 5767 C C . GLY B 1 305 ? 22 -2.693 -23.938 1 88.94 305 GLY B C 1
ATOM 5768 O O . GLY B 1 305 ? 20.891 -2.619 -24.484 1 88.94 305 GLY B O 1
ATOM 5769 N N . VAL B 1 306 ? 23.188 -2.682 -24.562 1 86.69 306 VAL B N 1
ATOM 5770 C CA . VAL B 1 306 ? 23.203 -2.646 -26.016 1 86.69 306 VAL B CA 1
ATOM 5771 C C . VAL B 1 306 ? 23.031 -4.059 -26.578 1 86.69 306 VAL B C 1
ATOM 5773 O O . VAL B 1 306 ? 23.75 -4.98 -26.172 1 86.69 306 VAL B O 1
ATOM 5776 N N . MET B 1 307 ? 21.969 -4.227 -27.312 1 88 307 MET B N 1
ATOM 5777 C CA . MET B 1 307 ? 21.719 -5.508 -27.969 1 88 307 MET B CA 1
ATOM 5778 C C . MET B 1 307 ? 21.781 -5.363 -29.484 1 88 307 MET B C 1
ATOM 5780 O O . MET B 1 307 ? 20.781 -5.023 -30.125 1 88 307 MET B O 1
ATOM 5784 N N . GLY B 1 308 ? 22.984 -5.582 -30 1 79.69 308 GLY B N 1
ATOM 5785 C CA . GLY B 1 308 ? 23.219 -5.375 -31.422 1 79.69 308 GLY B CA 1
ATOM 5786 C C . GLY B 1 308 ? 22.203 -6.078 -32.312 1 79.69 308 GLY B C 1
ATOM 5787 O O . GLY B 1 308 ? 21.875 -7.242 -32.094 1 79.69 308 GLY B O 1
ATOM 5788 N N . GLY B 1 309 ? 21.656 -5.363 -33.281 1 84.94 309 GLY B N 1
ATOM 5789 C CA . GLY B 1 309 ? 20.828 -5.941 -34.312 1 84.94 309 GLY B CA 1
ATOM 5790 C C . GLY B 1 309 ? 19.359 -6.062 -33.906 1 84.94 309 GLY B C 1
ATOM 5791 O O . GLY B 1 309 ? 18.516 -6.375 -34.75 1 84.94 309 GLY B O 1
ATOM 5792 N N . ARG B 1 310 ? 19.062 -5.789 -32.625 1 90.75 310 ARG B N 1
ATOM 5793 C CA . ARG B 1 310 ? 17.672 -5.949 -32.188 1 90.75 310 ARG B CA 1
ATOM 5794 C C . ARG B 1 310 ? 16.844 -4.711 -32.531 1 90.75 310 ARG B C 1
ATOM 5796 O O . ARG B 1 310 ? 17.266 -3.586 -32.25 1 90.75 310 ARG B O 1
ATOM 5803 N N . GLN B 1 311 ? 15.656 -4.902 -33.219 1 91.5 311 GLN B N 1
ATOM 5804 C CA . GLN B 1 311 ? 14.773 -3.814 -33.625 1 91.5 311 GLN B CA 1
ATOM 5805 C C . GLN B 1 311 ? 14.023 -3.248 -32.406 1 91.5 311 GLN B C 1
ATOM 5807 O O . GLN B 1 311 ? 13.539 -4.004 -31.578 1 91.5 311 GLN B O 1
ATOM 5812 N N . PRO B 1 312 ? 13.938 -1.926 -32.469 1 88.12 312 PRO B N 1
ATOM 5813 C CA . PRO B 1 312 ? 13.141 -1.322 -31.406 1 88.12 312 PRO B CA 1
ATOM 5814 C C . PRO B 1 312 ? 11.688 -1.814 -31.406 1 88.12 312 PRO B C 1
ATOM 5816 O O . PRO B 1 312 ? 11.086 -1.983 -32.469 1 88.12 312 PRO B O 1
ATOM 5819 N N . GLY B 1 313 ? 11.227 -2.148 -30.25 1 88.31 313 GLY B N 1
ATOM 5820 C CA . GLY B 1 313 ? 9.836 -2.553 -30.109 1 88.31 313 GLY B CA 1
ATOM 5821 C C . GLY B 1 313 ? 9.625 -4.039 -30.328 1 88.31 313 GLY B C 1
ATOM 5822 O O . GLY B 1 313 ? 8.516 -4.547 -30.156 1 88.31 313 GLY B O 1
ATOM 5823 N N . SER B 1 314 ? 10.695 -4.762 -30.641 1 90.81 314 SER B N 1
ATOM 5824 C CA . SER B 1 314 ? 10.578 -6.195 -30.875 1 90.81 314 SER B CA 1
ATOM 5825 C C . SER B 1 314 ? 10.445 -6.973 -29.578 1 90.81 314 SER B C 1
ATOM 5827 O O . SER B 1 314 ? 10.898 -6.512 -28.531 1 90.81 314 SER B O 1
ATOM 5829 N N . SER B 1 315 ? 9.711 -8.102 -29.703 1 91.38 315 SER B N 1
ATOM 5830 C CA . SER B 1 315 ? 9.594 -9.008 -28.562 1 91.38 315 SER B CA 1
ATOM 5831 C C . SER B 1 315 ? 10.484 -10.227 -28.734 1 91.38 315 SER B C 1
ATOM 5833 O O . SER B 1 315 ? 10.75 -10.656 -29.859 1 91.38 315 SER B O 1
ATOM 5835 N N . MET B 1 316 ? 10.93 -10.711 -27.641 1 92.31 316 MET B N 1
ATOM 5836 C CA . MET B 1 316 ? 11.742 -11.922 -27.641 1 92.31 316 MET B CA 1
ATOM 5837 C C . MET B 1 316 ? 10.922 -13.125 -27.188 1 92.31 316 MET B C 1
ATOM 5839 O O . MET B 1 316 ? 10.016 -12.992 -26.375 1 92.31 316 MET B O 1
ATOM 5843 N N . THR B 1 317 ? 11.297 -14.266 -27.812 1 92.06 317 THR B N 1
ATOM 5844 C CA . THR B 1 317 ? 10.781 -15.516 -27.266 1 92.06 317 THR B CA 1
ATOM 5845 C C . THR B 1 317 ? 11.414 -15.82 -25.906 1 92.06 317 THR B C 1
ATOM 5847 O O . THR B 1 317 ? 12.406 -15.195 -25.531 1 92.06 317 THR B O 1
ATOM 5850 N N . LEU B 1 318 ? 10.781 -16.672 -25.172 1 93.88 318 LEU B N 1
ATOM 5851 C CA . LEU B 1 318 ? 11.352 -17.047 -23.891 1 93.88 318 LEU B CA 1
ATOM 5852 C C . LEU B 1 318 ? 12.766 -17.594 -24.047 1 93.88 318 LEU B C 1
ATOM 5854 O O . LEU B 1 318 ? 13.672 -17.234 -23.297 1 93.88 318 LEU B O 1
ATOM 5858 N N . ASP B 1 319 ? 12.969 -18.438 -25.078 1 92.62 319 ASP B N 1
ATOM 5859 C CA . ASP B 1 319 ? 14.289 -19 -25.344 1 92.62 319 ASP B CA 1
ATOM 5860 C C . ASP B 1 319 ? 15.297 -17.891 -25.641 1 92.62 319 ASP B C 1
ATOM 5862 O O . ASP B 1 319 ? 16.422 -17.922 -25.156 1 92.62 319 ASP B O 1
ATOM 5866 N N . GLY B 1 320 ? 14.828 -17.031 -26.5 1 92.5 320 GLY B N 1
ATOM 5867 C CA . GLY B 1 320 ? 15.688 -15.891 -26.797 1 92.5 320 GLY B CA 1
ATOM 5868 C C . GLY B 1 320 ? 16.062 -15.07 -25.578 1 92.5 320 GLY B C 1
ATOM 5869 O O . GLY B 1 320 ? 17.203 -14.656 -25.438 1 92.5 320 GLY B O 1
ATOM 5870 N N . LEU B 1 321 ? 15.086 -14.891 -24.75 1 95.12 321 LEU B N 1
ATOM 5871 C CA . LEU B 1 321 ? 15.312 -14.125 -23.531 1 95.12 321 LEU B CA 1
ATOM 5872 C C . LEU B 1 321 ? 16.312 -14.844 -22.625 1 95.12 321 LEU B C 1
ATOM 5874 O O . LEU B 1 321 ? 17.25 -14.227 -22.109 1 95.12 321 LEU B O 1
ATOM 5878 N N . ILE B 1 322 ? 16.172 -16.094 -22.438 1 95.81 322 ILE B N 1
ATOM 5879 C CA . ILE B 1 322 ? 17.047 -16.891 -21.578 1 95.81 322 ILE B CA 1
ATOM 5880 C C . ILE B 1 322 ? 18.469 -16.859 -22.125 1 95.81 322 ILE B C 1
ATOM 5882 O O . ILE B 1 322 ? 19.438 -16.75 -21.359 1 95.81 322 ILE B O 1
ATOM 5886 N N . MET B 1 323 ? 18.625 -16.875 -23.406 1 94.12 323 MET B N 1
ATOM 5887 C CA . MET B 1 323 ? 19.938 -16.828 -24.031 1 94.12 323 MET B CA 1
ATOM 5888 C C . MET B 1 323 ? 20.672 -15.539 -23.672 1 94.12 323 MET B C 1
ATOM 5890 O O . MET B 1 323 ? 21.891 -15.539 -23.5 1 94.12 323 MET B O 1
ATOM 5894 N N . THR B 1 324 ? 19.906 -14.492 -23.562 1 93.69 324 THR B N 1
ATOM 5895 C CA . THR B 1 324 ? 20.516 -13.203 -23.25 1 93.69 324 THR B CA 1
ATOM 5896 C C . THR B 1 324 ? 20.812 -13.094 -21.766 1 93.69 324 THR B C 1
ATOM 5898 O O . THR B 1 324 ? 21.781 -12.445 -21.359 1 93.69 324 THR B O 1
ATOM 5901 N N . LEU B 1 325 ? 20.031 -13.734 -20.906 1 94.31 325 LEU B N 1
ATOM 5902 C CA . LEU B 1 325 ? 20.141 -13.578 -19.453 1 94.31 325 LEU B CA 1
ATOM 5903 C C . LEU B 1 325 ? 21.078 -14.625 -18.859 1 94.31 325 LEU B C 1
ATOM 5905 O O . LEU B 1 325 ? 21.797 -14.344 -17.906 1 94.31 325 LEU B O 1
ATOM 5909 N N . ALA B 1 326 ? 20.984 -15.758 -19.406 1 93.31 326 ALA B N 1
ATOM 5910 C CA . ALA B 1 326 ? 21.719 -16.922 -18.906 1 93.31 326 ALA B CA 1
ATOM 5911 C C . ALA B 1 326 ? 22.062 -17.875 -20.047 1 93.31 326 ALA B C 1
ATOM 5913 O O . ALA B 1 326 ? 21.484 -18.953 -20.156 1 93.31 326 ALA B O 1
ATOM 5914 N N . PRO B 1 327 ? 23.094 -17.578 -20.797 1 89.75 327 PRO B N 1
ATOM 5915 C CA . PRO B 1 327 ? 23.438 -18.359 -21.984 1 89.75 327 PRO B CA 1
ATOM 5916 C C . PRO B 1 327 ? 23.672 -19.828 -21.672 1 89.75 327 PRO B C 1
ATOM 5918 O O . PRO B 1 327 ? 23.438 -20.688 -22.516 1 89.75 327 PRO B O 1
ATOM 5921 N N . GLY B 1 328 ? 24.047 -20.172 -20.516 1 87.5 328 GLY B N 1
ATOM 5922 C CA . GLY B 1 328 ? 24.297 -21.562 -20.125 1 87.5 328 GLY B CA 1
ATOM 5923 C C . GLY B 1 328 ? 23.031 -22.391 -20.062 1 87.5 328 GLY B C 1
ATOM 5924 O O . GLY B 1 328 ? 23.094 -23.625 -20 1 87.5 328 GLY B O 1
ATOM 5925 N N . LEU B 1 329 ? 21.891 -21.766 -20.125 1 89.31 329 LEU B N 1
ATOM 5926 C CA . LEU B 1 329 ? 20.609 -22.453 -20.047 1 89.31 329 LEU B CA 1
ATOM 5927 C C . LEU B 1 329 ? 19.875 -22.406 -21.391 1 89.31 329 LEU B C 1
ATOM 5929 O O . LEU B 1 329 ? 18.703 -22.781 -21.469 1 89.31 329 LEU B O 1
ATOM 5933 N N . ALA B 1 330 ? 20.422 -22.031 -22.469 1 77.81 330 ALA B N 1
ATOM 5934 C CA . ALA B 1 330 ? 19.781 -21.797 -23.75 1 77.81 330 ALA B CA 1
ATOM 5935 C C . ALA B 1 330 ? 19.453 -23.109 -24.453 1 77.81 330 ALA B C 1
ATOM 5937 O O . ALA B 1 330 ? 18.562 -23.156 -25.297 1 77.81 330 ALA B O 1
ATOM 5938 N N . SER B 1 331 ? 19.969 -24.219 -24.078 1 81.94 331 SER B N 1
ATOM 5939 C CA . SER B 1 331 ? 19.75 -25.438 -24.844 1 81.94 331 SER B CA 1
ATOM 5940 C C . SER B 1 331 ? 18.891 -26.422 -24.078 1 81.94 331 SER B C 1
ATOM 5942 O O . SER B 1 331 ? 19.031 -27.641 -24.234 1 81.94 331 SER B O 1
ATOM 5944 N N . ILE B 1 332 ? 17.984 -25.844 -23.344 1 89.25 332 ILE B N 1
ATOM 5945 C CA . ILE B 1 332 ? 17.094 -26.703 -22.578 1 89.25 332 ILE B CA 1
ATOM 5946 C C . ILE B 1 332 ? 15.906 -27.109 -23.438 1 89.25 332 ILE B C 1
ATOM 5948 O O . ILE B 1 332 ? 15.273 -26.266 -24.062 1 89.25 332 ILE B O 1
ATOM 5952 N N . PRO B 1 333 ? 15.672 -28.422 -23.531 1 90.88 333 PRO B N 1
ATOM 5953 C CA . PRO B 1 333 ? 14.57 -28.891 -24.375 1 90.88 333 PRO B CA 1
ATOM 5954 C C . PRO B 1 333 ? 13.227 -28.297 -23.953 1 90.88 333 PRO B C 1
ATOM 5956 O O . PRO B 1 333 ? 12.977 -28.109 -22.766 1 90.88 333 PRO B O 1
ATOM 5959 N N . ARG B 1 334 ? 12.406 -28.172 -24.984 1 92.31 334 ARG B N 1
ATOM 5960 C CA . ARG B 1 334 ? 11.102 -27.562 -24.719 1 92.31 334 ARG B CA 1
ATOM 5961 C C . ARG B 1 334 ? 10.156 -28.562 -24.062 1 92.31 334 ARG B C 1
ATOM 5963 O O . ARG B 1 334 ? 9.898 -29.641 -24.625 1 92.31 334 ARG B O 1
ATOM 5970 N N . ASN B 1 335 ? 9.688 -28.297 -23 1 94.56 335 ASN B N 1
ATOM 5971 C CA . ASN B 1 335 ? 8.531 -28.875 -22.328 1 94.56 335 ASN B CA 1
ATOM 5972 C C . ASN B 1 335 ? 7.918 -27.906 -21.312 1 94.56 335 ASN B C 1
ATOM 5974 O O . ASN B 1 335 ? 8.484 -26.844 -21.047 1 94.56 335 ASN B O 1
ATOM 5978 N N . THR B 1 336 ? 6.766 -28.188 -20.844 1 96.19 336 THR B N 1
ATOM 5979 C CA . THR B 1 336 ? 6 -27.219 -20.078 1 96.19 336 THR B CA 1
ATOM 5980 C C . THR B 1 336 ? 6.617 -27 -18.703 1 96.19 336 THR B C 1
ATOM 5982 O O . THR B 1 336 ? 6.496 -25.922 -18.125 1 96.19 336 THR B O 1
ATOM 5985 N N . GLY B 1 337 ? 7.262 -27.984 -18.125 1 97.06 337 GLY B N 1
ATOM 5986 C CA . GLY B 1 337 ? 7.988 -27.812 -16.875 1 97.06 337 GLY B CA 1
ATOM 5987 C C . GLY B 1 337 ? 9.172 -26.875 -17 1 97.06 337 GLY B C 1
ATOM 5988 O O . GLY B 1 337 ? 9.328 -25.953 -16.203 1 97.06 337 GLY B O 1
ATOM 5989 N N . ASN B 1 338 ? 9.992 -27.125 -18.031 1 97.5 338 ASN B N 1
ATOM 5990 C CA . ASN B 1 338 ? 11.148 -26.266 -18.281 1 97.5 338 ASN B CA 1
ATOM 5991 C C . ASN B 1 338 ? 10.734 -24.828 -18.578 1 97.5 338 ASN B C 1
ATOM 5993 O O . ASN B 1 338 ? 11.352 -23.891 -18.094 1 97.5 338 ASN B O 1
ATOM 5997 N N . GLU B 1 339 ? 9.703 -24.688 -19.359 1 95.88 339 GLU B N 1
ATOM 5998 C CA . GLU B 1 339 ? 9.211 -23.359 -19.719 1 95.88 339 GLU B CA 1
ATOM 5999 C C . GLU B 1 339 ? 8.758 -22.594 -18.484 1 95.88 339 GLU B C 1
ATOM 6001 O O . GLU B 1 339 ? 9.062 -21.406 -18.344 1 95.88 339 GLU B O 1
ATOM 6006 N N . SER B 1 340 ? 7.973 -23.25 -17.641 1 97.06 340 SER B N 1
ATOM 6007 C CA . SER B 1 340 ? 7.48 -22.609 -16.438 1 97.06 340 SER B CA 1
ATOM 6008 C C . SER B 1 340 ? 8.633 -22.203 -15.508 1 97.06 340 SER B C 1
ATOM 6010 O O . SER B 1 340 ? 8.656 -21.094 -14.992 1 97.06 340 SER B O 1
ATOM 6012 N N . PHE B 1 341 ? 9.562 -23.094 -15.344 1 97.94 341 PHE B N 1
ATOM 6013 C CA . PHE B 1 341 ? 10.719 -22.828 -14.5 1 97.94 341 PHE B CA 1
ATOM 6014 C C . PHE B 1 341 ? 11.531 -21.672 -15.047 1 97.94 341 PHE B C 1
ATOM 6016 O O . PHE B 1 341 ? 11.852 -20.719 -14.32 1 97.94 341 PHE B O 1
ATOM 6023 N N . LEU B 1 342 ? 11.844 -21.703 -16.297 1 97.44 342 LEU B N 1
ATOM 6024 C CA . LEU B 1 342 ? 12.672 -20.688 -16.938 1 97.44 342 LEU B CA 1
ATOM 6025 C C . LEU B 1 342 ? 11.93 -19.359 -17.016 1 97.44 342 LEU B C 1
ATOM 6027 O O . LEU B 1 342 ? 12.555 -18.297 -16.953 1 97.44 342 LEU B O 1
ATOM 6031 N N . GLY B 1 343 ? 10.625 -19.422 -17.188 1 96.94 343 GLY B N 1
ATOM 6032 C CA . GLY B 1 343 ? 9.836 -18.203 -17.156 1 96.94 343 GLY B CA 1
ATOM 6033 C C . GLY B 1 343 ? 9.961 -17.453 -15.844 1 96.94 343 GLY B C 1
ATOM 6034 O O . GLY B 1 343 ? 10.148 -16.234 -15.844 1 96.94 343 GLY B O 1
ATOM 6035 N N . LEU B 1 344 ? 9.828 -18.203 -14.75 1 98.31 344 LEU B N 1
ATOM 6036 C CA . LEU B 1 344 ? 9.984 -17.594 -13.43 1 98.31 344 LEU B CA 1
ATOM 6037 C C . LEU B 1 344 ? 11.406 -17.078 -13.234 1 98.31 344 LEU B C 1
ATOM 6039 O O . LEU B 1 344 ? 11.609 -15.984 -12.719 1 98.31 344 LEU B O 1
ATOM 6043 N N . PHE B 1 345 ? 12.352 -17.844 -13.703 1 98.12 345 PHE B N 1
ATOM 6044 C CA . PHE B 1 345 ? 13.758 -17.484 -13.609 1 98.12 345 PHE B CA 1
ATOM 6045 C C . PHE B 1 345 ? 14.039 -16.203 -14.398 1 98.12 345 PHE B C 1
ATOM 6047 O O . PHE B 1 345 ? 14.773 -15.328 -13.938 1 98.12 345 PHE B O 1
ATOM 6054 N N . ALA B 1 346 ? 13.469 -16.125 -15.555 1 97.44 346 ALA B N 1
ATOM 6055 C CA . ALA B 1 346 ? 13.641 -14.93 -16.391 1 97.44 346 ALA B CA 1
ATOM 6056 C C . ALA B 1 346 ? 13.156 -13.68 -15.656 1 97.44 346 ALA B C 1
ATOM 6058 O O . ALA B 1 346 ? 13.82 -12.641 -15.688 1 97.44 346 ALA B O 1
ATOM 6059 N N . LEU B 1 347 ? 12 -13.781 -15.023 1 98.38 347 LEU B N 1
ATOM 6060 C CA . LEU B 1 347 ? 11.492 -12.641 -14.266 1 98.38 347 LEU B CA 1
ATOM 6061 C C . LEU B 1 347 ? 12.484 -12.219 -13.195 1 98.38 347 LEU B C 1
ATOM 6063 O O . LEU B 1 347 ? 12.789 -11.031 -13.055 1 98.38 347 LEU B O 1
ATOM 6067 N N . GLN B 1 348 ? 12.906 -13.203 -12.398 1 98.25 348 GLN B N 1
ATOM 6068 C CA . GLN B 1 348 ? 13.852 -12.906 -11.328 1 98.25 348 GLN B CA 1
ATOM 6069 C C . GLN B 1 348 ? 15.109 -12.242 -11.883 1 98.25 348 GLN B C 1
ATOM 6071 O O . GLN B 1 348 ? 15.594 -11.258 -11.312 1 98.25 348 GLN B O 1
ATOM 6076 N N . MET B 1 349 ? 15.602 -12.695 -13.016 1 97.5 349 MET B N 1
ATOM 6077 C CA . MET B 1 349 ? 16.812 -12.172 -13.625 1 97.5 349 MET B CA 1
ATOM 6078 C C . MET B 1 349 ? 16.609 -10.742 -14.133 1 97.5 349 MET B C 1
ATOM 6080 O O . MET B 1 349 ? 17.516 -9.922 -14.094 1 97.5 349 MET B O 1
ATOM 6084 N N . LEU B 1 350 ? 15.43 -10.516 -14.617 1 97.75 350 LEU B N 1
ATOM 6085 C CA . LEU B 1 350 ? 15.125 -9.18 -15.117 1 97.75 350 LEU B CA 1
ATOM 6086 C C . LEU B 1 350 ? 15.039 -8.18 -13.961 1 97.75 350 LEU B C 1
ATOM 6088 O O . LEU B 1 350 ? 15.352 -7.004 -14.133 1 97.75 350 LEU B O 1
ATOM 6092 N N . LEU B 1 351 ? 14.648 -8.648 -12.812 1 97.69 351 LEU B N 1
ATOM 6093 C CA . LEU B 1 351 ? 14.344 -7.746 -11.703 1 97.69 351 LEU B CA 1
ATOM 6094 C C . LEU B 1 351 ? 15.523 -7.66 -10.742 1 97.69 351 LEU B C 1
ATOM 6096 O O . LEU B 1 351 ? 15.812 -6.59 -10.195 1 97.69 351 LEU B O 1
ATOM 6100 N N . GLU B 1 352 ? 16.094 -8.781 -10.5 1 96.38 352 GLU B N 1
ATOM 6101 C CA . GLU B 1 352 ? 17.172 -8.859 -9.523 1 96.38 352 GLU B CA 1
ATOM 6102 C C . GLU B 1 352 ? 18.219 -9.883 -9.945 1 96.38 352 GLU B C 1
ATOM 6104 O O . GLU B 1 352 ? 18.344 -10.945 -9.328 1 96.38 352 GLU B O 1
ATOM 6109 N N . PRO B 1 353 ? 19.094 -9.469 -10.914 1 93.75 353 PRO B N 1
ATOM 6110 C CA . PRO B 1 353 ? 20.094 -10.414 -11.422 1 93.75 353 PRO B CA 1
ATOM 6111 C C . PRO B 1 353 ? 21.25 -10.609 -10.461 1 93.75 353 PRO B C 1
ATOM 6113 O O . PRO B 1 353 ? 21.906 -11.656 -10.477 1 93.75 353 PRO B O 1
ATOM 6116 N N . GLU B 1 354 ? 21.422 -9.633 -9.602 1 91.25 354 GLU B N 1
ATOM 6117 C CA . GLU B 1 354 ? 22.578 -9.695 -8.711 1 91.25 354 GLU B CA 1
ATOM 6118 C C . GLU B 1 354 ? 22.375 -10.734 -7.613 1 91.25 354 GLU B C 1
ATOM 6120 O O . GLU B 1 354 ? 21.344 -10.742 -6.941 1 91.25 354 GLU B O 1
ATOM 6125 N N . GLY B 1 355 ? 23.266 -11.609 -7.5 1 88.44 355 GLY B N 1
ATOM 6126 C CA . GLY B 1 355 ? 23.25 -12.57 -6.406 1 88.44 355 GLY B CA 1
ATOM 6127 C C . GLY B 1 355 ? 22.438 -13.812 -6.711 1 88.44 355 GLY B C 1
ATOM 6128 O O . GLY B 1 355 ? 22.312 -14.711 -5.875 1 88.44 355 GLY B O 1
ATOM 6129 N N . VAL B 1 356 ? 21.875 -13.914 -7.879 1 91.31 356 VAL B N 1
ATOM 6130 C CA . VAL B 1 356 ? 21.078 -15.078 -8.227 1 91.31 356 VAL B CA 1
ATOM 6131 C C . VAL B 1 356 ? 21.984 -16.266 -8.547 1 91.31 356 VAL B C 1
ATOM 6133 O O . VAL B 1 356 ? 22.953 -16.125 -9.312 1 91.31 356 VAL B O 1
ATOM 6136 N N . ARG B 1 357 ? 21.688 -17.328 -7.914 1 92.69 357 ARG B N 1
ATOM 6137 C CA . ARG B 1 357 ? 22.406 -18.562 -8.227 1 92.69 357 ARG B CA 1
ATOM 6138 C C . ARG B 1 357 ? 21.812 -19.234 -9.461 1 92.69 357 ARG B C 1
ATOM 6140 O O . ARG B 1 357 ? 20.594 -19.406 -9.555 1 92.69 357 ARG B O 1
ATOM 6147 N N . MET B 1 358 ? 22.703 -19.625 -10.344 1 94.5 358 MET B N 1
ATOM 6148 C CA . MET B 1 358 ? 22.25 -20.312 -11.555 1 94.5 358 MET B CA 1
ATOM 6149 C C . MET B 1 358 ? 21.656 -21.672 -11.219 1 94.5 358 MET B C 1
ATOM 6151 O O . MET B 1 358 ? 22.203 -22.406 -10.383 1 94.5 358 MET B O 1
ATOM 6155 N N . PRO B 1 359 ? 20.516 -21.953 -11.844 1 95.75 359 PRO B N 1
ATOM 6156 C CA . PRO B 1 359 ? 19.906 -23.266 -11.594 1 95.75 359 PRO B CA 1
ATOM 6157 C C . PRO B 1 359 ? 20.75 -24.422 -12.133 1 95.75 359 PRO B C 1
ATOM 6159 O O . PRO B 1 359 ? 21.438 -24.266 -13.148 1 95.75 359 PRO B O 1
ATOM 6162 N N . THR B 1 360 ? 20.641 -25.516 -11.469 1 94.56 360 THR B N 1
ATOM 6163 C CA . THR B 1 360 ? 21.344 -26.719 -11.883 1 94.56 360 THR B CA 1
ATOM 6164 C C . THR B 1 360 ? 20.5 -27.531 -12.867 1 94.56 360 THR B C 1
ATOM 6166 O O . THR B 1 360 ? 19.328 -27.812 -12.594 1 94.56 360 THR B O 1
ATOM 6169 N N . VAL B 1 361 ? 21.141 -27.828 -13.953 1 94.69 361 VAL B N 1
ATOM 6170 C CA . VAL B 1 361 ? 20.453 -28.625 -14.961 1 94.69 361 VAL B CA 1
ATOM 6171 C C . VAL B 1 361 ? 20.703 -30.109 -14.688 1 94.69 361 VAL B C 1
ATOM 6173 O O . VAL B 1 361 ? 21.859 -30.531 -14.531 1 94.69 361 VAL B O 1
ATOM 6176 N N . ASN B 1 362 ? 19.672 -30.844 -14.562 1 93.5 362 ASN B N 1
ATOM 6177 C CA . ASN B 1 362 ? 19.797 -32.281 -14.469 1 93.5 362 ASN B CA 1
ATOM 6178 C C . ASN B 1 362 ? 20.062 -32.938 -15.828 1 93.5 362 ASN B C 1
ATOM 6180 O O . ASN B 1 362 ? 19.125 -33.344 -16.516 1 93.5 362 ASN B O 1
ATOM 6184 N N . VAL B 1 363 ? 21.234 -33.125 -16.125 1 90.12 363 VAL B N 1
ATOM 6185 C CA . VAL B 1 363 ? 21.672 -33.562 -17.453 1 90.12 363 VAL B CA 1
ATOM 6186 C C . VAL B 1 363 ? 21.188 -35 -17.688 1 90.12 363 VAL B C 1
ATOM 6188 O O . VAL B 1 363 ? 20.859 -35.375 -18.812 1 90.12 363 VAL B O 1
ATOM 6191 N N . LYS B 1 364 ? 21.188 -35.75 -16.625 1 90 364 LYS B N 1
ATOM 6192 C CA . LYS B 1 364 ? 20.719 -37.125 -16.734 1 90 364 LYS B CA 1
ATOM 6193 C C . LYS B 1 364 ? 19.281 -37.188 -17.203 1 90 364 LYS B C 1
ATOM 6195 O O . LYS B 1 364 ? 18.953 -37.938 -18.125 1 90 364 LYS B O 1
ATOM 6200 N N . ASN B 1 365 ? 18.438 -36.375 -16.609 1 88.5 365 ASN B N 1
ATOM 6201 C CA . ASN B 1 365 ? 17.047 -36.312 -17 1 88.5 365 ASN B CA 1
ATOM 6202 C C . ASN B 1 365 ? 16.875 -35.844 -18.453 1 88.5 365 ASN B C 1
ATOM 6204 O O . ASN B 1 365 ? 16.078 -36.406 -19.203 1 88.5 365 ASN B O 1
ATOM 6208 N N . VAL B 1 366 ? 17.656 -34.906 -18.797 1 90.56 366 VAL B N 1
ATOM 6209 C CA . VAL B 1 366 ? 17.562 -34.312 -20.125 1 90.56 366 VAL B CA 1
ATOM 6210 C C . VAL B 1 366 ? 17.969 -35.375 -21.172 1 90.56 366 VAL B C 1
ATOM 6212 O O . VAL B 1 366 ? 17.25 -35.594 -22.141 1 90.56 366 VAL B O 1
ATOM 6215 N N . THR B 1 367 ? 19.047 -36 -20.906 1 87.88 367 THR B N 1
ATOM 6216 C CA . THR B 1 367 ? 19.578 -36.969 -21.844 1 87.88 367 THR B CA 1
ATOM 6217 C C . THR B 1 367 ? 18.656 -38.188 -21.938 1 87.88 367 THR B C 1
ATOM 6219 O O . THR B 1 367 ? 18.375 -38.656 -23.047 1 87.88 367 THR B O 1
ATOM 6222 N N . ALA B 1 368 ? 18.281 -38.625 -20.828 1 87.12 368 ALA B N 1
ATOM 6223 C CA . ALA B 1 368 ? 17.375 -39.781 -20.828 1 87.12 368 ALA B CA 1
ATOM 6224 C C . ALA B 1 368 ? 16.078 -39.469 -21.547 1 87.12 368 ALA B C 1
ATOM 6226 O O . ALA B 1 368 ? 15.555 -40.281 -22.297 1 87.12 368 ALA B O 1
ATOM 6227 N N . GLY B 1 369 ? 15.602 -38.344 -21.344 1 86.5 369 GLY B N 1
ATOM 6228 C CA . GLY B 1 369 ? 14.383 -37.906 -22 1 86.5 369 GLY B CA 1
ATOM 6229 C C . GLY B 1 369 ? 14.531 -37.781 -23.516 1 86.5 369 GLY B C 1
ATOM 6230 O O . GLY B 1 369 ? 13.633 -38.156 -24.266 1 86.5 369 GLY B O 1
ATOM 6231 N N . MET B 1 370 ? 15.578 -37.281 -23.875 1 86.19 370 MET B N 1
ATOM 6232 C CA . MET B 1 370 ? 15.844 -37.125 -25.312 1 86.19 370 MET B CA 1
ATOM 6233 C C . MET B 1 370 ? 15.961 -38.5 -25.984 1 86.19 370 MET B C 1
ATOM 6235 O O . MET B 1 370 ? 15.445 -38.688 -27.078 1 86.19 370 MET B O 1
ATOM 6239 N N . ARG B 1 371 ? 16.625 -39.344 -25.312 1 84.31 371 ARG B N 1
ATOM 6240 C CA . ARG B 1 371 ? 16.734 -40.688 -25.844 1 84.31 371 ARG B CA 1
ATOM 6241 C C . ARG B 1 371 ? 15.352 -41.344 -25.969 1 84.31 371 ARG B C 1
ATOM 6243 O O . ARG B 1 371 ? 15.062 -42 -26.969 1 84.31 371 ARG B O 1
ATOM 6250 N N . HIS B 1 372 ? 14.68 -41.156 -24.938 1 86.75 372 HIS B N 1
ATOM 6251 C CA . HIS B 1 372 ? 13.32 -41.688 -24.938 1 86.75 372 HIS B CA 1
ATOM 6252 C C . HIS B 1 372 ? 12.508 -41.156 -26.094 1 86.75 372 HIS B C 1
ATOM 6254 O O . HIS B 1 372 ? 11.805 -41.875 -26.781 1 86.75 372 HIS B O 1
ATOM 6260 N N . SER B 1 373 ? 12.594 -39.906 -26.297 1 81.69 373 SER B N 1
ATOM 6261 C CA . SER B 1 373 ? 11.859 -39.25 -27.375 1 81.69 373 SER B CA 1
ATOM 6262 C C . SER B 1 373 ? 12.312 -39.75 -28.734 1 81.69 373 SER B C 1
ATOM 6264 O O . SER B 1 373 ? 11.492 -39.938 -29.641 1 81.69 373 SER B O 1
ATOM 6266 N N . MET B 1 374 ? 13.516 -40.031 -28.859 1 78.19 374 MET B N 1
ATOM 6267 C CA . MET B 1 374 ? 14.062 -40.531 -30.109 1 78.19 374 MET B CA 1
ATOM 6268 C C . MET B 1 374 ? 13.539 -41.938 -30.391 1 78.19 374 MET B C 1
ATOM 6270 O O . MET B 1 374 ? 13.164 -42.25 -31.531 1 78.19 374 MET B O 1
ATOM 6274 N N . VAL B 1 375 ? 13.516 -42.688 -29.438 1 79.75 375 VAL B N 1
ATOM 6275 C CA . VAL B 1 375 ? 13.039 -44.062 -29.578 1 79.75 375 VAL B CA 1
ATOM 6276 C C . VAL B 1 375 ? 11.562 -44.062 -29.953 1 79.75 375 VAL B C 1
ATOM 6278 O O . VAL B 1 375 ? 11.148 -44.781 -30.859 1 79.75 375 VAL B O 1
ATOM 6281 N N . MET B 1 376 ? 10.875 -43.219 -29.297 1 79.25 376 MET B N 1
ATOM 6282 C CA . MET B 1 376 ? 9.43 -43.188 -29.531 1 79.25 376 MET B CA 1
ATOM 6283 C C . MET B 1 376 ? 9.117 -42.656 -30.922 1 79.25 376 MET B C 1
ATOM 6285 O O . MET B 1 376 ? 8.164 -43.094 -31.562 1 79.25 376 MET B O 1
ATOM 6289 N N . ASN B 1 377 ? 9.836 -41.625 -31.297 1 74.69 377 ASN B N 1
ATOM 6290 C CA . ASN B 1 377 ? 9.664 -41.094 -32.656 1 74.69 377 ASN B CA 1
ATOM 6291 C C . ASN B 1 377 ? 9.961 -42.125 -33.719 1 74.69 377 ASN B C 1
ATOM 6293 O O . ASN B 1 377 ? 9.312 -42.156 -34.75 1 74.69 377 ASN B O 1
ATOM 6297 N N . SER B 1 378 ? 10.961 -42.875 -33.5 1 70.69 378 SER B N 1
ATOM 6298 C CA . SER B 1 378 ? 11.32 -43.938 -34.438 1 70.69 378 SER B CA 1
ATOM 6299 C C . SER B 1 378 ? 10.211 -45 -34.5 1 70.69 378 SER B C 1
ATOM 6301 O O . SER B 1 378 ? 9.906 -45.5 -35.594 1 70.69 378 SER B O 1
ATOM 6303 N N . LYS B 1 379 ? 9.633 -45.281 -33.5 1 73.12 379 LYS B N 1
ATOM 6304 C CA . LYS B 1 379 ? 8.57 -46.281 -33.469 1 73.12 379 LYS B CA 1
ATOM 6305 C C . LYS B 1 379 ? 7.309 -45.781 -34.156 1 73.12 379 LYS B C 1
ATOM 6307 O O . LYS B 1 379 ? 6.602 -46.562 -34.812 1 73.12 379 LYS B O 1
ATOM 6312 N N . ASN B 1 380 ? 7.008 -44.531 -33.938 1 66.75 380 ASN B N 1
ATOM 6313 C CA . ASN B 1 380 ? 5.773 -43.969 -34.469 1 66.75 380 ASN B CA 1
ATOM 6314 C C . ASN B 1 380 ? 5.941 -43.531 -35.938 1 66.75 380 ASN B C 1
ATOM 6316 O O . ASN B 1 380 ? 5.004 -43.031 -36.562 1 66.75 380 ASN B O 1
ATOM 6320 N N . GLY B 1 381 ? 7.051 -43.938 -36.625 1 55.72 381 GLY B N 1
ATOM 6321 C CA . GLY B 1 381 ? 7.254 -43.75 -38.062 1 55.72 381 GLY B CA 1
ATOM 6322 C C . GLY B 1 381 ? 7.535 -42.312 -38.438 1 55.72 381 GLY B C 1
ATOM 6323 O O . GLY B 1 381 ? 7.445 -41.938 -39.625 1 55.72 381 GLY B O 1
ATOM 6324 N N . THR B 1 382 ? 7.484 -41.438 -37.5 1 53.78 382 THR B N 1
ATOM 6325 C CA . THR B 1 382 ? 7.672 -40.062 -37.938 1 53.78 382 THR B CA 1
ATOM 6326 C C . THR B 1 382 ? 9.133 -39.812 -38.312 1 53.78 382 THR B C 1
ATOM 6328 O O . THR B 1 382 ? 9.461 -38.781 -38.906 1 53.78 382 THR B O 1
ATOM 6331 N N . GLY B 1 383 ? 9.828 -40.531 -39.125 1 47.53 383 GLY B N 1
ATOM 6332 C CA . GLY B 1 383 ? 11.125 -40.531 -39.781 1 47.53 383 GLY B CA 1
ATOM 6333 C C . GLY B 1 383 ? 12.016 -39.375 -39.312 1 47.53 383 GLY B C 1
ATOM 6334 O O . GLY B 1 383 ? 12.898 -38.938 -40.062 1 47.53 383 GLY B O 1
ATOM 6335 N N . MET B 1 384 ? 11.758 -38.625 -38.344 1 47.62 384 MET B N 1
ATOM 6336 C CA . MET B 1 384 ? 12.641 -37.5 -38.125 1 47.62 384 MET B CA 1
ATOM 6337 C C . MET B 1 384 ? 13.977 -37.969 -37.531 1 47.62 384 MET B C 1
ATOM 6339 O O . MET B 1 384 ? 14.008 -38.75 -36.594 1 47.62 384 MET B O 1
ATOM 6343 N N . SER B 1 385 ? 15.062 -37.906 -38.312 1 45.72 385 SER B N 1
ATOM 6344 C CA . SER B 1 385 ? 16.422 -38.219 -37.906 1 45.72 385 SER B CA 1
ATOM 6345 C C . SER B 1 385 ? 16.922 -37.312 -36.781 1 45.72 385 SER B C 1
ATOM 6347 O O . SER B 1 385 ? 16.391 -36.219 -36.594 1 45.72 385 SER B O 1
ATOM 6349 N N . PRO B 1 386 ? 17.75 -37.781 -35.844 1 45.88 386 PRO B N 1
ATOM 6350 C CA . PRO B 1 386 ? 18.375 -36.938 -34.812 1 45.88 386 PRO B CA 1
ATOM 6351 C C . PRO B 1 386 ? 18.828 -35.594 -35.344 1 45.88 386 PRO B C 1
ATOM 6353 O O . PRO B 1 386 ? 18.766 -34.594 -34.625 1 45.88 386 PRO B O 1
ATOM 6356 N N . THR B 1 387 ? 19.312 -35.656 -36.531 1 45.53 387 THR B N 1
ATOM 6357 C CA . THR B 1 387 ? 19.781 -34.438 -37.188 1 45.53 387 THR B CA 1
ATOM 6358 C C . THR B 1 387 ? 18.625 -33.469 -37.375 1 45.53 387 THR B C 1
ATOM 6360 O O . THR B 1 387 ? 18.828 -32.25 -37.344 1 45.53 387 THR B O 1
ATOM 6363 N N . ASP B 1 388 ? 17.594 -34 -37.625 1 45.62 388 ASP B N 1
ATOM 6364 C CA . ASP B 1 388 ? 16.438 -33.156 -37.969 1 45.62 388 ASP B CA 1
ATOM 6365 C C . ASP B 1 388 ? 15.945 -32.375 -36.75 1 45.62 388 ASP B C 1
ATOM 6367 O O . ASP B 1 388 ? 15.289 -31.344 -36.906 1 45.62 388 ASP B O 1
ATOM 6371 N N . LEU B 1 389 ? 16.078 -32.969 -35.688 1 45.34 389 LEU B N 1
ATOM 6372 C CA . LEU B 1 389 ? 15.602 -32.312 -34.469 1 45.34 389 LEU B CA 1
ATOM 6373 C C . LEU B 1 389 ? 16.609 -31.312 -33.938 1 45.34 389 LEU B C 1
ATOM 6375 O O . LEU B 1 389 ? 16.469 -30.797 -32.844 1 45.34 389 LEU B O 1
ATOM 6379 N N . GLY B 1 390 ? 17.719 -30.938 -34.844 1 42.84 390 GLY B N 1
ATOM 6380 C CA . GLY B 1 390 ? 18.719 -29.922 -34.594 1 42.84 390 GLY B CA 1
ATOM 6381 C C . GLY B 1 390 ? 19.672 -30.281 -33.469 1 42.84 390 GLY B C 1
ATOM 6382 O O . GLY B 1 390 ? 20.328 -29.406 -32.906 1 42.84 390 GLY B O 1
ATOM 6383 N N . ILE B 1 391 ? 19.688 -31.594 -32.969 1 40.56 391 ILE B N 1
ATOM 6384 C CA . ILE B 1 391 ? 20.641 -32 -31.969 1 40.56 391 ILE B CA 1
ATOM 6385 C C . ILE B 1 391 ? 21.953 -32.438 -32.625 1 40.56 391 ILE B C 1
ATOM 6387 O O . ILE B 1 391 ? 21.953 -33.344 -33.438 1 40.56 391 ILE B O 1
ATOM 6391 N N . PRO B 1 392 ? 23.047 -31.859 -32.688 1 35.59 392 PRO B N 1
ATOM 6392 C CA . PRO B 1 392 ? 24.312 -32.406 -33.219 1 35.59 392 PRO B CA 1
ATOM 6393 C C . PRO B 1 392 ? 24.672 -33.75 -32.594 1 35.59 392 PRO B C 1
ATOM 6395 O O . PRO B 1 392 ? 24.75 -33.875 -31.375 1 35.59 392 PRO B O 1
ATOM 6398 N N . VAL B 1 393 ? 24.578 -34.906 -33.156 1 37.16 393 VAL B N 1
ATOM 6399 C CA . VAL B 1 393 ? 24.938 -36.281 -32.781 1 37.16 393 VAL B CA 1
ATOM 6400 C C . VAL B 1 393 ? 26.359 -36.281 -32.25 1 37.16 393 VAL B C 1
ATOM 6402 O O . VAL B 1 393 ? 26.688 -37.031 -31.312 1 37.16 393 VAL B O 1
ATOM 6405 N N . GLU B 1 394 ? 27.406 -35.812 -33 1 35.94 394 GLU B N 1
ATOM 6406 C CA . GLU B 1 394 ? 28.797 -35.875 -32.594 1 35.94 394 GLU B CA 1
ATOM 6407 C C . GLU B 1 394 ? 29 -35.312 -31.203 1 35.94 394 GLU B C 1
ATOM 6409 O O . GLU B 1 394 ? 29.891 -35.75 -30.469 1 35.94 394 GLU B O 1
ATOM 6414 N N . GLU B 1 395 ? 28.344 -34.281 -30.844 1 34.78 395 GLU B N 1
ATOM 6415 C CA . GLU B 1 395 ? 28.641 -33.594 -29.594 1 34.78 395 GLU B CA 1
ATOM 6416 C C . GLU B 1 395 ? 28.078 -34.375 -28.406 1 34.78 395 GLU B C 1
ATOM 6418 O O . GLU B 1 395 ? 28.438 -34.125 -27.25 1 34.78 395 GLU B O 1
ATOM 6423 N N . PHE B 1 396 ? 27.188 -35.312 -28.594 1 34.53 396 PHE B N 1
ATOM 6424 C CA . PHE B 1 396 ? 26.781 -36.062 -27.406 1 34.53 396 PHE B CA 1
ATOM 6425 C C . PHE B 1 396 ? 27.828 -37.094 -27.031 1 34.53 396 PHE B C 1
ATOM 6427 O O . PHE B 1 396 ? 27.953 -37.469 -25.859 1 34.53 396 PHE B O 1
ATOM 6434 N N . GLY B 1 397 ? 28.453 -37.906 -27.938 1 32.88 397 GLY B N 1
ATOM 6435 C CA . GLY B 1 397 ? 29.5 -38.875 -27.578 1 32.88 397 GLY B CA 1
ATOM 6436 C C . GLY B 1 397 ? 30.703 -38.219 -26.922 1 32.88 397 GLY B C 1
ATOM 6437 O O . GLY B 1 397 ? 31.375 -38.812 -26.078 1 32.88 397 GLY B O 1
ATOM 6438 N N . GLN B 1 398 ? 31.375 -37.25 -27.609 1 30.06 398 GLN B N 1
ATOM 6439 C CA . GLN B 1 398 ? 32.594 -36.594 -27.156 1 30.06 398 GLN 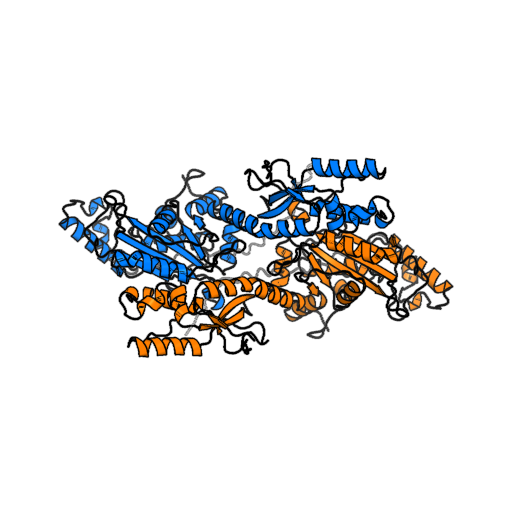B CA 1
ATOM 6440 C C . GLN B 1 398 ? 32.281 -35.625 -26.016 1 30.06 398 GLN B C 1
ATOM 6442 O O . GLN B 1 398 ? 33.125 -34.781 -25.672 1 30.06 398 GLN B O 1
ATOM 6447 N N . MET B 1 399 ? 31.125 -35.531 -25.547 1 30.45 399 MET B N 1
ATOM 6448 C CA . MET B 1 399 ? 31.141 -34.719 -24.328 1 30.45 399 MET B CA 1
ATOM 6449 C C . MET B 1 399 ? 32.094 -35.312 -23.297 1 30.45 399 MET B C 1
ATOM 6451 O O . MET B 1 399 ? 31.688 -36.094 -22.422 1 30.45 399 MET B O 1
ATOM 6455 N N . LYS B 1 400 ? 33.125 -36 -23.75 1 29.47 400 LYS B N 1
ATOM 6456 C CA . LYS B 1 400 ? 34.188 -36.094 -22.75 1 29.47 400 LYS B CA 1
ATOM 6457 C C . LYS B 1 400 ? 34.5 -34.75 -22.141 1 29.47 400 LYS B C 1
ATOM 6459 O O . LYS B 1 400 ? 34.875 -33.812 -22.859 1 29.47 400 LYS B O 1
ATOM 6464 N N . PHE B 1 401 ? 34.031 -34.469 -21.016 1 27.47 401 PHE B N 1
ATOM 6465 C CA . PHE B 1 401 ? 34.5 -33.344 -20.203 1 27.47 401 PHE B CA 1
ATOM 6466 C C . PHE B 1 401 ? 36.031 -33.281 -20.203 1 27.47 401 PHE B C 1
ATOM 6468 O O . PHE B 1 401 ? 36.688 -34.125 -19.625 1 27.47 401 PHE B O 1
ATOM 6475 N N . GLY B 1 402 ? 36.656 -33.062 -21.344 1 26.45 402 GLY B N 1
ATOM 6476 C CA . GLY B 1 402 ? 38.094 -32.875 -21.25 1 26.45 402 GLY B CA 1
ATOM 6477 C C . GLY B 1 402 ? 38.531 -32.188 -19.984 1 26.45 402 GLY B C 1
ATOM 6478 O O . GLY B 1 402 ? 37.688 -31.594 -19.281 1 26.45 402 GLY B O 1
ATOM 6479 N N . PRO B 1 403 ? 39.781 -32.594 -19.5 1 25.09 403 PRO B N 1
ATOM 6480 C CA . PRO B 1 403 ? 40.25 -31.906 -18.281 1 25.09 403 PRO B CA 1
ATOM 6481 C C . PRO B 1 403 ? 39.906 -30.422 -18.281 1 25.09 403 PRO B C 1
ATOM 6483 O O . PRO B 1 403 ? 39.625 -29.844 -19.328 1 25.09 403 PRO B O 1
ATOM 6486 N N . GLY B 1 404 ? 39.656 -29.906 -17.188 1 20.52 404 GLY B N 1
ATOM 6487 C CA . GLY B 1 404 ? 39.438 -28.531 -16.797 1 20.52 404 GLY B CA 1
ATOM 6488 C C . GLY B 1 404 ? 40.312 -27.547 -17.531 1 20.52 404 GLY B C 1
ATOM 6489 O O . GLY B 1 404 ? 41.531 -27.562 -17.375 1 20.52 404 GLY B O 1
ATOM 6490 N N . ARG B 1 405 ? 40.156 -27.438 -18.828 1 24.72 405 ARG B N 1
ATOM 6491 C CA . ARG B 1 405 ? 41 -26.344 -19.328 1 24.72 405 ARG B CA 1
ATOM 6492 C C . ARG B 1 405 ? 41.031 -25.172 -18.344 1 24.72 405 ARG B C 1
ATOM 6494 O O . ARG B 1 405 ? 39.969 -24.797 -17.812 1 24.72 405 ARG B O 1
ATOM 6501 N N . SER B 1 406 ? 42.188 -25.016 -17.75 1 21.19 406 SER B N 1
ATOM 6502 C CA . SER B 1 406 ? 42.469 -23.844 -16.953 1 21.19 406 SER B CA 1
ATOM 6503 C C . SER B 1 406 ? 41.938 -22.578 -17.594 1 21.19 406 SER B C 1
ATOM 6505 O O . SER B 1 406 ? 41.906 -22.469 -18.828 1 21.19 406 SER B O 1
ATOM 6507 N N . GLY B 1 407 ? 40.844 -22.172 -17.109 1 20.41 407 GLY B N 1
ATOM 6508 C CA . GLY B 1 407 ? 40.188 -20.891 -17.391 1 20.41 407 GLY B CA 1
ATOM 6509 C C . GLY B 1 407 ? 41.156 -19.812 -17.828 1 20.41 407 GLY B C 1
ATOM 6510 O O . GLY B 1 407 ? 42.188 -19.578 -17.172 1 20.41 407 GLY B O 1
ATOM 6511 N N . SER B 1 408 ? 41.438 -19.875 -19.109 1 19.39 408 SER B N 1
ATOM 6512 C CA . SER B 1 408 ? 42.219 -18.766 -19.672 1 19.39 408 SER B CA 1
ATOM 6513 C C . SER B 1 408 ? 41.75 -17.422 -19.094 1 19.39 408 SER B C 1
ATOM 6515 O O . SER B 1 408 ? 40.562 -17.141 -19 1 19.39 408 SER B O 1
ATOM 6517 N N . ARG B 1 409 ? 42.562 -16.969 -18.156 1 21.33 409 ARG B N 1
ATOM 6518 C CA . ARG B 1 409 ? 42.562 -15.625 -17.562 1 21.33 409 ARG B CA 1
ATOM 6519 C C . ARG B 1 409 ? 42.344 -14.562 -18.641 1 21.33 409 ARG B C 1
ATOM 6521 O O . ARG B 1 409 ? 43.156 -14.445 -19.562 1 21.33 409 ARG B O 1
ATOM 6528 N N . SER B 1 410 ? 41.25 -14.719 -19.312 1 19.58 410 SER B N 1
ATOM 6529 C CA . SER B 1 410 ? 41.188 -13.57 -20.219 1 19.58 410 SER B CA 1
ATOM 6530 C C . SER B 1 410 ? 41.812 -12.336 -19.578 1 19.58 410 SER B C 1
ATOM 6532 O O . SER B 1 410 ? 41.688 -12.102 -18.391 1 19.58 410 SER B O 1
ATOM 6534 N N . PRO B 1 411 ? 42.906 -11.914 -20.172 1 21.19 411 PRO B N 1
ATOM 6535 C CA . PRO B 1 411 ? 43.719 -10.805 -19.656 1 21.19 411 PRO B CA 1
ATOM 6536 C C . PRO B 1 411 ? 42.875 -9.602 -19.25 1 21.19 411 PRO B C 1
ATOM 6538 O O . PRO B 1 411 ? 41.781 -9.391 -19.781 1 21.19 411 PRO B O 1
ATOM 6541 N N . GLY B 1 412 ? 42.75 -9.398 -17.984 1 18.36 412 GLY B N 1
ATOM 6542 C CA . GLY B 1 412 ? 42.25 -8.234 -17.25 1 18.36 412 GLY B CA 1
ATOM 6543 C C . GLY B 1 412 ? 42.656 -6.922 -17.891 1 18.36 412 GLY B C 1
ATOM 6544 O O . GLY B 1 412 ? 43.812 -6.703 -18.219 1 18.36 412 GLY B O 1
ATOM 6545 N N . ARG B 1 413 ? 41.844 -6.562 -18.984 1 20.11 413 ARG B N 1
ATOM 6546 C CA . ARG B 1 413 ? 42.156 -5.25 -19.547 1 20.11 413 ARG B CA 1
ATOM 6547 C C . ARG B 1 413 ? 42.594 -4.285 -18.453 1 20.11 413 ARG B C 1
ATOM 6549 O O . ARG B 1 413 ? 41.969 -4.18 -17.406 1 20.11 413 ARG B O 1
ATOM 6556 N N . GLN B 1 414 ? 43.844 -4.043 -18.422 1 18.95 414 GLN B N 1
ATOM 6557 C CA . GLN B 1 414 ? 44.531 -3.053 -17.609 1 18.95 414 GLN B CA 1
ATOM 6558 C C . GLN B 1 414 ? 43.812 -1.699 -17.672 1 18.95 414 GLN B C 1
ATOM 6560 O O . GLN B 1 414 ? 43.75 -1.081 -18.734 1 18.95 414 GLN B O 1
ATOM 6565 N N . LEU B 1 415 ? 42.594 -1.674 -17.219 1 18.38 415 LEU B N 1
ATOM 6566 C CA . LEU B 1 415 ? 42.156 -0.289 -17.156 1 18.38 415 LEU B CA 1
ATOM 6567 C C . LEU B 1 415 ? 43.25 0.615 -16.578 1 18.38 415 LEU B C 1
ATOM 6569 O O . LEU B 1 415 ? 43.719 0.382 -15.469 1 18.38 415 LEU B O 1
ATOM 6573 N N . ASP B 1 416 ? 44.062 1.079 -17.422 1 17.12 416 ASP B N 1
ATOM 6574 C CA . ASP B 1 416 ? 45.062 2.098 -17.156 1 17.12 416 ASP B CA 1
ATOM 6575 C C . ASP B 1 416 ? 44.469 3.275 -16.391 1 17.12 416 ASP B C 1
ATOM 6577 O O . ASP B 1 416 ? 43.469 3.857 -16.812 1 17.12 416 ASP B O 1
ATOM 6581 N N . ALA B 1 417 ? 44.5 3.203 -15.203 1 18.81 417 ALA B N 1
ATOM 6582 C CA . ALA B 1 417 ? 44.344 4.34 -14.297 1 18.81 417 ALA B CA 1
ATOM 6583 C C . ALA B 1 417 ? 45.25 5.492 -14.688 1 18.81 417 ALA B C 1
ATOM 6585 O O . ALA B 1 417 ? 46.469 5.406 -14.516 1 18.81 417 ALA B O 1
ATOM 6586 N N . ALA B 1 418 ? 45.156 6.098 -15.867 1 17.7 418 ALA B N 1
ATOM 6587 C CA . ALA B 1 418 ? 46 7.289 -15.984 1 17.7 418 ALA B CA 1
ATOM 6588 C C . ALA B 1 418 ? 45.875 8.172 -14.75 1 17.7 418 ALA B C 1
ATOM 6590 O O . ALA B 1 418 ? 44.75 8.469 -14.297 1 17.7 418 ALA B O 1
ATOM 6591 N N . ASP B 1 419 ? 46.812 8.219 -13.875 1 17.47 419 ASP B N 1
ATOM 6592 C CA . ASP B 1 419 ? 47.281 9.102 -12.805 1 17.47 419 ASP B CA 1
ATOM 6593 C C . ASP B 1 419 ? 47.5 10.523 -13.32 1 17.47 419 ASP B C 1
ATOM 6595 O O . ASP B 1 419 ? 47.938 11.398 -12.578 1 17.47 419 ASP B O 1
ATOM 6599 N N . SER B 1 420 ? 46.906 10.984 -14.508 1 16.58 420 SER B N 1
ATOM 6600 C CA . SER B 1 420 ? 47.625 12.188 -14.898 1 16.58 420 SER B CA 1
ATOM 6601 C C . SER B 1 420 ? 47.5 13.266 -13.828 1 16.58 420 SER B C 1
ATOM 6603 O O . SER B 1 420 ? 46.406 13.625 -13.414 1 16.58 420 SER B O 1
ATOM 6605 N N . ARG B 1 421 ? 48.562 13.383 -12.922 1 19.06 421 ARG B N 1
ATOM 6606 C CA . ARG B 1 421 ? 49.062 14.516 -12.172 1 19.06 421 ARG B CA 1
ATOM 6607 C C . ARG B 1 421 ? 49.219 15.742 -13.062 1 19.06 421 ARG B C 1
ATOM 6609 O O . ARG B 1 421 ? 50.031 15.719 -14 1 19.06 421 ARG B O 1
ATOM 6616 N N . ARG B 1 422 ? 48.125 16.344 -13.695 1 18.84 422 ARG B N 1
ATOM 6617 C CA . ARG B 1 422 ? 48.438 17.703 -14.102 1 18.84 422 ARG B CA 1
ATOM 6618 C C . ARG B 1 422 ? 49.125 18.469 -12.969 1 18.84 422 ARG B C 1
ATOM 6620 O O . ARG B 1 422 ? 48.688 18.391 -11.812 1 18.84 422 ARG B O 1
ATOM 6627 N N . SER B 1 423 ? 50.438 18.688 -13.18 1 16.48 423 SER B N 1
ATOM 6628 C CA . SER B 1 423 ? 51.438 19.672 -12.773 1 16.48 423 SER B CA 1
ATOM 6629 C C . SER B 1 423 ? 50.875 21.078 -12.82 1 16.48 423 SER B C 1
ATOM 6631 O O . SER B 1 423 ? 50.062 21.406 -13.711 1 16.48 423 SER B O 1
ATOM 6633 N N . ARG B 1 424 ? 50.812 21.719 -11.57 1 21.14 424 ARG B N 1
ATOM 6634 C CA . ARG B 1 424 ? 50.688 23.125 -11.156 1 21.14 424 ARG B CA 1
ATOM 6635 C C . ARG B 1 424 ? 51.688 23.984 -11.914 1 21.14 424 ARG B C 1
ATOM 6637 O O . ARG B 1 424 ? 51.906 25.141 -11.555 1 21.14 424 ARG B O 1
ATOM 6644 N N . ARG B 1 425 ? 52.469 23.578 -13.039 1 16.36 425 ARG B N 1
ATOM 6645 C CA . ARG B 1 425 ? 53.344 24.656 -13.477 1 16.36 425 ARG B CA 1
ATOM 6646 C C . ARG B 1 425 ? 52.531 25.906 -13.836 1 16.36 425 ARG B C 1
ATOM 6648 O O . ARG B 1 425 ? 51.469 25.812 -14.438 1 16.36 425 ARG B O 1
ATOM 6655 N N . LEU B 1 426 ? 52.719 26.891 -12.984 1 18.78 426 LEU B N 1
ATOM 6656 C CA . LEU B 1 426 ? 52.844 28.328 -12.867 1 18.78 426 LEU B CA 1
ATOM 6657 C C . LEU B 1 426 ? 53.438 28.922 -14.141 1 18.78 426 LEU B C 1
ATOM 6659 O O . LEU B 1 426 ? 53.688 30.141 -14.203 1 18.78 426 LEU B O 1
ATOM 6663 N N . SER B 1 427 ? 53.125 28.266 -15.359 1 17.48 427 SER B N 1
ATOM 6664 C CA . SER B 1 427 ? 54.031 28.828 -16.344 1 17.48 427 SER B CA 1
ATOM 6665 C C . SER B 1 427 ? 53.969 30.344 -16.375 1 17.48 427 SER B C 1
ATOM 6667 O O . SER B 1 427 ? 52.938 30.938 -16.094 1 17.48 427 SER B O 1
ATOM 6669 N N . GLY B 1 428 ? 55.156 30.922 -16.125 1 17.81 428 GLY B N 1
ATOM 6670 C CA . GLY B 1 428 ? 55.844 32.188 -16.297 1 17.81 428 GLY B CA 1
ATOM 6671 C C . GLY B 1 428 ? 55.562 32.844 -17.641 1 17.81 428 GLY B C 1
ATOM 6672 O O . GLY B 1 428 ? 56.219 33.812 -18 1 17.81 428 GLY B O 1
ATOM 6673 N N . PHE B 1 429 ? 54.406 32.562 -18.375 1 17.69 429 PHE B N 1
ATOM 6674 C CA . PHE B 1 429 ? 54.688 33.281 -19.625 1 17.69 429 PHE B CA 1
ATOM 6675 C C . PHE B 1 429 ? 54.938 34.75 -19.359 1 17.69 429 PHE B C 1
ATOM 6677 O O . PHE B 1 429 ? 54.219 35.375 -18.562 1 17.69 429 PHE B O 1
ATOM 6684 N N . VAL B 1 430 ? 56.219 35.219 -19.531 1 17.73 430 VAL B N 1
ATOM 6685 C CA . VAL B 1 430 ? 57 36.438 -19.75 1 17.73 430 VAL B CA 1
ATOM 6686 C C . VAL B 1 430 ? 56.344 37.312 -20.812 1 17.73 430 VAL B C 1
ATOM 6688 O O . VAL B 1 430 ? 56.188 36.906 -21.969 1 17.73 430 VAL B O 1
ATOM 6691 N N . LEU B 1 431 ? 55.062 37.719 -20.797 1 16.95 431 LEU B N 1
ATOM 6692 C CA . LEU B 1 431 ? 54.969 38.875 -21.688 1 16.95 431 LEU B CA 1
ATOM 6693 C C . LEU B 1 431 ? 56.125 39.844 -21.422 1 16.95 431 LEU B C 1
ATOM 6695 O O . LEU B 1 431 ? 56.344 40.25 -20.281 1 16.95 431 LEU B O 1
ATOM 6699 N N . THR B 1 432 ? 57.281 39.688 -22.094 1 16.97 432 THR B N 1
ATOM 6700 C CA . THR B 1 432 ? 58.125 40.688 -22.75 1 16.97 432 THR B CA 1
ATOM 6701 C C . THR B 1 432 ? 57.312 41.875 -23.203 1 16.97 432 THR B C 1
ATOM 6703 O O . THR B 1 432 ? 56.094 41.781 -23.375 1 16.97 432 THR B O 1
ATOM 6706 N N . ARG B 1 433 ? 58.156 42.875 -23.891 1 19.23 433 ARG B N 1
ATOM 6707 C CA . ARG B 1 433 ? 58.094 44.062 -24.75 1 19.23 433 ARG B CA 1
ATOM 6708 C C . ARG B 1 433 ? 57.312 43.781 -26.031 1 19.23 433 ARG B C 1
ATOM 6710 O O . ARG B 1 433 ? 57.438 42.688 -26.625 1 19.23 433 ARG B O 1
#

Foldseek 3Di:
DPPFDKDWCPQFWFFLVLQLVLVVVVCVVVVPPLCPAPCSQCNPDVFSVLQLFFKWWWAQAQPPLFIGTTGGPVRVVVVQVCCCVPRVDGDDRGPDTGTGDGNDRDITTIGTGRGDVSVVVVVVLRLLVSLVSLLVCQALQPCVSVLVVVVVQQAKEKEKFWDAAPVDRLRTFKMKMKMARRNVCVVVVNPDDALLPGIDIAIEGAPVPPLPGAHDPDGALRQQQFRDGYYYDHPVCVLVVVLVVQVVRWDDADSRDAIRYEYEAEPDPVVVVSNVVSVRDHHPRHHYHHLQSNVLVCVLVCNLPDDPPDDRPDTDDLLRLCCSQPVVCNPRTDDNRSSNSSRVVSSCSSNPVPPHDDRGTRVVSNVVSVVVSVVSCVVVVVPQDPVNVVDPPVCVVPPPPPPPPPPPPPPPPCPPPPPDPPPPDPDDDDPDD/DPPFDKDWCPQFWFFLVLQLVLVVVVCVVVVPPLCPAPCSQCNPDVFSVLQLFFKWWWAQAQPPLFIGTTGGPVRVVVVQVVCCVPRVDGDDRGPDTGTGDGNDRDITTIGTGRGDVVVVVVVVLRLLVSLVSLLVCQALQPCVSVLVVVVVQQAKEKEKDWDAAPVDRLDTFKMKMKMARRNVCVVVVNPDDALLPGIDIAIEGAPVPPLNGAHDPDGALRQQQFRDGYYYDHPVCVLVVVLVVQVVRWDDADSRDAIRYEYEAEPDPVVVVSNVVSVRDHHPRHHYHHLQSNVLVCVLVCNLPDDPPDDRPDTDDLLRLCCSQPVVCNPRTDDNRSSNSSRVVSSCSSNPVPPHDDGGTRVVSNVVSVVVSVVSCVVVVVPQDPVNVVNPPVCVVPVPVPPDPPPPPPPPPPPPPPPPPPDPPPPPPPPDD

Secondary structure (DSSP, 8-state):
----EEE-STT--EEHHHHHHHHHHHHHHTT--GGGSTTGGGGSSHHHHGGG-EEEEEEEBTTT--EEEEE-HHHHHHHHHHHHHHHS-PPP--S-PPB--BS--S-EEEEEE-SHHHHHHHHTTHHHHHHHHHHHHHHTT-HHHHHHHHHTT--EEEEEEEEE-SS-TT-EEEEEEEEEEHHHHHHTT--S--HHHH-EEEEEEETTTTTT---SSS---TT--TTS-EEEE-GGGHHHHHHHHHHHHPPPP-SSS--SEEEEE-S-TTHHHHHHHTTPPPPTT-EEEEHHHHHHHHHHTTTT---TTPPTT----HHHHHHHH-GGGTTPPP-HHHHHHHHHHHHHHHH--TTPPPPPP-HHHHHHHHHHHHHHHHHTT----TTTTT--SHHHH------------------------------------/----EEE-STT--EEHHHHHHHHHHHHHHTT--GGGSTTGGGGSSHHHHGGG-EEEEEEEBTTT--EEEEE-HHHHHHHHHHHHHHHS-PPP--S-PPB--BS--S-EEEEEE-SHHHHHHHHTTHHHHHHHHHHHHHHTT-HHHHHHHHHT---EEEEEEEEE-SS-TT-EEEEEEEEEEHHHHHHTT--S--HHHH-EEEEEEETTTTTT---SSS---TT--TTS-EEEE-GGGHHHHHHHHHHHHPPPP-SSS--SEEEEE-S-TTHHHHHHHTTPPPPTT-EEEEHHHHHHHHHHTTTT---TTPPTTPPPPHHHHHHHH-GGGTTPPP-HHHHHHHHHHHHHHHH--TTPPPPPP-HHHHHHHHHHHHHHHHHTT----TTTTT--SHHHH-----S------------------------------

Organism: Armillaria gallica (NCBI:txid47427)

Solvent-accessible surface area (backbone atoms only — not comparable to full-atom values): 48361 Å² total; per-residue (Å²): 126,85,83,70,45,75,40,62,44,76,72,45,31,33,30,46,60,33,46,55,27,18,46,58,48,44,31,49,72,67,69,47,66,49,84,79,42,90,63,19,69,42,58,43,28,54,45,42,47,27,57,78,44,46,60,32,36,77,40,37,22,57,83,80,50,48,49,42,54,21,22,32,65,68,54,54,50,50,51,44,50,48,44,28,73,76,62,71,48,83,71,79,85,56,68,80,50,36,72,45,50,67,60,58,78,60,69,36,62,46,44,71,33,46,36,50,68,55,44,44,59,57,55,68,48,33,47,32,51,24,46,54,50,49,37,52,40,28,42,61,14,37,60,86,60,43,51,56,54,61,72,64,36,62,39,26,42,36,18,68,29,73,38,59,36,80,90,44,75,84,42,64,45,29,32,14,27,21,30,38,55,30,39,52,29,53,76,70,70,47,73,76,72,38,53,79,76,50,42,46,57,43,27,38,36,17,54,89,38,62,92,70,66,75,46,81,88,72,56,64,42,76,59,22,30,32,80,59,72,71,38,78,36,54,72,88,48,48,52,46,53,52,41,22,56,51,44,40,54,44,52,67,76,40,73,57,46,75,34,38,26,30,41,42,42,63,76,59,73,59,56,58,60,51,36,46,75,60,68,43,80,73,62,84,32,43,40,42,40,23,50,27,40,26,48,33,44,35,43,75,71,51,74,65,54,88,59,87,91,64,60,87,86,52,74,59,53,71,62,57,45,36,37,74,76,40,57,91,60,48,82,62,58,51,25,29,29,40,50,8,42,49,51,49,47,48,50,46,46,74,74,48,55,78,87,53,54,81,67,67,72,38,58,66,40,31,51,53,18,48,52,49,50,51,54,49,41,59,70,70,64,62,75,72,50,65,66,70,74,71,47,70,69,72,63,67,74,61,62,58,80,65,75,79,68,72,73,74,71,69,76,73,75,72,76,72,67,80,71,84,68,85,72,86,76,86,72,79,89,78,83,76,133,125,84,80,69,44,74,40,62,44,76,73,45,31,34,30,47,62,33,47,56,26,20,45,57,48,45,32,48,72,68,68,48,66,48,83,80,40,91,64,19,68,44,60,43,29,54,45,43,46,26,58,76,43,46,61,32,36,77,42,38,23,55,83,81,49,49,50,41,55,21,23,32,66,68,56,54,49,50,51,43,50,49,43,28,72,75,61,71,48,82,72,79,86,54,68,79,51,37,73,45,50,66,61,59,76,62,70,35,64,45,45,69,34,45,35,49,68,56,44,44,57,57,56,68,47,33,48,34,53,24,47,54,50,51,37,52,40,29,43,62,16,38,61,85,61,44,51,56,54,60,72,65,35,63,38,26,43,37,18,68,30,74,38,60,36,79,86,43,76,85,43,64,46,30,32,13,28,20,30,39,56,31,38,54,30,54,76,69,70,48,75,76,71,37,53,78,76,51,42,46,57,44,27,36,37,17,53,90,38,63,93,71,67,75,46,81,88,71,58,64,40,74,60,22,30,32,78,59,71,70,39,76,37,55,73,87,47,48,53,49,52,52,41,23,57,51,44,40,52,44,52,68,77,40,71,58,46,74,33,37,26,30,42,44,42,63,76,61,72,59,58,59,59,51,37,45,74,60,68,44,83,72,62,85,32,41,40,43,40,24,51,25,40,27,48,31,45,37,44,74,70,51,74,65,55,89,58,86,91,65,60,88,88,52,73,60,51,71,62,56,47,38,39,74,77,40,57,92,61,49,83,62,58,53,26,30,29,41,49,8,42,49,50,51,48,48,50,44,46,75,73,50,54,77,86,53,55,81,68,69,72,37,58,66,40,31,50,53,18,50,51,50,50,50,53,49,40,59,71,70,63,62,73,72,48,66,64,70,75,71,45,71,68,71,61,65,75,61,62,55,79,62,78,79,70,72,73,74,70,66,76,71,75,73,75,73,72,78,69,80,67,80,73,78,79,68,76,66,85,69,80,76,135

InterPro domains:
  IPR040151 Gfd2/YDR514C-like [PTHR28083] (53-308)
  IPR048519 Gfd2/YDR514C-like, C-terminal domain [PF21762] (160-298)